Protein AF-A0A349JB18-F1 (afdb_monomer_lite)

Foldseek 3Di:
DDDDDDDDDDDDDDDDDDDDDDDDDDDDDDDDDDDDDDDDDDDDDDPPDDPPDFDADKAFDAWPDDDPFWTKTWIQGRRVRDIWIKTWGPDLDDDPLSVLLVVLQLVLLCVQDDLAAWHWDDWDQDPSRIIITITHDAAFDQQVVLLVFDARDPPGGRDDLLLVLVLLLSVLVSLLSCVVQQKHQQADDSRQWGQHPVGRIHGHTSSLIARHDDPDDDDPDPDPNDSHVSNLPPPPPDDDDHDLLLFALCVLVVVVVQDGSLRVLQSSLQNLLCSQLVDGQADPDDPVRSSVCRNVLNGDQSCPRPSCVVPPVLSSLLSCQSSPNDSVSHPVGSVLSSVSSVCVVVLHHRPSDDDDPVNVVVSCCVVPVPVVVVVVVVVVVVVVVVVVVVVVVLVVLVVVLVVLVVVLVVCVVVVNLVSSLVSLVVSCVSPVPPPVSVVSNVVSVVVVVVVVCVVVVVPPVPPPVVVLLVVLVVLLVVLVVQLPPLDLVSLVVSLVSLVVSCVSPVVPPVSVVVNVVSVVSNVVVVVPPDPPVVPVVVVVVLVVQLVVLQVQLVVCVVVVNLVSNLVSLVSSCVSPNDPVSVVVSVVSVVVVVVVVVVVVPVPPPPPPPPQQVCLQVQLVVLQVVLVVCVVVLNLVSSLVSLVSSCVSPVPDPCSVVSNVSSVVSLLVVLLVLLVVLLVVLVVLVVVLVVLVVVLLVLLLVLQVLVVVCVQPVDPVSVVVSVVSVVVSVVSVVSSVVSLVSSVVSLVSSCVSPVPDLSSLVVQLVSLLVQLLVCVVVVNPPSNVVSLVRNVVSDPCPCVQLSVQKFKEFEQEPFKKWKFAWDQDPVRFTDGDDDIDIAGHRGMDIGHFHKIWIAGPQGFIFIAGGGGPYYHYDYFDHDDPPDDPQKFKQRWAWADFPSSDDIDGGHIWIWRLWFDFQLLVQVQCLPPVNVVVVVVCVVVVHPDDDQDDDPVGRDHQKDFDADDPRPRTGIDGADPVRDDADRLFADFQAALVSLQSSQVVVCVVVVHNKDFDAQSRLCCQQCRHHNARGQRGVDDDLCLAQAPVVVVVDPDPDTDHWCPRVSRAHRSNRTRSCRQPNLFDDPDDPDDSVDDAQEGQRSPDQDQVPHHPRGDDHDDRPGGHRYGGHMIMGHD

Sequence (1131 aa):
MNSLVWVEPSILPASLAAVTASSTHGTQPGGSDVERTIGGVDSAAAVSIPLAPPERGYRVERLLGKGGEGEVHQALQLAFGRAVAVKSLRNPTPDPRQIRRFRAEAAVTALLEHPNIIPVHDLRVAEDDRLQLVMKRVSGQTWRGLLDGAPPGPGRRPLNGEEHIEVLLKVCDAVSFAHSRGILHRDLKPENVMVGEHGEVLVMDWGLAKVMGAAEPRLDSGSDLKLSEAADHETLAGTAVGTPAYMSPEQARGELLRVDHRSDVYGLGVILYEMIADASPYVRGDLRRTVAQVSAGQWAPISKQPKCRDLPRRLAAVVHKAMAFSPDDRYQHVSEMAADLRAFLAGGAVTAYRESLFDTIARLHARHRRLLAVAGMALLVVLTAVGGFLWWQQARAGEAVESLRVLAARKVAEGDWAAARQASERILAYRPGDREAQIAAALYDDRLRSEAERQAKDAERVSMVREAHARAAQLRARAAELATTAAIPALAEATQLAKQAQALHPEDATLGRDYERWVAELTRLQAAEEARTRREAEERQRREDAARFVERADEAERAGDLDAAISHLRGSLELLPDPIRLERLVVLNAQRRERLLEAERVLREEEKRNALGRRRAEAEVQLDAAQASLSGGHPDEALTQVERAAVLMPDHPRLVEVRRNAESARQLARIQSAEQLLTLASTAGRTADERRERLSARQAEVLRLRDELRDNGDQLKRSTLASAEEDSRVAARDRAASLAEAVGLLNRALALTPDHPPVRAALAAFWIDRLAEAESIGDLAAAAAAEAQAKAYDDGRQAQLLAGTARIVNRCPTPIRLQAISRTANRTDAPSGPVIEVAVGAEAVIGRGRYLVTALDGVRFAILLERGRSHEVILPALPQGLPGMAVFIPGGILREADGRPDVQVKPFVMAARETTCGEWLAFLNDPAVVARYEAAIAQGQLILAPRTSPFDKDSLWRRRAGFLGRGGSFVLEAVDGSQIDPACPVSGISHDDAVAYAAWRARQDGRPWRLPEVAEWQFAVQGGDGRSYPWGSAEDLLFCGSAAALARSEDLIVSAGGRFPTDCSVQGVFDLAGSRSEFCAGASNVSADLRPLLGGSYHELQPERFTSWSRRDVDRRLVHYSWGVRLVYSP

Structure (mmCIF, N/CA/C/O backbone):
data_AF-A0A349JB18-F1
#
_entry.id   AF-A0A349JB18-F1
#
loop_
_atom_site.group_PDB
_atom_site.id
_atom_site.type_symbol
_atom_site.label_atom_id
_atom_site.label_alt_id
_atom_site.label_comp_id
_atom_site.label_asym_id
_atom_site.label_entity_id
_atom_site.label_seq_id
_atom_site.pdbx_PDB_ins_code
_atom_site.Cartn_x
_atom_site.Cartn_y
_atom_site.Cartn_z
_atom_site.occupancy
_atom_site.B_iso_or_equiv
_atom_site.auth_seq_id
_atom_site.auth_comp_id
_atom_site.auth_asym_id
_atom_site.auth_atom_id
_atom_site.pdbx_PDB_model_num
ATOM 1 N N . MET A 1 1 ? -29.996 -25.162 -16.131 1.00 33.78 1 MET A N 1
ATOM 2 C CA . MET A 1 1 ? -29.789 -24.820 -14.709 1.00 33.78 1 MET A CA 1
ATOM 3 C C . MET A 1 1 ? -30.045 -23.335 -14.560 1.00 33.78 1 MET A C 1
ATOM 5 O O . MET A 1 1 ? -29.306 -22.545 -15.128 1.00 33.78 1 MET A O 1
ATOM 9 N N . ASN A 1 2 ? -31.154 -22.997 -13.904 1.00 23.94 2 ASN A N 1
ATOM 10 C CA . ASN A 1 2 ? -31.588 -21.627 -13.652 1.00 23.94 2 ASN A CA 1
ATOM 11 C C . ASN A 1 2 ? -30.602 -20.925 -12.716 1.00 23.94 2 ASN A C 1
ATOM 13 O O . ASN A 1 2 ? -30.457 -21.320 -11.561 1.00 23.94 2 ASN A O 1
ATOM 17 N N . SER A 1 3 ? -29.962 -19.872 -13.205 1.00 24.41 3 SER A N 1
ATOM 18 C CA . SER A 1 3 ? -29.265 -18.879 -12.397 1.00 24.41 3 SER A CA 1
ATOM 19 C C . SER A 1 3 ? -30.293 -17.879 -11.863 1.00 24.41 3 SER A C 1
ATOM 21 O O . SER A 1 3 ? -30.731 -16.970 -12.564 1.00 24.41 3 SER A O 1
ATOM 23 N N . LEU A 1 4 ? -30.705 -18.075 -10.611 1.00 23.48 4 LEU A N 1
ATOM 24 C CA . LEU A 1 4 ? -31.410 -17.068 -9.820 1.00 23.48 4 LEU A CA 1
ATOM 25 C C . LEU A 1 4 ? -30.402 -15.983 -9.420 1.00 23.48 4 LEU A C 1
ATOM 27 O O . LEU A 1 4 ? -29.559 -16.195 -8.551 1.00 23.48 4 LEU A O 1
ATOM 31 N N . VAL A 1 5 ? -30.484 -14.836 -10.091 1.00 25.12 5 VAL A N 1
ATOM 32 C CA . VAL A 1 5 ? -29.816 -13.594 -9.694 1.00 25.12 5 VAL A CA 1
ATOM 33 C C . VAL A 1 5 ? -30.712 -12.901 -8.670 1.00 25.12 5 VAL A C 1
ATOM 35 O O . VAL A 1 5 ? -31.868 -12.599 -8.963 1.00 25.12 5 VAL A O 1
ATOM 38 N N . TRP A 1 6 ? -30.193 -12.674 -7.465 1.00 22.55 6 TRP A N 1
ATOM 39 C CA . TRP A 1 6 ? -30.850 -11.853 -6.450 1.00 22.55 6 TRP A CA 1
ATOM 40 C C . TRP A 1 6 ? -30.697 -10.374 -6.821 1.00 22.55 6 TRP A C 1
ATOM 42 O O . TRP A 1 6 ? -29.581 -9.873 -6.939 1.00 22.55 6 TRP A O 1
ATOM 52 N N . VAL A 1 7 ? -31.826 -9.696 -7.029 1.00 26.39 7 VAL A N 1
ATOM 53 C CA . VAL A 1 7 ? -31.924 -8.243 -7.216 1.00 26.39 7 VAL A CA 1
ATOM 54 C C . VAL A 1 7 ? -32.295 -7.635 -5.863 1.00 26.39 7 VAL A C 1
ATOM 56 O O . VAL A 1 7 ? -33.288 -8.044 -5.263 1.00 26.39 7 VAL A O 1
ATOM 59 N N . GLU A 1 8 ? -31.500 -6.687 -5.366 1.00 24.58 8 GLU A N 1
ATOM 60 C CA . GLU A 1 8 ? -31.827 -5.917 -4.158 1.00 24.58 8 GLU A CA 1
ATOM 61 C C . GLU A 1 8 ? -33.053 -5.008 -4.391 1.00 24.58 8 GLU A C 1
ATOM 63 O O . GLU A 1 8 ? -33.194 -4.428 -5.474 1.00 24.58 8 GLU A O 1
ATOM 68 N N . PRO A 1 9 ? -33.949 -4.843 -3.398 1.00 27.20 9 PRO A N 1
ATOM 69 C CA . PRO A 1 9 ? -35.159 -4.052 -3.558 1.00 27.20 9 PRO A CA 1
ATOM 70 C C . PRO A 1 9 ? -34.832 -2.560 -3.451 1.00 27.20 9 PRO A C 1
ATOM 72 O O . PRO A 1 9 ? -34.596 -2.022 -2.370 1.00 27.20 9 PRO A O 1
ATOM 75 N N . SER A 1 10 ? -34.853 -1.878 -4.594 1.00 30.89 10 SER A N 1
ATOM 76 C CA . SER A 1 10 ? -34.885 -0.421 -4.653 1.00 30.89 10 SER A CA 1
ATOM 77 C C . SER A 1 10 ? -36.279 0.075 -4.267 1.00 30.89 10 SER A C 1
ATOM 79 O O . SER A 1 10 ? -37.303 -0.356 -4.795 1.00 30.89 10 SER A O 1
ATOM 81 N N . ILE A 1 11 ? -36.287 0.987 -3.302 1.00 33.50 11 ILE A N 1
ATOM 82 C CA . ILE A 1 11 ? -37.438 1.750 -2.829 1.00 33.50 11 ILE A CA 1
ATOM 83 C C . ILE A 1 11 ? -38.054 2.497 -4.022 1.00 33.50 11 ILE A C 1
ATOM 85 O O . ILE A 1 11 ? -37.398 3.349 -4.620 1.00 33.50 11 ILE A O 1
ATOM 89 N N . LEU A 1 12 ? -39.318 2.213 -4.341 1.00 25.83 12 LEU A N 1
ATOM 90 C CA . LEU A 1 12 ? -40.153 3.063 -5.192 1.00 25.83 12 LEU A CA 1
ATOM 91 C C . LEU A 1 12 ? -41.374 3.552 -4.398 1.00 25.83 12 LEU A C 1
ATOM 93 O O . LEU A 1 12 ? -41.916 2.801 -3.583 1.00 25.83 12 LEU A O 1
ATOM 97 N N . PRO A 1 13 ? -41.796 4.813 -4.598 1.00 29.88 13 PRO A N 1
ATOM 98 C CA . PRO A 1 13 ? -42.859 5.434 -3.826 1.00 29.88 13 PRO A CA 1
ATOM 99 C C . PRO A 1 13 ? -44.241 4.955 -4.282 1.00 29.88 13 PRO A C 1
ATOM 101 O O . PRO A 1 13 ? -44.467 4.611 -5.441 1.00 29.88 13 PRO A O 1
ATOM 104 N N . ALA A 1 14 ? -45.184 4.980 -3.346 1.00 30.86 14 ALA A N 1
ATOM 105 C CA . ALA A 1 14 ? -46.589 4.692 -3.579 1.00 30.86 14 ALA A CA 1
ATOM 106 C C . ALA A 1 14 ? -47.214 5.661 -4.598 1.00 30.86 14 ALA A C 1
ATOM 108 O O . ALA A 1 14 ? -47.176 6.870 -4.387 1.00 30.86 14 ALA A O 1
ATOM 109 N N . SER A 1 15 ? -47.854 5.140 -5.652 1.00 30.38 15 SER A N 1
ATOM 110 C CA . SER A 1 15 ? -49.158 5.622 -6.147 1.00 30.38 15 SER A CA 1
ATOM 111 C C . SER A 1 15 ? -49.681 4.817 -7.354 1.00 30.38 15 SER A C 1
ATOM 113 O O . SER A 1 15 ? -48.921 4.379 -8.207 1.00 30.38 15 SER A O 1
ATOM 115 N N . LEU A 1 16 ? -51.015 4.696 -7.392 1.00 26.23 16 LEU A N 1
ATOM 116 C CA . LEU A 1 16 ? -51.917 4.293 -8.487 1.00 26.23 16 LEU A CA 1
ATOM 117 C C . LEU A 1 16 ? -52.060 2.806 -8.895 1.00 26.23 16 LEU A C 1
ATOM 119 O O . LEU A 1 16 ? -51.384 2.277 -9.764 1.00 26.23 16 LEU A O 1
ATOM 123 N N . ALA A 1 17 ? -53.076 2.188 -8.280 1.00 26.67 17 ALA A N 1
ATOM 124 C CA . ALA A 1 17 ? -54.325 1.716 -8.899 1.00 26.67 17 ALA A CA 1
ATOM 125 C C . ALA A 1 17 ? -54.309 0.984 -10.263 1.00 26.67 17 ALA A C 1
ATOM 127 O O . ALA A 1 17 ? -54.058 1.577 -11.302 1.00 26.67 17 ALA A O 1
ATOM 128 N N . ALA A 1 18 ? -54.798 -0.263 -10.190 1.00 27.92 18 ALA A N 1
ATOM 129 C CA . ALA A 1 18 ? -55.751 -0.944 -11.077 1.00 27.92 18 ALA A CA 1
ATOM 130 C C . ALA A 1 18 ? -55.532 -0.900 -12.603 1.00 27.92 18 ALA A C 1
ATOM 132 O O . ALA A 1 18 ? -55.645 0.144 -13.226 1.00 27.92 18 ALA A O 1
ATOM 133 N N . VAL A 1 19 ? -55.442 -2.086 -13.215 1.00 25.84 19 VAL A N 1
ATOM 134 C CA . VAL A 1 19 ? -56.417 -2.589 -14.204 1.00 25.84 19 VAL A CA 1
ATOM 135 C C . VAL A 1 19 ? -56.124 -4.069 -14.485 1.00 25.84 19 VAL A C 1
ATOM 137 O O . VAL A 1 19 ? -54.987 -4.531 -14.502 1.00 25.84 19 VAL A O 1
ATOM 140 N N . THR A 1 20 ? -57.216 -4.808 -14.600 1.00 26.92 20 THR A N 1
ATOM 141 C CA . THR A 1 20 ? -57.386 -6.240 -14.828 1.00 26.92 20 THR A CA 1
ATOM 142 C C . THR A 1 20 ? -57.212 -6.651 -16.297 1.00 26.92 20 THR A C 1
ATOM 144 O O . THR A 1 20 ? -57.240 -5.816 -17.194 1.00 26.92 20 THR A O 1
ATOM 147 N N . ALA A 1 21 ? -57.206 -7.979 -16.490 1.00 25.61 21 ALA A N 1
ATOM 148 C CA . ALA A 1 21 ? -57.419 -8.766 -17.717 1.00 25.61 21 ALA A CA 1
ATOM 149 C C . ALA A 1 21 ? -56.131 -9.173 -18.459 1.00 25.61 21 ALA A C 1
ATOM 151 O O . ALA A 1 21 ? -55.296 -8.331 -18.743 1.00 25.61 21 ALA A O 1
ATOM 152 N N . SER A 1 22 ? -55.817 -10.447 -18.726 1.00 25.19 22 SER A N 1
ATOM 153 C CA . SER A 1 22 ? -56.543 -11.673 -19.142 1.00 25.19 22 SER A CA 1
ATOM 154 C C . SER A 1 22 ? -56.062 -12.068 -20.549 1.00 25.19 22 SER A C 1
ATOM 156 O O . SER A 1 22 ? -55.725 -11.206 -21.354 1.00 25.19 22 SER A O 1
ATOM 158 N N . SER A 1 23 ? -56.115 -13.375 -20.825 1.00 25.42 23 SER A N 1
ATOM 159 C CA . SER A 1 23 ? -55.815 -14.125 -22.062 1.00 25.42 23 SER A CA 1
ATOM 160 C C . SER A 1 23 ? -54.328 -14.410 -22.335 1.00 25.42 23 SER A C 1
ATOM 162 O O . SER A 1 23 ? -53.522 -13.494 -22.397 1.00 25.42 23 SER A O 1
ATOM 164 N N . THR A 1 24 ? -53.810 -15.647 -22.283 1.00 28.06 24 THR A N 1
ATOM 165 C CA . THR A 1 24 ? -54.109 -16.959 -22.920 1.00 28.06 24 THR A CA 1
ATOM 166 C C . THR A 1 24 ? -53.722 -17.090 -24.393 1.00 28.06 24 THR A C 1
ATOM 168 O O . THR A 1 24 ? -54.253 -16.372 -25.230 1.00 28.06 24 THR A O 1
ATOM 171 N N . HIS A 1 25 ? -52.950 -18.163 -24.650 1.00 28.56 25 HIS A N 1
ATOM 172 C CA . HIS A 1 25 ? -52.592 -18.804 -25.934 1.00 28.56 25 HIS A CA 1
ATOM 173 C C . HIS A 1 25 ? -51.493 -18.088 -26.719 1.00 28.56 25 HIS A C 1
ATOM 175 O O . HIS A 1 25 ? -51.476 -16.874 -26.797 1.00 28.56 25 HIS A O 1
ATOM 181 N N . GLY A 1 26 ? -50.520 -18.741 -27.341 1.00 24.92 26 GLY A N 1
ATOM 182 C CA . GLY A 1 26 ? -50.144 -20.131 -27.631 1.00 24.92 26 GLY A CA 1
ATOM 183 C C . GLY A 1 26 ? -48.799 -19.993 -28.387 1.00 24.92 26 GLY A C 1
ATOM 184 O O . GLY A 1 26 ? -48.444 -18.894 -28.800 1.00 24.92 26 GLY A O 1
ATOM 185 N N . THR A 1 27 ? -47.903 -20.959 -28.536 1.00 27.45 27 THR A N 1
ATOM 186 C CA . THR A 1 27 ? -47.996 -22.174 -29.354 1.00 27.45 27 THR A CA 1
ATOM 187 C C . THR A 1 27 ? -46.519 -22.477 -29.681 1.00 27.45 27 THR A C 1
ATOM 189 O O . THR A 1 27 ? -45.816 -21.580 -30.143 1.00 27.45 27 THR A O 1
ATOM 192 N N . GLN A 1 28 ? -46.012 -23.685 -29.410 1.00 33.31 28 GLN A N 1
ATOM 193 C CA . GLN A 1 28 ? -44.759 -24.172 -30.024 1.00 33.31 28 GLN A CA 1
ATOM 194 C C . GLN A 1 28 ? -45.037 -24.655 -31.463 1.00 33.31 28 GLN A C 1
ATOM 196 O O . GLN A 1 28 ? -46.200 -24.927 -31.768 1.00 33.31 28 GLN A O 1
ATOM 201 N N . PRO A 1 29 ? -44.033 -24.793 -32.354 1.00 41.91 29 PRO A N 1
ATOM 202 C CA . PRO A 1 29 ? -43.282 -26.068 -32.466 1.00 41.91 29 PRO A CA 1
ATOM 203 C C . PRO A 1 29 ? -41.785 -25.871 -32.828 1.00 41.91 29 PRO A C 1
ATOM 205 O O . PRO A 1 29 ? -41.417 -24.881 -33.444 1.00 41.91 29 PRO A O 1
ATOM 208 N N . GLY A 1 30 ? -40.856 -26.713 -32.360 1.00 26.23 30 GLY A N 1
ATOM 209 C CA . GLY A 1 30 ? -40.356 -27.918 -33.059 1.00 26.23 30 GLY A CA 1
ATOM 210 C C . GLY A 1 30 ? -38.824 -27.792 -33.217 1.00 26.23 30 GLY A C 1
ATOM 211 O O . GLY A 1 30 ? -38.374 -26.765 -33.704 1.00 26.23 30 GLY A O 1
ATOM 212 N N . GLY A 1 31 ? -38.001 -28.641 -32.582 1.00 24.98 31 GLY A N 1
ATOM 213 C CA . GLY A 1 31 ? -37.354 -29.838 -33.172 1.00 24.98 31 GLY A CA 1
ATOM 214 C C . GLY A 1 31 ? -35.991 -29.463 -33.803 1.00 24.98 31 GLY A C 1
ATOM 215 O O . GLY A 1 31 ? -35.944 -28.479 -34.522 1.00 24.98 31 GLY A O 1
ATOM 216 N N . SER A 1 32 ? -34.843 -30.118 -33.608 1.00 28.22 32 SER A N 1
ATOM 217 C CA . SER A 1 32 ? -34.496 -31.435 -33.064 1.00 28.22 32 SER A CA 1
ATOM 218 C C . SER A 1 32 ? -32.965 -31.542 -32.804 1.00 28.22 32 SER A C 1
ATOM 220 O O . SER A 1 32 ? -32.208 -30.688 -33.261 1.00 28.22 32 SER A O 1
ATOM 222 N N . ASP A 1 33 ? -32.559 -32.630 -32.119 1.00 28.25 33 ASP A N 1
ATOM 223 C CA . ASP A 1 33 ? -31.267 -33.363 -32.223 1.00 28.25 33 ASP A CA 1
ATOM 224 C C . ASP A 1 33 ? -29.991 -32.757 -31.568 1.00 28.25 33 ASP A C 1
ATOM 226 O O . ASP A 1 33 ? -29.693 -31.585 -31.732 1.00 28.25 33 ASP A O 1
ATOM 230 N N . VAL A 1 34 ? -29.119 -33.445 -30.802 1.00 29.33 34 VAL A N 1
ATOM 231 C CA . VAL A 1 34 ? -28.839 -34.874 -30.530 1.00 29.33 34 VAL A CA 1
ATOM 232 C C . VAL A 1 34 ? -28.255 -35.038 -29.108 1.00 29.33 34 VAL A C 1
ATOM 234 O O . VAL A 1 34 ? -27.436 -34.236 -28.659 1.00 29.33 34 VAL A O 1
ATOM 237 N N . GLU A 1 35 ? -28.630 -36.132 -28.440 1.00 29.02 35 GLU A N 1
ATOM 238 C CA . GLU A 1 35 ? -28.104 -36.645 -27.168 1.00 29.02 35 GLU A CA 1
ATOM 239 C C . GLU A 1 35 ? -26.614 -37.048 -27.195 1.00 29.02 35 GLU A C 1
ATOM 241 O O . GLU A 1 35 ? -26.136 -37.699 -28.124 1.00 29.02 35 GLU A O 1
ATOM 246 N N . ARG A 1 36 ? -25.912 -36.825 -26.074 1.00 28.81 36 ARG A N 1
ATOM 247 C CA . ARG A 1 36 ? -24.828 -37.710 -25.609 1.00 28.81 36 ARG A CA 1
ATOM 248 C C . ARG A 1 36 ? -24.827 -37.836 -24.081 1.00 28.81 36 ARG A C 1
ATOM 250 O O . ARG A 1 36 ? -24.324 -36.978 -23.367 1.00 28.81 36 ARG A O 1
ATOM 257 N N . THR A 1 37 ? -25.423 -38.938 -23.637 1.00 29.33 37 THR A N 1
ATOM 258 C CA . THR A 1 37 ? -24.909 -39.924 -22.670 1.00 29.33 37 THR A CA 1
ATOM 259 C C . THR A 1 37 ? -24.134 -39.427 -21.444 1.00 29.33 37 THR A C 1
ATOM 261 O O . THR A 1 37 ? -22.926 -39.231 -21.534 1.00 29.33 37 THR A O 1
ATOM 264 N N . ILE A 1 38 ? -24.774 -39.446 -20.265 1.00 30.53 38 ILE A N 1
ATOM 265 C CA . ILE A 1 38 ? -24.161 -39.933 -19.012 1.00 30.53 38 ILE A CA 1
ATOM 266 C C . ILE A 1 38 ? -25.203 -40.770 -18.253 1.00 30.53 38 ILE A C 1
ATOM 268 O O . ILE A 1 38 ? -26.382 -40.430 -18.218 1.00 30.53 38 ILE A O 1
ATOM 272 N N . GLY A 1 39 ? -24.727 -41.903 -17.733 1.00 27.14 39 GLY A N 1
ATOM 273 C CA . GLY A 1 39 ? -25.457 -43.043 -17.187 1.00 27.14 39 GLY A CA 1
ATOM 274 C C . GLY A 1 39 ? -26.446 -42.764 -16.058 1.00 27.14 39 GLY A C 1
ATOM 275 O O . GLY A 1 39 ? -26.335 -41.795 -15.310 1.00 27.14 39 GLY A O 1
ATOM 276 N N . GLY A 1 40 ? -27.404 -43.685 -15.964 1.00 29.28 40 GLY A N 1
ATOM 277 C CA . GLY A 1 40 ? -28.483 -43.686 -14.994 1.00 29.28 40 GLY A CA 1
ATOM 278 C C . GLY A 1 40 ? -28.020 -43.755 -13.543 1.00 29.28 40 GLY A C 1
ATOM 279 O O . GLY A 1 40 ? -27.029 -44.398 -13.197 1.00 29.28 40 GLY A O 1
ATOM 280 N N . VAL A 1 41 ? -28.817 -43.106 -12.704 1.00 30.33 41 VAL A N 1
ATOM 281 C CA . VAL A 1 41 ? -28.898 -43.360 -11.273 1.00 30.33 41 VAL A CA 1
ATOM 282 C C . VAL A 1 41 ? -30.358 -43.667 -10.984 1.00 30.33 41 VAL A C 1
ATOM 284 O O . VAL A 1 41 ? -31.254 -42.959 -11.448 1.00 30.33 41 VAL A O 1
ATOM 287 N N . ASP A 1 42 ? -30.561 -44.766 -10.271 1.00 32.44 42 ASP A N 1
ATOM 288 C CA . ASP A 1 42 ? -31.847 -45.301 -9.862 1.00 32.44 42 ASP A CA 1
ATOM 289 C C . ASP A 1 42 ? -32.774 -44.244 -9.253 1.00 32.44 42 ASP A C 1
ATOM 291 O O . ASP A 1 42 ? -32.360 -43.350 -8.515 1.00 32.44 42 ASP A O 1
ATOM 295 N N . SER A 1 43 ? -34.060 -44.414 -9.563 1.00 36.16 43 SER A N 1
ATOM 296 C CA . SER A 1 43 ? -35.221 -43.776 -8.946 1.00 36.16 43 SER A CA 1
ATOM 297 C C . SER A 1 43 ? -35.054 -43.634 -7.425 1.00 36.16 43 SER A C 1
ATOM 299 O O . SER A 1 43 ? -35.378 -44.546 -6.660 1.00 36.16 43 SER A O 1
ATOM 301 N N . ALA A 1 44 ? -34.595 -42.464 -6.975 1.00 35.62 44 ALA A N 1
ATOM 302 C CA . ALA A 1 44 ? -34.638 -42.085 -5.574 1.00 35.62 44 ALA A CA 1
ATOM 303 C C . ALA A 1 44 ? -36.106 -41.943 -5.154 1.00 35.62 44 ALA A C 1
ATOM 305 O O . ALA A 1 44 ? -36.861 -41.155 -5.725 1.00 35.62 44 ALA A O 1
ATOM 306 N N . ALA A 1 45 ? -36.493 -42.748 -4.166 1.00 35.84 45 ALA A N 1
ATOM 307 C CA . ALA A 1 45 ? -37.791 -42.722 -3.517 1.00 35.84 45 ALA A CA 1
ATOM 308 C C . ALA A 1 45 ? -38.246 -41.280 -3.245 1.00 35.84 45 ALA A C 1
ATOM 310 O O . ALA A 1 45 ? -37.525 -40.494 -2.627 1.00 35.84 45 ALA A O 1
ATOM 311 N N . ALA A 1 46 ? -39.455 -40.946 -3.694 1.00 37.09 46 ALA A N 1
ATOM 312 C CA . ALA A 1 46 ? -40.126 -39.719 -3.307 1.00 37.09 46 ALA A CA 1
ATOM 313 C C . ALA A 1 46 ? -40.291 -39.722 -1.780 1.00 37.09 46 ALA A C 1
ATOM 315 O O . ALA A 1 46 ? -41.155 -40.407 -1.234 1.00 37.09 46 ALA A O 1
ATOM 316 N N . VAL A 1 47 ? -39.426 -38.983 -1.084 1.00 36.94 47 VAL A N 1
ATOM 317 C CA . VAL A 1 47 ? -39.568 -38.713 0.346 1.00 36.94 47 VAL A CA 1
ATOM 318 C C . VAL A 1 47 ? -40.807 -37.838 0.503 1.00 36.94 47 VAL A C 1
ATOM 320 O O . VAL A 1 47 ? -40.773 -36.633 0.263 1.00 36.94 47 VAL A O 1
ATOM 323 N N . SER A 1 48 ? -41.929 -38.453 0.867 1.00 39.34 48 SER A N 1
ATOM 324 C CA . SER A 1 48 ? -43.120 -37.741 1.311 1.00 39.34 48 SER A CA 1
ATOM 325 C C . SER A 1 48 ? -42.788 -37.023 2.620 1.00 39.34 48 SER A C 1
ATOM 327 O O . SER A 1 48 ? -42.663 -37.665 3.663 1.00 39.34 48 SER A O 1
ATOM 329 N N . ILE A 1 49 ? -42.608 -35.703 2.567 1.00 44.97 49 ILE A N 1
ATOM 330 C CA . ILE A 1 49 ? -42.442 -34.866 3.760 1.00 44.97 49 ILE A CA 1
ATOM 331 C C . ILE A 1 49 ? -43.807 -34.812 4.468 1.00 44.97 49 ILE A C 1
ATOM 333 O O . ILE A 1 49 ? -44.781 -34.375 3.850 1.00 44.97 49 ILE A O 1
ATOM 337 N N . PRO A 1 50 ? -43.929 -35.262 5.729 1.00 49.91 50 PRO A N 1
ATOM 338 C CA . PRO A 1 50 ? -45.176 -35.148 6.474 1.00 49.91 50 PRO A CA 1
ATOM 339 C C . PRO A 1 50 ? -45.592 -33.676 6.605 1.00 49.91 50 PRO A C 1
ATOM 341 O O . PRO A 1 50 ? -44.791 -32.840 7.006 1.00 49.91 50 PRO A O 1
ATOM 344 N N . LEU A 1 51 ? -46.863 -33.371 6.330 1.00 54.31 51 LEU A N 1
ATOM 345 C CA . LEU A 1 51 ? -47.495 -32.047 6.495 1.00 54.31 51 LEU A CA 1
ATOM 346 C C . LEU A 1 51 ? -47.688 -31.621 7.969 1.00 54.31 51 LEU A C 1
ATOM 348 O O . LEU A 1 51 ? -48.413 -30.665 8.248 1.00 54.31 51 LEU A O 1
ATOM 352 N N . ALA A 1 52 ? -47.069 -32.320 8.923 1.00 60.56 52 ALA A N 1
ATOM 353 C CA . ALA A 1 52 ? -47.063 -31.895 10.316 1.00 60.56 52 ALA A CA 1
ATOM 354 C C . ALA A 1 52 ? -46.185 -30.636 10.454 1.00 60.56 52 ALA A C 1
ATOM 356 O O . ALA A 1 52 ? -45.115 -30.579 9.842 1.00 60.56 52 ALA A O 1
ATOM 357 N N . PRO A 1 53 ? -46.598 -29.620 11.236 1.00 57.75 53 PRO A N 1
ATOM 358 C CA . PRO A 1 53 ? -45.728 -28.485 11.512 1.00 57.75 53 PRO A CA 1
ATOM 359 C C . PRO A 1 53 ? -44.410 -29.009 12.106 1.00 57.75 53 PRO A C 1
ATOM 361 O O . PRO A 1 53 ? -44.455 -29.821 13.032 1.00 57.75 53 PRO A O 1
ATOM 364 N N . PRO A 1 54 ? -43.244 -28.598 11.573 1.00 62.47 54 PRO A N 1
ATOM 365 C CA . PRO A 1 54 ? -41.964 -29.106 12.044 1.00 62.47 54 PRO A CA 1
ATOM 366 C C . PRO A 1 54 ? -41.814 -28.808 13.536 1.00 62.47 54 PRO A C 1
ATOM 368 O O . PRO A 1 54 ? -42.050 -27.673 13.964 1.00 62.47 54 PRO A O 1
ATOM 371 N N . GLU A 1 55 ? -41.422 -29.816 14.320 1.00 69.38 55 GLU A N 1
ATOM 372 C CA . GLU A 1 55 ? -41.105 -29.633 15.737 1.00 69.38 55 GLU A CA 1
ATOM 373 C C . GLU A 1 55 ? -40.049 -28.529 15.871 1.00 69.38 55 GLU A C 1
ATOM 375 O O . GLU A 1 55 ? -38.924 -28.632 15.370 1.00 69.38 55 GLU A O 1
ATOM 380 N N . ARG A 1 56 ? -40.432 -27.420 16.508 1.00 70.50 56 ARG A N 1
ATOM 381 C CA . ARG A 1 56 ? -39.542 -26.284 16.751 1.00 70.50 56 ARG A CA 1
ATOM 382 C C . ARG A 1 56 ? -38.725 -26.566 18.007 1.00 70.50 56 ARG A C 1
ATOM 384 O O . ARG A 1 56 ? -39.288 -26.934 19.029 1.00 70.50 56 ARG A O 1
ATOM 391 N N . GLY A 1 57 ? -37.413 -26.351 17.943 1.00 82.06 57 GLY A N 1
ATOM 392 C CA . GLY A 1 57 ? -36.535 -26.427 19.110 1.00 82.06 57 GLY A CA 1
ATOM 393 C C . GLY A 1 57 ? -35.257 -27.229 18.890 1.00 82.06 57 GLY A C 1
ATOM 394 O O . GLY A 1 57 ? -34.941 -27.680 17.784 1.00 82.06 57 GLY A O 1
ATOM 395 N N . TYR A 1 58 ? -34.513 -27.383 19.983 1.00 87.75 58 TYR A N 1
ATOM 396 C CA . TYR A 1 58 ? -33.230 -28.070 20.035 1.00 87.75 58 TYR A CA 1
ATOM 397 C C . TYR A 1 58 ? -33.262 -29.102 21.153 1.00 87.75 58 TYR A C 1
ATOM 399 O O . TYR A 1 58 ? -33.566 -28.765 22.296 1.00 87.75 58 TYR A O 1
ATOM 407 N N . ARG A 1 59 ? -32.900 -30.346 20.844 1.00 87.50 59 ARG A N 1
ATOM 408 C CA . ARG A 1 59 ? -32.723 -31.390 21.854 1.00 87.50 59 ARG A CA 1
ATOM 409 C C . ARG A 1 59 ? -31.245 -31.528 22.175 1.00 87.50 59 ARG A C 1
ATOM 411 O O . ARG A 1 59 ? -30.486 -32.000 21.335 1.00 87.50 59 ARG A O 1
ATOM 418 N N . VAL A 1 60 ? -30.837 -31.095 23.365 1.00 87.00 60 VAL A N 1
ATOM 419 C CA . VAL A 1 60 ? -29.458 -31.247 23.852 1.00 87.00 60 VAL A CA 1
ATOM 420 C C . VAL A 1 60 ? -29.170 -32.733 24.084 1.00 87.00 60 VAL A C 1
ATOM 422 O O . VAL A 1 60 ? -29.961 -33.421 24.719 1.00 87.00 60 VAL A O 1
ATOM 425 N N . GLU A 1 61 ? -28.061 -33.239 23.546 1.00 88.06 61 GLU A N 1
ATOM 426 C CA . GLU A 1 61 ? -27.727 -34.670 23.557 1.00 88.06 61 GLU A CA 1
ATOM 427 C C . GLU A 1 61 ? -26.548 -34.981 24.482 1.00 88.06 61 GLU A C 1
ATOM 429 O O . GLU A 1 61 ? -26.684 -35.739 25.438 1.00 88.06 61 GLU A O 1
ATOM 434 N N . ARG A 1 62 ? -25.369 -34.413 24.202 1.00 90.00 62 ARG A N 1
ATOM 435 C CA . ARG A 1 62 ? -24.136 -34.709 24.950 1.00 90.00 62 ARG A CA 1
ATOM 436 C C . ARG A 1 62 ? -23.252 -33.485 25.104 1.00 90.00 62 ARG A C 1
ATOM 438 O O . ARG A 1 62 ? -23.214 -32.627 24.228 1.00 90.00 62 ARG A O 1
ATOM 445 N N . LEU A 1 63 ? -22.478 -33.440 26.180 1.00 90.69 63 LEU A N 1
ATOM 446 C CA . LEU A 1 63 ? -21.444 -32.429 26.379 1.00 90.69 63 LEU A CA 1
ATOM 447 C C . LEU A 1 63 ? -20.275 -32.665 25.405 1.00 90.69 63 LEU A C 1
ATOM 449 O O . LEU A 1 63 ? -19.745 -33.772 25.332 1.00 90.69 63 LEU A O 1
ATOM 453 N N . LEU A 1 64 ? -19.878 -31.628 24.664 1.00 85.44 64 LEU A N 1
ATOM 454 C CA . LEU A 1 64 ? -18.716 -31.642 23.767 1.00 85.44 64 LEU A CA 1
ATOM 455 C C . LEU A 1 64 ? -17.469 -31.068 24.441 1.00 85.44 64 LEU A C 1
ATOM 457 O O . LEU A 1 64 ? -16.371 -31.568 24.222 1.00 85.44 64 LEU A O 1
ATOM 461 N N . GLY A 1 65 ? -17.632 -30.030 25.263 1.00 81.00 65 GLY A N 1
ATOM 462 C CA . GLY A 1 65 ? -16.506 -29.357 25.898 1.00 81.00 65 GLY A CA 1
ATOM 463 C C . GLY A 1 65 ? -16.922 -28.404 27.010 1.00 81.00 65 GLY A C 1
ATOM 464 O O . GLY A 1 65 ? -18.052 -27.919 27.065 1.00 81.00 65 GLY A O 1
ATOM 465 N N . LYS A 1 66 ? -15.980 -28.142 27.914 1.00 79.50 66 LYS A N 1
ATOM 466 C CA . LYS A 1 66 ? -16.141 -27.297 29.099 1.00 79.50 66 LYS A CA 1
ATOM 467 C C . LYS A 1 66 ? -15.035 -26.239 29.090 1.00 79.50 66 LYS A C 1
ATOM 469 O O . LYS A 1 66 ? -13.882 -26.579 29.323 1.00 79.50 66 LYS A O 1
ATOM 474 N N . GLY A 1 67 ? -15.388 -24.984 28.810 1.00 67.25 67 GLY A N 1
ATOM 475 C CA . GLY A 1 67 ? -14.472 -23.836 28.813 1.00 67.25 67 GLY A CA 1
ATOM 476 C C . GLY A 1 67 ? -14.515 -23.043 30.124 1.00 67.25 67 GLY A C 1
ATOM 477 O O . GLY A 1 67 ? -15.214 -23.434 31.066 1.00 67.25 67 GLY A O 1
ATOM 478 N N . GLY A 1 68 ? -13.773 -21.927 30.170 1.00 60.62 68 GLY A N 1
ATOM 479 C CA . GLY A 1 68 ? -13.672 -21.044 31.342 1.00 60.62 68 GLY A CA 1
ATOM 480 C C . GLY A 1 68 ? -14.976 -20.327 31.709 1.00 60.62 68 GLY A C 1
ATOM 481 O O . GLY A 1 68 ? -15.254 -20.144 32.887 1.00 60.62 68 GLY A O 1
ATOM 482 N N . GLU A 1 69 ? -15.812 -19.999 30.720 1.00 63.41 69 GLU A N 1
ATOM 483 C CA . GLU A 1 69 ? -17.056 -19.237 30.934 1.00 63.41 69 GLU A CA 1
ATOM 484 C C . GLU A 1 69 ? -18.339 -20.003 30.614 1.00 63.41 69 GLU A C 1
ATOM 486 O O . GLU A 1 69 ? -19.437 -19.600 31.000 1.00 63.41 69 GLU A O 1
ATOM 491 N N . GLY A 1 70 ? -18.222 -21.137 29.926 1.00 76.31 70 GLY A N 1
ATOM 492 C CA . GLY A 1 70 ? -19.379 -21.853 29.416 1.00 76.31 70 GLY A CA 1
ATOM 493 C C . GLY A 1 70 ? -19.128 -23.324 29.137 1.00 76.31 70 GLY A C 1
ATOM 494 O O . GLY A 1 70 ? -18.012 -23.843 29.225 1.00 76.31 70 GLY A O 1
ATOM 495 N N . GLU A 1 71 ? -20.210 -24.004 28.806 1.00 87.44 71 GLU A N 1
ATOM 496 C CA . GLU A 1 71 ? -20.247 -25.395 28.385 1.00 87.44 71 GLU A CA 1
ATOM 497 C C . GLU A 1 71 ? -20.871 -25.494 26.995 1.00 87.44 71 GLU A C 1
ATOM 499 O O . GLU A 1 71 ? -21.845 -24.809 26.682 1.00 87.44 71 GLU A O 1
ATOM 504 N N . VAL A 1 72 ? -20.274 -26.326 26.142 1.00 89.88 72 VAL A N 1
ATOM 505 C CA . VAL A 1 72 ? -20.728 -26.553 24.771 1.00 89.88 72 VAL A CA 1
ATOM 506 C C . VAL A 1 72 ? -21.287 -27.958 24.687 1.00 89.88 72 VAL A C 1
ATOM 508 O O . VAL A 1 72 ? -20.582 -28.932 24.956 1.00 89.88 72 VAL A O 1
ATOM 511 N N . HIS A 1 73 ? -22.544 -28.065 24.283 1.00 91.44 73 HIS A N 1
ATOM 512 C CA . HIS A 1 73 ? -23.221 -29.333 24.070 1.00 91.44 73 HIS A CA 1
ATOM 513 C C . HIS A 1 73 ? -23.506 -29.558 22.589 1.00 91.44 73 HIS A C 1
ATOM 515 O O . HIS A 1 73 ? -23.769 -28.624 21.840 1.00 91.44 73 HIS A O 1
ATOM 521 N N . GLN A 1 74 ? -23.498 -30.813 22.166 1.00 93.62 74 GLN A N 1
ATOM 522 C CA . GLN A 1 74 ? -24.136 -31.232 20.931 1.00 93.62 74 GLN A CA 1
ATOM 523 C C . GLN A 1 74 ? -25.647 -31.220 21.154 1.00 93.62 74 GLN A C 1
ATOM 525 O O . GLN A 1 74 ? -26.121 -31.737 22.166 1.00 93.62 74 GLN A O 1
ATOM 530 N N . ALA A 1 75 ? -26.392 -30.674 20.203 1.00 92.19 75 ALA A N 1
ATOM 531 C CA . ALA A 1 75 ? -27.844 -30.744 20.176 1.00 92.19 75 ALA A CA 1
ATOM 532 C C . ALA A 1 75 ? -28.343 -31.107 18.775 1.00 92.19 75 ALA A C 1
ATOM 534 O O . ALA A 1 75 ? -27.650 -30.887 17.781 1.00 92.19 75 ALA A O 1
ATOM 535 N N . LEU A 1 76 ? -29.557 -31.636 18.690 1.00 91.12 76 LEU A N 1
ATOM 536 C CA . LEU A 1 76 ? -30.265 -31.878 17.439 1.00 91.12 76 LEU A CA 1
ATOM 537 C C . LEU A 1 76 ? -31.291 -30.765 17.217 1.00 91.12 76 LEU A C 1
ATOM 539 O O . LEU A 1 76 ? -32.181 -30.573 18.045 1.00 91.12 76 LEU A O 1
ATOM 543 N N . GLN A 1 77 ? -31.184 -30.040 16.106 1.00 90.88 77 GLN A N 1
ATOM 544 C CA . GLN A 1 77 ? -32.214 -29.103 15.664 1.00 90.88 77 GLN A CA 1
ATOM 545 C C . GLN A 1 77 ? -33.387 -29.899 15.084 1.00 90.88 77 GLN A C 1
ATOM 547 O O . GLN A 1 77 ? -33.266 -30.463 13.995 1.00 90.88 77 GLN A O 1
ATOM 552 N N . LEU A 1 78 ? -34.507 -29.947 15.807 1.00 86.88 78 LEU A N 1
ATOM 553 C CA . LEU A 1 78 ? -35.615 -30.872 15.536 1.00 86.88 78 LEU A CA 1
ATOM 554 C C . LEU A 1 78 ? -36.252 -30.639 14.160 1.00 86.88 78 LEU A C 1
ATOM 556 O O . LEU A 1 78 ? -36.450 -31.590 13.411 1.00 86.88 78 LEU A O 1
ATOM 560 N N . ALA A 1 79 ? -36.437 -29.373 13.773 1.00 81.06 79 ALA A N 1
ATOM 561 C CA . ALA A 1 79 ? -37.064 -28.993 12.507 1.00 81.06 79 ALA A CA 1
ATOM 562 C C . ALA A 1 79 ? -36.355 -29.532 11.248 1.00 81.06 79 ALA A C 1
ATOM 564 O O . ALA A 1 79 ? -36.999 -29.710 10.219 1.00 81.06 79 ALA A O 1
ATOM 565 N N . PHE A 1 80 ? -35.041 -29.780 11.318 1.00 82.44 80 PHE A N 1
ATOM 566 C CA . PHE A 1 80 ? -34.230 -30.218 10.171 1.00 82.44 80 PHE A CA 1
ATOM 567 C C . PHE A 1 80 ? -33.462 -31.521 10.424 1.00 82.44 80 PHE A C 1
ATOM 569 O O . PHE A 1 80 ? -32.728 -31.973 9.549 1.00 82.44 80 PHE A O 1
ATOM 576 N N . GLY A 1 81 ? -33.548 -32.093 11.630 1.00 83.00 81 GLY A N 1
ATOM 577 C CA . GLY A 1 81 ? -32.724 -33.236 12.034 1.00 83.00 81 GLY A CA 1
ATOM 578 C C . GLY A 1 81 ? -31.212 -32.964 11.985 1.00 83.00 81 GLY A C 1
ATOM 579 O O . GLY A 1 81 ? -30.421 -33.890 11.827 1.00 83.00 81 GLY A O 1
ATOM 580 N N . ARG A 1 82 ? -30.783 -31.698 12.090 1.00 90.69 82 ARG A N 1
ATOM 581 C CA . ARG A 1 82 ? -29.373 -31.298 11.947 1.00 90.69 82 ARG A CA 1
ATOM 582 C C . ARG A 1 82 ? -28.669 -31.251 13.300 1.00 90.69 82 ARG A C 1
ATOM 584 O O . ARG A 1 82 ? -29.148 -30.589 14.218 1.00 90.69 82 ARG A O 1
ATOM 591 N N . ALA A 1 83 ? -27.496 -31.875 13.409 1.00 91.31 83 ALA A N 1
ATOM 592 C CA . ALA A 1 83 ? -26.647 -31.738 14.591 1.00 91.31 83 ALA A CA 1
ATOM 593 C C . ALA A 1 83 ? -25.995 -30.342 14.648 1.00 91.31 83 ALA A C 1
ATOM 595 O O . ALA A 1 83 ? -25.357 -29.902 13.692 1.00 91.31 83 ALA A O 1
ATOM 596 N N . VAL A 1 84 ? -26.124 -29.669 15.787 1.00 94.44 84 VAL A N 1
ATOM 597 C CA . VAL A 1 84 ? -25.596 -28.328 16.071 1.00 94.44 84 VAL A CA 1
ATOM 598 C C . VAL A 1 84 ? -24.810 -28.330 17.384 1.00 94.44 84 VAL A C 1
ATOM 600 O O . VAL A 1 84 ? -24.904 -29.273 18.174 1.00 94.44 84 VAL A O 1
ATOM 603 N N . ALA A 1 85 ? -24.007 -27.293 17.609 1.00 93.88 85 ALA A N 1
ATOM 604 C CA . ALA A 1 85 ? -23.351 -27.046 18.887 1.00 93.88 85 ALA A CA 1
ATOM 605 C C . ALA A 1 85 ? -24.070 -25.904 19.617 1.00 93.88 85 ALA A C 1
ATOM 607 O O . ALA A 1 85 ? -24.407 -24.894 19.007 1.00 93.88 85 ALA A O 1
ATOM 608 N N . VAL A 1 86 ? -24.314 -26.070 20.914 1.00 91.81 86 VAL A N 1
ATOM 609 C CA . VAL A 1 86 ? -25.008 -25.104 21.771 1.00 91.81 86 VAL A CA 1
ATOM 610 C C . VAL A 1 86 ? -24.078 -24.720 22.913 1.00 91.81 86 VAL A C 1
ATOM 612 O O . VAL A 1 86 ? -23.812 -25.535 23.799 1.00 91.81 86 VAL A O 1
ATOM 615 N N . LYS A 1 87 ? -23.564 -23.488 22.883 1.00 90.81 87 LYS A N 1
ATOM 616 C CA . LYS A 1 87 ? -22.768 -22.899 23.969 1.00 90.81 87 LYS A CA 1
ATOM 617 C C . LYS A 1 87 ? -23.724 -22.250 24.969 1.00 90.81 87 LYS A C 1
ATOM 619 O O . LYS A 1 87 ? -24.638 -21.539 24.566 1.00 90.81 87 LYS A O 1
ATOM 624 N N . SER A 1 88 ? -23.523 -22.516 26.254 1.00 88.56 88 SER A N 1
ATOM 625 C CA . SER A 1 88 ? -24.320 -21.973 27.365 1.00 88.56 88 SER A CA 1
ATOM 626 C C . SER A 1 88 ? -23.384 -21.490 28.472 1.00 88.56 88 SER A C 1
ATOM 628 O O . SER A 1 88 ? -22.313 -22.074 28.659 1.00 88.56 88 SER A O 1
ATOM 630 N N . LEU A 1 89 ? -23.767 -20.460 29.230 1.00 83.50 89 LEU A N 1
ATOM 631 C CA . LEU A 1 89 ? -23.025 -20.067 30.435 1.00 83.50 89 LEU A CA 1
ATOM 632 C C . LEU A 1 89 ? -23.151 -21.157 31.508 1.00 83.50 89 LEU A C 1
ATOM 634 O O . LEU A 1 89 ? -24.227 -21.718 31.717 1.00 83.50 89 LEU A O 1
ATOM 638 N N . ARG A 1 90 ? -22.040 -21.469 32.189 1.00 74.25 90 ARG A N 1
ATOM 639 C CA . ARG A 1 90 ? -22.024 -22.540 33.202 1.0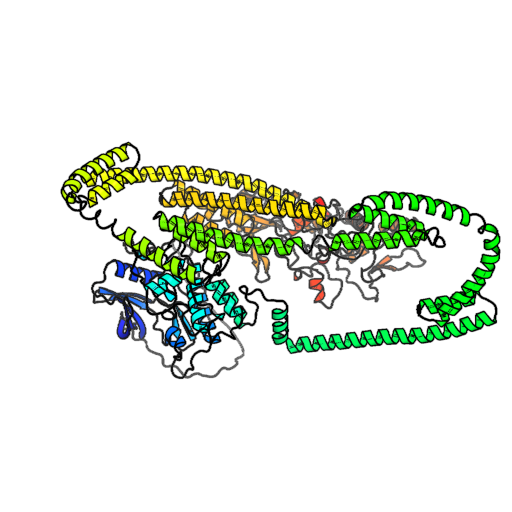0 74.25 90 ARG A CA 1
ATOM 640 C C . ARG A 1 90 ? -22.700 -22.112 34.508 1.00 74.25 90 ARG A C 1
ATOM 642 O O . ARG A 1 90 ? -23.256 -22.947 35.213 1.00 74.25 90 ARG A O 1
ATOM 649 N N . ASN A 1 91 ? -22.624 -20.824 34.841 1.00 72.38 91 ASN A N 1
ATOM 650 C CA . ASN A 1 91 ? -23.281 -20.269 36.016 1.00 72.38 91 ASN A CA 1
ATOM 651 C C . ASN A 1 91 ? -24.792 -20.137 35.732 1.00 72.38 91 ASN A C 1
ATOM 653 O O . ASN A 1 91 ? -25.140 -19.396 34.813 1.00 72.38 91 ASN A O 1
ATOM 657 N N . PRO A 1 92 ? -25.680 -20.829 36.475 1.00 66.12 92 PRO A N 1
ATOM 658 C CA . PRO A 1 92 ? -27.129 -20.707 36.304 1.00 66.12 92 PRO A CA 1
ATOM 659 C C . PRO A 1 92 ? -27.669 -19.333 36.732 1.00 66.12 92 PRO A C 1
ATOM 661 O O . PRO A 1 92 ? -28.748 -18.947 36.301 1.00 66.12 92 PRO A O 1
ATOM 664 N N . THR A 1 93 ? -26.905 -18.567 37.519 1.00 70.12 93 THR A N 1
ATOM 665 C CA . THR A 1 93 ? -27.190 -17.166 37.871 1.00 70.12 93 THR A CA 1
ATOM 666 C C . THR A 1 93 ? -26.011 -16.280 37.454 1.00 70.12 93 THR A C 1
ATOM 668 O O . THR A 1 93 ? -25.250 -15.822 38.316 1.00 70.12 93 THR A O 1
ATOM 671 N N . PRO A 1 94 ? -25.772 -16.106 36.141 1.00 72.25 94 PRO A N 1
ATOM 672 C CA . PRO A 1 94 ? -24.640 -15.335 35.650 1.00 72.25 94 PRO A CA 1
ATOM 673 C C . PRO A 1 94 ? -24.815 -13.860 36.005 1.00 72.25 94 PRO A C 1
ATOM 675 O O . PRO A 1 94 ? -25.926 -13.326 35.973 1.00 72.25 94 PRO A O 1
ATOM 678 N N . ASP A 1 95 ? -23.717 -13.194 36.353 1.00 75.50 95 ASP A N 1
ATOM 679 C CA . ASP A 1 95 ? -23.783 -11.765 36.629 1.00 75.50 95 ASP A CA 1
ATOM 680 C C . ASP A 1 95 ? -24.113 -10.976 35.337 1.00 75.50 95 ASP A C 1
ATOM 682 O O . ASP A 1 95 ? -23.910 -11.469 34.216 1.00 75.50 95 ASP A O 1
ATOM 686 N N . PRO A 1 96 ? -24.607 -9.730 35.443 1.00 74.06 96 PRO A N 1
ATOM 687 C CA . PRO A 1 96 ? -24.924 -8.932 34.264 1.00 74.06 96 PRO A CA 1
ATOM 688 C C . PRO A 1 96 ? -23.737 -8.720 33.311 1.00 74.06 96 PRO A C 1
ATOM 690 O O . PRO A 1 96 ? -23.949 -8.565 32.112 1.00 74.06 96 PRO A O 1
ATOM 693 N N . ARG A 1 97 ? -22.485 -8.721 33.792 1.00 71.06 97 ARG A N 1
ATOM 694 C CA . ARG A 1 97 ? -21.290 -8.574 32.942 1.00 71.06 97 ARG A CA 1
ATOM 695 C C . ARG A 1 97 ? -21.079 -9.823 32.085 1.00 71.06 97 ARG A C 1
ATOM 697 O O . ARG A 1 97 ? -20.869 -9.680 30.884 1.00 71.06 97 ARG A O 1
ATOM 704 N N . GLN A 1 98 ? -21.217 -11.014 32.666 1.00 73.38 98 GLN A N 1
ATOM 705 C CA . GLN A 1 98 ? -21.124 -12.301 31.969 1.00 73.38 98 GLN A CA 1
ATOM 706 C C . GLN A 1 98 ? -22.194 -12.427 30.879 1.00 73.38 98 GLN A C 1
ATOM 708 O O . GLN A 1 98 ? -21.888 -12.821 29.755 1.00 73.38 98 GLN A O 1
ATOM 713 N N . ILE A 1 99 ? -23.435 -12.018 31.170 1.00 78.56 99 ILE A N 1
ATOM 714 C CA . ILE A 1 99 ? -24.522 -12.008 30.176 1.00 78.56 99 ILE A CA 1
ATOM 715 C C . ILE A 1 99 ? -24.213 -11.029 29.035 1.00 78.56 99 ILE A C 1
ATOM 717 O O . ILE A 1 99 ? -24.377 -11.378 27.864 1.00 78.56 99 ILE A O 1
ATOM 721 N N . ARG A 1 100 ? -23.752 -9.808 29.351 1.00 76.31 100 ARG A N 1
ATOM 722 C CA . ARG A 1 100 ? -23.389 -8.810 28.331 1.00 76.31 100 ARG A CA 1
ATOM 723 C C . ARG A 1 100 ? -22.253 -9.299 27.436 1.00 76.31 100 ARG A C 1
ATOM 725 O O . ARG A 1 100 ? -22.358 -9.157 26.222 1.00 76.31 100 ARG A O 1
ATOM 732 N N . ARG A 1 101 ? -21.218 -9.919 28.009 1.00 74.12 101 ARG A N 1
ATOM 733 C CA . ARG A 1 101 ? -20.086 -10.481 27.259 1.00 74.12 101 ARG A CA 1
ATOM 734 C C . ARG A 1 101 ? -20.515 -11.622 26.344 1.00 74.12 101 ARG A C 1
ATOM 736 O O . ARG A 1 101 ? -20.156 -11.625 25.174 1.00 74.12 101 ARG A O 1
ATOM 743 N N . PHE A 1 102 ? -21.367 -12.520 26.834 1.00 81.56 102 PHE A N 1
ATOM 744 C CA . PHE A 1 102 ? -21.915 -13.610 26.027 1.00 81.56 102 PHE A CA 1
ATOM 745 C C . PHE A 1 102 ? -22.768 -13.102 24.851 1.00 81.56 102 PHE A C 1
ATOM 747 O O . PHE A 1 102 ? -22.670 -13.617 23.738 1.00 81.56 102 PHE A O 1
ATOM 754 N N . ARG A 1 103 ? -23.582 -12.058 25.068 1.00 82.56 103 ARG A N 1
ATOM 755 C CA . ARG A 1 103 ? -24.340 -11.394 23.990 1.00 82.56 103 ARG A CA 1
ATOM 756 C C . ARG A 1 103 ? -23.424 -10.692 22.989 1.00 82.56 103 ARG A C 1
ATOM 758 O O . ARG A 1 103 ? -23.667 -10.797 21.792 1.00 82.56 103 ARG A O 1
ATOM 765 N N . ALA A 1 104 ? -22.388 -10.004 23.467 1.00 77.25 104 ALA A N 1
ATOM 766 C CA . ALA A 1 104 ? -21.412 -9.335 22.612 1.00 77.25 104 ALA A CA 1
ATOM 767 C C . ALA A 1 104 ? -20.635 -10.342 21.749 1.00 77.25 104 ALA A C 1
ATOM 769 O O . ALA A 1 104 ? -20.528 -10.138 20.545 1.00 77.25 104 ALA A O 1
ATOM 770 N N . GLU A 1 105 ? -20.182 -11.462 22.324 1.00 83.44 105 GLU A N 1
ATOM 771 C CA . GLU A 1 105 ? -19.532 -12.555 21.587 1.00 83.44 105 GLU A CA 1
ATOM 772 C C . GLU A 1 105 ? -20.449 -13.102 20.483 1.00 83.44 105 GLU A C 1
ATOM 774 O O . GLU A 1 105 ? -20.035 -13.234 19.328 1.00 83.44 105 GLU A O 1
ATOM 779 N N . ALA A 1 106 ? -21.709 -13.391 20.825 1.00 84.81 106 ALA A N 1
ATOM 780 C CA . ALA A 1 106 ? -22.702 -13.879 19.875 1.00 84.81 106 ALA A CA 1
ATOM 781 C C . ALA A 1 106 ? -22.937 -12.886 18.727 1.00 84.81 106 ALA A C 1
ATOM 783 O O . ALA A 1 106 ? -22.949 -13.287 17.564 1.00 84.81 106 ALA A O 1
ATOM 784 N N . ALA A 1 107 ? -23.080 -11.597 19.048 1.00 83.62 107 ALA A N 1
ATOM 785 C CA . ALA A 1 107 ? -23.297 -10.534 18.074 1.00 83.62 107 ALA A CA 1
ATOM 786 C C . ALA A 1 107 ? -22.089 -10.350 17.146 1.00 83.62 107 ALA A C 1
ATOM 788 O O . ALA A 1 107 ? -22.250 -10.342 15.929 1.00 83.62 107 ALA A O 1
ATOM 789 N N . VAL A 1 108 ? -20.875 -10.264 17.702 1.00 85.00 108 VAL A N 1
ATOM 790 C CA . VAL A 1 108 ? -19.635 -10.136 16.922 1.00 85.00 108 VAL A CA 1
ATOM 791 C C . VAL A 1 108 ? -19.456 -11.327 15.986 1.00 85.00 108 VAL A C 1
ATOM 793 O O . VAL A 1 108 ? -19.207 -11.139 14.798 1.00 85.00 108 VAL A O 1
ATOM 796 N N . THR A 1 109 ? -19.637 -12.549 16.489 1.00 87.81 109 THR A N 1
ATOM 797 C CA . THR A 1 109 ? -19.481 -13.760 15.671 1.00 87.81 109 THR A CA 1
ATOM 798 C C . THR A 1 109 ? -20.534 -13.821 14.559 1.00 87.81 109 THR A C 1
ATOM 800 O O . THR A 1 109 ? -20.212 -14.182 13.430 1.00 87.81 109 THR A O 1
ATOM 803 N N . ALA A 1 110 ? -21.780 -13.417 14.835 1.00 85.88 110 ALA A N 1
ATOM 804 C CA . ALA A 1 110 ? -22.849 -13.380 13.834 1.00 85.88 110 ALA A CA 1
ATOM 805 C C . ALA A 1 110 ? -22.585 -12.376 12.694 1.00 85.88 110 ALA A C 1
ATOM 807 O O . ALA A 1 110 ? -23.039 -12.593 11.576 1.00 85.88 110 ALA A O 1
ATOM 808 N N . LEU A 1 111 ? -21.816 -11.310 12.942 1.00 85.06 111 LEU A N 1
ATOM 809 C CA . LEU A 1 111 ? -21.428 -10.324 11.922 1.00 85.06 111 LEU A CA 1
ATOM 810 C C . LEU A 1 111 ? -20.284 -10.801 11.017 1.00 85.06 111 LEU A C 1
ATOM 812 O O . LEU A 1 111 ? -19.922 -10.114 10.058 1.00 85.06 111 LEU A O 1
ATOM 816 N N . LEU A 1 112 ? -19.679 -11.950 11.313 1.00 89.50 112 LEU A N 1
ATOM 817 C CA . LEU A 1 112 ? -18.480 -12.454 10.655 1.00 89.50 112 LEU A CA 1
ATOM 818 C C . LEU A 1 112 ? -18.773 -13.698 9.806 1.00 89.50 112 LEU A C 1
ATOM 820 O O . LEU A 1 112 ? -18.325 -14.805 10.092 1.00 89.50 112 LEU A O 1
ATOM 824 N N . GLU A 1 113 ? -19.490 -13.504 8.700 1.00 89.69 113 GLU A N 1
ATOM 825 C CA . GLU A 1 113 ? -19.713 -14.558 7.702 1.00 89.69 113 GLU A CA 1
ATOM 826 C C . GLU A 1 113 ? -18.483 -14.783 6.805 1.00 89.69 113 GLU A C 1
ATOM 828 O O . GLU A 1 113 ? -18.261 -14.057 5.837 1.00 89.69 113 GLU A O 1
ATOM 833 N N . HIS A 1 114 ? -17.679 -15.803 7.115 1.00 94.19 114 HIS A N 1
ATOM 834 C CA . HIS A 1 114 ? -16.492 -16.187 6.342 1.00 94.19 114 HIS A CA 1
ATOM 835 C C . HIS A 1 114 ? -16.290 -17.713 6.381 1.00 94.19 114 HIS A C 1
ATOM 837 O O . HIS A 1 114 ? -16.533 -18.316 7.427 1.00 94.19 114 HIS A O 1
ATOM 843 N N . PRO A 1 115 ? -15.794 -18.371 5.310 1.00 93.88 115 PRO A N 1
ATOM 844 C CA . PRO A 1 115 ? -15.570 -19.825 5.292 1.00 93.88 115 PRO A CA 1
ATOM 845 C C . PRO A 1 115 ? -14.636 -20.340 6.398 1.00 93.88 115 PRO A C 1
ATOM 847 O O . PRO A 1 115 ? -14.698 -21.518 6.744 1.00 93.88 115 PRO A O 1
ATOM 850 N N . ASN A 1 116 ? -13.779 -19.470 6.945 1.00 96.19 116 ASN A N 1
ATOM 851 C CA . ASN A 1 116 ? -12.842 -19.789 8.024 1.00 96.19 116 ASN A CA 1
ATOM 852 C C . ASN A 1 116 ? -13.222 -19.216 9.401 1.00 96.19 116 ASN A C 1
ATOM 854 O O . ASN A 1 116 ? -12.390 -19.200 10.304 1.00 96.19 116 ASN A O 1
ATOM 858 N N . ILE A 1 117 ? -14.464 -18.762 9.580 1.00 95.00 117 ILE A N 1
ATOM 859 C CA . ILE A 1 117 ? -15.012 -18.313 10.868 1.00 95.00 117 ILE A CA 1
ATOM 860 C C . ILE A 1 117 ? -16.223 -19.183 11.204 1.00 95.00 117 ILE A C 1
ATOM 862 O O . ILE A 1 117 ? -16.977 -19.572 10.312 1.00 95.00 117 ILE A O 1
ATOM 866 N N . ILE A 1 118 ? -16.392 -19.544 12.477 1.00 93.81 118 ILE A N 1
ATOM 867 C CA . ILE A 1 118 ? -17.499 -20.403 12.902 1.00 93.81 118 ILE A CA 1
ATOM 868 C C . ILE A 1 118 ? -18.872 -19.758 12.619 1.00 93.81 118 ILE A C 1
ATOM 870 O O . ILE A 1 118 ? -19.168 -18.690 13.152 1.00 93.81 118 ILE A O 1
ATOM 874 N N . PRO A 1 119 ? -19.760 -20.406 11.838 1.00 91.31 119 PRO A N 1
ATOM 875 C CA . PRO A 1 119 ? -21.100 -19.877 11.612 1.00 91.31 119 PRO A CA 1
ATOM 876 C C . PRO A 1 119 ? -21.977 -19.991 12.862 1.00 91.31 119 PRO A C 1
ATOM 878 O O . PRO A 1 119 ? -22.128 -21.080 13.432 1.00 91.31 119 PRO A O 1
ATOM 881 N N . VAL A 1 120 ? -22.614 -18.881 13.230 1.00 91.25 120 VAL A N 1
ATOM 882 C CA . VAL A 1 120 ? -23.697 -18.827 14.221 1.00 91.25 120 VAL A CA 1
ATOM 883 C C . VAL A 1 120 ? -25.031 -19.091 13.520 1.00 91.25 120 VAL A C 1
ATOM 885 O O . VAL A 1 120 ? -25.234 -18.711 12.370 1.00 91.25 120 VAL A O 1
ATOM 888 N N . HIS A 1 121 ? -25.933 -19.805 14.186 1.00 89.88 121 HIS A N 1
ATOM 889 C CA . HIS A 1 121 ? -27.249 -20.165 13.657 1.00 89.88 121 HIS A CA 1
ATOM 890 C C . HIS A 1 121 ? -28.399 -19.504 14.411 1.00 89.88 121 HIS A C 1
ATOM 892 O O . HIS A 1 121 ? -29.410 -19.206 13.786 1.00 89.88 121 HIS A O 1
ATOM 898 N N . ASP A 1 122 ? -28.276 -19.330 15.729 1.00 88.56 122 ASP A N 1
ATOM 899 C CA . ASP A 1 122 ? -29.335 -18.765 16.570 1.00 88.56 122 ASP A CA 1
ATOM 900 C C . ASP A 1 122 ? -28.766 -18.271 17.915 1.00 88.56 122 ASP A C 1
ATOM 902 O O . ASP A 1 122 ? -27.761 -18.801 18.398 1.00 88.56 122 ASP A O 1
ATOM 906 N N . LEU A 1 123 ? -29.424 -17.295 18.540 1.00 88.12 123 LEU A N 1
ATOM 907 C CA . LEU A 1 123 ? -29.186 -16.863 19.920 1.00 88.12 123 LEU A CA 1
ATOM 908 C C . LEU A 1 123 ? -30.529 -16.872 20.650 1.00 88.12 123 LEU A C 1
ATOM 910 O O . LEU A 1 123 ? -31.406 -16.061 20.363 1.00 88.12 123 LEU A O 1
ATOM 914 N N . ARG A 1 124 ? -30.682 -17.773 21.620 1.00 85.50 124 ARG A N 1
ATOM 915 C CA . ARG A 1 124 ? -31.976 -18.043 22.255 1.00 85.50 124 ARG A CA 1
ATOM 916 C C . ARG A 1 124 ? -31.890 -18.130 23.768 1.00 85.50 124 ARG A C 1
ATOM 918 O O . ARG A 1 124 ? -30.826 -18.368 24.325 1.00 85.50 124 ARG A O 1
ATOM 925 N N . VAL A 1 125 ? -33.039 -18.014 24.421 1.00 83.81 125 VAL A N 1
ATOM 926 C CA . VAL A 1 125 ? -33.211 -18.363 25.835 1.00 83.81 125 VAL A CA 1
ATOM 927 C C . VAL A 1 125 ? -33.823 -19.765 25.903 1.00 83.81 125 VAL A C 1
ATOM 929 O O . VAL A 1 125 ? -34.763 -20.076 25.166 1.00 83.81 125 VAL A O 1
ATOM 932 N N . ALA A 1 126 ? -33.229 -20.651 26.699 1.00 77.44 126 ALA A N 1
ATOM 933 C CA . ALA A 1 126 ? -33.750 -21.991 26.950 1.00 77.44 126 ALA A CA 1
ATOM 934 C C . ALA A 1 126 ? -34.935 -21.975 27.928 1.00 77.44 126 ALA A C 1
ATOM 936 O O . ALA A 1 126 ? -35.243 -20.948 28.518 1.00 77.44 126 ALA A O 1
ATOM 937 N N . GLU A 1 127 ? -35.606 -23.118 28.100 1.00 73.62 127 GLU A N 1
ATOM 938 C CA . GLU A 1 127 ? -36.734 -23.249 29.043 1.00 73.62 127 GLU A CA 1
ATOM 939 C C . GLU A 1 127 ? -36.329 -23.001 30.505 1.00 73.62 127 GLU A C 1
ATOM 941 O O . GLU A 1 127 ? -37.172 -22.691 31.337 1.00 73.62 127 GLU A O 1
ATOM 946 N N . ASP A 1 128 ? -35.037 -23.117 30.814 1.00 74.62 128 ASP A N 1
ATOM 947 C CA . ASP A 1 128 ? -34.445 -22.864 32.127 1.00 74.62 128 ASP A CA 1
ATOM 948 C C . ASP A 1 128 ? -33.847 -21.448 32.260 1.00 74.62 128 ASP A C 1
ATOM 950 O O . ASP A 1 128 ? -32.958 -21.230 33.083 1.00 74.62 128 ASP A O 1
ATOM 954 N N . ASP A 1 129 ? -34.295 -20.503 31.426 1.00 76.25 129 ASP A N 1
ATOM 955 C CA . ASP A 1 129 ? -33.845 -19.102 31.356 1.00 76.25 129 ASP A CA 1
ATOM 956 C C . ASP A 1 129 ? -32.352 -18.892 31.034 1.00 76.25 129 ASP A C 1
ATOM 958 O O . ASP A 1 129 ? -31.842 -17.766 31.053 1.00 76.25 129 ASP A O 1
ATOM 962 N N . ARG A 1 130 ? -31.621 -19.946 30.648 1.00 80.69 130 ARG A N 1
ATOM 963 C CA . ARG A 1 130 ? -30.218 -19.806 30.237 1.00 80.69 130 ARG A CA 1
ATOM 964 C C . ARG A 1 130 ? -30.107 -19.331 28.793 1.00 80.69 130 ARG A C 1
ATOM 966 O O . ARG A 1 130 ? -30.714 -19.888 27.878 1.00 80.69 130 ARG A O 1
ATOM 973 N N . LEU A 1 131 ? -29.264 -18.323 28.573 1.00 84.81 131 LEU A N 1
ATOM 974 C CA . LEU A 1 131 ? -28.912 -17.850 27.236 1.00 84.81 131 LEU A CA 1
ATOM 975 C C . LEU A 1 131 ? -28.028 -18.893 26.529 1.00 84.81 131 LEU A C 1
ATOM 977 O O . LEU A 1 131 ? -27.029 -19.362 27.080 1.00 84.81 131 LEU A O 1
ATOM 981 N N . GLN A 1 132 ? -28.409 -19.249 25.307 1.00 89.25 132 GLN A N 1
ATOM 982 C CA . GLN A 1 132 ? -27.800 -20.288 24.489 1.00 89.25 132 GLN A CA 1
ATOM 983 C C . GLN A 1 132 ? -27.436 -19.740 23.111 1.00 89.25 132 GLN A C 1
ATOM 985 O O . GLN A 1 132 ? -28.293 -19.240 22.383 1.00 89.25 132 GLN A O 1
ATOM 990 N N . LEU A 1 133 ? -26.167 -19.888 22.737 1.00 90.88 133 LEU A N 1
ATOM 991 C CA . LEU A 1 133 ? -25.663 -19.589 21.400 1.00 90.88 133 LEU A CA 1
ATOM 992 C C . LEU A 1 133 ? -25.589 -20.886 20.594 1.00 90.88 133 LEU A C 1
ATOM 994 O O . LEU A 1 133 ? -24.823 -21.792 20.933 1.00 90.88 133 LEU A O 1
ATOM 998 N N . VAL A 1 134 ? -26.380 -20.974 19.529 1.00 92.19 134 VAL A N 1
ATOM 999 C CA . VAL A 1 134 ? -26.410 -22.119 18.618 1.00 92.19 134 VAL A CA 1
ATOM 1000 C C . VAL A 1 134 ? -25.489 -21.840 17.439 1.00 92.19 134 VAL A C 1
ATOM 1002 O O . VAL A 1 134 ? -25.624 -20.828 16.757 1.00 92.19 134 VAL A O 1
ATOM 1005 N N . MET A 1 135 ? -24.572 -22.758 17.160 1.00 93.62 135 MET A N 1
ATOM 1006 C CA . MET A 1 135 ? -23.563 -22.633 16.109 1.00 93.62 135 MET A CA 1
ATOM 1007 C C . MET A 1 135 ? -23.361 -23.960 15.369 1.00 93.62 135 MET A C 1
ATOM 1009 O O . MET A 1 135 ? -23.875 -25.014 15.771 1.00 93.62 135 MET A O 1
ATOM 1013 N N . LYS A 1 136 ? -22.595 -23.925 14.276 1.00 93.00 136 LYS A N 1
ATOM 1014 C CA . LYS A 1 136 ? -22.220 -25.135 13.534 1.00 93.00 136 LYS A CA 1
ATOM 1015 C C . LYS A 1 136 ? -21.510 -26.135 14.459 1.00 93.00 136 LYS A C 1
ATOM 1017 O O . LYS A 1 136 ? -20.552 -25.794 15.148 1.00 93.00 136 LYS A O 1
ATOM 1022 N N . ARG A 1 137 ? -21.927 -27.406 14.432 1.00 92.00 137 ARG A N 1
ATOM 1023 C CA . ARG A 1 137 ? -21.144 -28.494 15.032 1.00 92.00 137 ARG A CA 1
ATOM 1024 C C . ARG A 1 137 ? -19.969 -28.823 14.113 1.00 92.00 137 ARG A C 1
ATOM 1026 O O . ARG A 1 137 ? -20.178 -29.277 12.990 1.00 92.00 137 ARG A O 1
ATOM 1033 N N . VAL A 1 138 ? -18.748 -28.634 14.602 1.00 90.56 138 VAL A N 1
ATOM 1034 C CA . VAL A 1 138 ? -17.525 -29.020 13.887 1.00 90.56 138 VAL A CA 1
ATOM 1035 C C . VAL A 1 138 ? -17.137 -30.442 14.290 1.00 90.56 138 VAL A C 1
ATOM 1037 O O . VAL A 1 138 ? -17.068 -30.753 15.479 1.00 90.56 138 VAL A O 1
ATOM 1040 N N . SER A 1 139 ? -16.905 -31.309 13.305 1.00 86.50 139 SER A N 1
ATOM 1041 C CA . SER A 1 139 ? -16.355 -32.653 13.523 1.00 86.50 139 SER A CA 1
ATOM 1042 C C . SER A 1 139 ? -14.872 -32.611 13.165 1.00 86.50 139 SER A C 1
ATOM 1044 O O . SER A 1 139 ? -14.529 -32.482 11.992 1.00 86.50 139 SER A O 1
ATOM 1046 N N . GLY A 1 140 ? -14.006 -32.615 14.178 1.00 88.06 140 GLY A N 1
ATOM 1047 C CA . GLY A 1 140 ? -12.566 -32.418 14.019 1.00 88.06 140 GLY A CA 1
ATOM 1048 C C . GLY A 1 140 ? -11.841 -32.244 15.352 1.00 88.06 140 GLY A C 1
ATOM 1049 O O . GLY A 1 140 ? -12.413 -32.496 16.415 1.00 88.06 140 GLY A O 1
ATOM 1050 N N . GLN A 1 141 ? -10.590 -31.793 15.287 1.00 90.25 141 GLN A N 1
ATOM 1051 C CA . GLN A 1 141 ? -9.726 -31.533 16.445 1.00 90.25 141 GLN A CA 1
ATOM 1052 C C . GLN A 1 141 ? -9.422 -30.037 16.577 1.00 90.25 141 GLN A C 1
ATOM 1054 O O . GLN A 1 141 ? -9.471 -29.290 15.597 1.00 90.25 141 GLN A O 1
ATOM 1059 N N . THR A 1 142 ? -9.080 -29.590 17.787 1.00 92.81 142 THR A N 1
ATOM 1060 C CA . THR A 1 142 ? -8.481 -28.258 17.959 1.00 92.81 142 THR A CA 1
ATOM 1061 C C . THR A 1 142 ? -7.086 -28.247 17.344 1.00 92.81 142 THR A C 1
ATOM 1063 O O . THR A 1 142 ? -6.389 -29.266 17.338 1.00 92.81 142 THR A O 1
ATOM 1066 N N . TRP A 1 143 ? -6.640 -27.098 16.844 1.00 94.06 143 TRP A N 1
ATOM 1067 C CA . TRP A 1 143 ? -5.312 -26.990 16.253 1.00 94.06 143 TRP A CA 1
ATOM 1068 C C . TRP A 1 143 ? -4.215 -27.248 17.294 1.00 94.06 143 TRP A C 1
ATOM 1070 O O . TRP A 1 143 ? -3.216 -27.880 16.963 1.00 94.06 143 TRP A O 1
ATOM 1080 N N . ARG A 1 144 ? -4.446 -26.900 18.571 1.00 92.12 144 ARG A N 1
ATOM 1081 C CA . ARG A 1 144 ? -3.597 -27.329 19.700 1.00 92.12 144 ARG A CA 1
ATOM 1082 C C . ARG A 1 144 ? -3.395 -28.846 19.726 1.00 92.12 144 ARG A C 1
ATOM 1084 O O . ARG A 1 144 ? -2.256 -29.294 19.735 1.00 92.12 144 ARG A O 1
ATOM 1091 N N . GLY A 1 145 ? -4.479 -29.624 19.663 1.00 90.62 145 GLY A N 1
ATOM 1092 C CA . GLY A 1 145 ? -4.394 -31.086 19.638 1.00 90.62 145 GLY A CA 1
ATOM 1093 C C . GLY A 1 145 ? -3.605 -31.612 18.437 1.00 90.62 145 GLY A C 1
ATOM 1094 O O . GLY A 1 145 ? -2.854 -32.575 18.571 1.00 90.62 145 GLY A O 1
ATOM 1095 N N . LEU A 1 146 ? -3.715 -30.955 17.277 1.00 91.31 146 LEU A N 1
ATOM 1096 C CA . LEU A 1 146 ? -2.934 -31.318 16.090 1.00 91.31 146 LEU A CA 1
ATOM 1097 C C . LEU A 1 146 ? -1.446 -30.998 16.230 1.00 91.31 146 LEU A C 1
ATOM 1099 O O . LEU A 1 146 ? -0.621 -31.799 15.802 1.00 91.31 146 LEU A O 1
ATOM 1103 N N . LEU A 1 147 ? -1.103 -29.855 16.831 1.00 89.62 147 LEU A N 1
ATOM 1104 C CA . LEU A 1 147 ? 0.285 -29.512 17.155 1.00 89.62 147 LEU A CA 1
ATOM 1105 C C . LEU A 1 147 ? 0.883 -30.505 18.164 1.00 89.62 147 LEU A C 1
ATOM 1107 O O . LEU A 1 147 ? 2.060 -30.826 18.072 1.00 89.62 147 LEU A O 1
ATOM 1111 N N . ASP A 1 148 ? 0.061 -31.060 19.061 1.00 88.06 148 ASP A N 1
ATOM 1112 C CA . ASP A 1 148 ? 0.450 -32.125 19.999 1.00 88.06 148 ASP A CA 1
ATOM 1113 C C . ASP A 1 148 ? 0.532 -33.524 19.346 1.00 88.06 148 ASP A C 1
ATOM 1115 O O . ASP A 1 148 ? 0.762 -34.527 20.025 1.00 88.06 148 ASP A O 1
ATOM 1119 N N . GLY A 1 149 ? 0.354 -33.614 18.022 1.00 84.38 149 GLY A N 1
ATOM 1120 C CA . GLY A 1 149 ? 0.508 -34.842 17.242 1.00 84.38 149 GLY A CA 1
ATOM 1121 C C . GLY A 1 149 ? -0.772 -35.659 17.048 1.00 84.38 149 GLY A C 1
ATOM 1122 O O . GLY A 1 149 ? -0.704 -36.762 16.499 1.00 84.38 149 GLY A O 1
ATOM 1123 N N . ALA A 1 150 ? -1.944 -35.155 17.452 1.00 85.25 150 ALA A N 1
ATOM 1124 C CA . ALA A 1 150 ? -3.207 -35.810 17.122 1.00 85.25 150 ALA A CA 1
ATOM 1125 C C . ALA A 1 150 ? -3.481 -35.729 15.605 1.00 85.25 150 ALA A C 1
ATOM 1127 O O . ALA A 1 150 ? -3.202 -34.709 14.972 1.00 85.25 150 ALA A O 1
ATOM 1128 N N . PRO A 1 151 ? -4.052 -36.774 14.985 1.00 83.44 151 PRO A N 1
ATOM 1129 C CA . PRO A 1 151 ? -4.501 -36.684 13.604 1.00 83.44 151 PRO A CA 1
ATOM 1130 C C . PRO A 1 151 ? -5.806 -35.870 13.493 1.00 83.44 151 PRO A C 1
ATOM 1132 O O . PRO A 1 151 ? -6.627 -35.891 14.412 1.00 83.44 151 PRO A O 1
ATOM 1135 N N . PRO A 1 152 ? -6.063 -35.204 12.349 1.00 79.25 152 PRO A N 1
ATOM 1136 C CA . PRO A 1 152 ? -7.269 -34.391 12.131 1.00 79.25 152 PRO A CA 1
ATOM 1137 C C . PRO A 1 152 ? -8.570 -35.197 12.077 1.00 79.25 152 PRO A C 1
ATOM 1139 O O . PRO A 1 152 ? -9.653 -34.629 12.180 1.00 79.25 152 PRO A O 1
ATOM 1142 N N . GLY A 1 153 ? -8.478 -36.518 11.937 1.00 82.31 153 GLY A N 1
ATOM 1143 C CA . GLY A 1 153 ? -9.623 -37.411 11.964 1.00 82.31 153 GLY A CA 1
ATOM 1144 C C . GLY A 1 153 ? -9.206 -38.880 12.034 1.00 82.31 153 GLY A C 1
ATOM 1145 O O . GLY A 1 153 ? -8.019 -39.197 11.878 1.00 82.31 153 GLY A O 1
ATOM 1146 N N . PRO A 1 154 ? -10.170 -39.789 12.252 1.00 75.94 154 PRO A N 1
ATOM 1147 C CA . PRO A 1 154 ? -9.914 -41.224 12.291 1.00 75.94 154 PRO A CA 1
ATOM 1148 C C . PRO A 1 154 ? -9.230 -41.701 11.002 1.00 75.94 154 PRO A C 1
ATOM 1150 O O . PRO A 1 154 ? -9.667 -41.377 9.900 1.00 75.94 154 PRO A O 1
ATOM 1153 N N . GLY A 1 155 ? -8.139 -42.460 11.134 1.00 78.19 155 GLY A N 1
ATOM 1154 C CA . GLY A 1 155 ? -7.399 -43.012 9.993 1.00 78.19 155 GLY A CA 1
ATOM 1155 C C . GLY A 1 155 ? -6.519 -42.019 9.220 1.00 78.19 155 GLY A C 1
ATOM 1156 O O . GLY A 1 155 ? -5.896 -42.417 8.239 1.00 78.19 155 GLY A O 1
ATOM 1157 N N . ARG A 1 156 ? -6.426 -40.747 9.638 1.00 81.00 156 ARG A N 1
ATOM 1158 C CA . ARG A 1 156 ? -5.492 -39.772 9.048 1.00 81.00 156 ARG A CA 1
ATOM 1159 C C . ARG A 1 156 ? -4.155 -39.751 9.787 1.00 81.00 156 ARG A C 1
ATOM 1161 O O . ARG A 1 156 ? -4.076 -40.123 10.953 1.00 81.00 156 ARG A O 1
ATOM 1168 N N . ARG A 1 157 ? -3.099 -39.301 9.102 1.00 88.69 157 ARG A N 1
ATOM 1169 C CA . ARG A 1 157 ? -1.794 -39.031 9.726 1.00 88.69 157 ARG A CA 1
ATOM 1170 C C . ARG A 1 157 ? -1.775 -37.645 10.391 1.00 88.69 157 ARG A C 1
ATOM 1172 O O . ARG A 1 157 ? -2.548 -36.782 9.966 1.00 88.69 157 ARG A O 1
ATOM 1179 N N . PRO A 1 158 ? -0.886 -37.411 11.373 1.00 87.94 158 PRO A N 1
ATOM 1180 C CA . PRO A 1 158 ? -0.576 -36.064 11.845 1.00 87.94 158 PRO A CA 1
ATOM 1181 C C . PRO A 1 158 ? -0.157 -35.148 10.687 1.00 87.94 158 PRO A C 1
ATOM 1183 O O . PRO A 1 158 ? 0.421 -35.610 9.690 1.00 87.94 158 PRO A O 1
ATOM 1186 N N . LEU A 1 159 ? -0.480 -33.862 10.817 1.00 88.62 159 LEU A N 1
ATOM 1187 C CA . LEU A 1 159 ? -0.123 -32.857 9.821 1.00 88.62 159 LEU A CA 1
ATOM 1188 C C . LEU A 1 159 ? 1.396 -32.640 9.801 1.00 88.62 159 LEU A C 1
ATOM 1190 O O . LEU A 1 159 ? 2.076 -32.762 10.818 1.00 88.62 159 LEU A O 1
ATOM 1194 N N . ASN A 1 160 ? 1.935 -32.346 8.624 1.00 89.38 160 ASN A N 1
ATOM 1195 C CA . ASN A 1 160 ? 3.319 -31.925 8.460 1.00 89.38 160 ASN A CA 1
ATOM 1196 C C . ASN A 1 160 ? 3.440 -30.392 8.602 1.00 89.38 160 ASN A C 1
ATOM 1198 O O . ASN A 1 160 ? 2.445 -29.677 8.730 1.00 89.38 160 ASN A O 1
ATOM 1202 N N . GLY A 1 161 ? 4.672 -29.873 8.580 1.00 85.94 161 GLY A N 1
ATOM 1203 C CA . GLY A 1 161 ? 4.919 -28.439 8.759 1.00 85.94 161 GLY A CA 1
ATOM 1204 C C . GLY A 1 161 ? 4.264 -27.548 7.695 1.00 85.94 161 GLY A C 1
ATOM 1205 O O . GLY A 1 161 ? 3.742 -26.491 8.034 1.00 85.94 161 GLY A O 1
ATOM 1206 N N . GLU A 1 162 ? 4.244 -27.971 6.428 1.00 88.75 162 GLU A N 1
ATOM 1207 C CA . GLU A 1 162 ? 3.608 -27.211 5.339 1.00 88.75 162 GLU A CA 1
ATOM 1208 C C . GLU A 1 162 ? 2.083 -27.178 5.503 1.00 88.75 162 GLU A C 1
ATOM 1210 O O . GLU A 1 162 ? 1.480 -26.111 5.415 1.00 88.75 162 GLU A O 1
ATOM 1215 N N . GLU A 1 163 ? 1.469 -28.311 5.854 1.00 90.88 163 GLU A N 1
ATOM 1216 C CA . GLU A 1 163 ? 0.031 -28.420 6.129 1.00 90.88 163 GLU A CA 1
ATOM 1217 C C . GLU A 1 163 ? -0.387 -27.537 7.315 1.00 90.88 163 GLU A C 1
ATOM 1219 O O . GLU A 1 163 ? -1.456 -26.926 7.294 1.00 90.88 163 GLU A O 1
ATOM 1224 N N . HIS A 1 164 ? 0.455 -27.399 8.344 1.00 93.31 164 HIS A N 1
ATOM 1225 C CA . HIS A 1 164 ? 0.175 -26.456 9.425 1.00 93.31 164 HIS A CA 1
ATOM 1226 C C . HIS A 1 164 ? 0.332 -24.983 9.001 1.00 93.31 164 HIS A C 1
ATOM 1228 O O . HIS A 1 164 ? -0.436 -24.140 9.470 1.00 93.31 164 HIS A O 1
ATOM 1234 N N . ILE A 1 165 ? 1.255 -24.655 8.087 1.00 94.12 165 ILE A N 1
ATOM 1235 C CA . ILE A 1 165 ? 1.327 -23.308 7.490 1.00 94.12 165 ILE A CA 1
ATOM 1236 C C . ILE A 1 165 ? 0.061 -23.028 6.665 1.00 94.12 165 ILE A C 1
ATOM 1238 O O . ILE A 1 165 ? -0.459 -21.915 6.715 1.00 94.12 165 ILE A O 1
ATOM 1242 N N . GLU A 1 166 ? -0.493 -24.015 5.958 1.00 94.19 166 GLU A N 1
ATOM 1243 C CA . GLU A 1 166 ? -1.778 -23.864 5.258 1.00 94.19 166 GLU A CA 1
ATOM 1244 C C . GLU A 1 166 ? -2.949 -23.609 6.219 1.00 94.19 166 GLU A C 1
ATOM 1246 O O . GLU A 1 166 ? -3.824 -22.789 5.924 1.00 94.19 166 GLU A O 1
ATOM 1251 N N . VAL A 1 167 ? -2.960 -24.260 7.390 1.00 95.50 167 VAL A N 1
ATOM 1252 C CA . VAL A 1 167 ? -3.924 -23.955 8.463 1.00 95.50 167 VAL A CA 1
ATOM 1253 C C . VAL A 1 167 ? -3.750 -22.511 8.936 1.00 95.50 167 VAL A C 1
ATOM 1255 O O . VAL A 1 167 ? -4.735 -21.774 8.986 1.00 95.50 167 VAL A O 1
ATOM 1258 N N . LEU A 1 168 ? -2.514 -22.075 9.203 1.00 96.75 168 LEU A N 1
ATOM 1259 C CA . LEU A 1 168 ? -2.215 -20.694 9.592 1.00 96.75 168 LEU A CA 1
ATOM 1260 C C . LEU A 1 168 ? -2.680 -19.687 8.532 1.00 96.75 168 LEU A C 1
ATOM 1262 O O . LEU A 1 168 ? -3.258 -18.667 8.886 1.00 96.75 168 LEU A O 1
ATOM 1266 N N . LEU A 1 169 ? -2.487 -19.972 7.242 1.00 97.38 169 LEU A N 1
ATOM 1267 C CA . LEU A 1 169 ? -2.938 -19.105 6.150 1.00 97.38 169 LEU A CA 1
ATOM 1268 C C . LEU A 1 169 ? -4.462 -18.922 6.149 1.00 97.38 169 LEU A C 1
ATOM 1270 O O . LEU A 1 169 ? -4.930 -17.796 6.003 1.00 97.38 169 LEU A O 1
ATOM 1274 N N . LYS A 1 170 ? -5.232 -19.991 6.386 1.00 96.56 170 LYS A N 1
ATOM 1275 C CA . LYS A 1 170 ? -6.699 -19.911 6.521 1.00 96.56 170 LYS A CA 1
ATOM 1276 C C . LYS A 1 170 ? -7.129 -19.097 7.747 1.00 96.56 170 LYS A C 1
ATOM 1278 O O . LYS A 1 170 ? -8.127 -18.380 7.689 1.00 96.56 170 LYS A O 1
ATOM 1283 N N . VAL A 1 171 ? -6.374 -19.181 8.846 1.00 97.56 171 VAL A N 1
ATOM 1284 C CA . VAL A 1 171 ? -6.579 -18.326 10.027 1.00 97.56 171 VAL A CA 1
ATOM 1285 C C . VAL A 1 171 ? -6.253 -16.867 9.692 1.00 97.56 171 VAL A C 1
ATOM 1287 O O . VAL A 1 171 ? -7.035 -15.983 10.028 1.00 97.56 171 VAL A O 1
ATOM 1290 N N . CYS A 1 172 ? -5.159 -16.599 8.974 1.00 97.56 172 CYS A N 1
ATOM 1291 C CA . CYS A 1 172 ? -4.825 -15.256 8.504 1.00 97.56 172 CYS A CA 1
ATOM 1292 C C . CYS A 1 172 ? -5.929 -14.669 7.613 1.00 97.56 172 CYS A C 1
ATOM 1294 O O . CYS A 1 172 ? -6.252 -13.494 7.762 1.00 97.56 172 CYS A O 1
ATOM 1296 N N . ASP A 1 173 ? -6.537 -15.470 6.735 1.00 96.25 173 ASP A N 1
ATOM 1297 C CA . ASP A 1 173 ? -7.649 -15.028 5.885 1.00 96.25 173 ASP A CA 1
ATOM 1298 C C . ASP A 1 173 ? -8.890 -14.661 6.723 1.00 96.25 173 ASP A C 1
ATOM 1300 O O . ASP A 1 173 ? -9.469 -13.591 6.530 1.00 96.25 173 ASP A O 1
ATOM 1304 N N . ALA A 1 174 ? -9.240 -15.475 7.730 1.00 95.81 174 ALA A N 1
ATOM 1305 C CA . ALA A 1 174 ? -10.313 -15.166 8.683 1.00 95.81 174 ALA A CA 1
ATOM 1306 C C . ALA A 1 174 ? -10.060 -13.869 9.472 1.00 95.81 174 ALA A C 1
ATOM 1308 O O . ALA A 1 174 ? -10.945 -13.022 9.593 1.00 95.81 174 ALA A O 1
ATOM 1309 N N . VAL A 1 175 ? -8.850 -13.702 10.008 1.00 96.44 175 VAL A N 1
ATOM 1310 C CA . VAL A 1 175 ? -8.489 -12.531 10.819 1.00 96.44 175 VAL A CA 1
ATOM 1311 C C . VAL A 1 175 ? -8.405 -11.276 9.950 1.00 96.44 175 VAL A C 1
ATOM 1313 O O . VAL A 1 175 ? -8.939 -10.238 10.329 1.00 96.44 175 VAL A O 1
ATOM 1316 N N . SER A 1 176 ? -7.821 -11.369 8.752 1.00 96.06 176 SER A N 1
ATOM 1317 C CA . SER A 1 176 ? -7.778 -10.256 7.797 1.00 96.06 176 SER A CA 1
ATOM 1318 C C . SER A 1 176 ? -9.185 -9.800 7.402 1.00 96.06 176 SER A C 1
ATOM 1320 O O . SER A 1 176 ? -9.426 -8.602 7.251 1.00 96.06 176 SER A O 1
ATOM 1322 N N . PHE A 1 177 ? -10.125 -10.736 7.255 1.00 94.81 177 PHE A N 1
ATOM 1323 C CA . PHE A 1 177 ? -11.527 -10.418 7.013 1.00 94.81 177 PHE A CA 1
ATOM 1324 C C . PHE A 1 177 ? -12.171 -9.693 8.202 1.00 94.81 177 PHE A C 1
ATOM 1326 O O . PHE A 1 177 ? -12.806 -8.656 8.008 1.00 94.81 177 PHE A O 1
ATOM 1333 N N . ALA A 1 178 ? -11.962 -10.168 9.432 1.00 92.38 178 ALA A N 1
ATOM 1334 C CA . ALA A 1 178 ? -12.461 -9.487 10.627 1.00 92.38 178 ALA A CA 1
ATOM 1335 C C . ALA A 1 178 ? -11.877 -8.069 10.775 1.00 92.38 178 ALA A C 1
ATOM 1337 O O . ALA A 1 178 ? -12.624 -7.116 11.010 1.00 92.38 178 ALA A O 1
ATOM 1338 N N . HIS A 1 179 ? -10.575 -7.897 10.518 1.00 93.38 179 HIS A N 1
ATOM 1339 C CA . HIS A 1 179 ? -9.909 -6.589 10.515 1.00 93.38 179 HIS A CA 1
ATOM 1340 C C . HIS A 1 179 ? -10.515 -5.630 9.489 1.00 93.38 179 HIS A C 1
ATOM 1342 O O . HIS A 1 179 ? -10.695 -4.454 9.796 1.00 93.38 179 HIS A O 1
ATOM 1348 N N . SER A 1 180 ? -10.908 -6.122 8.307 1.00 90.75 180 SER A N 1
ATOM 1349 C CA . SER A 1 180 ? -11.593 -5.305 7.290 1.00 90.75 180 SER A CA 1
ATOM 1350 C C . SER A 1 180 ? -12.967 -4.787 7.738 1.00 90.75 180 SER A C 1
ATOM 1352 O O . SER A 1 180 ? -13.448 -3.784 7.218 1.00 90.75 180 SER A O 1
ATOM 1354 N N . ARG A 1 181 ? -13.579 -5.436 8.740 1.00 85.00 181 ARG A N 1
ATOM 1355 C CA . ARG A 1 181 ? -14.826 -5.014 9.399 1.00 85.00 181 ARG A CA 1
ATOM 1356 C C . ARG A 1 181 ? -14.587 -4.243 10.698 1.00 85.00 181 ARG A C 1
ATOM 1358 O O . ARG A 1 181 ? -15.530 -3.996 11.443 1.00 85.00 181 ARG A O 1
ATOM 1365 N N . GLY A 1 182 ? -13.338 -3.875 10.985 1.00 86.50 182 GLY A N 1
ATOM 1366 C CA . GLY A 1 182 ? -12.965 -3.177 12.211 1.00 86.50 182 GLY A CA 1
ATOM 1367 C C . GLY A 1 182 ? -13.034 -4.052 13.462 1.00 86.50 182 GLY A C 1
ATOM 1368 O O . GLY A 1 182 ? -13.128 -3.512 14.554 1.00 86.50 182 GLY A O 1
ATOM 1369 N N . ILE A 1 183 ? -13.002 -5.382 13.349 1.00 88.62 183 ILE A N 1
ATOM 1370 C CA . ILE A 1 183 ? -13.102 -6.296 14.496 1.00 88.62 183 ILE A CA 1
ATOM 1371 C C . ILE A 1 183 ? -11.741 -6.941 14.762 1.00 88.62 183 ILE A C 1
ATOM 1373 O O . ILE A 1 183 ? -11.204 -7.638 13.906 1.00 88.62 183 ILE A O 1
ATOM 1377 N N . LEU A 1 184 ? -11.191 -6.722 15.957 1.00 90.12 184 LEU A N 1
ATOM 1378 C CA . LEU A 1 184 ? -9.967 -7.358 16.458 1.00 90.12 184 LEU A CA 1
ATOM 1379 C C . LEU A 1 184 ? -10.313 -8.624 17.236 1.00 90.12 184 LEU A C 1
ATOM 1381 O O . LEU A 1 184 ? -11.283 -8.602 17.987 1.00 90.12 184 LEU A O 1
ATOM 1385 N N . HIS A 1 185 ? -9.508 -9.681 17.140 1.00 91.25 185 HIS A N 1
ATOM 1386 C CA . HIS A 1 185 ? -9.763 -10.932 17.862 1.00 91.25 185 HIS A CA 1
ATOM 1387 C C . HIS A 1 185 ? -9.224 -10.911 19.304 1.00 91.25 185 HIS A C 1
ATOM 1389 O O . HIS A 1 185 ? -9.906 -11.370 20.219 1.00 91.25 185 HIS A O 1
ATOM 1395 N N . ARG A 1 186 ? -8.003 -10.400 19.529 1.00 87.12 186 ARG A N 1
ATOM 1396 C CA . ARG A 1 186 ? -7.315 -10.221 20.834 1.00 87.12 186 ARG A CA 1
ATOM 1397 C C . ARG A 1 186 ? -6.980 -11.478 21.658 1.00 87.12 186 ARG A C 1
ATOM 1399 O O . ARG A 1 186 ? -6.157 -11.367 22.564 1.00 87.12 186 ARG A O 1
ATOM 1406 N N . ASP A 1 187 ? -7.560 -12.637 21.352 1.00 87.06 187 ASP A N 1
ATOM 1407 C CA . ASP A 1 187 ? -7.275 -13.949 21.980 1.00 87.06 187 ASP A CA 1
ATOM 1408 C C . ASP A 1 187 ? -6.951 -15.049 20.948 1.00 87.06 187 ASP A C 1
ATOM 1410 O O . ASP A 1 187 ? -7.509 -16.146 20.979 1.00 87.06 187 ASP A O 1
ATOM 1414 N N . LEU A 1 188 ? -6.087 -14.756 19.971 1.00 92.31 188 LEU A N 1
ATOM 1415 C CA . LEU A 1 188 ? -5.670 -15.758 18.985 1.00 92.31 188 LEU A CA 1
ATOM 1416 C C . LEU A 1 188 ? -4.723 -16.784 19.613 1.00 92.31 188 LEU A C 1
ATOM 1418 O O . LEU A 1 188 ? -3.639 -16.441 20.080 1.00 92.31 188 LEU A O 1
ATOM 1422 N N . LYS A 1 189 ? -5.126 -18.057 19.575 1.00 91.25 189 LYS A N 1
ATOM 1423 C CA . LYS A 1 189 ? -4.343 -19.205 20.052 1.00 91.25 189 LYS A CA 1
ATOM 1424 C C . LYS A 1 189 ? -4.789 -20.508 19.372 1.00 91.25 189 LYS A C 1
ATOM 1426 O O . LYS A 1 189 ? -5.921 -20.567 18.884 1.00 91.25 189 LYS A O 1
ATOM 1431 N N . PRO A 1 190 ? -3.958 -21.568 19.348 1.00 92.31 190 PRO A N 1
ATOM 1432 C CA . PRO A 1 190 ? -4.301 -22.822 18.671 1.00 92.31 190 PRO A CA 1
ATOM 1433 C C . PRO A 1 190 ? -5.540 -23.533 19.243 1.00 92.31 190 PRO A C 1
ATOM 1435 O O . PRO A 1 190 ? -6.184 -24.314 18.545 1.00 92.31 190 PRO A O 1
ATOM 1438 N N . GLU A 1 191 ? -5.901 -23.284 20.502 1.00 90.31 191 GLU A N 1
ATOM 1439 C CA . GLU A 1 191 ? -7.117 -23.813 21.131 1.00 90.31 191 GLU A CA 1
ATOM 1440 C C . GLU A 1 191 ? -8.399 -23.196 20.551 1.00 90.31 191 GLU A C 1
ATOM 1442 O O . GLU A 1 191 ? -9.437 -23.855 20.530 1.00 90.31 191 GLU A O 1
ATOM 1447 N N . ASN A 1 192 ? -8.308 -21.967 20.032 1.00 92.44 192 ASN A N 1
ATOM 1448 C CA . ASN A 1 192 ? -9.415 -21.221 19.430 1.00 92.44 192 ASN A CA 1
ATOM 1449 C C . ASN A 1 192 ? -9.533 -21.478 17.917 1.00 92.44 192 ASN A C 1
ATOM 1451 O O . ASN A 1 192 ? -10.229 -20.758 17.211 1.00 92.44 192 ASN A O 1
ATOM 1455 N N . VAL A 1 193 ? -8.869 -22.507 17.386 1.00 94.94 193 VAL A N 1
ATOM 1456 C CA . VAL A 1 193 ? -8.978 -22.905 15.977 1.00 94.94 193 VAL A CA 1
ATOM 1457 C C . VAL A 1 193 ? -9.343 -24.378 15.912 1.00 94.94 193 VAL A C 1
ATOM 1459 O O . VAL A 1 193 ? -8.672 -25.215 16.512 1.00 94.94 193 VAL A O 1
ATOM 1462 N N . MET A 1 194 ? -10.395 -24.715 15.169 1.00 93.69 194 MET A N 1
ATOM 1463 C CA . MET A 1 194 ? -10.753 -26.101 14.874 1.00 93.69 194 MET A CA 1
ATOM 1464 C C . MET A 1 194 ? -10.410 -26.453 13.435 1.00 93.69 194 MET A C 1
ATOM 1466 O O . MET A 1 194 ? -10.701 -25.693 12.511 1.00 93.69 194 MET A O 1
ATOM 1470 N N . VAL A 1 195 ? -9.837 -27.638 13.251 1.00 93.88 195 VAL A N 1
ATOM 1471 C CA . VAL A 1 195 ? -9.585 -28.226 11.938 1.00 93.88 195 VAL A CA 1
ATOM 1472 C C . VAL A 1 195 ? -10.486 -29.442 11.792 1.00 93.88 195 VAL A C 1
ATOM 1474 O O . VAL A 1 195 ? -10.392 -30.399 12.564 1.00 93.88 195 VAL A O 1
ATOM 1477 N N . GLY A 1 196 ? -11.403 -29.368 10.834 1.00 88.31 196 GLY A N 1
ATOM 1478 C CA . GLY A 1 196 ? -12.355 -30.431 10.557 1.00 88.31 196 GLY A CA 1
ATOM 1479 C C . GLY A 1 196 ? -11.745 -31.589 9.777 1.00 88.31 196 GLY A C 1
ATOM 1480 O O . GLY A 1 196 ? -10.696 -31.468 9.139 1.00 88.31 196 GLY A O 1
ATOM 1481 N N . GLU A 1 197 ? -12.441 -32.722 9.793 1.00 82.19 197 GLU A N 1
ATOM 1482 C CA . GLU A 1 197 ? -12.001 -33.967 9.147 1.00 82.19 197 GLU A CA 1
ATOM 1483 C C . GLU A 1 197 ? -11.761 -33.824 7.630 1.00 82.19 197 GLU A C 1
ATOM 1485 O O . GLU A 1 197 ? -10.958 -34.565 7.056 1.00 82.19 197 GLU A O 1
ATOM 1490 N N . HIS A 1 198 ? -12.410 -32.852 6.978 1.00 80.69 198 HIS A N 1
ATOM 1491 C CA . HIS A 1 198 ? -12.300 -32.591 5.539 1.00 80.69 198 HIS A CA 1
ATOM 1492 C C . HIS A 1 198 ? -11.386 -31.399 5.211 1.00 80.69 198 HIS A C 1
ATOM 1494 O O . HIS A 1 198 ? -11.336 -30.954 4.066 1.00 80.69 198 HIS A O 1
ATOM 1500 N N . GLY A 1 199 ? -10.614 -30.911 6.188 1.00 80.88 199 GLY A N 1
ATOM 1501 C CA . GLY A 1 199 ? -9.660 -29.818 5.999 1.00 80.88 199 GLY A CA 1
ATOM 1502 C C . GLY A 1 199 ? -10.275 -28.419 6.081 1.00 80.88 199 GLY A C 1
ATOM 1503 O O . GLY A 1 199 ? -9.599 -27.441 5.733 1.00 80.88 199 GLY A O 1
ATOM 1504 N N . GLU A 1 200 ? -11.527 -28.287 6.539 1.00 90.88 200 GLU A N 1
ATOM 1505 C CA . GLU A 1 200 ? -12.039 -26.987 6.964 1.00 90.88 200 GLU A CA 1
ATOM 1506 C C . GLU A 1 200 ? -11.249 -26.471 8.172 1.00 90.88 200 GLU A C 1
ATOM 1508 O O . GLU A 1 200 ? -10.864 -27.239 9.049 1.00 90.88 200 GLU A O 1
ATOM 1513 N N . VAL A 1 201 ? -11.000 -25.165 8.217 1.00 96.06 201 VAL A N 1
ATOM 1514 C CA . VAL A 1 201 ? -10.317 -24.502 9.335 1.00 96.06 201 VAL A CA 1
ATOM 1515 C C . VAL A 1 201 ? -11.223 -23.384 9.795 1.00 96.06 201 VAL A C 1
ATOM 1517 O O . VAL A 1 201 ? -11.572 -22.537 8.978 1.00 96.06 201 VAL A O 1
ATOM 1520 N N . LEU A 1 202 ? -11.629 -23.407 11.058 1.00 95.56 202 LEU A N 1
ATOM 1521 C CA . LEU A 1 202 ? -12.595 -22.476 11.625 1.00 95.56 202 LEU A CA 1
ATOM 1522 C C . LEU A 1 202 ? -11.991 -21.814 12.859 1.00 95.56 202 LEU A C 1
ATOM 1524 O O . LEU A 1 202 ? -11.641 -22.497 13.822 1.00 95.56 202 LEU A O 1
ATOM 1528 N N . VAL A 1 203 ? -11.878 -20.489 12.817 1.00 95.19 203 VAL A N 1
ATOM 1529 C CA . VAL A 1 203 ? -11.561 -19.667 13.986 1.00 95.19 203 VAL A CA 1
ATOM 1530 C C . VAL A 1 203 ? -12.808 -19.574 14.863 1.00 95.19 203 VAL A C 1
ATOM 1532 O O . VAL A 1 203 ? -13.909 -19.279 14.385 1.00 95.19 203 VAL A O 1
ATOM 1535 N N . MET A 1 204 ? -12.614 -19.875 16.140 1.00 88.31 204 MET A N 1
ATOM 1536 C CA . MET A 1 204 ? -13.615 -19.978 17.193 1.00 88.31 204 MET A CA 1
ATOM 1537 C C . MET A 1 204 ? -13.377 -18.879 18.240 1.00 88.31 204 MET A C 1
ATOM 1539 O O . MET A 1 204 ? -12.272 -18.369 18.352 1.00 88.31 204 MET A O 1
ATOM 1543 N N . ASP A 1 205 ? -14.388 -18.615 19.071 1.00 80.62 205 ASP A N 1
ATOM 1544 C CA . ASP A 1 205 ? -14.282 -17.827 20.312 1.00 80.62 205 ASP A CA 1
ATOM 1545 C C . ASP A 1 205 ? -13.831 -16.361 20.136 1.00 80.62 205 ASP A C 1
ATOM 1547 O O . ASP A 1 205 ? -12.685 -15.980 20.374 1.00 80.62 205 ASP A O 1
ATOM 1551 N N . TRP A 1 206 ? -14.793 -15.507 19.777 1.00 82.62 206 TRP A N 1
ATOM 1552 C CA . TRP A 1 206 ? -14.620 -14.054 19.648 1.00 82.62 206 TRP A CA 1
ATOM 1553 C C . TRP A 1 206 ? -14.902 -13.310 20.967 1.00 82.62 206 TRP A C 1
ATOM 1555 O O . TRP A 1 206 ? -15.228 -12.124 20.958 1.00 82.62 206 TRP A O 1
ATOM 1565 N N . GLY A 1 207 ? -14.810 -13.989 22.118 1.00 67.19 207 GLY A N 1
ATOM 1566 C CA . GLY A 1 207 ? -15.256 -13.466 23.417 1.00 67.19 207 GLY A CA 1
ATOM 1567 C C . GLY A 1 207 ? -14.475 -12.261 23.955 1.00 67.19 207 GLY A C 1
ATOM 1568 O O . GLY A 1 207 ? -14.992 -11.534 24.801 1.00 67.19 207 GLY A O 1
ATOM 1569 N N . LEU A 1 208 ? -13.256 -12.020 23.456 1.00 64.88 208 LEU A N 1
ATOM 1570 C CA . LEU A 1 208 ? -12.432 -10.840 23.776 1.00 64.88 208 LEU A CA 1
ATOM 1571 C C . LEU A 1 208 ? -12.323 -9.851 22.605 1.00 64.88 208 LEU A C 1
ATOM 1573 O O . LEU A 1 208 ? -11.485 -8.942 22.638 1.00 64.88 208 LEU A O 1
ATOM 1577 N N . ALA A 1 209 ? -13.143 -10.027 21.567 1.00 70.88 209 ALA A N 1
ATOM 1578 C CA . ALA A 1 209 ? -13.057 -9.217 20.369 1.00 70.88 209 ALA A CA 1
ATOM 1579 C C . ALA A 1 209 ? -13.362 -7.738 20.649 1.00 70.88 209 ALA A C 1
ATOM 1581 O O . ALA A 1 209 ? -14.207 -7.399 21.477 1.00 70.88 209 ALA A O 1
ATOM 1582 N N . LYS A 1 210 ? -12.666 -6.840 19.944 1.00 71.69 210 LYS A N 1
ATOM 1583 C CA . LYS A 1 210 ? -12.849 -5.384 20.059 1.00 71.69 210 LYS A CA 1
ATOM 1584 C C . LYS A 1 210 ? -13.287 -4.810 18.719 1.00 71.69 210 LYS A C 1
ATOM 1586 O O . LYS A 1 210 ? -12.599 -5.012 17.723 1.00 71.69 210 LYS A O 1
ATOM 1591 N N . VAL A 1 211 ? -14.396 -4.072 18.706 1.00 71.75 211 VAL A N 1
ATOM 1592 C CA . VAL A 1 211 ? -14.854 -3.312 17.535 1.00 71.75 211 VAL A CA 1
ATOM 1593 C C . VAL A 1 211 ? -14.168 -1.943 17.537 1.00 71.75 211 VAL A C 1
ATOM 1595 O O . VAL A 1 211 ? -14.166 -1.237 18.543 1.00 71.75 211 VAL A O 1
ATOM 1598 N N . MET A 1 212 ? -13.544 -1.585 16.423 1.00 59.94 212 MET A N 1
ATOM 1599 C CA . MET A 1 212 ? -12.784 -0.357 16.216 1.00 59.94 212 MET A CA 1
ATOM 1600 C C . MET A 1 212 ? -13.631 0.626 15.397 1.00 59.94 212 MET A C 1
ATOM 1602 O O . MET A 1 212 ? -13.920 0.369 14.231 1.00 59.94 212 MET A O 1
ATOM 1606 N N . GLY A 1 213 ? -13.998 1.769 15.986 1.00 45.50 213 GLY A N 1
ATOM 1607 C CA . GLY A 1 213 ? -14.739 2.848 15.312 1.00 45.50 213 GLY A CA 1
ATOM 1608 C C . GLY A 1 213 ? -16.221 2.967 15.705 1.00 45.50 213 GLY A C 1
ATOM 1609 O O . GLY A 1 213 ? -16.755 2.140 16.432 1.00 45.50 213 GLY A O 1
ATOM 1610 N N . ALA A 1 214 ? -16.878 4.036 15.235 1.00 35.12 214 ALA A N 1
ATOM 1611 C CA . ALA A 1 214 ? -18.211 4.489 15.667 1.00 35.12 214 ALA A CA 1
ATOM 1612 C C . ALA A 1 214 ? -19.414 3.745 15.038 1.00 35.12 214 ALA A C 1
ATOM 1614 O O . ALA A 1 214 ? -20.561 4.122 15.274 1.00 35.12 214 ALA A O 1
ATOM 1615 N N . ALA A 1 215 ? -19.182 2.702 14.236 1.00 41.25 215 ALA A N 1
ATOM 1616 C CA . ALA A 1 215 ? -20.244 1.871 13.670 1.00 41.25 215 ALA A CA 1
ATOM 1617 C C . ALA A 1 215 ? -20.540 0.694 14.612 1.00 41.25 215 ALA A C 1
ATOM 1619 O O . ALA A 1 215 ? -20.201 -0.452 14.325 1.00 41.25 215 ALA A O 1
ATOM 1620 N N . GLU A 1 216 ? -21.138 0.986 15.769 1.00 46.66 216 GLU A N 1
ATOM 1621 C CA . GLU A 1 216 ? -21.654 -0.065 16.645 1.00 46.66 216 GLU A CA 1
ATOM 1622 C C . GLU A 1 216 ? -22.950 -0.647 16.040 1.00 46.66 216 GLU A C 1
ATOM 1624 O O . GLU A 1 216 ? -23.890 0.100 15.749 1.00 46.66 216 GLU A O 1
ATOM 1629 N N . PRO A 1 217 ? -23.041 -1.970 15.835 1.00 40.97 217 PRO A N 1
ATOM 1630 C CA . PRO A 1 217 ? -24.282 -2.611 15.424 1.00 40.97 217 PRO A CA 1
ATOM 1631 C C . PRO A 1 217 ? -25.301 -2.529 16.569 1.00 40.97 217 PRO A C 1
ATOM 1633 O O . PRO A 1 217 ? -25.112 -3.112 17.636 1.00 40.97 217 PRO A O 1
ATOM 1636 N N . ARG A 1 218 ? -26.397 -1.794 16.346 1.00 40.12 218 ARG A N 1
ATOM 1637 C CA . ARG A 1 218 ? -27.550 -1.753 17.255 1.00 40.12 218 ARG A CA 1
ATOM 1638 C C . ARG A 1 218 ? -28.321 -3.068 17.140 1.00 40.12 218 ARG A C 1
ATOM 1640 O O . ARG A 1 218 ? -28.860 -3.377 16.083 1.00 40.12 218 ARG A O 1
ATOM 1647 N N . LEU A 1 219 ? -28.391 -3.834 18.226 1.00 42.00 219 LEU A N 1
ATOM 1648 C CA . LEU A 1 219 ? -29.402 -4.881 18.380 1.00 42.00 219 LEU A CA 1
ATOM 1649 C C . LEU A 1 219 ? -30.713 -4.199 18.799 1.00 42.00 219 LEU A C 1
ATOM 1651 O O . LEU A 1 219 ? -30.772 -3.598 19.871 1.00 42.00 219 LEU A O 1
ATOM 1655 N N . ASP A 1 220 ? -31.748 -4.282 17.957 1.00 37.31 220 ASP A N 1
ATOM 1656 C CA . ASP A 1 220 ? -33.086 -3.683 18.139 1.00 37.31 220 ASP A CA 1
ATOM 1657 C C . ASP A 1 220 ? -33.894 -4.347 19.276 1.00 37.31 220 ASP A C 1
ATOM 1659 O O . ASP A 1 220 ? -34.968 -4.919 19.100 1.00 37.31 220 ASP A O 1
ATOM 1663 N N . SER A 1 221 ? -33.374 -4.323 20.500 1.00 36.50 221 SER A N 1
ATOM 1664 C CA . SER A 1 221 ? -34.067 -4.855 21.676 1.00 36.50 221 SER A CA 1
ATOM 1665 C C . SER A 1 221 ? -33.719 -4.062 22.928 1.00 36.50 221 SER A C 1
ATOM 1667 O O . SER A 1 221 ? -33.105 -4.599 23.839 1.00 36.50 221 SER A O 1
ATOM 1669 N N . GLY A 1 222 ? -34.095 -2.779 22.969 1.00 36.69 222 GLY A N 1
ATOM 1670 C CA . GLY A 1 222 ? -34.348 -2.011 24.203 1.00 36.69 222 GLY A CA 1
ATOM 1671 C C . GLY A 1 222 ? -33.274 -1.991 25.304 1.00 36.69 222 GLY A C 1
ATOM 1672 O O . GLY A 1 222 ? -33.587 -1.604 26.425 1.00 36.69 222 GLY A O 1
ATOM 1673 N N . SER A 1 223 ? -32.038 -2.413 25.035 1.00 38.44 223 SER A N 1
ATOM 1674 C CA . SER A 1 223 ? -30.946 -2.455 26.006 1.00 38.44 223 SER A CA 1
ATOM 1675 C C . SER A 1 223 ? -29.774 -1.626 25.500 1.00 38.44 223 SER A C 1
ATOM 1677 O O . SER A 1 223 ? -29.261 -1.918 24.420 1.00 38.44 223 SER A O 1
ATOM 1679 N N . ASP A 1 224 ? -29.346 -0.647 26.301 1.00 37.53 224 ASP A N 1
ATOM 1680 C CA . ASP A 1 224 ? -28.162 0.212 26.130 1.00 37.53 224 ASP A CA 1
ATOM 1681 C C . ASP A 1 224 ? -26.846 -0.598 26.149 1.00 37.53 224 ASP A C 1
ATOM 1683 O O . ASP A 1 224 ? -26.005 -0.473 27.039 1.00 37.53 224 ASP A O 1
ATOM 1687 N N . LEU A 1 225 ? -26.673 -1.510 25.197 1.00 42.47 225 LEU A N 1
ATOM 1688 C CA . LEU A 1 225 ? -25.473 -2.320 25.031 1.00 42.47 225 LEU A CA 1
ATOM 1689 C C . LEU A 1 225 ? -24.509 -1.596 24.087 1.00 42.47 225 LEU A C 1
ATOM 1691 O O . LEU A 1 225 ? -24.545 -1.810 22.879 1.00 42.47 225 LEU A O 1
ATOM 1695 N N . LYS A 1 226 ? -23.623 -0.765 24.645 1.00 44.25 226 LYS A N 1
ATOM 1696 C CA . LYS A 1 226 ? -22.415 -0.322 23.937 1.00 44.25 226 LYS A CA 1
ATOM 1697 C C . LYS A 1 226 ? -21.446 -1.501 23.838 1.00 44.25 226 LYS A C 1
ATOM 1699 O O . LYS A 1 226 ? -20.982 -2.009 24.864 1.00 44.25 226 LYS A O 1
ATOM 1704 N N . LEU A 1 227 ? -21.158 -1.968 22.620 1.00 49.06 227 LEU A N 1
ATOM 1705 C CA . LEU A 1 227 ? -20.232 -3.092 22.399 1.00 49.06 227 LEU A CA 1
ATOM 1706 C C . LEU A 1 227 ? -18.791 -2.747 22.811 1.00 49.06 227 LEU A C 1
ATOM 1708 O O . LEU A 1 227 ? -18.047 -3.645 23.202 1.00 49.06 227 LEU A O 1
ATOM 1712 N N . SER A 1 228 ? -18.411 -1.466 22.772 1.00 44.78 228 SER A N 1
ATOM 1713 C CA . SER A 1 228 ? -17.103 -0.982 23.232 1.00 44.78 228 SER A CA 1
ATOM 1714 C C . SER A 1 228 ? -16.925 -1.059 24.760 1.00 44.78 228 SER A C 1
ATOM 1716 O O . SER A 1 228 ? -15.907 -1.556 25.238 1.00 44.78 228 SER A O 1
ATOM 1718 N N . GLU A 1 229 ? -17.937 -0.675 25.549 1.00 42.84 229 GLU A N 1
ATOM 1719 C CA . GLU A 1 229 ? -17.851 -0.641 27.022 1.00 42.84 229 GLU A CA 1
ATOM 1720 C C . GLU A 1 229 ? -17.806 -2.043 27.663 1.00 42.84 229 GLU A C 1
ATOM 1722 O O . GLU A 1 229 ? -17.226 -2.220 28.736 1.00 42.84 229 GLU A O 1
ATOM 1727 N N . ALA A 1 230 ? -18.360 -3.075 27.013 1.00 42.44 230 ALA A N 1
ATOM 1728 C CA . ALA A 1 230 ? -18.329 -4.446 27.535 1.00 42.44 230 ALA A CA 1
ATOM 1729 C C . ALA A 1 230 ? -16.913 -5.061 27.563 1.00 42.44 230 ALA A C 1
ATOM 1731 O O . ALA A 1 230 ? -16.656 -5.933 28.394 1.00 42.44 230 ALA A O 1
ATOM 1732 N N . ALA A 1 231 ? -16.003 -4.595 26.697 1.00 44.00 231 ALA A N 1
ATOM 1733 C CA . ALA A 1 231 ? -14.625 -5.083 26.588 1.00 44.00 231 ALA A CA 1
ATOM 1734 C C . ALA A 1 231 ? -13.592 -4.233 27.364 1.00 44.00 231 ALA A C 1
ATOM 1736 O O . ALA A 1 231 ? -12.470 -4.695 27.586 1.00 44.00 231 ALA A O 1
ATOM 1737 N N . ASP A 1 232 ? -13.953 -3.014 27.785 1.00 43.62 232 ASP A N 1
ATOM 1738 C CA . ASP A 1 232 ? -13.033 -2.036 28.394 1.00 43.62 232 ASP A CA 1
ATOM 1739 C C . ASP A 1 232 ? -12.988 -2.090 29.940 1.00 43.62 232 ASP A C 1
ATOM 1741 O O . ASP A 1 232 ? -12.116 -1.488 30.569 1.00 43.62 232 ASP A O 1
ATOM 1745 N N . HIS A 1 233 ? -13.872 -2.855 30.592 1.00 40.25 233 HIS A N 1
ATOM 1746 C CA . HIS A 1 233 ? -13.978 -2.905 32.060 1.00 40.25 233 HIS A CA 1
ATOM 1747 C C . HIS A 1 233 ? -13.042 -3.900 32.789 1.00 40.25 233 HIS A C 1
ATOM 1749 O O . HIS A 1 233 ? -13.222 -4.116 33.990 1.00 40.25 233 HIS A O 1
ATOM 1755 N N . GLU A 1 234 ? -12.031 -4.481 32.130 1.00 41.97 234 GLU A N 1
ATOM 1756 C CA . GLU A 1 234 ? -11.139 -5.494 32.742 1.00 41.97 234 GLU A CA 1
ATOM 1757 C C . GLU A 1 234 ? -9.695 -5.041 33.045 1.00 41.97 234 GLU A C 1
ATOM 1759 O O . GLU A 1 234 ? -8.925 -5.806 33.622 1.00 41.97 234 GLU A O 1
ATOM 1764 N N . THR A 1 235 ? -9.306 -3.786 32.800 1.00 38.53 235 THR A N 1
ATOM 1765 C CA . THR A 1 235 ? -8.020 -3.251 33.305 1.00 38.53 235 THR A CA 1
ATOM 1766 C C . THR A 1 235 ? -8.120 -2.766 34.756 1.00 38.53 235 THR A C 1
ATOM 1768 O O . THR A 1 235 ? -7.872 -1.604 35.067 1.00 38.53 235 THR A O 1
ATOM 1771 N N . LEU A 1 236 ? -8.451 -3.672 35.679 1.00 28.83 236 LEU A N 1
ATOM 1772 C CA . LEU A 1 236 ? -7.999 -3.564 37.069 1.00 28.83 236 LEU A CA 1
ATOM 1773 C C . LEU A 1 236 ? -6.743 -4.426 37.197 1.00 28.83 236 LEU A C 1
ATOM 1775 O O . LEU A 1 236 ? -6.770 -5.635 36.967 1.00 28.83 236 LEU A O 1
ATOM 1779 N N . ALA A 1 237 ? -5.624 -3.775 37.511 1.00 29.50 237 ALA A N 1
ATOM 1780 C CA . ALA A 1 237 ? -4.310 -4.388 37.642 1.00 29.50 237 ALA A CA 1
ATOM 1781 C C . ALA A 1 237 ? -4.363 -5.708 38.443 1.00 29.50 237 ALA A C 1
ATOM 1783 O O . ALA A 1 237 ? -4.612 -5.698 39.646 1.00 29.50 237 ALA A O 1
ATOM 1784 N N . GLY A 1 238 ? -4.088 -6.841 37.781 1.00 35.12 238 GLY A N 1
ATOM 1785 C CA . GLY A 1 238 ? -3.713 -8.086 38.465 1.00 35.12 238 GLY A CA 1
ATOM 1786 C C . GLY A 1 238 ? -4.559 -9.342 38.236 1.00 35.12 238 GLY A C 1
ATOM 1787 O O . GLY A 1 238 ? -4.204 -10.373 38.805 1.00 35.12 238 GLY A O 1
ATOM 1788 N N . THR A 1 239 ? -5.593 -9.332 37.391 1.00 36.59 239 THR A N 1
ATOM 1789 C CA . THR A 1 239 ? -6.294 -10.572 36.986 1.00 36.59 239 THR A CA 1
ATOM 1790 C C . THR A 1 239 ? -6.207 -10.749 35.475 1.00 36.59 239 THR A C 1
ATOM 1792 O O . THR A 1 239 ? -7.017 -10.219 34.730 1.00 36.59 239 THR A O 1
ATOM 1795 N N . ALA A 1 240 ? -5.168 -11.445 35.004 1.00 34.06 240 ALA A N 1
ATOM 1796 C CA . ALA A 1 240 ? -5.024 -11.745 33.583 1.00 34.06 240 ALA A CA 1
ATOM 1797 C C . ALA A 1 240 ? -6.074 -12.790 33.178 1.00 34.06 240 ALA A C 1
ATOM 1799 O O . ALA A 1 240 ? -5.947 -13.967 33.519 1.00 34.06 240 ALA A O 1
ATOM 1800 N N . VAL A 1 241 ? -7.113 -12.351 32.470 1.00 38.91 241 VAL A N 1
ATOM 1801 C CA . VAL A 1 241 ? -8.021 -13.231 31.731 1.00 38.91 241 VAL A CA 1
ATOM 1802 C C . VAL A 1 241 ? -7.468 -13.354 30.308 1.00 38.91 241 VAL 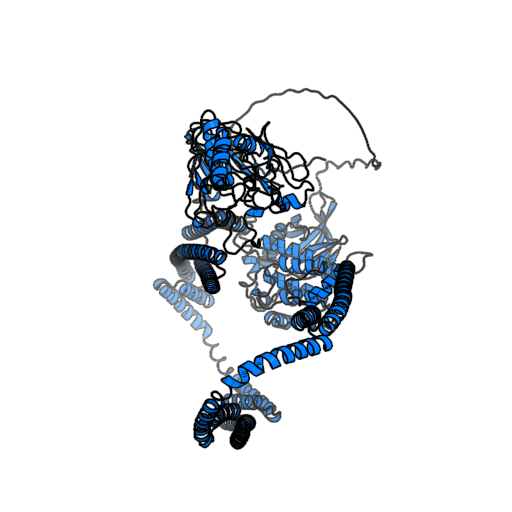A C 1
ATOM 1804 O O . VAL A 1 241 ? -7.270 -12.357 29.620 1.00 38.91 241 VAL A O 1
ATOM 1807 N N . GLY A 1 242 ? -7.134 -14.581 29.907 1.00 52.81 242 GLY A N 1
ATOM 1808 C CA . GLY A 1 242 ? -6.441 -14.913 28.655 1.00 52.81 242 GLY A CA 1
ATOM 1809 C C . GLY A 1 242 ? -5.221 -15.806 28.900 1.00 52.81 242 GLY A C 1
ATOM 1810 O O . GLY A 1 242 ? -4.824 -16.026 30.044 1.00 52.81 242 GLY A O 1
ATOM 1811 N N . THR A 1 243 ? -4.619 -16.341 27.836 1.00 68.38 243 THR A N 1
ATOM 1812 C CA . THR A 1 243 ? -3.367 -17.114 27.917 1.00 68.38 243 THR A CA 1
ATOM 1813 C C . THR A 1 243 ? -2.198 -16.166 27.623 1.00 68.38 243 THR A C 1
ATOM 1815 O O . THR A 1 243 ? -1.943 -15.897 26.450 1.00 68.38 243 THR A O 1
ATOM 1818 N N . PRO A 1 244 ? -1.461 -15.639 28.626 1.00 79.38 244 PRO A N 1
ATOM 1819 C CA . PRO A 1 244 ? -0.573 -14.490 28.408 1.00 79.38 244 PRO A CA 1
ATOM 1820 C C . PRO A 1 244 ? 0.538 -14.708 27.390 1.00 79.38 244 PRO A C 1
ATOM 1822 O O . PRO A 1 244 ? 1.047 -13.744 26.839 1.00 79.38 244 PRO A O 1
ATOM 1825 N N . ALA A 1 245 ? 0.897 -15.965 27.125 1.00 85.50 245 ALA A N 1
ATOM 1826 C CA . ALA A 1 245 ? 1.920 -16.326 26.153 1.00 85.50 245 ALA A CA 1
ATOM 1827 C C . ALA A 1 245 ? 1.606 -15.876 24.713 1.00 85.50 245 ALA A C 1
ATOM 1829 O O . ALA A 1 245 ? 2.543 -15.738 23.936 1.00 85.50 245 ALA A O 1
ATOM 1830 N N . TYR A 1 246 ? 0.333 -15.645 24.363 1.00 89.88 246 TYR A N 1
ATOM 1831 C CA . TYR A 1 246 ? -0.080 -15.195 23.023 1.00 89.88 246 TYR A CA 1
ATOM 1832 C C . TYR A 1 246 ? -0.427 -13.698 22.962 1.00 89.88 246 TYR A C 1
ATOM 1834 O O . TYR A 1 246 ? -0.720 -13.185 21.885 1.00 89.88 246 TYR A O 1
ATOM 1842 N N . MET A 1 247 ? -0.395 -12.989 24.096 1.00 90.38 247 MET A N 1
ATOM 1843 C CA . MET A 1 247 ? -0.657 -11.548 24.131 1.00 90.38 247 MET A CA 1
ATOM 1844 C C . MET A 1 247 ? 0.485 -10.780 23.470 1.00 90.38 247 MET A C 1
ATOM 1846 O O . MET A 1 247 ? 1.652 -11.149 23.602 1.00 90.38 247 MET A O 1
ATOM 1850 N N . SER A 1 248 ? 0.165 -9.664 22.822 1.00 92.31 248 SER A N 1
ATOM 1851 C CA . SER A 1 248 ? 1.190 -8.706 22.420 1.00 92.31 248 SER A CA 1
ATOM 1852 C C . SER A 1 248 ? 1.750 -7.922 23.623 1.00 92.31 248 SER A C 1
ATOM 1854 O O . SER A 1 248 ? 1.084 -7.815 24.660 1.00 92.31 248 SER A O 1
ATOM 1856 N N . PRO A 1 249 ? 2.961 -7.334 23.524 1.00 91.19 249 PRO A N 1
ATOM 1857 C CA . PRO A 1 249 ? 3.543 -6.517 24.589 1.00 91.19 249 PRO A CA 1
ATOM 1858 C C . PRO A 1 249 ? 2.631 -5.370 25.043 1.00 91.19 249 PRO A C 1
ATOM 1860 O O . PRO A 1 249 ? 2.508 -5.119 26.240 1.00 91.19 249 PRO A O 1
ATOM 1863 N N . GLU A 1 250 ? 1.956 -4.696 24.111 1.00 89.50 250 GLU A N 1
ATOM 1864 C CA . GLU A 1 250 ? 1.004 -3.625 24.414 1.00 89.50 250 GLU A CA 1
ATOM 1865 C C . GLU A 1 250 ? -0.267 -4.137 25.119 1.00 89.50 250 GLU A C 1
ATOM 1867 O O . GLU A 1 250 ? -0.761 -3.477 26.036 1.00 89.50 250 GLU A O 1
ATOM 1872 N N . GLN A 1 251 ? -0.753 -5.342 24.784 1.00 86.62 251 GLN A N 1
ATOM 1873 C CA . GLN A 1 251 ? -1.849 -5.989 25.518 1.00 86.62 251 GLN A CA 1
ATOM 1874 C C . GLN A 1 251 ? -1.421 -6.362 26.943 1.00 86.62 251 GLN A C 1
ATOM 1876 O O . GLN A 1 251 ? -2.142 -6.071 27.896 1.00 86.62 251 GLN A O 1
ATOM 1881 N N . ALA A 1 252 ? -0.235 -6.954 27.105 1.00 85.94 252 ALA A N 1
ATOM 1882 C CA . ALA A 1 252 ? 0.287 -7.391 28.401 1.00 85.94 252 ALA A CA 1
ATOM 1883 C C . ALA A 1 252 ? 0.575 -6.224 29.368 1.00 85.94 252 ALA A C 1
ATOM 1885 O O . ALA A 1 252 ? 0.538 -6.402 30.588 1.00 85.94 252 ALA A O 1
ATOM 1886 N N . ARG A 1 253 ? 0.817 -5.018 28.838 1.00 83.44 253 ARG A N 1
ATOM 1887 C CA . ARG A 1 253 ? 0.965 -3.776 29.618 1.00 83.44 253 ARG A CA 1
ATOM 1888 C C . ARG A 1 253 ? -0.340 -3.033 29.886 1.00 83.44 253 ARG A C 1
ATOM 1890 O O . ARG A 1 253 ? -0.327 -2.064 30.640 1.00 83.44 253 ARG A O 1
ATOM 1897 N N . GLY A 1 254 ? -1.447 -3.447 29.272 1.00 73.81 254 GLY A N 1
ATOM 1898 C CA . GLY A 1 254 ? -2.718 -2.729 29.362 1.00 73.81 254 GLY A CA 1
ATOM 1899 C C . GLY A 1 254 ? -2.729 -1.395 28.605 1.00 73.81 254 GLY A C 1
ATOM 1900 O O . GLY A 1 254 ? -3.512 -0.509 28.942 1.00 73.81 254 GLY A O 1
ATOM 1901 N N . GLU A 1 255 ? -1.888 -1.227 27.579 1.00 79.75 255 GLU A N 1
ATOM 1902 C CA . GLU A 1 255 ? -1.838 -0.025 26.734 1.00 79.75 255 GLU A CA 1
ATOM 1903 C C . GLU A 1 255 ? -3.011 -0.028 25.724 1.00 79.75 255 GLU A C 1
ATOM 1905 O O . GLU A 1 255 ? -2.809 -0.098 24.515 1.00 79.75 255 GLU A O 1
ATOM 1910 N N . LEU A 1 256 ? -4.261 0.033 26.208 1.00 67.69 256 LEU A N 1
ATOM 1911 C CA . LEU A 1 256 ? -5.492 -0.181 25.419 1.00 67.69 256 LEU A CA 1
ATOM 1912 C C . LEU A 1 256 ? -5.629 0.696 24.160 1.00 67.69 256 LEU A C 1
ATOM 1914 O O . LEU A 1 256 ? -6.269 0.276 23.194 1.00 67.69 256 LEU A O 1
ATOM 1918 N N . LEU A 1 257 ? -5.040 1.897 24.166 1.00 69.31 257 LEU A N 1
ATOM 1919 C CA . LEU A 1 257 ? -5.030 2.827 23.027 1.00 69.31 257 LEU A CA 1
ATOM 1920 C C . LEU A 1 257 ? -4.037 2.428 21.924 1.00 69.31 257 LEU A C 1
ATOM 1922 O O . LEU A 1 257 ? -4.154 2.907 20.802 1.00 69.31 257 LEU A O 1
ATOM 1926 N N . ARG A 1 258 ? -3.060 1.572 22.240 1.00 77.00 258 ARG A N 1
ATOM 1927 C CA . ARG A 1 258 ? -2.055 1.056 21.298 1.00 77.00 258 ARG A CA 1
ATOM 1928 C C . ARG A 1 258 ? -2.390 -0.341 20.778 1.00 77.00 258 ARG A C 1
ATOM 1930 O O . ARG A 1 258 ? -1.721 -0.810 19.864 1.00 77.00 258 ARG A O 1
ATOM 1937 N N . VAL A 1 259 ? -3.407 -0.994 21.347 1.00 84.50 259 VAL A N 1
ATOM 1938 C CA . VAL A 1 259 ? -3.921 -2.285 20.873 1.00 84.50 259 VAL A CA 1
ATOM 1939 C C . VAL A 1 259 ? -4.744 -2.057 19.606 1.00 84.50 259 VAL A C 1
ATOM 1941 O O . VAL A 1 259 ? -5.854 -1.522 19.661 1.00 84.50 259 VAL A O 1
ATOM 1944 N N . ASP A 1 260 ? -4.196 -2.489 18.477 1.00 89.25 260 ASP A N 1
ATOM 1945 C CA . ASP A 1 260 ? -4.829 -2.468 17.161 1.00 89.25 260 ASP A CA 1
ATOM 1946 C C . ASP A 1 260 ? -4.666 -3.833 16.455 1.00 89.25 260 ASP A C 1
ATOM 1948 O O . ASP A 1 260 ? -4.311 -4.839 17.072 1.00 89.25 260 ASP A O 1
ATOM 1952 N N . HIS A 1 261 ? -4.944 -3.899 15.153 1.00 93.38 261 HIS A N 1
ATOM 1953 C CA . HIS A 1 261 ? -4.837 -5.120 14.345 1.00 93.38 261 HIS A CA 1
ATOM 1954 C C . HIS A 1 261 ? -3.434 -5.753 14.345 1.00 93.38 261 HIS A C 1
ATOM 1956 O O . HIS A 1 261 ? -3.303 -6.961 14.135 1.00 93.38 261 HIS A O 1
ATOM 1962 N N . ARG A 1 262 ? -2.382 -4.986 14.653 1.00 95.19 262 ARG A N 1
ATOM 1963 C CA . ARG A 1 262 ? -0.997 -5.472 14.759 1.00 95.19 262 ARG A CA 1
ATOM 1964 C C . ARG A 1 262 ? -0.753 -6.259 16.049 1.00 95.19 262 ARG A C 1
ATOM 1966 O O . ARG A 1 262 ? 0.262 -6.952 16.158 1.00 95.19 262 ARG A O 1
ATOM 1973 N N . SER A 1 263 ? -1.669 -6.203 17.018 1.00 93.44 263 SER A N 1
ATOM 1974 C CA . SER A 1 263 ? -1.664 -7.100 18.180 1.00 93.44 263 SER A CA 1
ATOM 1975 C C . SER A 1 263 ? -2.047 -8.532 17.782 1.00 93.44 263 SER A C 1
ATOM 1977 O O . SER A 1 263 ? -1.391 -9.478 18.211 1.00 93.44 263 SER A O 1
ATOM 1979 N N . ASP A 1 264 ? -3.013 -8.709 16.873 1.00 94.94 264 ASP A N 1
ATOM 1980 C CA . ASP A 1 264 ? -3.371 -10.033 16.337 1.00 94.94 264 ASP A CA 1
ATOM 1981 C C . ASP A 1 264 ? -2.246 -10.618 15.456 1.00 94.94 264 ASP A C 1
ATOM 1983 O O . ASP A 1 264 ? -1.983 -11.821 15.505 1.00 94.94 264 ASP A O 1
ATOM 1987 N N . VAL A 1 265 ? -1.514 -9.771 14.711 1.00 97.25 265 VAL A N 1
ATOM 1988 C CA . VAL A 1 265 ? -0.292 -10.170 13.974 1.00 97.25 265 VAL A CA 1
ATOM 1989 C C . VAL A 1 265 ? 0.745 -10.785 14.919 1.00 97.25 265 VAL A C 1
ATOM 1991 O O . VAL A 1 265 ? 1.362 -11.797 14.584 1.00 97.25 265 VAL A O 1
ATOM 1994 N N . TYR A 1 266 ? 0.916 -10.210 16.112 1.00 95.88 266 TYR A N 1
ATOM 1995 C CA . TYR A 1 266 ? 1.827 -10.749 17.120 1.00 95.88 266 TYR A CA 1
ATOM 1996 C C . TYR A 1 266 ? 1.394 -12.138 17.590 1.00 95.88 266 TYR A C 1
ATOM 1998 O O . TYR A 1 266 ? 2.212 -13.057 17.605 1.00 95.88 266 TYR A O 1
ATOM 2006 N N . GLY A 1 267 ? 0.106 -12.310 17.913 1.00 94.38 267 GLY A N 1
ATOM 2007 C CA . GLY A 1 267 ? -0.458 -13.602 18.314 1.00 94.38 267 GLY A CA 1
ATOM 2008 C C . GLY A 1 267 ? -0.262 -14.683 17.244 1.00 94.38 267 GLY A C 1
ATOM 2009 O O . GLY A 1 267 ? 0.189 -15.787 17.550 1.00 94.38 267 GLY A O 1
ATOM 2010 N N . LEU A 1 268 ? -0.483 -14.350 15.968 1.00 96.88 268 LEU A N 1
ATOM 2011 C CA . LEU A 1 268 ? -0.190 -15.245 14.838 1.00 96.88 268 LEU A CA 1
ATOM 2012 C C . LEU A 1 268 ? 1.308 -15.561 14.720 1.00 96.88 268 LEU A C 1
ATOM 2014 O O . LEU A 1 268 ? 1.678 -16.693 14.406 1.00 96.88 268 LEU A O 1
ATOM 2018 N N . GLY A 1 269 ? 2.176 -14.589 15.012 1.00 96.12 269 GLY A N 1
ATOM 2019 C CA . GLY A 1 269 ? 3.623 -14.780 15.105 1.00 96.12 269 GLY A CA 1
ATOM 2020 C C . GLY A 1 269 ? 4.027 -15.769 16.201 1.00 96.12 269 GLY A C 1
ATOM 2021 O O . GLY A 1 269 ? 4.852 -16.645 15.949 1.00 96.12 269 GLY A O 1
ATOM 2022 N N . VAL A 1 270 ? 3.408 -15.687 17.384 1.00 94.88 270 VAL A N 1
ATOM 2023 C CA . VAL A 1 270 ? 3.616 -16.642 18.489 1.00 94.88 270 VAL A CA 1
ATOM 2024 C C . VAL A 1 270 ? 3.191 -18.052 18.072 1.00 94.88 270 VAL A C 1
ATOM 2026 O O . VAL A 1 270 ? 3.924 -19.010 18.319 1.00 94.88 270 VAL A O 1
ATOM 2029 N N . ILE A 1 271 ? 2.042 -18.189 17.402 1.00 94.88 271 ILE A N 1
ATOM 2030 C CA . ILE A 1 271 ? 1.564 -19.481 16.887 1.00 94.88 271 ILE A CA 1
ATOM 2031 C C . ILE A 1 271 ? 2.551 -20.056 15.862 1.00 94.88 271 ILE A C 1
ATOM 2033 O O . ILE A 1 271 ? 2.917 -21.228 15.947 1.00 94.88 271 ILE A O 1
ATOM 2037 N N . LEU A 1 272 ? 3.023 -19.231 14.921 1.00 95.12 272 LEU A N 1
ATOM 2038 C CA . LEU A 1 272 ? 4.021 -19.628 13.926 1.00 95.12 272 LEU A CA 1
ATOM 2039 C C . LEU A 1 272 ? 5.341 -20.053 14.584 1.00 95.12 272 LEU A C 1
ATOM 2041 O O . LEU A 1 272 ? 5.927 -21.059 14.186 1.00 95.12 272 LEU A O 1
ATOM 2045 N N . TYR A 1 273 ? 5.796 -19.320 15.604 1.00 93.56 273 TYR A N 1
ATOM 2046 C CA . TYR A 1 273 ? 6.976 -19.682 16.385 1.00 93.56 273 TYR A CA 1
ATOM 2047 C C . TYR A 1 273 ? 6.809 -21.063 17.014 1.00 93.56 273 TYR A C 1
ATOM 2049 O O . TYR A 1 273 ? 7.684 -21.914 16.866 1.00 93.56 273 TYR A O 1
ATOM 2057 N N . GLU A 1 274 ? 5.694 -21.289 17.709 1.00 91.38 274 GLU A N 1
ATOM 2058 C CA . GLU A 1 274 ? 5.455 -22.530 18.440 1.00 91.38 274 GLU A CA 1
ATOM 2059 C C . GLU A 1 274 ? 5.335 -23.730 17.503 1.00 91.38 274 GLU A C 1
ATOM 2061 O O . GLU A 1 274 ? 5.917 -24.775 17.776 1.00 91.38 274 GLU A O 1
ATOM 2066 N N . MET A 1 275 ? 4.664 -23.552 16.366 1.00 90.88 275 MET A N 1
ATOM 2067 C CA . MET A 1 275 ? 4.552 -24.562 15.316 1.00 90.88 275 MET A CA 1
ATOM 2068 C C . MET A 1 275 ? 5.917 -25.013 14.785 1.00 90.88 275 MET A C 1
ATOM 2070 O O . MET A 1 275 ? 6.116 -26.191 14.505 1.00 90.88 275 MET A O 1
ATOM 2074 N N . ILE A 1 276 ? 6.856 -24.080 14.623 1.00 90.31 276 ILE A N 1
ATOM 2075 C CA . ILE A 1 276 ? 8.179 -24.373 14.063 1.00 90.31 276 ILE A CA 1
ATOM 2076 C C . ILE A 1 276 ? 9.130 -24.915 15.137 1.00 90.31 276 ILE A C 1
ATOM 2078 O O . ILE A 1 276 ? 9.885 -25.854 14.887 1.00 90.31 276 ILE A O 1
ATOM 2082 N N . ALA A 1 277 ? 9.135 -24.294 16.316 1.00 88.50 277 ALA A N 1
ATOM 2083 C CA . ALA A 1 277 ? 10.055 -24.630 17.397 1.00 88.50 277 ALA A CA 1
ATOM 2084 C C . ALA A 1 277 ? 9.604 -25.839 18.222 1.00 88.50 277 ALA A C 1
ATOM 2086 O O . ALA A 1 277 ? 10.419 -26.383 18.970 1.00 88.50 277 ALA A O 1
ATOM 2087 N N . ASP A 1 278 ? 8.332 -26.236 18.105 1.00 86.19 278 ASP A N 1
ATOM 2088 C CA . ASP A 1 278 ? 7.678 -27.225 18.967 1.00 86.19 278 ASP A CA 1
ATOM 2089 C C . ASP A 1 278 ? 7.847 -26.874 20.462 1.00 86.19 278 ASP A C 1
ATOM 2091 O O . ASP A 1 278 ? 8.060 -27.716 21.334 1.00 86.19 278 ASP A O 1
ATOM 2095 N N . ALA A 1 279 ? 7.866 -25.568 20.743 1.00 85.12 279 ALA A N 1
ATOM 2096 C CA . ALA A 1 279 ? 8.105 -24.989 22.056 1.00 85.12 279 ALA A CA 1
ATOM 2097 C C . ALA A 1 279 ? 7.556 -23.560 22.117 1.00 85.12 279 ALA A C 1
ATOM 2099 O O . ALA A 1 279 ? 7.610 -22.809 21.144 1.00 85.12 279 ALA A O 1
ATOM 2100 N N . SER A 1 280 ? 7.080 -23.153 23.294 1.00 86.69 280 SER A N 1
ATOM 2101 C CA . SER A 1 280 ? 6.643 -21.774 23.530 1.00 86.69 280 SER A CA 1
ATOM 2102 C C . SER A 1 280 ? 7.832 -20.799 23.534 1.00 86.69 280 SER A C 1
ATOM 2104 O O . SER A 1 280 ? 8.883 -21.128 24.092 1.00 86.69 280 SER A O 1
ATOM 2106 N N . PRO A 1 281 ? 7.672 -19.577 22.989 1.00 88.38 281 PRO A N 1
ATOM 2107 C CA . PRO A 1 281 ? 8.702 -18.537 23.055 1.00 88.38 281 PRO A CA 1
ATOM 2108 C C . PRO A 1 281 ? 8.947 -18.006 24.479 1.00 88.38 281 PRO A C 1
ATOM 2110 O O . PRO A 1 281 ? 10.009 -17.436 24.747 1.00 88.38 281 PRO A O 1
ATOM 2113 N N . TYR A 1 282 ? 7.988 -18.221 25.387 1.00 88.44 282 TYR A N 1
ATOM 2114 C CA . TYR A 1 282 ? 8.026 -17.803 26.791 1.00 88.44 282 TYR A CA 1
ATOM 2115 C C . TYR A 1 282 ? 8.001 -18.990 27.751 1.00 88.44 282 TYR A C 1
ATOM 2117 O O . TYR A 1 282 ? 7.516 -20.077 27.420 1.00 88.44 282 TYR A O 1
ATOM 2125 N N . VAL A 1 283 ? 8.458 -18.753 28.983 1.00 76.88 283 VAL A N 1
ATOM 2126 C CA . VAL A 1 283 ? 8.404 -19.742 30.065 1.00 76.88 283 VAL A CA 1
ATOM 2127 C C . VAL A 1 283 ? 6.945 -19.948 30.485 1.00 76.88 283 VAL A C 1
ATOM 2129 O O . VAL A 1 283 ? 6.270 -18.995 30.876 1.00 76.88 283 VAL A O 1
ATOM 2132 N N . ARG A 1 284 ? 6.457 -21.194 30.408 1.00 67.44 284 ARG A N 1
ATOM 2133 C CA . ARG A 1 284 ? 5.113 -21.593 30.864 1.00 67.44 284 ARG A CA 1
ATOM 2134 C C . ARG A 1 284 ? 5.125 -21.895 32.375 1.00 67.44 284 ARG A C 1
ATOM 2136 O O . ARG A 1 284 ? 6.124 -22.387 32.892 1.00 67.44 284 ARG A O 1
ATOM 2143 N N . GLY A 1 285 ? 4.016 -21.629 33.073 1.00 62.03 285 GLY A N 1
ATOM 2144 C CA . GLY A 1 285 ? 3.768 -22.096 34.452 1.00 62.03 285 GLY A CA 1
ATOM 2145 C C . GLY A 1 285 ? 3.600 -21.012 35.526 1.00 62.03 285 GLY A C 1
ATOM 2146 O O . GLY A 1 285 ? 2.896 -21.254 36.500 1.00 62.03 285 GLY A O 1
ATOM 2147 N N . ASP A 1 286 ? 4.156 -19.810 35.339 1.00 76.81 286 ASP A N 1
ATOM 2148 C CA . ASP A 1 286 ? 3.920 -18.654 36.221 1.00 76.81 286 ASP A CA 1
ATOM 2149 C C . ASP A 1 286 ? 3.365 -17.484 35.405 1.00 76.81 286 ASP A C 1
ATOM 2151 O O . ASP A 1 286 ? 4.087 -16.830 34.651 1.00 76.81 286 ASP A O 1
ATOM 2155 N N . LEU A 1 287 ? 2.069 -17.221 35.586 1.00 75.44 287 LEU A N 1
ATOM 2156 C CA . LEU A 1 287 ? 1.310 -16.184 34.890 1.00 75.44 287 LEU A CA 1
ATOM 2157 C C . LEU A 1 287 ? 1.983 -14.808 34.976 1.00 75.44 287 LEU A C 1
ATOM 2159 O O . LEU A 1 287 ? 2.091 -14.111 33.969 1.00 75.44 287 LEU A O 1
ATOM 2163 N N . ARG A 1 288 ? 2.471 -14.420 36.163 1.00 78.12 288 ARG A N 1
ATOM 2164 C CA . ARG A 1 288 ? 3.099 -13.106 36.371 1.00 78.12 288 ARG A CA 1
ATOM 2165 C C . ARG A 1 288 ? 4.431 -13.025 35.645 1.00 78.12 288 ARG A C 1
ATOM 2167 O O . ARG A 1 288 ? 4.740 -11.998 35.043 1.00 78.12 288 ARG A O 1
ATOM 2174 N N . ARG A 1 289 ? 5.201 -14.114 35.667 1.00 83.19 289 ARG A N 1
ATOM 2175 C CA . ARG A 1 289 ? 6.482 -14.201 34.964 1.00 83.19 289 ARG A CA 1
ATOM 2176 C C . ARG A 1 289 ? 6.300 -14.163 33.449 1.00 83.19 289 ARG A C 1
ATOM 2178 O O . ARG A 1 289 ? 7.039 -13.441 32.786 1.00 83.19 289 ARG A O 1
ATOM 2185 N N . THR A 1 290 ? 5.321 -14.887 32.905 1.00 84.50 290 THR A N 1
ATOM 2186 C CA . THR A 1 290 ? 5.017 -14.862 31.466 1.00 84.50 290 THR A CA 1
ATOM 2187 C C . THR A 1 290 ? 4.569 -13.467 31.030 1.00 84.50 290 THR A C 1
ATOM 2189 O O . THR A 1 290 ? 5.120 -12.938 30.070 1.00 84.50 290 THR A O 1
ATOM 2192 N N . VAL A 1 291 ? 3.655 -12.823 31.770 1.00 84.06 291 VAL A N 1
ATOM 2193 C CA . VAL A 1 291 ? 3.234 -11.436 31.492 1.00 84.06 291 VAL A CA 1
ATOM 2194 C C . VAL A 1 291 ? 4.431 -10.483 31.529 1.00 84.06 291 VAL A C 1
ATOM 2196 O O . VAL A 1 291 ? 4.585 -9.673 30.623 1.00 84.06 291 VAL A O 1
ATOM 2199 N N . ALA A 1 292 ? 5.321 -10.599 32.519 1.00 84.31 292 ALA A N 1
ATOM 2200 C CA . ALA A 1 292 ? 6.521 -9.765 32.593 1.00 84.31 292 ALA A CA 1
ATOM 2201 C C . ALA A 1 292 ? 7.457 -9.966 31.386 1.00 84.31 292 ALA A C 1
ATOM 2203 O O . ALA A 1 292 ? 7.964 -8.985 30.843 1.00 84.31 292 ALA A O 1
ATOM 2204 N N . GLN A 1 293 ? 7.655 -11.211 30.934 1.00 87.88 293 GLN A N 1
ATOM 2205 C CA . GLN A 1 293 ? 8.458 -11.514 29.743 1.00 87.88 293 GLN A CA 1
ATOM 2206 C C . GLN A 1 293 ? 7.849 -10.915 28.472 1.00 87.88 293 GLN A C 1
ATOM 2208 O O . GLN A 1 293 ? 8.557 -10.260 27.706 1.00 87.88 293 GLN A O 1
ATOM 2213 N N . VAL A 1 294 ? 6.541 -11.091 28.273 1.00 89.06 294 VAL A N 1
ATOM 2214 C CA . VAL A 1 294 ? 5.806 -10.559 27.117 1.00 89.06 294 VAL A CA 1
ATOM 2215 C C . VAL A 1 294 ? 5.830 -9.029 27.121 1.00 89.06 294 VAL A C 1
ATOM 2217 O O . VAL A 1 294 ? 6.244 -8.419 26.137 1.00 89.06 294 VAL A O 1
ATOM 2220 N N . SER A 1 295 ? 5.511 -8.398 28.256 1.00 87.00 295 SER A N 1
ATOM 2221 C CA . SER A 1 295 ? 5.561 -6.940 28.433 1.00 87.00 295 SER A CA 1
ATOM 2222 C C . SER A 1 295 ? 6.952 -6.356 28.185 1.00 87.00 295 SER A C 1
ATOM 2224 O O . SER A 1 295 ? 7.065 -5.232 27.692 1.00 87.00 295 SER A O 1
ATOM 2226 N N . ALA A 1 296 ? 8.016 -7.100 28.497 1.00 86.50 296 ALA A N 1
ATOM 2227 C CA . ALA A 1 296 ? 9.400 -6.702 28.246 1.00 86.50 296 ALA A CA 1
ATOM 2228 C C . ALA A 1 296 ? 9.911 -7.078 26.841 1.00 86.50 296 ALA A C 1
ATOM 2230 O O . ALA A 1 296 ? 11.041 -6.732 26.504 1.00 86.50 296 ALA A O 1
ATOM 2231 N N . GLY A 1 297 ? 9.119 -7.785 26.023 1.00 85.50 297 GLY A N 1
ATOM 2232 C CA . GLY A 1 297 ? 9.545 -8.252 24.699 1.00 85.50 297 GLY A CA 1
ATOM 2233 C C . GLY A 1 297 ? 10.623 -9.332 24.749 1.00 85.50 297 GLY A C 1
ATOM 2234 O O . GLY A 1 297 ? 11.352 -9.526 23.779 1.00 85.50 297 GLY A O 1
ATOM 2235 N N . GLN A 1 298 ? 10.757 -10.018 25.883 1.00 87.94 298 GLN A N 1
ATOM 2236 C CA . GLN A 1 298 ? 11.804 -10.998 26.139 1.00 87.94 298 GLN A CA 1
ATOM 2237 C C . GLN A 1 298 ? 11.323 -12.396 25.751 1.00 87.94 298 GLN A C 1
ATOM 2239 O O . GLN A 1 298 ? 10.778 -13.131 26.574 1.00 87.94 298 GLN A O 1
ATOM 2244 N N . TRP A 1 299 ? 11.550 -12.769 24.493 1.00 89.94 299 TRP A N 1
ATOM 2245 C CA . TRP A 1 299 ? 11.299 -14.114 23.976 1.00 89.94 299 TRP A CA 1
ATOM 2246 C C . TRP A 1 299 ? 12.583 -14.762 23.454 1.00 89.94 299 TRP A C 1
ATOM 2248 O O . TRP A 1 299 ? 13.531 -14.078 23.060 1.00 89.94 299 TRP A O 1
ATOM 2258 N N . ALA A 1 300 ? 12.639 -16.095 23.469 1.00 86.25 300 ALA A N 1
ATOM 2259 C CA . ALA A 1 300 ? 13.796 -16.833 22.970 1.00 86.25 300 ALA A CA 1
ATOM 2260 C C . ALA A 1 300 ? 13.857 -16.769 21.429 1.00 86.25 300 ALA A C 1
ATOM 2262 O O . ALA A 1 300 ? 12.927 -17.242 20.790 1.00 86.25 300 ALA A O 1
ATOM 2263 N N . PRO A 1 301 ? 14.925 -16.244 20.795 1.00 84.94 301 PRO A N 1
ATOM 2264 C CA . PRO A 1 301 ? 15.012 -16.182 19.335 1.00 84.94 301 PRO A CA 1
ATOM 2265 C C . PRO A 1 301 ? 14.881 -17.562 18.684 1.00 84.94 301 PRO A C 1
ATOM 2267 O O . PRO A 1 301 ? 15.557 -18.504 19.102 1.00 84.94 301 PRO A O 1
ATOM 2270 N N . ILE A 1 302 ? 14.081 -17.671 17.618 1.00 86.94 302 ILE A N 1
ATOM 2271 C CA . ILE A 1 302 ? 13.787 -18.969 16.987 1.00 86.94 302 ILE A CA 1
ATOM 2272 C C . ILE A 1 302 ? 15.046 -19.646 16.433 1.00 86.94 302 ILE A C 1
ATOM 2274 O O . ILE A 1 302 ? 15.194 -20.858 16.524 1.00 86.94 302 ILE A O 1
ATOM 2278 N N . SER A 1 303 ? 16.012 -18.857 15.957 1.00 80.44 303 SER A N 1
ATOM 2279 C CA . SER A 1 303 ? 17.313 -19.328 15.466 1.00 80.44 303 SER A CA 1
ATOM 2280 C C . SER A 1 303 ? 18.195 -19.980 16.536 1.00 80.44 303 SER A C 1
ATOM 2282 O O . SER A 1 303 ? 19.152 -20.673 16.199 1.00 80.44 303 SER A O 1
ATOM 2284 N N . LYS A 1 304 ? 17.896 -19.763 17.824 1.00 80.75 304 LYS A N 1
ATOM 2285 C CA . LYS A 1 304 ? 18.611 -20.376 18.951 1.00 80.75 304 LYS A CA 1
ATOM 2286 C C . LYS A 1 304 ? 17.950 -21.664 19.446 1.00 80.75 304 LYS A C 1
ATOM 2288 O O . LYS A 1 304 ? 18.500 -22.306 20.338 1.00 80.75 304 LYS A O 1
ATOM 2293 N N . GLN A 1 305 ? 16.798 -22.046 18.895 1.00 84.56 305 GLN A N 1
ATOM 2294 C CA . GLN A 1 305 ? 16.119 -23.275 19.293 1.00 84.56 305 GLN A CA 1
ATOM 2295 C C . GLN A 1 305 ? 16.806 -24.503 18.679 1.00 84.56 305 GLN A C 1
ATOM 2297 O O . GLN A 1 305 ? 17.086 -24.495 17.478 1.00 84.56 305 GLN A O 1
ATOM 2302 N N . PRO A 1 306 ? 17.048 -25.581 19.453 1.00 78.50 306 PRO A N 1
ATOM 2303 C CA . PRO A 1 306 ? 17.758 -26.765 18.966 1.00 78.50 306 PRO A CA 1
ATOM 2304 C C . PRO A 1 306 ? 17.154 -27.381 17.696 1.00 78.50 306 PRO A C 1
ATOM 2306 O O . PRO A 1 306 ? 17.897 -27.767 16.797 1.00 78.50 306 PRO A O 1
ATOM 2309 N N . LYS A 1 307 ? 15.816 -27.423 17.596 1.00 77.69 307 LYS A N 1
ATOM 2310 C CA . LYS A 1 307 ? 15.081 -27.969 16.438 1.00 77.69 307 LYS A CA 1
ATOM 2311 C C . LYS A 1 307 ? 15.081 -27.050 15.209 1.00 77.69 307 LYS A C 1
ATOM 2313 O O . LYS A 1 307 ? 14.779 -27.502 14.113 1.00 77.69 307 LYS A O 1
ATOM 2318 N N . CYS A 1 308 ? 15.457 -25.782 15.368 1.00 83.06 308 CYS A N 1
ATOM 2319 C CA . CYS A 1 308 ? 15.372 -24.761 14.323 1.00 83.06 308 CYS A CA 1
ATOM 2320 C C . CYS A 1 308 ? 16.733 -24.411 13.709 1.00 83.06 308 CYS A C 1
ATOM 2322 O O . CYS A 1 308 ? 16.852 -23.398 13.020 1.00 83.06 308 CYS A O 1
ATOM 2324 N N . ARG A 1 309 ? 17.775 -25.213 13.959 1.00 74.25 309 ARG A N 1
ATOM 2325 C CA . ARG A 1 309 ? 19.138 -24.920 13.489 1.00 74.25 309 ARG A CA 1
ATOM 2326 C C . ARG A 1 309 ? 19.238 -24.865 11.959 1.00 74.25 309 ARG A C 1
ATOM 2328 O O . ARG A 1 309 ? 19.961 -24.023 11.435 1.00 74.25 309 ARG A O 1
ATOM 2335 N N . ASP A 1 310 ? 18.451 -25.699 11.282 1.00 77.38 310 ASP A N 1
ATOM 2336 C CA . ASP A 1 310 ? 18.361 -25.779 9.818 1.00 77.38 310 ASP A CA 1
ATOM 2337 C C . ASP A 1 310 ? 17.136 -25.034 9.254 1.00 77.38 310 ASP A C 1
ATOM 2339 O O . ASP A 1 310 ? 16.788 -25.179 8.081 1.00 77.38 310 ASP A O 1
ATOM 2343 N N . LEU A 1 311 ? 16.459 -24.224 10.079 1.00 83.94 311 LEU A N 1
ATOM 2344 C CA . LEU A 1 311 ? 15.285 -23.469 9.657 1.00 83.94 311 LEU A CA 1
ATOM 2345 C C . LEU A 1 311 ? 15.661 -22.478 8.540 1.00 83.94 311 LEU A C 1
ATOM 2347 O O . LEU A 1 311 ? 16.600 -21.689 8.710 1.00 83.94 311 LEU A O 1
ATOM 2351 N N . PRO A 1 312 ? 14.915 -22.430 7.420 1.00 86.12 312 PRO A N 1
ATOM 2352 C CA . PRO A 1 312 ? 15.159 -21.441 6.383 1.00 86.12 312 PRO A CA 1
ATOM 2353 C C . PRO A 1 312 ? 15.119 -20.020 6.954 1.00 86.12 312 PRO A C 1
ATOM 2355 O O . PRO A 1 312 ? 14.128 -19.602 7.555 1.00 86.12 312 PRO A O 1
ATOM 2358 N N . ARG A 1 313 ? 16.180 -19.238 6.707 1.00 85.62 313 ARG A N 1
ATOM 2359 C CA . ARG A 1 313 ? 16.330 -17.856 7.214 1.00 85.62 313 ARG A CA 1
ATOM 2360 C C . ARG A 1 313 ? 15.127 -16.963 6.910 1.00 85.62 313 ARG A C 1
ATOM 2362 O O . ARG A 1 313 ? 14.791 -16.090 7.698 1.00 85.62 313 ARG A O 1
ATOM 2369 N N . ARG A 1 314 ? 14.469 -17.218 5.780 1.00 88.31 314 ARG A N 1
ATOM 2370 C CA . ARG A 1 314 ? 13.245 -16.540 5.336 1.00 88.31 314 ARG A CA 1
ATOM 2371 C C . ARG A 1 314 ? 12.101 -16.740 6.320 1.00 88.31 314 ARG A C 1
ATOM 2373 O O . ARG A 1 314 ? 11.495 -15.770 6.745 1.00 88.31 314 ARG A O 1
ATOM 2380 N N . LEU A 1 315 ? 11.848 -17.986 6.714 1.00 90.06 315 LEU A N 1
ATOM 2381 C CA . LEU A 1 315 ? 10.776 -18.325 7.642 1.00 90.06 315 LEU A CA 1
ATOM 2382 C C . LEU A 1 315 ? 11.089 -17.814 9.055 1.00 90.06 315 LEU A C 1
ATOM 2384 O O . LEU A 1 315 ? 10.213 -17.270 9.721 1.00 90.06 315 LEU A O 1
ATOM 2388 N N . ALA A 1 316 ? 12.360 -17.876 9.468 1.00 91.06 316 ALA A N 1
ATOM 2389 C CA . ALA A 1 316 ? 12.813 -17.233 10.701 1.00 91.06 316 ALA A CA 1
ATOM 2390 C C . ALA A 1 316 ? 12.557 -15.713 10.681 1.00 91.06 316 ALA A C 1
ATOM 2392 O O . ALA A 1 316 ? 12.096 -15.152 11.672 1.00 91.06 316 ALA A O 1
ATOM 2393 N N . ALA A 1 317 ? 12.818 -15.044 9.554 1.00 91.88 317 ALA A N 1
ATOM 2394 C CA . ALA A 1 317 ? 12.580 -13.611 9.406 1.00 91.88 317 ALA A CA 1
ATOM 2395 C C . ALA A 1 317 ? 11.090 -13.247 9.505 1.00 91.88 317 ALA A C 1
ATOM 2397 O O . ALA A 1 317 ? 10.765 -12.253 10.150 1.00 91.88 317 ALA A O 1
ATOM 2398 N N . VAL A 1 318 ? 10.191 -14.068 8.944 1.00 94.88 318 VAL A N 1
ATOM 2399 C CA . VAL A 1 318 ? 8.733 -13.888 9.093 1.00 94.88 318 VAL A CA 1
ATOM 2400 C C . VAL A 1 318 ? 8.331 -13.932 10.571 1.00 94.88 318 VAL A C 1
ATOM 2402 O O . VAL A 1 318 ? 7.622 -13.040 11.034 1.00 94.88 318 VAL A O 1
ATOM 2405 N N . VAL A 1 319 ? 8.841 -14.907 11.336 1.00 95.00 319 VAL A N 1
ATOM 2406 C CA . VAL A 1 319 ? 8.604 -15.006 12.791 1.00 95.00 319 VAL A CA 1
ATOM 2407 C C . VAL A 1 319 ? 9.116 -13.766 13.523 1.00 95.00 319 VAL A C 1
ATOM 2409 O O . VAL A 1 319 ? 8.382 -13.154 14.295 1.00 95.00 319 VAL A O 1
ATOM 2412 N N . HIS A 1 320 ? 10.362 -13.365 13.261 1.00 93.88 320 HIS A N 1
ATOM 2413 C CA . HIS A 1 320 ? 10.971 -12.202 13.907 1.00 93.88 320 HIS A CA 1
ATOM 2414 C C . HIS A 1 320 ? 10.225 -10.898 13.608 1.00 93.88 320 HIS A C 1
ATOM 2416 O O . HIS A 1 320 ? 10.061 -10.086 14.515 1.00 93.88 320 HIS A O 1
ATOM 2422 N N . LYS A 1 321 ? 9.757 -10.711 12.368 1.00 95.81 321 LYS A N 1
ATOM 2423 C CA . LYS A 1 321 ? 8.972 -9.538 11.977 1.00 95.81 321 LYS A CA 1
ATOM 2424 C C . LYS A 1 321 ? 7.590 -9.551 12.632 1.00 95.81 321 LYS A C 1
ATOM 2426 O O . LYS A 1 321 ? 7.192 -8.550 13.211 1.00 95.81 321 LYS A O 1
ATOM 2431 N N . ALA A 1 322 ? 6.874 -10.678 12.618 1.00 96.50 322 ALA A N 1
ATOM 2432 C CA . ALA A 1 322 ? 5.557 -10.781 13.255 1.00 96.50 322 ALA A CA 1
ATOM 2433 C C . ALA A 1 322 ? 5.612 -10.543 14.779 1.00 96.50 322 ALA A C 1
ATOM 2435 O O . ALA A 1 322 ? 4.747 -9.868 15.331 1.00 96.50 322 ALA A O 1
ATOM 2436 N N . MET A 1 323 ? 6.662 -11.039 15.445 1.00 95.94 323 MET A N 1
ATOM 2437 C CA . MET A 1 323 ? 6.877 -10.905 16.893 1.00 95.94 323 MET A CA 1
ATOM 2438 C C . MET A 1 323 ? 7.762 -9.706 17.287 1.00 95.94 323 MET A C 1
ATOM 2440 O O . MET A 1 323 ? 8.336 -9.687 18.385 1.00 95.94 323 MET A O 1
ATOM 2444 N N . ALA A 1 324 ? 7.913 -8.704 16.413 1.00 95.31 324 ALA A N 1
ATOM 2445 C CA . ALA A 1 324 ? 8.677 -7.504 16.739 1.00 95.31 324 ALA A CA 1
ATOM 2446 C C . ALA A 1 324 ? 8.061 -6.775 17.947 1.00 95.31 324 ALA A C 1
ATOM 2448 O O . ALA A 1 324 ? 6.842 -6.736 18.128 1.00 95.31 324 ALA A O 1
ATOM 2449 N N . PHE A 1 325 ? 8.908 -6.216 18.812 1.00 92.38 325 PHE A N 1
ATOM 2450 C CA . PHE A 1 325 ? 8.453 -5.602 20.060 1.00 92.38 325 PHE A CA 1
ATOM 2451 C C . PHE A 1 325 ? 7.574 -4.374 19.812 1.00 92.38 325 PHE A C 1
ATOM 2453 O O . PHE A 1 325 ? 6.480 -4.288 20.370 1.00 92.38 325 PHE A O 1
ATOM 2460 N N . SER A 1 326 ? 8.024 -3.465 18.943 1.00 91.75 326 SER A N 1
ATOM 2461 C CA . SER A 1 326 ? 7.224 -2.325 18.502 1.00 91.75 326 SER A CA 1
ATOM 2462 C C . SER A 1 326 ? 6.175 -2.772 17.477 1.00 91.75 326 SER A C 1
ATOM 2464 O O . SER A 1 326 ? 6.537 -3.490 16.544 1.00 91.75 326 SER A O 1
ATOM 2466 N N . PRO A 1 327 ? 4.905 -2.336 17.587 1.00 91.44 327 PRO A N 1
ATOM 2467 C CA . PRO A 1 327 ? 3.895 -2.571 16.553 1.00 91.44 327 PRO A CA 1
ATOM 2468 C C . PRO A 1 327 ? 4.298 -2.044 15.165 1.00 91.44 327 PRO A C 1
ATOM 2470 O O . PRO A 1 327 ? 3.967 -2.664 14.157 1.00 91.44 327 PRO A O 1
ATOM 2473 N N . ASP A 1 328 ? 5.055 -0.945 15.098 1.00 90.88 328 ASP A N 1
ATOM 2474 C CA . ASP A 1 328 ? 5.479 -0.325 13.831 1.00 90.88 328 ASP A CA 1
ATOM 2475 C C . ASP A 1 328 ? 6.501 -1.176 13.057 1.00 90.88 328 ASP A C 1
ATOM 2477 O O . ASP A 1 328 ? 6.585 -1.087 11.835 1.00 90.88 328 ASP A O 1
ATOM 2481 N N . ASP A 1 329 ? 7.233 -2.054 13.749 1.00 92.38 329 ASP A N 1
ATOM 2482 C CA . ASP A 1 329 ? 8.220 -2.956 13.142 1.00 92.38 329 ASP A CA 1
ATOM 2483 C C . ASP A 1 329 ? 7.598 -4.284 12.663 1.00 92.38 329 ASP A C 1
ATOM 2485 O O . ASP A 1 329 ? 8.276 -5.112 12.045 1.00 92.38 329 ASP A O 1
ATOM 2489 N N . ARG A 1 330 ? 6.308 -4.512 12.955 1.00 96.00 330 ARG A N 1
ATOM 2490 C CA . ARG A 1 330 ? 5.569 -5.713 12.542 1.00 96.00 330 ARG A CA 1
ATOM 2491 C C . ARG A 1 330 ? 5.064 -5.586 11.106 1.00 96.00 330 ARG A C 1
ATOM 2493 O O . ARG A 1 330 ? 5.196 -4.552 10.449 1.00 96.00 330 ARG A O 1
ATOM 2500 N N . TYR A 1 331 ? 4.459 -6.657 10.599 1.00 96.69 331 TYR A N 1
ATOM 2501 C CA . TYR A 1 331 ? 3.576 -6.520 9.441 1.00 96.69 331 TYR A CA 1
ATOM 2502 C C . TYR A 1 331 ? 2.445 -5.560 9.793 1.00 96.69 331 TYR A C 1
ATOM 2504 O O . TYR A 1 331 ? 1.830 -5.702 10.853 1.00 96.69 331 TYR A O 1
ATOM 2512 N N . GLN A 1 332 ? 2.186 -4.592 8.916 1.00 95.44 332 GLN A N 1
ATOM 2513 C CA . GLN A 1 332 ? 1.134 -3.617 9.173 1.00 95.44 332 GLN A CA 1
ATOM 2514 C C . GLN A 1 332 ? -0.235 -4.254 8.958 1.00 95.44 332 GLN A C 1
ATOM 2516 O O . GLN A 1 332 ? -1.182 -3.870 9.619 1.00 95.44 332 GLN A O 1
ATOM 2521 N N . HIS A 1 333 ? -0.341 -5.304 8.140 1.00 95.62 333 HIS A N 1
ATOM 2522 C CA . HIS A 1 333 ? -1.579 -6.066 7.984 1.00 95.62 333 HIS A CA 1
ATOM 2523 C C . HIS A 1 333 ? -1.331 -7.578 8.018 1.00 95.62 333 HIS A C 1
ATOM 2525 O O . HIS A 1 333 ? -0.301 -8.069 7.555 1.00 95.62 333 HIS A O 1
ATOM 2531 N N . VAL A 1 334 ? -2.312 -8.346 8.505 1.00 96.12 334 VAL A N 1
ATOM 2532 C CA . VAL A 1 334 ? -2.260 -9.824 8.510 1.00 96.12 334 VAL A CA 1
ATOM 2533 C C . VAL A 1 334 ? -2.112 -10.387 7.090 1.00 96.12 334 VAL A C 1
ATOM 2535 O O . VAL A 1 334 ? -1.421 -11.385 6.880 1.00 96.12 334 VAL A O 1
ATOM 2538 N N . SER A 1 335 ? -2.691 -9.710 6.095 1.00 95.38 335 SER A N 1
ATOM 2539 C CA . SER A 1 335 ? -2.557 -10.052 4.677 1.00 95.38 335 SER A CA 1
ATOM 2540 C C . SER A 1 335 ? -1.108 -9.994 4.172 1.00 95.38 335 SER A C 1
ATOM 2542 O O . SER A 1 335 ? -0.738 -10.808 3.326 1.00 95.38 335 SER A O 1
ATOM 2544 N N . GLU A 1 336 ? -0.262 -9.112 4.716 1.00 96.44 336 GLU A N 1
ATOM 2545 C CA . GLU A 1 336 ? 1.166 -9.036 4.372 1.00 96.44 336 GLU A CA 1
ATOM 2546 C C . GLU A 1 336 ? 1.940 -10.244 4.915 1.00 96.44 336 GLU A C 1
ATOM 2548 O O . GLU A 1 336 ? 2.733 -10.851 4.195 1.00 96.44 336 GLU A O 1
ATOM 2553 N N . MET A 1 337 ? 1.670 -10.640 6.165 1.00 96.69 337 MET A N 1
ATOM 2554 C CA . MET A 1 337 ? 2.241 -11.857 6.753 1.00 96.69 337 MET A CA 1
ATOM 2555 C C . MET A 1 337 ? 1.810 -13.096 5.956 1.00 96.69 337 MET A C 1
ATOM 2557 O O . MET A 1 337 ? 2.630 -13.963 5.651 1.00 96.69 337 MET A O 1
ATOM 2561 N N . ALA A 1 338 ? 0.534 -13.164 5.565 1.00 96.06 338 ALA A N 1
ATOM 2562 C CA . ALA A 1 338 ? 0.017 -14.239 4.725 1.00 96.06 338 ALA A CA 1
ATOM 2563 C C . ALA A 1 338 ? 0.675 -14.258 3.334 1.00 96.06 338 ALA A C 1
ATOM 2565 O O . ALA A 1 338 ? 0.974 -15.332 2.813 1.00 96.06 338 ALA A O 1
ATOM 2566 N N . ALA A 1 339 ? 0.936 -13.094 2.730 1.00 94.81 339 ALA A N 1
ATOM 2567 C CA . ALA A 1 339 ? 1.642 -12.994 1.454 1.00 94.81 339 ALA A CA 1
ATOM 2568 C C . ALA A 1 339 ? 3.080 -13.530 1.550 1.00 94.81 339 ALA A C 1
ATOM 2570 O O . ALA A 1 339 ? 3.486 -14.313 0.691 1.00 94.81 339 ALA A O 1
ATOM 2571 N N . ASP A 1 340 ? 3.815 -13.194 2.614 1.00 95.19 340 ASP A N 1
ATOM 2572 C CA . ASP A 1 340 ? 5.161 -13.726 2.859 1.00 95.19 340 ASP A CA 1
ATOM 2573 C C . ASP A 1 340 ? 5.153 -15.249 3.078 1.00 95.19 340 ASP A C 1
ATOM 2575 O O . ASP A 1 340 ? 6.002 -15.954 2.533 1.00 95.19 340 ASP A O 1
ATOM 2579 N N . LEU A 1 341 ? 4.175 -15.787 3.814 1.00 94.62 341 LEU A N 1
ATOM 2580 C CA . LEU A 1 341 ? 4.029 -17.234 4.016 1.00 94.62 341 LEU A CA 1
ATOM 2581 C C . LEU A 1 341 ? 3.659 -17.973 2.717 1.00 94.62 341 LEU A C 1
ATOM 2583 O O . LEU A 1 341 ? 4.241 -19.017 2.421 1.00 94.62 341 LEU A O 1
ATOM 2587 N N . ARG A 1 342 ? 2.758 -17.419 1.893 1.00 95.31 342 ARG A N 1
ATOM 2588 C CA . ARG A 1 342 ? 2.442 -17.965 0.557 1.00 95.31 342 ARG A CA 1
ATOM 2589 C C . ARG A 1 342 ? 3.655 -17.915 -0.367 1.00 95.31 342 ARG A C 1
ATOM 2591 O O . ARG A 1 342 ? 3.933 -18.885 -1.070 1.00 95.31 342 ARG A O 1
ATOM 2598 N N . ALA A 1 343 ? 4.398 -16.808 -0.352 1.00 89.75 343 ALA A N 1
ATOM 2599 C CA . ALA A 1 343 ? 5.628 -16.676 -1.119 1.00 89.75 343 ALA A CA 1
ATOM 2600 C C . ALA A 1 343 ? 6.671 -17.702 -0.663 1.00 89.75 343 ALA A C 1
ATOM 2602 O O . ALA A 1 343 ? 7.312 -18.318 -1.511 1.00 89.75 343 ALA A O 1
ATOM 2603 N N . PHE A 1 344 ? 6.797 -17.945 0.644 1.00 90.06 344 PHE A N 1
ATOM 2604 C CA . PHE A 1 344 ? 7.668 -18.981 1.191 1.00 90.06 344 PHE A CA 1
ATOM 2605 C C . PHE A 1 344 ? 7.285 -20.385 0.696 1.00 90.06 344 PHE A C 1
ATOM 2607 O O . PHE A 1 344 ? 8.149 -21.070 0.148 1.00 90.06 344 PHE A O 1
ATOM 2614 N N . LEU A 1 345 ? 6.007 -20.777 0.793 1.00 89.94 345 LEU A N 1
ATOM 2615 C CA . LEU A 1 345 ? 5.519 -22.069 0.280 1.00 89.94 345 LEU A CA 1
ATOM 2616 C C . LEU A 1 345 ? 5.741 -22.218 -1.237 1.00 89.94 345 LEU A C 1
ATOM 2618 O O . LEU A 1 345 ? 6.073 -23.295 -1.721 1.00 89.94 345 LEU A O 1
ATOM 2622 N N . ALA A 1 346 ? 5.641 -21.125 -2.000 1.00 86.19 346 ALA A N 1
ATOM 2623 C CA . ALA A 1 346 ? 5.909 -21.108 -3.441 1.00 86.19 346 ALA A CA 1
ATOM 2624 C C . ALA A 1 346 ? 7.413 -21.050 -3.814 1.00 86.19 346 ALA A C 1
ATOM 2626 O O . ALA A 1 346 ? 7.757 -20.891 -4.994 1.00 86.19 346 ALA A O 1
ATOM 2627 N N . GLY A 1 347 ? 8.331 -21.107 -2.837 1.00 80.81 347 GLY A N 1
ATOM 2628 C CA . GLY A 1 347 ? 9.783 -20.960 -3.043 1.00 80.81 347 GLY A CA 1
ATOM 2629 C C . GLY A 1 347 ? 10.225 -19.550 -3.482 1.00 80.81 347 GLY A C 1
ATOM 2630 O O . GLY A 1 347 ? 11.324 -19.350 -4.018 1.00 80.81 347 GLY A O 1
ATOM 2631 N N . GLY A 1 348 ? 9.346 -18.565 -3.312 1.00 77.88 348 GLY A N 1
ATOM 2632 C CA . GLY A 1 348 ? 9.524 -17.151 -3.623 1.00 77.88 348 GLY A CA 1
ATOM 2633 C C . GLY A 1 348 ? 10.368 -16.387 -2.598 1.00 77.88 348 GLY A C 1
ATOM 2634 O O . GLY A 1 348 ? 10.871 -16.937 -1.614 1.00 77.88 348 GLY A O 1
ATOM 2635 N N . ALA A 1 349 ? 10.581 -15.101 -2.881 1.00 82.19 349 ALA A N 1
ATOM 2636 C CA . ALA A 1 349 ? 11.203 -14.179 -1.935 1.00 82.19 349 ALA A CA 1
ATOM 2637 C C . ALA A 1 349 ? 10.172 -13.717 -0.903 1.00 82.19 349 ALA A C 1
ATOM 2639 O O . ALA A 1 349 ? 9.014 -13.515 -1.261 1.00 82.19 349 ALA A O 1
ATOM 2640 N N . VAL A 1 350 ? 10.596 -13.543 0.349 1.00 86.31 350 VAL A N 1
ATOM 2641 C CA . VAL A 1 350 ? 9.749 -12.992 1.420 1.00 86.31 350 VAL A CA 1
ATOM 2642 C C . VAL A 1 350 ? 10.209 -11.578 1.744 1.00 86.31 350 VAL A C 1
ATOM 2644 O O . VAL A 1 350 ? 11.411 -11.323 1.817 1.00 86.31 350 VAL A O 1
ATOM 2647 N N . THR A 1 351 ? 9.275 -10.655 1.948 1.00 86.06 351 THR A N 1
ATOM 2648 C CA . THR A 1 351 ? 9.585 -9.244 2.219 1.00 86.06 351 THR A CA 1
ATOM 2649 C C . THR A 1 351 ? 10.298 -9.048 3.556 1.00 86.06 351 THR A C 1
ATOM 2651 O O . THR A 1 351 ? 11.096 -8.122 3.694 1.00 86.06 351 THR A O 1
ATOM 2654 N N . ALA A 1 352 ? 10.074 -9.936 4.531 1.00 81.81 352 ALA A N 1
ATOM 2655 C CA . ALA A 1 352 ? 10.773 -9.912 5.815 1.00 81.81 352 ALA A CA 1
ATOM 2656 C C . ALA A 1 352 ? 12.283 -10.188 5.733 1.00 81.81 352 ALA A C 1
ATOM 2658 O O . ALA A 1 352 ? 13.000 -9.898 6.690 1.00 81.81 352 ALA A O 1
ATOM 2659 N N . TYR A 1 353 ? 12.791 -10.738 4.624 1.00 82.50 353 TYR A N 1
ATOM 2660 C CA . TYR A 1 353 ? 14.199 -11.105 4.486 1.00 82.50 353 TYR A CA 1
ATOM 2661 C C . TYR A 1 353 ? 14.846 -10.405 3.290 1.00 82.50 353 TYR A C 1
ATOM 2663 O O . TYR A 1 353 ? 14.509 -10.666 2.137 1.00 82.50 353 TYR A O 1
ATOM 2671 N N . ARG A 1 354 ? 15.842 -9.552 3.557 1.00 71.44 354 ARG A N 1
ATOM 2672 C CA . ARG A 1 354 ? 16.713 -9.014 2.506 1.00 71.44 354 ARG A CA 1
ATOM 2673 C C . ARG A 1 354 ? 17.649 -10.116 2.015 1.00 71.44 354 ARG A C 1
ATOM 2675 O O . ARG A 1 354 ? 18.627 -10.447 2.680 1.00 71.44 354 ARG A O 1
ATOM 2682 N N . GLU A 1 355 ? 17.328 -10.689 0.860 1.00 66.62 355 GLU A N 1
ATOM 2683 C CA . GLU A 1 355 ? 18.159 -11.705 0.214 1.00 66.62 355 GLU A CA 1
ATOM 2684 C C . GLU A 1 355 ? 19.491 -11.118 -0.262 1.00 66.62 355 GLU A C 1
ATOM 2686 O O . GLU A 1 355 ? 19.537 -10.025 -0.830 1.00 66.62 355 GLU A O 1
ATOM 2691 N N . SER A 1 356 ? 20.580 -11.865 -0.071 1.00 67.62 356 SER A N 1
ATOM 2692 C CA . SER A 1 356 ? 21.845 -11.558 -0.735 1.00 67.62 356 SER A CA 1
ATOM 2693 C C . SER A 1 356 ? 21.815 -12.008 -2.205 1.00 67.62 356 SER A C 1
ATOM 2695 O O . SER A 1 356 ? 21.014 -12.862 -2.607 1.00 67.62 356 SER A O 1
ATOM 2697 N N . LEU A 1 357 ? 22.726 -11.471 -3.025 1.00 60.72 357 LEU A N 1
ATOM 2698 C CA . LEU A 1 357 ? 22.892 -11.896 -4.423 1.00 60.72 357 LEU A CA 1
ATOM 2699 C C . LEU A 1 357 ? 23.160 -13.408 -4.531 1.00 60.72 357 LEU A C 1
ATOM 2701 O O . LEU A 1 357 ? 22.632 -14.068 -5.425 1.00 60.72 357 LEU A O 1
ATOM 2705 N N . PHE A 1 358 ? 23.903 -13.977 -3.577 1.00 66.25 358 PHE A N 1
ATOM 2706 C CA . PHE A 1 358 ? 24.179 -15.413 -3.519 1.00 66.25 358 PHE A CA 1
ATOM 2707 C C . PHE A 1 358 ? 22.921 -16.245 -3.229 1.00 66.25 358 PHE A C 1
ATOM 2709 O O . PHE A 1 358 ? 22.698 -17.254 -3.899 1.00 66.25 358 PHE A O 1
ATOM 2716 N N . ASP A 1 359 ? 22.056 -15.803 -2.308 1.00 64.56 359 ASP A N 1
ATOM 2717 C CA . ASP A 1 359 ? 20.793 -16.494 -1.992 1.00 64.56 359 ASP A CA 1
ATOM 2718 C C . ASP A 1 359 ? 19.832 -16.504 -3.192 1.00 64.56 359 ASP A C 1
ATOM 2720 O O . ASP A 1 359 ? 19.114 -17.479 -3.430 1.00 64.56 359 ASP A O 1
ATOM 2724 N N . THR A 1 360 ? 19.847 -15.427 -3.980 1.00 67.75 360 THR A N 1
ATOM 2725 C CA . THR A 1 360 ? 19.036 -15.298 -5.198 1.00 67.75 360 THR A CA 1
ATOM 2726 C C . THR A 1 360 ? 19.521 -16.262 -6.286 1.00 67.75 360 THR A C 1
ATOM 2728 O O . THR A 1 360 ? 18.717 -16.978 -6.889 1.00 67.75 360 THR A O 1
ATOM 2731 N N . ILE A 1 361 ? 20.840 -16.338 -6.497 1.00 66.44 361 ILE A N 1
ATOM 2732 C CA . ILE A 1 361 ? 21.464 -17.232 -7.483 1.00 66.44 361 ILE A CA 1
ATOM 2733 C C . ILE A 1 361 ? 21.248 -18.705 -7.108 1.00 66.44 361 ILE A C 1
ATOM 2735 O O . ILE A 1 361 ? 20.866 -19.497 -7.969 1.00 66.44 361 ILE A O 1
ATOM 2739 N N . ALA A 1 362 ? 21.413 -19.076 -5.833 1.00 69.06 362 ALA A N 1
ATOM 2740 C CA . ALA A 1 362 ? 21.193 -20.446 -5.363 1.00 69.06 362 ALA A CA 1
ATOM 2741 C C . ALA A 1 362 ? 19.748 -20.925 -5.607 1.00 69.06 362 ALA A C 1
ATOM 2743 O O . ALA A 1 362 ? 19.524 -22.059 -6.039 1.00 69.06 362 ALA A O 1
ATOM 2744 N N . ARG A 1 363 ? 18.757 -20.045 -5.416 1.00 71.31 363 ARG A N 1
ATOM 2745 C CA . ARG A 1 363 ? 17.353 -20.348 -5.727 1.00 71.31 363 ARG A CA 1
ATOM 2746 C C . ARG A 1 363 ? 17.065 -20.471 -7.212 1.00 71.31 363 ARG A C 1
ATOM 2748 O O . ARG A 1 363 ? 16.366 -21.398 -7.614 1.00 71.31 363 ARG A O 1
ATOM 2755 N N . LEU A 1 364 ? 17.570 -19.541 -8.023 1.00 65.06 364 LEU A N 1
ATOM 2756 C CA . LEU A 1 364 ? 17.406 -19.604 -9.476 1.00 65.06 364 LEU A CA 1
ATOM 2757 C C . LEU A 1 364 ? 18.054 -20.877 -10.031 1.00 65.06 364 LEU A C 1
ATOM 2759 O O . LEU A 1 364 ? 17.469 -21.532 -10.892 1.00 65.06 364 LEU A O 1
ATOM 2763 N N . HIS A 1 365 ? 19.195 -21.284 -9.470 1.00 67.12 365 HIS A N 1
ATOM 2764 C CA . HIS A 1 365 ? 19.839 -22.554 -9.780 1.00 67.12 365 HIS A CA 1
ATOM 2765 C C . HIS A 1 365 ? 18.956 -23.758 -9.419 1.00 67.12 365 HIS A C 1
ATOM 2767 O O . HIS A 1 365 ? 18.717 -24.615 -10.270 1.00 67.12 365 HIS A O 1
ATOM 2773 N N . ALA A 1 366 ? 18.395 -23.796 -8.206 1.00 66.50 366 ALA A N 1
ATOM 2774 C CA . ALA A 1 366 ? 17.502 -24.874 -7.779 1.00 66.50 366 ALA A CA 1
ATOM 2775 C C . ALA A 1 366 ? 16.210 -24.953 -8.620 1.00 66.50 366 ALA A C 1
ATOM 2777 O O . ALA A 1 366 ? 15.780 -26.045 -8.995 1.00 66.50 366 ALA A O 1
ATOM 2778 N N . ARG A 1 367 ? 15.617 -23.803 -8.971 1.00 64.62 367 ARG A N 1
ATOM 2779 C CA . ARG A 1 367 ? 14.344 -23.703 -9.709 1.00 64.62 367 ARG A CA 1
ATOM 2780 C C . ARG A 1 367 ? 14.497 -23.924 -11.218 1.00 64.62 367 ARG A C 1
ATOM 2782 O O . ARG A 1 367 ? 13.598 -24.474 -11.848 1.00 64.62 367 ARG A O 1
ATOM 2789 N N . HIS A 1 368 ? 15.634 -23.536 -11.803 1.00 71.56 368 HIS A N 1
ATOM 2790 C CA . HIS A 1 368 ? 15.850 -23.517 -13.256 1.00 71.56 368 HIS A CA 1
ATOM 2791 C C . HIS A 1 368 ? 17.106 -24.275 -13.714 1.00 71.56 368 HIS A C 1
ATOM 2793 O O . HIS A 1 368 ? 17.645 -23.974 -14.781 1.00 71.56 368 HIS A O 1
ATOM 2799 N N . ARG A 1 369 ? 17.547 -25.307 -12.973 1.00 72.00 369 ARG A N 1
ATOM 2800 C CA . ARG A 1 369 ? 18.766 -26.093 -13.279 1.00 72.00 369 ARG A CA 1
ATOM 2801 C C . ARG A 1 369 ? 18.900 -26.524 -14.747 1.00 72.00 369 ARG A C 1
ATOM 2803 O O . ARG A 1 369 ? 19.999 -26.549 -15.285 1.00 72.00 369 ARG A O 1
ATOM 2810 N N . ARG A 1 370 ? 17.779 -26.837 -15.411 1.00 71.38 370 ARG A N 1
ATOM 2811 C CA . ARG A 1 370 ? 17.740 -27.270 -16.820 1.00 71.38 370 ARG A CA 1
ATOM 2812 C C . ARG A 1 370 ? 17.948 -26.111 -17.801 1.00 71.38 370 ARG A C 1
ATOM 2814 O O . ARG A 1 370 ? 18.715 -26.254 -18.742 1.00 71.38 370 ARG A O 1
ATOM 2821 N N . LEU A 1 371 ? 17.311 -24.964 -17.565 1.00 72.75 371 LEU A N 1
ATOM 2822 C CA . LEU A 1 371 ? 17.445 -23.777 -18.421 1.00 72.75 371 LEU A CA 1
ATOM 2823 C C . LEU A 1 371 ? 18.840 -23.157 -18.302 1.00 72.75 371 LEU A C 1
ATOM 2825 O O . LEU A 1 371 ? 19.427 -22.776 -19.308 1.00 72.75 371 LEU A O 1
ATOM 2829 N N . LEU A 1 372 ? 19.402 -23.125 -17.090 1.00 74.75 372 LEU A N 1
ATOM 2830 C CA . LEU A 1 372 ? 20.766 -22.643 -16.859 1.00 74.75 372 LEU A CA 1
ATOM 2831 C C . LEU A 1 372 ? 21.821 -23.559 -17.493 1.00 74.75 372 LEU A C 1
ATOM 2833 O O . LEU A 1 372 ? 22.815 -23.058 -18.009 1.00 74.75 372 LEU A O 1
ATOM 2837 N N . ALA A 1 373 ? 21.592 -24.877 -17.526 1.00 74.19 373 ALA A N 1
ATOM 2838 C CA . ALA A 1 373 ? 22.460 -25.804 -18.251 1.00 74.19 373 ALA A CA 1
ATOM 2839 C C . ALA A 1 373 ? 22.431 -25.554 -19.771 1.00 74.19 373 ALA A C 1
ATOM 2841 O O . ALA A 1 373 ? 23.483 -25.544 -20.407 1.00 74.19 373 ALA A O 1
ATOM 2842 N N . VAL A 1 374 ? 21.253 -25.285 -20.350 1.00 80.75 374 VAL A N 1
ATOM 2843 C CA . VAL A 1 374 ? 21.123 -24.936 -21.779 1.00 80.75 374 VAL A CA 1
ATOM 2844 C C . VAL A 1 374 ? 21.775 -23.586 -22.083 1.00 80.75 374 VAL A C 1
ATOM 2846 O O . VAL A 1 374 ? 22.529 -23.486 -23.045 1.00 80.75 374 VAL A O 1
ATOM 2849 N N . ALA A 1 375 ? 21.555 -22.567 -21.249 1.00 79.50 375 ALA A N 1
ATOM 2850 C CA . ALA A 1 375 ? 22.185 -21.256 -21.409 1.00 79.50 375 ALA A CA 1
ATOM 2851 C C . ALA A 1 375 ? 23.715 -21.329 -21.270 1.00 79.50 375 ALA A C 1
ATOM 2853 O O . ALA A 1 375 ? 24.435 -20.720 -22.057 1.00 79.50 375 ALA A O 1
ATOM 2854 N N . GLY A 1 376 ? 24.220 -22.122 -20.319 1.00 81.44 376 GLY A N 1
ATOM 2855 C CA . GLY A 1 376 ? 25.651 -22.376 -20.162 1.00 81.44 376 GLY A CA 1
ATOM 2856 C C . GLY A 1 376 ? 26.255 -23.098 -21.368 1.00 81.44 376 GLY A C 1
ATOM 2857 O O . GLY A 1 376 ? 27.344 -22.746 -21.813 1.00 81.44 376 GLY A O 1
ATOM 2858 N N . MET A 1 377 ? 25.530 -24.053 -21.954 1.00 83.81 377 MET A N 1
ATOM 2859 C CA . MET A 1 377 ? 25.967 -24.757 -23.160 1.00 83.81 377 MET A CA 1
ATOM 2860 C C . MET A 1 377 ? 25.932 -23.854 -24.399 1.00 83.81 377 MET A C 1
ATOM 2862 O O . MET A 1 377 ? 26.870 -23.872 -25.189 1.00 83.81 377 MET A O 1
ATOM 2866 N N . ALA A 1 378 ? 24.916 -22.998 -24.532 1.00 83.00 378 ALA A N 1
ATOM 2867 C CA . ALA A 1 378 ? 24.864 -21.977 -25.576 1.00 83.00 378 ALA A CA 1
ATOM 2868 C C . ALA A 1 378 ? 26.025 -20.978 -25.444 1.00 83.00 378 ALA A C 1
ATOM 2870 O O . ALA A 1 378 ? 26.675 -20.658 -26.436 1.00 83.00 378 ALA A O 1
ATOM 2871 N N . LEU A 1 379 ? 26.351 -20.548 -24.220 1.00 85.94 379 LEU A N 1
ATOM 2872 C CA . LEU A 1 379 ? 27.504 -19.688 -23.961 1.00 85.94 379 LEU A CA 1
ATOM 2873 C C . LEU A 1 379 ? 28.823 -20.389 -24.313 1.00 85.94 379 LEU A C 1
ATOM 2875 O O . LEU A 1 379 ? 29.688 -19.767 -24.917 1.00 85.94 379 LEU A O 1
ATOM 2879 N N . LEU A 1 380 ? 28.971 -21.681 -24.003 1.00 88.12 380 LEU A N 1
ATOM 2880 C CA . LEU A 1 380 ? 30.147 -22.465 -24.391 1.00 88.12 380 LEU A CA 1
ATOM 2881 C C . LEU A 1 380 ? 30.287 -22.563 -25.919 1.00 88.12 380 LEU A C 1
ATOM 2883 O O . LEU A 1 380 ? 31.391 -22.417 -26.441 1.00 88.12 380 LEU A O 1
ATOM 2887 N N . VAL A 1 381 ? 29.180 -22.758 -26.643 1.00 90.00 381 VAL A N 1
ATOM 2888 C CA . VAL A 1 381 ? 29.154 -22.761 -28.117 1.00 90.00 381 VAL A CA 1
ATOM 2889 C C . VAL A 1 381 ? 29.545 -21.392 -28.675 1.00 90.00 381 VAL A C 1
ATOM 2891 O O . VAL A 1 381 ? 30.357 -21.312 -29.590 1.00 90.00 381 VAL A O 1
ATOM 2894 N N . VAL A 1 382 ? 29.041 -20.301 -28.094 1.00 88.88 382 VAL A N 1
ATOM 2895 C CA . VAL A 1 382 ? 29.428 -18.942 -28.501 1.00 88.88 382 VAL A CA 1
ATOM 2896 C C . VAL A 1 382 ? 30.905 -18.681 -28.203 1.00 88.88 382 VAL A C 1
ATOM 2898 O O . VAL A 1 382 ? 31.617 -18.196 -29.073 1.00 88.88 382 VAL A O 1
ATOM 2901 N N . LEU A 1 383 ? 31.407 -19.045 -27.021 1.00 88.00 383 LEU A N 1
ATOM 2902 C CA . LEU A 1 383 ? 32.814 -18.852 -26.650 1.00 88.00 383 LEU A CA 1
ATOM 2903 C C . LEU A 1 383 ? 33.764 -19.681 -27.521 1.00 88.00 383 LEU A C 1
ATOM 2905 O O . LEU A 1 383 ? 34.824 -19.189 -27.902 1.00 88.00 383 LEU A O 1
ATOM 2909 N N . THR A 1 384 ? 33.386 -20.909 -27.877 1.00 88.25 384 THR A N 1
ATOM 2910 C CA . THR A 1 384 ? 34.163 -21.743 -28.809 1.00 88.25 384 THR A CA 1
ATOM 2911 C C . THR A 1 384 ? 34.102 -21.210 -30.238 1.00 88.25 384 THR A C 1
ATOM 2913 O O . THR A 1 384 ? 35.135 -21.181 -30.901 1.00 88.25 384 THR A O 1
ATOM 2916 N N . ALA A 1 385 ? 32.953 -20.706 -30.698 1.00 84.81 385 ALA A N 1
ATOM 2917 C CA . ALA A 1 385 ? 32.830 -20.051 -32.000 1.00 84.81 385 ALA A CA 1
ATOM 2918 C C . ALA A 1 385 ? 33.655 -18.753 -32.076 1.00 84.81 385 ALA A C 1
ATOM 2920 O O . ALA A 1 385 ? 34.375 -18.541 -33.049 1.00 84.81 385 ALA A O 1
ATOM 2921 N N . VAL A 1 386 ? 33.615 -17.918 -31.032 1.00 90.12 386 VAL A N 1
ATOM 2922 C CA . VAL A 1 386 ? 34.425 -16.693 -30.920 1.00 90.12 386 VAL A CA 1
ATOM 2923 C C . VAL A 1 386 ? 35.911 -17.041 -30.847 1.00 90.12 386 VAL A C 1
ATOM 2925 O O . VAL A 1 386 ? 36.705 -16.468 -31.586 1.00 90.12 386 VAL A O 1
ATOM 2928 N N . GLY A 1 387 ? 36.301 -18.016 -30.021 1.00 85.62 387 GLY A N 1
ATOM 2929 C CA . GLY A 1 387 ? 37.684 -18.489 -29.935 1.00 85.62 387 GLY A CA 1
ATOM 2930 C C . GLY A 1 387 ? 38.199 -19.053 -31.263 1.00 85.62 387 GLY A C 1
ATOM 2931 O O . GLY A 1 387 ? 39.307 -18.723 -31.682 1.00 85.62 387 GLY A O 1
ATOM 2932 N N . GLY A 1 388 ? 37.377 -19.835 -31.968 1.00 85.50 388 GLY A N 1
ATOM 2933 C CA . GLY A 1 388 ? 37.681 -20.353 -33.302 1.00 85.50 388 GLY A CA 1
ATOM 2934 C C . GLY A 1 388 ? 37.793 -19.253 -34.359 1.00 85.50 388 GLY A C 1
ATOM 2935 O O . GLY A 1 388 ? 38.701 -19.294 -35.186 1.00 85.50 388 GLY A O 1
ATOM 2936 N N . PHE A 1 389 ? 36.931 -18.234 -34.303 1.00 80.88 389 PHE A N 1
ATOM 2937 C CA . PHE A 1 389 ? 36.991 -17.069 -35.188 1.00 80.88 389 PHE A CA 1
ATOM 2938 C C . PHE A 1 389 ? 38.258 -16.235 -34.958 1.00 80.88 389 PHE A C 1
ATOM 2940 O O . PHE A 1 389 ? 38.934 -15.871 -35.919 1.00 80.88 389 PHE A O 1
ATOM 2947 N N . LEU A 1 390 ? 38.624 -15.986 -33.696 1.00 81.44 390 LEU A N 1
ATOM 2948 C CA . LEU A 1 390 ? 39.859 -15.280 -33.342 1.00 81.44 390 LEU A CA 1
ATOM 2949 C C . LEU A 1 390 ? 41.101 -16.070 -33.779 1.00 81.44 390 LEU A C 1
ATOM 2951 O O . LEU A 1 390 ? 42.024 -15.493 -34.351 1.00 81.44 390 LEU A O 1
ATOM 2955 N N . TRP A 1 391 ? 41.105 -17.393 -33.589 1.00 78.50 391 TRP A N 1
ATOM 2956 C CA . TRP A 1 391 ? 42.176 -18.267 -34.075 1.00 78.50 391 TRP A CA 1
ATOM 2957 C C . TRP A 1 391 ? 42.282 -18.256 -35.608 1.00 78.50 391 TRP A C 1
ATOM 2959 O O . TRP A 1 391 ? 43.376 -18.113 -36.151 1.00 78.50 391 TRP A O 1
ATOM 2969 N N . TRP A 1 392 ? 41.150 -18.324 -36.317 1.00 77.44 392 TRP A N 1
ATOM 2970 C CA . TRP A 1 392 ? 41.097 -18.230 -37.778 1.00 77.44 392 TRP A CA 1
ATOM 2971 C C . TRP A 1 392 ? 41.614 -16.878 -38.291 1.00 77.44 392 TRP A C 1
ATOM 2973 O O . TRP A 1 392 ? 42.408 -16.835 -39.233 1.00 77.44 392 TRP A O 1
ATOM 2983 N N . GLN A 1 393 ? 41.240 -15.775 -37.637 1.00 74.25 393 GLN A N 1
ATOM 2984 C CA . GLN A 1 393 ? 41.754 -14.440 -37.947 1.00 74.25 393 GLN A CA 1
ATOM 2985 C C . GLN A 1 393 ? 43.278 -14.367 -37.745 1.00 74.25 393 GLN A C 1
ATOM 2987 O O . GLN A 1 393 ? 43.990 -13.782 -38.565 1.00 74.25 393 GLN A O 1
ATOM 2992 N N . GLN A 1 394 ? 43.791 -15.009 -36.693 1.00 70.06 394 GLN A N 1
ATOM 2993 C CA . GLN A 1 394 ? 45.217 -15.040 -36.373 1.00 70.06 394 GLN A CA 1
ATOM 2994 C C . GLN A 1 394 ? 46.030 -15.917 -37.343 1.00 70.06 394 GLN A C 1
ATOM 2996 O O . GLN A 1 394 ? 47.149 -15.546 -37.703 1.00 70.06 394 GLN A O 1
ATOM 3001 N N . ALA A 1 395 ? 45.465 -17.032 -37.818 1.00 74.69 395 ALA A N 1
ATOM 3002 C CA . ALA A 1 395 ? 46.073 -17.884 -38.841 1.00 74.69 395 ALA A CA 1
ATOM 3003 C C . ALA A 1 395 ? 46.197 -17.149 -40.187 1.00 74.69 395 ALA A C 1
ATOM 3005 O O . ALA A 1 395 ? 47.266 -17.132 -40.796 1.00 74.69 395 ALA A O 1
ATOM 3006 N N . ARG A 1 396 ? 45.136 -16.442 -40.599 1.00 74.00 396 ARG A N 1
ATOM 3007 C CA . ARG A 1 396 ? 45.102 -15.669 -41.851 1.00 74.00 396 ARG A CA 1
ATOM 3008 C C . ARG A 1 396 ? 46.076 -14.484 -41.849 1.00 74.00 396 ARG A C 1
ATOM 3010 O O . ARG A 1 396 ? 46.673 -14.165 -42.873 1.00 74.00 396 ARG A O 1
ATOM 3017 N N . ALA A 1 397 ? 46.274 -13.852 -40.690 1.00 69.69 397 ALA A N 1
ATOM 3018 C CA . ALA A 1 397 ? 47.281 -12.804 -40.517 1.00 69.69 397 ALA A CA 1
ATOM 3019 C C . ALA A 1 397 ? 48.722 -13.342 -40.647 1.00 69.69 397 ALA A C 1
ATOM 3021 O O . ALA A 1 397 ? 49.603 -12.620 -41.110 1.00 69.69 397 ALA A O 1
ATOM 3022 N N . GLY A 1 398 ? 48.964 -14.606 -40.279 1.00 73.88 398 GLY A N 1
ATOM 3023 C CA . GLY A 1 398 ? 50.272 -15.255 -40.415 1.00 73.88 398 GLY A CA 1
ATOM 3024 C C . GLY A 1 398 ? 50.726 -15.409 -41.870 1.00 73.88 398 GLY A C 1
ATOM 3025 O O . GLY A 1 398 ? 51.862 -15.068 -42.190 1.00 73.88 398 GLY A O 1
ATOM 3026 N N . GLU A 1 399 ? 49.831 -15.845 -42.761 1.00 77.81 399 GLU A N 1
ATOM 3027 C CA . GLU A 1 399 ? 50.124 -15.994 -44.198 1.00 77.81 399 GLU A CA 1
ATOM 3028 C C . GLU A 1 399 ? 50.433 -14.647 -44.874 1.00 77.81 399 GLU A C 1
ATOM 3030 O O . GLU A 1 399 ? 51.355 -14.539 -45.687 1.00 77.81 399 GLU A O 1
ATOM 3035 N N . ALA A 1 400 ? 49.707 -13.590 -44.497 1.00 75.75 400 ALA A N 1
ATOM 3036 C CA . ALA A 1 400 ? 49.934 -12.244 -45.017 1.00 75.75 400 ALA A CA 1
ATOM 3037 C C . ALA A 1 400 ? 51.311 -11.689 -44.612 1.00 75.75 400 ALA A C 1
ATOM 3039 O O . ALA A 1 400 ? 52.007 -11.110 -45.448 1.00 75.75 400 ALA A O 1
ATOM 3040 N N . VAL A 1 401 ? 51.734 -11.907 -43.360 1.00 79.06 401 VAL A N 1
ATOM 3041 C CA . VAL A 1 401 ? 53.056 -11.486 -42.866 1.00 79.06 401 VAL A CA 1
ATOM 3042 C C . VAL A 1 401 ? 54.181 -12.159 -43.652 1.00 79.06 401 VAL A C 1
ATOM 3044 O O . VAL A 1 401 ? 55.127 -11.482 -44.051 1.00 79.06 401 VAL A O 1
ATOM 3047 N N . GLU A 1 402 ? 54.061 -13.451 -43.950 1.00 80.25 402 GLU A N 1
ATOM 3048 C CA . GLU A 1 402 ? 55.100 -14.178 -44.684 1.00 80.25 402 GLU A CA 1
ATOM 3049 C C . GLU A 1 402 ? 55.233 -13.693 -46.137 1.00 80.25 402 GLU A C 1
ATOM 3051 O O . GLU A 1 402 ? 56.337 -13.446 -46.623 1.00 80.25 402 GLU A O 1
ATOM 3056 N N . SER A 1 403 ? 54.110 -13.426 -46.812 1.00 79.69 403 SER A N 1
ATOM 3057 C CA . SER A 1 403 ? 54.132 -12.849 -48.165 1.00 79.69 403 SER A CA 1
ATOM 3058 C C . SER A 1 403 ? 54.785 -11.457 -48.215 1.00 79.69 403 SER A C 1
ATOM 3060 O O . SER A 1 403 ? 55.519 -11.135 -49.153 1.00 79.69 403 SER A O 1
ATOM 3062 N N . LEU A 1 404 ? 54.574 -10.642 -47.175 1.00 82.94 404 LEU A N 1
ATOM 3063 C CA . LEU A 1 404 ? 55.189 -9.323 -47.047 1.00 82.94 404 LEU A CA 1
ATOM 3064 C C . LEU A 1 404 ? 56.685 -9.415 -46.722 1.00 82.94 404 LEU A C 1
ATOM 3066 O O . LEU A 1 404 ? 57.447 -8.569 -47.189 1.00 82.94 404 LEU A O 1
ATOM 3070 N N . ARG A 1 405 ? 57.127 -10.439 -45.980 1.00 81.25 405 ARG A N 1
ATOM 3071 C CA . ARG A 1 405 ? 58.553 -10.681 -45.691 1.00 81.25 405 ARG A CA 1
ATOM 3072 C C . ARG A 1 405 ? 59.330 -10.996 -46.964 1.00 81.25 405 ARG A C 1
ATOM 3074 O O . ARG A 1 405 ? 60.391 -10.417 -47.196 1.00 81.25 405 ARG A O 1
ATOM 3081 N N . VAL A 1 406 ? 58.760 -11.831 -47.832 1.00 83.88 406 VAL A N 1
ATOM 3082 C CA . VAL A 1 406 ? 59.333 -12.131 -49.154 1.00 83.88 406 VAL A CA 1
ATOM 3083 C C . VAL A 1 406 ? 59.421 -10.865 -50.017 1.00 83.88 406 VAL A C 1
ATOM 3085 O O . VAL A 1 406 ? 60.439 -10.626 -50.670 1.00 83.88 406 VAL A O 1
ATOM 3088 N N . LEU A 1 407 ? 58.390 -10.013 -49.990 1.00 83.25 407 LEU A N 1
ATOM 3089 C CA . LEU A 1 407 ? 58.389 -8.735 -50.708 1.00 83.25 407 LEU A CA 1
ATOM 3090 C C . LEU A 1 407 ? 59.450 -7.760 -50.170 1.00 83.25 407 LEU A C 1
ATOM 3092 O O . LEU A 1 407 ? 60.166 -7.149 -50.963 1.00 83.25 407 LEU A O 1
ATOM 3096 N N . ALA A 1 408 ? 59.575 -7.634 -48.845 1.00 80.81 408 ALA A N 1
ATOM 3097 C CA . ALA A 1 408 ? 60.562 -6.770 -48.201 1.00 80.81 408 ALA A CA 1
ATOM 3098 C C . ALA A 1 408 ? 61.994 -7.200 -48.556 1.00 80.81 408 ALA A C 1
ATOM 3100 O O . ALA A 1 408 ? 62.788 -6.375 -49.010 1.00 80.81 408 ALA A O 1
ATOM 3101 N N . ALA A 1 409 ? 62.303 -8.498 -48.459 1.00 80.81 409 ALA A N 1
ATOM 3102 C CA . ALA A 1 409 ? 63.611 -9.043 -48.827 1.00 80.81 409 ALA A CA 1
ATOM 3103 C C . ALA A 1 409 ? 63.955 -8.793 -50.306 1.00 80.81 409 ALA A C 1
ATOM 3105 O O . ALA A 1 409 ? 65.084 -8.426 -50.637 1.00 80.81 409 ALA A O 1
ATOM 3106 N N . ARG A 1 410 ? 62.968 -8.920 -51.203 1.00 83.62 410 ARG A N 1
ATOM 3107 C CA . ARG A 1 410 ? 63.145 -8.610 -52.626 1.00 83.62 410 ARG A CA 1
ATOM 3108 C C . ARG A 1 410 ? 63.448 -7.128 -52.864 1.00 83.62 410 ARG A C 1
ATOM 3110 O O . ARG A 1 410 ? 64.339 -6.817 -53.646 1.00 83.62 410 ARG A O 1
ATOM 3117 N N . LYS A 1 411 ? 62.749 -6.214 -52.185 1.00 82.94 411 LYS A N 1
ATOM 3118 C CA . LYS A 1 411 ? 62.964 -4.765 -52.343 1.00 82.94 411 LYS A CA 1
ATOM 3119 C C . LYS A 1 411 ? 64.315 -4.294 -51.818 1.00 82.94 411 LYS A C 1
ATOM 3121 O O . LYS A 1 411 ? 64.926 -3.419 -52.425 1.00 82.94 411 LYS A O 1
ATOM 3126 N N . VAL A 1 412 ? 64.828 -4.942 -50.773 1.00 80.75 412 VAL A N 1
ATOM 3127 C CA . VAL A 1 412 ? 66.216 -4.755 -50.326 1.00 80.75 412 VAL A CA 1
ATOM 3128 C C . VAL A 1 412 ? 67.210 -5.155 -51.407 1.00 80.75 412 VAL A C 1
ATOM 3130 O O . VAL A 1 412 ? 68.141 -4.403 -51.677 1.00 80.75 412 VAL A O 1
ATOM 3133 N N . ALA A 1 413 ? 67.014 -6.314 -52.045 1.00 79.50 413 ALA A N 1
ATOM 3134 C CA . ALA A 1 413 ? 67.894 -6.767 -53.122 1.00 79.50 413 ALA A CA 1
ATOM 3135 C C . ALA A 1 413 ? 67.867 -5.822 -54.342 1.00 79.50 413 ALA A C 1
ATOM 3137 O O . ALA A 1 413 ? 68.865 -5.701 -55.046 1.00 79.50 413 ALA A O 1
ATOM 3138 N N . GLU A 1 414 ? 66.746 -5.129 -54.562 1.00 80.00 414 GLU A N 1
ATOM 3139 C CA . GLU A 1 414 ? 66.567 -4.112 -55.608 1.00 80.00 414 GLU A CA 1
ATOM 3140 C C . GLU A 1 414 ? 67.120 -2.719 -55.213 1.00 80.00 414 GLU A C 1
ATOM 3142 O O . GLU A 1 414 ? 67.202 -1.839 -56.066 1.00 80.00 414 GLU A O 1
ATOM 3147 N N . GLY A 1 415 ? 67.530 -2.503 -53.954 1.00 72.38 415 GLY A N 1
ATOM 3148 C CA . GLY A 1 415 ? 68.090 -1.232 -53.464 1.00 72.38 415 GLY A CA 1
ATOM 3149 C C . GLY A 1 415 ? 67.062 -0.127 -53.174 1.00 72.38 415 GLY A C 1
ATOM 3150 O O . GLY A 1 415 ? 67.447 1.009 -52.900 1.00 72.38 415 GLY A O 1
ATOM 3151 N N . ASP A 1 416 ? 65.766 -0.443 -53.208 1.00 80.31 416 ASP A N 1
ATOM 3152 C CA . ASP A 1 416 ? 64.665 0.492 -52.945 1.00 80.31 416 ASP A CA 1
ATOM 3153 C C . ASP A 1 416 ? 64.281 0.470 -51.454 1.00 80.31 416 ASP A C 1
ATOM 3155 O O . ASP A 1 416 ? 63.365 -0.235 -51.012 1.00 80.31 416 ASP A O 1
ATOM 3159 N N . TRP A 1 417 ? 65.033 1.232 -50.655 1.00 80.12 417 TRP A N 1
ATOM 3160 C CA . TRP A 1 417 ? 64.912 1.254 -49.192 1.00 80.12 417 TRP A CA 1
ATOM 3161 C C . TRP A 1 417 ? 63.583 1.831 -48.694 1.00 80.12 417 TRP A C 1
ATOM 3163 O O . TRP A 1 417 ? 63.107 1.435 -47.631 1.00 80.12 417 TRP A O 1
ATOM 3173 N N . ALA A 1 418 ? 62.952 2.719 -49.467 1.00 76.44 418 ALA A N 1
ATOM 3174 C CA . ALA A 1 418 ? 61.651 3.286 -49.125 1.00 76.44 418 ALA A CA 1
ATOM 3175 C C . ALA A 1 418 ? 60.533 2.243 -49.284 1.00 76.44 418 ALA A C 1
ATOM 3177 O O . ALA A 1 418 ? 59.711 2.073 -48.380 1.00 76.44 418 ALA A O 1
ATOM 3178 N N . ALA A 1 419 ? 60.538 1.482 -50.384 1.00 77.56 419 ALA A N 1
ATOM 3179 C CA . ALA A 1 419 ? 59.582 0.393 -50.584 1.00 77.56 419 ALA A CA 1
ATOM 3180 C C . ALA A 1 419 ? 59.825 -0.783 -49.619 1.00 77.56 419 ALA A C 1
ATOM 3182 O O . ALA A 1 419 ? 58.867 -1.386 -49.127 1.00 77.56 419 ALA A O 1
ATOM 3183 N N . ALA A 1 420 ? 61.089 -1.089 -49.299 1.00 80.31 420 ALA A N 1
ATOM 3184 C CA . ALA A 1 420 ? 61.440 -2.090 -48.289 1.00 80.31 420 ALA A CA 1
ATOM 3185 C C . ALA A 1 420 ? 60.957 -1.683 -46.882 1.00 80.31 420 ALA A C 1
ATOM 3187 O O . ALA A 1 420 ? 60.373 -2.502 -46.170 1.00 80.31 420 ALA A O 1
ATOM 3188 N N . ARG A 1 421 ? 61.103 -0.400 -46.514 1.00 83.12 421 ARG A N 1
ATOM 3189 C CA . ARG A 1 421 ? 60.542 0.169 -45.278 1.00 83.12 421 ARG A CA 1
ATOM 3190 C C . ARG A 1 421 ? 59.025 0.046 -45.234 1.00 83.12 421 ARG A C 1
ATOM 3192 O O . ARG A 1 421 ? 58.492 -0.443 -44.243 1.00 83.12 421 ARG A O 1
ATOM 3199 N N . GLN A 1 422 ? 58.335 0.407 -46.313 1.00 83.19 422 GLN A N 1
ATOM 3200 C CA . GLN A 1 422 ? 56.876 0.329 -46.372 1.00 83.19 422 GLN A CA 1
ATOM 3201 C C . GLN A 1 422 ? 56.365 -1.117 -46.226 1.00 83.19 422 GLN A C 1
ATOM 3203 O O . GLN A 1 422 ? 55.343 -1.356 -45.580 1.00 83.19 422 GLN A O 1
ATOM 3208 N N . ALA A 1 423 ? 57.072 -2.100 -46.791 1.00 82.06 423 ALA A N 1
ATOM 3209 C CA . ALA A 1 423 ? 56.742 -3.513 -46.615 1.00 82.06 423 ALA A CA 1
ATOM 3210 C C . ALA A 1 423 ? 56.930 -3.973 -45.154 1.00 82.06 423 ALA A C 1
ATOM 3212 O O . ALA A 1 423 ? 56.039 -4.629 -44.609 1.00 82.06 423 ALA A O 1
ATOM 3213 N N . SER A 1 424 ? 58.021 -3.566 -44.492 1.00 82.56 424 SER A N 1
ATOM 3214 C CA . SER A 1 424 ? 58.264 -3.851 -43.068 1.00 82.56 424 SER A CA 1
ATOM 3215 C C . SER A 1 424 ? 57.273 -3.152 -42.131 1.00 82.56 424 SER A C 1
ATOM 3217 O O . SER A 1 424 ? 56.804 -3.764 -41.175 1.00 82.56 424 SER A O 1
ATOM 3219 N N . GLU A 1 425 ? 56.863 -1.917 -42.422 1.00 81.06 425 GLU A N 1
ATOM 3220 C CA . GLU A 1 425 ? 55.826 -1.209 -41.657 1.00 81.06 425 GLU A CA 1
ATOM 3221 C C . GLU A 1 425 ? 54.458 -1.887 -41.781 1.00 81.06 425 GLU A C 1
ATOM 3223 O O . GLU A 1 425 ? 53.726 -2.001 -40.797 1.00 81.06 425 GLU A O 1
ATOM 3228 N N . ARG A 1 426 ? 54.121 -2.419 -42.963 1.00 82.31 426 ARG A N 1
ATOM 3229 C CA . ARG A 1 426 ? 52.895 -3.211 -43.138 1.00 82.31 426 ARG A CA 1
ATOM 3230 C C . ARG A 1 426 ? 52.949 -4.517 -42.349 1.00 82.31 426 ARG A C 1
ATOM 3232 O O . ARG A 1 426 ? 51.928 -4.899 -41.788 1.00 82.31 426 ARG A O 1
ATOM 3239 N N . ILE A 1 427 ? 54.111 -5.168 -42.237 1.00 81.56 427 ILE A N 1
ATOM 3240 C CA . ILE A 1 427 ? 54.284 -6.329 -41.345 1.00 81.56 427 ILE A CA 1
ATOM 3241 C C . ILE A 1 427 ? 54.047 -5.928 -39.886 1.00 81.56 427 ILE A C 1
ATOM 3243 O O . ILE A 1 427 ? 53.309 -6.617 -39.187 1.00 81.56 427 ILE A O 1
ATOM 3247 N N . LEU A 1 428 ? 54.597 -4.795 -39.441 1.00 78.56 428 LEU A N 1
ATOM 3248 C CA . LEU A 1 428 ? 54.413 -4.290 -38.075 1.00 78.56 428 LEU A CA 1
ATOM 3249 C C . LEU A 1 428 ? 52.976 -3.838 -37.786 1.00 78.56 428 LEU A C 1
ATOM 3251 O O . LEU A 1 428 ? 52.515 -3.979 -36.657 1.00 78.56 428 LEU A O 1
ATOM 3255 N N . ALA A 1 429 ? 52.233 -3.376 -38.794 1.00 79.12 429 ALA A N 1
ATOM 3256 C CA . ALA A 1 429 ? 50.806 -3.089 -38.663 1.00 79.12 429 ALA A CA 1
ATOM 3257 C C . ALA A 1 429 ? 49.974 -4.361 -38.404 1.00 79.12 429 ALA A C 1
ATOM 3259 O O . ALA A 1 429 ? 48.986 -4.307 -37.674 1.00 79.12 429 ALA A O 1
ATOM 3260 N N . TYR A 1 430 ? 50.381 -5.511 -38.959 1.00 73.94 430 TYR A N 1
ATOM 3261 C CA . TYR A 1 430 ? 49.742 -6.809 -38.699 1.00 73.94 430 TYR A CA 1
ATOM 3262 C C . TYR A 1 430 ? 50.282 -7.514 -37.439 1.00 73.94 430 TYR A C 1
ATOM 3264 O O . TYR A 1 430 ? 49.517 -8.157 -36.721 1.00 73.94 430 TYR A O 1
ATOM 3272 N N . ARG A 1 431 ? 51.586 -7.406 -37.147 1.00 75.88 431 ARG A N 1
ATOM 3273 C CA . ARG A 1 431 ? 52.251 -7.941 -35.946 1.00 75.88 431 ARG A CA 1
ATOM 3274 C C . ARG A 1 431 ? 53.236 -6.918 -35.368 1.00 75.88 431 ARG A C 1
ATOM 3276 O O . ARG A 1 431 ? 54.429 -6.974 -35.670 1.00 75.88 431 ARG A O 1
ATOM 3283 N N . PRO A 1 432 ? 52.782 -6.054 -34.446 1.00 76.88 432 PRO A N 1
ATOM 3284 C CA . PRO A 1 432 ? 53.621 -5.008 -33.862 1.00 76.88 432 PRO A CA 1
ATOM 3285 C C . PRO A 1 432 ? 54.859 -5.527 -33.126 1.00 76.88 432 PRO A C 1
ATOM 3287 O O . PRO A 1 432 ? 55.822 -4.785 -32.988 1.00 76.88 432 PRO A O 1
ATOM 3290 N N . GLY A 1 433 ? 54.844 -6.782 -32.655 1.00 75.19 433 GLY A N 1
ATOM 3291 C CA . GLY A 1 433 ? 55.942 -7.432 -31.928 1.00 75.19 433 GLY A CA 1
ATOM 3292 C C . GLY A 1 433 ? 56.888 -8.292 -32.778 1.00 75.19 433 GLY A C 1
ATOM 3293 O O . GLY A 1 433 ? 57.685 -9.035 -32.207 1.00 75.19 433 GLY A O 1
ATOM 3294 N N . ASP A 1 434 ? 56.788 -8.263 -34.112 1.00 79.81 434 ASP A N 1
ATOM 3295 C CA . ASP A 1 434 ? 57.679 -9.033 -34.989 1.00 79.81 434 ASP A CA 1
ATOM 3296 C C . ASP A 1 434 ? 59.103 -8.457 -34.952 1.00 79.81 434 ASP A C 1
ATOM 3298 O O . ASP A 1 434 ? 59.397 -7.413 -35.535 1.00 79.81 434 ASP A O 1
ATOM 3302 N N . ARG A 1 435 ? 59.989 -9.147 -34.229 1.00 76.12 435 ARG A N 1
ATOM 3303 C CA . ARG A 1 435 ? 61.344 -8.675 -33.929 1.00 76.12 435 ARG A CA 1
ATOM 3304 C C . ARG A 1 435 ? 62.193 -8.494 -35.189 1.00 76.12 435 ARG A C 1
ATOM 3306 O O . ARG A 1 435 ? 63.007 -7.580 -35.232 1.00 76.12 435 ARG A O 1
ATOM 3313 N N . GLU A 1 436 ? 61.994 -9.319 -36.213 1.00 76.19 436 GLU A N 1
ATOM 3314 C CA . GLU A 1 436 ? 62.745 -9.227 -37.470 1.00 76.19 436 GLU A CA 1
ATOM 3315 C C . GLU A 1 436 ? 62.294 -8.024 -38.294 1.00 76.19 436 GLU A C 1
ATOM 3317 O O . GLU A 1 436 ? 63.134 -7.275 -38.786 1.00 76.19 436 GLU A O 1
ATOM 3322 N N . ALA A 1 437 ? 60.982 -7.784 -38.387 1.00 77.50 437 ALA A N 1
ATOM 3323 C CA . ALA A 1 437 ? 60.447 -6.613 -39.079 1.00 77.50 437 ALA A CA 1
ATOM 3324 C C . ALA A 1 437 ? 60.780 -5.303 -38.345 1.00 77.50 437 ALA A C 1
ATOM 3326 O O . ALA A 1 437 ? 61.080 -4.304 -38.997 1.00 77.50 437 ALA A O 1
ATOM 3327 N N . GLN A 1 438 ? 60.793 -5.313 -37.004 1.00 79.56 438 GLN A N 1
ATOM 3328 C CA . GLN A 1 438 ? 61.242 -4.180 -36.185 1.00 79.56 438 GLN A CA 1
ATOM 3329 C C . GLN A 1 438 ? 62.715 -3.864 -36.441 1.00 79.56 438 GLN A C 1
ATOM 3331 O O . GLN A 1 438 ? 63.063 -2.706 -36.659 1.00 79.56 438 GLN A O 1
ATOM 3336 N N . ILE A 1 439 ? 63.574 -4.889 -36.448 1.00 80.75 439 ILE A N 1
ATOM 3337 C CA . ILE A 1 439 ? 65.002 -4.730 -36.736 1.00 80.75 439 ILE A CA 1
ATOM 3338 C C . ILE A 1 439 ? 65.199 -4.247 -38.178 1.00 80.75 439 ILE A C 1
ATOM 3340 O O . ILE A 1 439 ? 65.948 -3.304 -38.395 1.00 80.75 439 ILE A O 1
ATOM 3344 N N . ALA A 1 440 ? 64.504 -4.825 -39.161 1.00 75.69 440 ALA A N 1
ATOM 3345 C CA . ALA A 1 440 ? 64.614 -4.426 -40.563 1.00 75.69 440 ALA A CA 1
ATOM 3346 C C . ALA A 1 440 ? 64.160 -2.975 -40.794 1.00 75.69 440 ALA A C 1
ATOM 3348 O O . ALA A 1 440 ? 64.890 -2.203 -41.408 1.00 75.69 440 ALA A O 1
ATOM 3349 N N . ALA A 1 441 ? 63.002 -2.578 -40.252 1.00 76.31 441 ALA A N 1
ATOM 3350 C CA . ALA A 1 441 ? 62.523 -1.197 -40.314 1.00 76.31 441 ALA A CA 1
ATOM 3351 C C . ALA A 1 441 ? 63.494 -0.231 -39.621 1.00 76.31 441 ALA A C 1
ATOM 3353 O O . ALA A 1 441 ? 63.804 0.814 -40.180 1.00 76.31 441 ALA A O 1
ATOM 3354 N N . ALA A 1 442 ? 64.036 -0.606 -38.456 1.00 76.75 442 ALA A N 1
ATOM 3355 C CA . ALA A 1 442 ? 65.040 0.185 -37.751 1.00 76.75 442 ALA A CA 1
ATOM 3356 C C . ALA A 1 442 ? 66.351 0.317 -38.543 1.00 76.75 442 ALA A C 1
ATOM 3358 O O . ALA A 1 442 ? 66.944 1.388 -38.539 1.00 76.75 442 ALA A O 1
ATOM 3359 N N . LEU A 1 443 ? 66.788 -0.727 -39.253 1.00 80.50 443 LEU A N 1
ATOM 3360 C CA . LEU A 1 443 ? 67.973 -0.684 -40.117 1.00 80.50 443 LEU A CA 1
ATOM 3361 C C . LEU A 1 443 ? 67.751 0.195 -41.356 1.00 80.50 443 LEU A C 1
ATOM 3363 O O . LEU A 1 443 ? 68.662 0.916 -41.759 1.00 80.50 443 LEU A O 1
ATOM 3367 N N . TYR A 1 444 ? 66.557 0.170 -41.959 1.00 79.56 444 TYR A N 1
ATOM 3368 C CA . TYR A 1 444 ? 66.218 1.078 -43.061 1.00 79.56 444 TYR A CA 1
ATOM 3369 C C . TYR A 1 444 ? 66.104 2.523 -42.580 1.00 79.56 444 TYR A C 1
ATOM 3371 O O . TYR A 1 444 ? 66.601 3.427 -43.248 1.00 79.56 444 TYR A O 1
ATOM 3379 N N . ASP A 1 445 ? 65.505 2.735 -41.407 1.00 73.62 445 ASP A N 1
ATOM 3380 C CA . ASP A 1 445 ? 65.456 4.026 -40.727 1.00 73.62 445 ASP A CA 1
ATOM 3381 C C . ASP A 1 445 ? 66.849 4.541 -40.407 1.00 73.62 445 ASP A C 1
ATOM 3383 O O . ASP A 1 445 ? 67.107 5.708 -40.646 1.00 73.62 445 ASP A O 1
ATOM 3387 N N . ASP A 1 446 ? 67.746 3.697 -39.904 1.00 73.94 446 ASP A N 1
ATOM 3388 C CA . ASP A 1 446 ? 69.139 4.049 -39.631 1.00 73.94 446 ASP A CA 1
ATOM 3389 C C . ASP A 1 446 ? 69.891 4.385 -40.925 1.00 73.94 446 ASP A C 1
ATOM 3391 O O . ASP A 1 446 ? 70.700 5.307 -40.949 1.00 73.94 446 ASP A O 1
ATOM 3395 N N . ARG A 1 447 ? 69.575 3.727 -42.049 1.00 71.62 447 ARG A N 1
ATOM 3396 C CA . ARG A 1 447 ? 70.149 4.054 -43.366 1.00 71.62 447 ARG A CA 1
ATOM 3397 C C . ARG A 1 447 ? 69.641 5.394 -43.917 1.00 71.62 447 ARG A C 1
ATOM 3399 O O . ARG A 1 447 ? 70.447 6.226 -44.319 1.00 71.62 447 ARG A O 1
ATOM 3406 N N . LEU A 1 448 ? 68.330 5.633 -43.861 1.00 67.25 448 LEU A N 1
ATOM 3407 C CA . LEU A 1 448 ? 67.693 6.905 -44.236 1.00 67.25 448 LEU A CA 1
ATOM 3408 C C . LEU A 1 448 ? 68.121 8.052 -43.303 1.00 67.25 448 LEU A C 1
ATOM 3410 O O . LEU A 1 448 ? 68.385 9.166 -43.754 1.00 67.25 448 LEU A O 1
ATOM 3414 N N . ARG A 1 449 ? 68.241 7.779 -41.998 1.00 66.00 449 ARG A N 1
ATOM 3415 C CA . ARG A 1 449 ? 68.750 8.722 -40.996 1.00 66.00 449 ARG A CA 1
ATOM 3416 C C . ARG A 1 449 ? 70.235 8.959 -41.157 1.00 66.00 449 ARG A C 1
ATOM 3418 O O . ARG A 1 449 ? 70.630 10.092 -41.009 1.00 66.00 449 ARG A O 1
ATOM 3425 N N . SER A 1 450 ? 71.069 7.983 -41.498 1.00 65.06 450 SER A N 1
ATOM 3426 C CA . SER A 1 450 ? 72.502 8.238 -41.718 1.00 65.06 450 SER A CA 1
ATOM 3427 C C . SER A 1 450 ? 72.772 9.070 -42.979 1.00 65.06 450 SER A C 1
ATOM 3429 O O . SER A 1 450 ? 73.788 9.766 -43.031 1.00 65.06 450 SER A O 1
ATOM 3431 N N . GLU A 1 451 ? 71.858 9.084 -43.954 1.00 57.25 451 GLU A N 1
ATOM 3432 C CA . GLU A 1 451 ? 71.857 10.049 -45.063 1.00 57.25 451 GLU A CA 1
ATOM 3433 C C . GLU A 1 451 ? 71.360 11.441 -44.635 1.00 57.25 451 GLU A C 1
ATOM 3435 O O . GLU A 1 451 ? 72.020 12.437 -44.934 1.00 57.25 451 GLU A O 1
ATOM 3440 N N . ALA A 1 452 ? 70.269 11.526 -43.865 1.00 55.12 452 ALA A N 1
ATOM 3441 C CA . ALA A 1 452 ? 69.728 12.796 -43.361 1.00 55.12 452 ALA A CA 1
ATOM 3442 C C . ALA A 1 452 ? 70.596 13.448 -42.257 1.00 55.12 452 ALA A C 1
ATOM 3444 O O . ALA A 1 452 ? 70.765 14.663 -42.207 1.00 55.12 452 ALA A O 1
ATOM 3445 N N . GLU A 1 453 ? 71.218 12.652 -41.389 1.00 55.06 453 GLU A N 1
ATOM 3446 C CA . GLU A 1 453 ? 72.121 13.077 -40.318 1.00 55.06 453 GLU A CA 1
ATOM 3447 C C . GLU A 1 453 ? 73.461 13.559 -40.864 1.00 55.06 453 GLU A C 1
ATOM 3449 O O . GLU A 1 453 ? 74.064 14.420 -40.235 1.00 55.06 453 GLU A O 1
ATOM 3454 N N . ARG A 1 454 ? 73.933 13.086 -42.029 1.00 54.72 454 ARG A N 1
ATOM 3455 C CA . ARG A 1 454 ? 75.072 13.737 -42.705 1.00 54.72 454 ARG A CA 1
ATOM 3456 C C . ARG A 1 454 ? 74.750 15.180 -43.085 1.00 54.72 454 ARG A C 1
ATOM 3458 O O . ARG A 1 454 ? 75.654 16.000 -43.098 1.00 54.72 454 ARG A O 1
ATOM 3465 N N . GLN A 1 455 ? 73.485 15.486 -43.367 1.00 47.34 455 GLN A N 1
ATOM 3466 C CA . GLN A 1 455 ? 73.040 16.827 -43.751 1.00 47.34 455 GLN A CA 1
ATOM 3467 C C . GLN A 1 455 ? 72.678 17.706 -42.539 1.00 47.34 455 GLN A C 1
ATOM 3469 O O . GLN A 1 455 ? 72.843 18.919 -42.601 1.00 47.34 455 GLN A O 1
ATOM 3474 N N . ALA A 1 456 ? 72.238 17.113 -41.422 1.00 50.12 456 ALA A N 1
ATOM 3475 C CA . ALA A 1 456 ? 71.872 17.836 -40.198 1.00 50.12 456 ALA A CA 1
ATOM 3476 C C . ALA A 1 456 ? 73.026 18.000 -39.177 1.00 50.12 456 ALA A C 1
ATOM 3478 O O . ALA A 1 456 ? 73.076 19.004 -38.460 1.00 50.12 456 ALA A O 1
ATOM 3479 N N . LYS A 1 457 ? 73.999 17.068 -39.120 1.00 48.59 457 LYS A N 1
ATOM 3480 C CA . LYS A 1 457 ? 75.135 17.105 -38.163 1.00 48.59 457 LYS A CA 1
ATOM 3481 C C . LYS A 1 457 ? 76.120 18.257 -38.383 1.00 48.59 457 LYS A C 1
ATOM 3483 O O . LYS A 1 457 ? 76.878 18.550 -37.458 1.00 48.59 457 LYS A O 1
ATOM 3488 N N . ASP A 1 458 ? 76.072 18.934 -39.526 1.00 46.28 458 ASP A N 1
ATOM 3489 C CA . ASP A 1 458 ? 76.888 20.125 -39.788 1.00 46.28 458 ASP A CA 1
ATOM 3490 C C . ASP A 1 458 ? 76.263 21.423 -39.237 1.00 46.28 458 ASP A C 1
ATOM 3492 O O . ASP A 1 458 ? 76.986 22.386 -38.987 1.00 46.28 458 ASP A O 1
ATOM 3496 N N . ALA A 1 459 ? 74.949 21.464 -38.980 1.00 46.31 459 ALA A N 1
ATOM 3497 C CA . ALA A 1 459 ? 74.241 22.705 -38.634 1.00 46.31 459 ALA A CA 1
ATOM 3498 C C . ALA A 1 459 ? 73.839 22.829 -37.148 1.00 46.31 459 ALA A C 1
ATOM 3500 O O . ALA A 1 459 ? 73.782 23.936 -36.619 1.00 46.31 459 ALA A O 1
ATOM 3501 N N . GLU A 1 460 ? 73.594 21.724 -36.440 1.00 46.88 460 GLU A N 1
ATOM 3502 C CA . GLU A 1 460 ? 72.975 21.761 -35.099 1.00 46.88 460 GLU A CA 1
ATOM 3503 C C . GLU A 1 460 ? 73.961 21.503 -33.938 1.00 46.88 460 GLU A C 1
ATOM 3505 O O . GLU A 1 460 ? 73.677 21.776 -32.770 1.00 46.88 460 GLU A O 1
ATOM 3510 N N . ARG A 1 461 ? 75.179 21.034 -34.236 1.00 48.03 461 ARG A N 1
ATOM 3511 C CA . ARG A 1 461 ? 76.161 20.598 -33.223 1.00 48.03 461 ARG A CA 1
ATOM 3512 C C . ARG A 1 461 ? 76.797 21.731 -32.399 1.00 48.03 461 ARG A C 1
ATOM 3514 O O . ARG A 1 461 ? 77.486 21.447 -31.423 1.00 48.03 461 ARG A O 1
ATOM 3521 N N . VAL A 1 462 ? 76.582 22.998 -32.764 1.00 50.34 462 VAL A N 1
ATOM 3522 C CA . VAL A 1 462 ? 77.281 24.161 -32.176 1.00 50.34 462 VAL A CA 1
ATOM 3523 C C . VAL A 1 462 ? 76.424 24.972 -31.185 1.00 50.34 462 VAL A C 1
ATOM 3525 O O . VAL A 1 462 ? 76.999 25.629 -30.319 1.00 50.34 462 VAL A O 1
ATOM 3528 N N . SER A 1 463 ? 75.082 24.921 -31.223 1.00 50.94 463 SER A N 1
ATOM 3529 C CA . SER A 1 463 ? 74.251 25.815 -30.385 1.00 50.94 463 SER A CA 1
ATOM 3530 C C . SER A 1 463 ? 73.653 25.174 -29.122 1.00 50.94 463 SER A C 1
ATOM 3532 O O . SER A 1 463 ? 73.607 25.834 -28.086 1.00 50.94 463 SER A O 1
ATOM 3534 N N . MET A 1 464 ? 73.265 23.894 -29.135 1.00 49.94 464 MET A N 1
ATOM 3535 C CA . MET A 1 464 ? 72.526 23.303 -28.002 1.00 49.94 464 MET A CA 1
ATOM 3536 C C . MET A 1 464 ? 73.372 22.973 -26.761 1.00 49.94 464 MET A C 1
ATOM 3538 O O . MET A 1 464 ? 72.853 22.961 -25.646 1.00 49.94 464 MET A O 1
ATOM 3542 N N . VAL A 1 465 ? 74.682 22.750 -26.902 1.00 54.16 465 VAL A N 1
ATOM 3543 C CA . VAL A 1 465 ? 75.538 22.349 -25.762 1.00 54.16 465 VAL A CA 1
ATOM 3544 C C . VAL A 1 465 ? 75.778 23.508 -24.776 1.00 54.16 465 VAL A C 1
ATOM 3546 O O . VAL A 1 465 ? 76.026 23.288 -23.594 1.00 54.16 465 VAL A O 1
ATOM 3549 N N . ARG A 1 466 ? 75.658 24.766 -25.220 1.00 53.78 466 ARG A N 1
ATOM 3550 C CA . ARG A 1 466 ? 75.982 25.952 -24.405 1.00 53.78 466 ARG A CA 1
ATOM 3551 C C . ARG A 1 466 ? 74.866 26.371 -23.439 1.00 53.78 466 ARG A C 1
ATOM 3553 O O . ARG A 1 466 ? 75.165 26.867 -22.356 1.00 53.78 466 ARG A O 1
ATOM 3560 N N . GLU A 1 467 ? 73.601 26.170 -23.804 1.00 53.75 467 GLU A N 1
ATOM 3561 C CA . GLU A 1 467 ? 72.446 26.598 -22.994 1.00 53.75 467 GLU A CA 1
ATOM 3562 C C . GLU A 1 467 ? 72.088 25.615 -21.870 1.00 53.75 467 GLU A C 1
ATOM 3564 O O . GLU A 1 467 ? 71.639 26.036 -20.801 1.00 53.75 467 GLU A O 1
ATOM 3569 N N . ALA A 1 468 ? 72.337 24.316 -22.060 1.00 54.38 468 ALA A N 1
ATOM 3570 C CA . ALA A 1 468 ? 72.040 23.297 -21.053 1.00 54.38 468 ALA A CA 1
ATOM 3571 C C . ALA A 1 468 ? 72.917 23.437 -19.791 1.00 54.38 468 ALA A C 1
ATOM 3573 O O . ALA A 1 468 ? 72.429 23.289 -18.668 1.00 54.38 468 ALA A O 1
ATOM 3574 N N . HIS A 1 469 ? 74.192 23.811 -19.950 1.00 58.84 469 HIS A N 1
ATOM 3575 C CA . HIS A 1 469 ? 75.138 23.891 -18.831 1.00 58.84 469 HIS A CA 1
ATOM 3576 C C . HIS A 1 469 ? 74.861 25.067 -17.874 1.00 58.84 469 HIS A C 1
ATOM 3578 O O . HIS A 1 469 ? 75.046 24.936 -16.665 1.00 58.84 469 HIS A O 1
ATOM 3584 N N . ALA A 1 470 ? 74.355 26.201 -18.371 1.00 58.28 470 ALA A N 1
ATOM 3585 C CA . ALA A 1 470 ? 74.067 27.376 -17.540 1.00 58.28 470 ALA A CA 1
ATOM 3586 C C . ALA A 1 470 ? 72.853 27.173 -16.610 1.00 58.28 470 ALA A C 1
ATOM 3588 O O . ALA A 1 470 ? 72.815 27.689 -15.491 1.00 58.28 470 ALA A O 1
ATOM 3589 N N . ARG A 1 471 ? 71.863 26.391 -17.055 1.00 61.19 471 ARG A N 1
ATOM 3590 C CA . ARG A 1 471 ? 70.601 26.169 -16.332 1.00 61.19 471 ARG A CA 1
ATOM 3591 C C . ARG A 1 471 ? 70.752 25.179 -15.172 1.00 61.19 471 ARG A C 1
ATOM 3593 O O . ARG A 1 471 ? 70.094 25.334 -14.145 1.00 61.19 471 ARG A O 1
ATOM 3600 N N . ALA A 1 472 ? 71.672 24.220 -15.295 1.00 59.84 472 ALA A N 1
ATOM 3601 C CA . ALA A 1 472 ? 72.000 23.264 -14.236 1.00 59.84 472 ALA A CA 1
ATOM 3602 C C . ALA A 1 472 ? 72.655 23.930 -13.004 1.00 59.84 472 ALA A C 1
ATOM 3604 O O . ALA A 1 472 ? 72.365 23.554 -11.868 1.00 59.84 472 ALA A O 1
ATOM 3605 N N . ALA A 1 473 ? 73.477 24.969 -13.202 1.00 61.47 473 ALA A N 1
ATOM 3606 C CA . ALA A 1 473 ? 74.187 25.654 -12.117 1.00 61.47 473 ALA A CA 1
ATOM 3607 C C . ALA A 1 473 ? 73.264 26.481 -11.193 1.00 61.47 473 ALA A C 1
ATOM 3609 O O . ALA A 1 473 ? 73.465 26.502 -9.979 1.00 61.47 473 ALA A O 1
ATOM 3610 N N . GLN A 1 474 ? 72.222 27.126 -11.737 1.00 67.44 474 GLN A N 1
ATOM 3611 C CA . GLN A 1 474 ? 71.270 27.928 -10.948 1.00 67.44 474 GLN A CA 1
ATOM 3612 C C . GLN A 1 474 ? 70.391 27.081 -10.018 1.00 67.44 474 GLN A C 1
ATOM 3614 O O . GLN A 1 474 ? 70.134 27.472 -8.879 1.00 67.44 474 GLN A O 1
ATOM 3619 N N . LEU A 1 475 ? 69.937 25.916 -10.486 1.00 68.94 475 LEU A N 1
ATOM 3620 C CA . LEU A 1 475 ? 69.053 25.034 -9.718 1.00 68.94 475 LEU A CA 1
ATOM 3621 C C . LEU A 1 475 ? 69.759 24.420 -8.500 1.00 68.94 475 LEU A C 1
ATOM 3623 O O . LEU A 1 475 ? 69.146 24.249 -7.447 1.00 68.94 475 LEU A O 1
ATOM 3627 N N . ARG A 1 476 ? 71.068 24.164 -8.609 1.00 69.56 476 ARG A N 1
ATOM 3628 C CA . ARG A 1 476 ? 71.884 23.632 -7.513 1.00 69.56 476 ARG A CA 1
ATOM 3629 C C . ARG A 1 476 ? 71.991 24.579 -6.318 1.00 69.56 476 ARG A C 1
ATOM 3631 O O . ARG A 1 476 ? 71.865 24.141 -5.178 1.00 69.56 476 ARG A O 1
ATOM 3638 N N . ALA A 1 477 ? 72.239 25.862 -6.574 1.00 66.50 477 ALA A N 1
ATOM 3639 C CA . ALA A 1 477 ? 72.470 26.849 -5.519 1.00 66.50 477 ALA A CA 1
ATOM 3640 C C . ALA A 1 477 ? 71.252 26.988 -4.589 1.00 66.50 477 ALA A C 1
ATOM 3642 O O . ALA A 1 477 ? 71.398 27.044 -3.372 1.00 66.50 477 ALA A O 1
ATOM 3643 N N . ARG A 1 478 ? 70.045 26.946 -5.164 1.00 71.75 478 ARG A N 1
ATOM 3644 C CA . ARG A 1 478 ? 68.781 27.053 -4.425 1.00 71.75 478 ARG A CA 1
ATOM 3645 C C . ARG A 1 478 ? 68.453 25.803 -3.602 1.00 71.75 478 ARG A C 1
ATOM 3647 O O . ARG A 1 478 ? 67.876 25.909 -2.526 1.00 71.75 478 ARG A O 1
ATOM 3654 N N . ALA A 1 479 ? 68.852 24.625 -4.082 1.00 65.38 479 ALA A N 1
ATOM 3655 C CA . ALA A 1 479 ? 68.686 23.369 -3.353 1.00 65.38 479 ALA A CA 1
ATOM 3656 C C . ALA A 1 479 ? 69.555 23.314 -2.078 1.00 65.38 479 ALA A C 1
ATOM 3658 O O . ALA A 1 479 ? 69.100 22.846 -1.038 1.00 65.38 479 ALA A O 1
ATOM 3659 N N . ALA A 1 480 ? 70.782 23.844 -2.136 1.00 64.88 480 ALA A N 1
ATOM 3660 C CA . ALA A 1 480 ? 71.705 23.875 -0.998 1.00 64.88 480 ALA A CA 1
ATOM 3661 C C . ALA A 1 480 ? 71.270 24.821 0.132 1.00 64.88 480 ALA A C 1
ATOM 3663 O O . ALA A 1 480 ? 71.519 24.532 1.301 1.00 64.88 480 ALA A O 1
ATOM 3664 N N . GLU A 1 481 ? 70.593 25.918 -0.201 1.00 68.69 481 GLU A N 1
ATOM 3665 C CA . GLU A 1 481 ? 70.082 26.888 0.772 1.00 68.69 481 GLU A CA 1
ATOM 3666 C C . GLU A 1 481 ? 68.956 26.286 1.632 1.00 68.69 481 GLU A C 1
ATOM 3668 O O . GLU A 1 481 ? 69.000 26.350 2.861 1.00 68.69 481 GLU A O 1
ATOM 3673 N N . LEU A 1 482 ? 68.002 25.595 0.998 1.00 63.53 482 LEU A N 1
ATOM 3674 C CA . LEU A 1 482 ? 66.855 24.960 1.661 1.00 63.53 482 LEU A CA 1
ATOM 3675 C C . LEU A 1 482 ? 67.254 23.808 2.603 1.00 63.53 482 LEU A C 1
ATOM 3677 O O . LEU A 1 482 ? 66.633 23.618 3.649 1.00 63.53 482 LEU A O 1
ATOM 3681 N N . ALA A 1 483 ? 68.318 23.068 2.277 1.00 59.81 483 ALA A N 1
ATOM 3682 C CA . ALA A 1 483 ? 68.742 21.880 3.021 1.00 59.81 483 ALA A CA 1
ATOM 3683 C C . ALA A 1 483 ? 69.347 22.153 4.417 1.00 59.81 483 ALA A C 1
ATOM 3685 O O . ALA A 1 483 ? 69.539 21.220 5.197 1.00 59.81 483 ALA A O 1
ATOM 3686 N N . THR A 1 484 ? 69.654 23.407 4.760 1.00 59.53 484 THR A N 1
ATOM 3687 C CA . THR A 1 484 ? 70.325 23.777 6.025 1.00 59.53 484 THR A CA 1
ATOM 3688 C C . THR A 1 484 ? 69.407 23.828 7.252 1.00 59.53 484 THR A C 1
ATOM 3690 O O . THR A 1 484 ? 69.893 23.857 8.380 1.00 59.53 484 THR A O 1
ATOM 3693 N N . THR A 1 485 ? 68.087 23.808 7.066 1.00 58.38 485 THR A N 1
ATOM 3694 C CA . THR A 1 485 ? 67.100 24.041 8.138 1.00 58.38 485 THR A CA 1
ATOM 3695 C C . THR A 1 485 ? 66.688 22.787 8.923 1.00 58.38 485 THR A C 1
ATOM 3697 O O . THR A 1 485 ? 66.002 22.917 9.932 1.00 58.38 485 THR A O 1
ATOM 3700 N N . ALA A 1 486 ? 67.113 21.587 8.501 1.00 57.66 486 ALA A N 1
ATOM 3701 C CA . ALA A 1 486 ? 66.958 20.307 9.219 1.00 57.66 486 ALA A CA 1
ATOM 3702 C C . ALA A 1 486 ? 65.534 19.962 9.730 1.00 57.66 486 ALA A C 1
ATOM 3704 O O . ALA A 1 486 ? 65.377 19.130 10.621 1.00 57.66 486 ALA A O 1
ATOM 3705 N N . ALA A 1 487 ? 64.491 20.554 9.137 1.00 58.19 487 ALA A N 1
ATOM 3706 C CA . ALA A 1 487 ? 63.087 20.233 9.380 1.00 58.19 487 ALA A CA 1
ATOM 3707 C C . ALA A 1 487 ? 62.499 19.448 8.195 1.00 58.19 487 ALA A C 1
ATOM 3709 O O . ALA A 1 487 ? 62.822 19.718 7.035 1.00 58.19 487 ALA A O 1
ATOM 3710 N N . ILE A 1 488 ? 61.600 18.502 8.487 1.00 58.03 488 ILE A N 1
ATOM 3711 C CA . ILE A 1 488 ? 61.033 17.550 7.515 1.00 58.03 488 ILE A CA 1
ATOM 3712 C C . ILE A 1 488 ? 60.506 18.221 6.212 1.00 58.03 488 ILE A C 1
ATOM 3714 O O . ILE A 1 488 ? 60.846 17.749 5.133 1.00 58.03 488 ILE A O 1
ATOM 3718 N N . PRO A 1 489 ? 59.759 19.343 6.213 1.00 55.91 489 PRO A N 1
ATOM 3719 C CA . PRO A 1 489 ? 59.247 19.935 4.966 1.00 55.91 489 PRO A CA 1
ATOM 3720 C C . PRO A 1 489 ? 60.324 20.589 4.081 1.00 55.91 489 PRO A C 1
ATOM 3722 O O . PRO A 1 489 ? 60.248 20.519 2.857 1.00 55.91 489 PRO A O 1
ATOM 3725 N N . ALA A 1 490 ? 61.348 21.195 4.684 1.00 61.41 490 ALA A N 1
ATOM 3726 C CA . ALA A 1 490 ? 62.382 21.933 3.956 1.00 61.41 490 ALA A CA 1
ATOM 3727 C C . ALA A 1 490 ? 63.410 21.005 3.280 1.00 61.41 490 ALA A C 1
ATOM 3729 O O . ALA A 1 490 ? 63.878 21.284 2.174 1.00 61.41 490 ALA A O 1
ATOM 3730 N N . LEU A 1 491 ? 63.702 19.846 3.887 1.00 63.78 491 LEU A N 1
ATOM 3731 C CA . LEU A 1 491 ? 64.528 18.806 3.261 1.00 63.78 491 LEU A CA 1
ATOM 3732 C C . LEU A 1 491 ? 63.840 18.123 2.060 1.00 63.78 491 LEU A C 1
ATOM 3734 O O . LEU A 1 491 ? 64.524 17.644 1.150 1.00 63.78 491 LEU A O 1
ATOM 3738 N N . ALA A 1 492 ? 62.504 18.090 2.023 1.00 61.31 492 ALA A N 1
ATOM 3739 C CA . ALA A 1 492 ? 61.735 17.525 0.910 1.00 61.31 492 ALA A CA 1
ATOM 3740 C C . ALA A 1 492 ? 61.785 18.402 -0.357 1.00 61.31 492 ALA A C 1
ATOM 3742 O O . ALA A 1 492 ? 61.852 17.893 -1.474 1.00 61.31 492 ALA A O 1
ATOM 3743 N N . GLU A 1 493 ? 61.812 19.725 -0.200 1.00 66.44 493 GLU A N 1
ATOM 3744 C CA . GLU A 1 493 ? 61.898 20.662 -1.327 1.00 66.44 493 GLU A CA 1
ATOM 3745 C C . GLU A 1 493 ? 63.330 20.761 -1.888 1.00 66.44 493 GLU A C 1
ATOM 3747 O O . GLU A 1 493 ? 63.540 20.749 -3.105 1.00 66.44 493 GLU A O 1
ATOM 3752 N N . ALA A 1 494 ? 64.337 20.747 -1.007 1.00 66.75 494 ALA A N 1
ATOM 3753 C CA . ALA A 1 494 ? 65.753 20.731 -1.382 1.00 66.75 494 ALA A CA 1
ATOM 3754 C C . ALA A 1 494 ? 66.138 19.505 -2.237 1.00 66.75 494 ALA A C 1
ATOM 3756 O O . ALA A 1 494 ? 66.886 19.615 -3.212 1.00 66.75 494 ALA A O 1
ATOM 3757 N N . THR A 1 495 ? 65.587 18.330 -1.918 1.00 65.31 495 THR A N 1
ATOM 3758 C CA . THR A 1 495 ? 65.830 17.083 -2.665 1.00 65.31 495 THR A CA 1
ATOM 3759 C C . THR A 1 495 ? 65.204 17.093 -4.063 1.00 65.31 495 THR A C 1
ATOM 3761 O O . THR A 1 495 ? 65.753 16.497 -4.990 1.00 65.31 495 THR A O 1
ATOM 3764 N N . GLN A 1 496 ? 64.109 17.822 -4.281 1.00 64.38 496 GLN A N 1
ATOM 37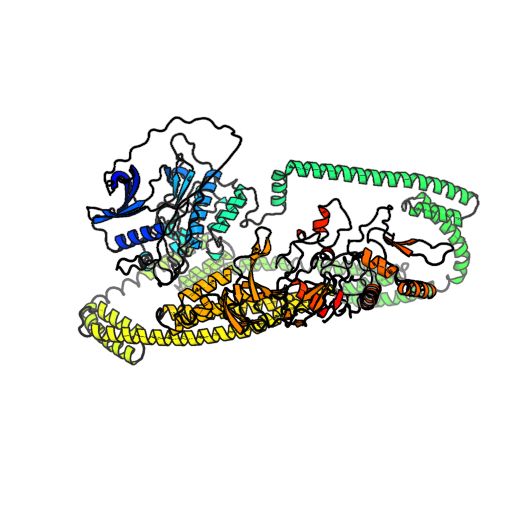65 C CA . GLN A 1 496 ? 63.438 17.887 -5.582 1.00 64.38 496 GLN A CA 1
ATOM 3766 C C . GLN A 1 496 ? 64.171 18.785 -6.595 1.00 64.38 496 GLN A C 1
ATOM 3768 O O . GLN A 1 496 ? 64.281 18.429 -7.771 1.00 64.38 496 GLN A O 1
ATOM 3773 N N . LEU A 1 497 ? 64.738 19.906 -6.139 1.00 70.44 497 LEU A N 1
ATOM 3774 C CA . LEU A 1 497 ? 65.525 20.826 -6.974 1.00 70.44 497 LEU A CA 1
ATOM 3775 C C . LEU A 1 497 ? 66.898 20.246 -7.363 1.00 70.44 497 LEU A C 1
ATOM 3777 O O . LEU A 1 497 ? 67.335 20.406 -8.505 1.00 70.44 497 LEU A O 1
ATOM 3781 N N . ALA A 1 498 ? 67.550 19.500 -6.463 1.00 64.44 498 ALA A N 1
ATOM 3782 C CA . ALA A 1 498 ? 68.821 18.823 -6.745 1.00 64.44 498 ALA A CA 1
ATOM 3783 C C . ALA A 1 498 ? 68.701 17.772 -7.872 1.00 64.44 498 ALA A C 1
ATOM 3785 O O . ALA A 1 498 ? 69.582 17.661 -8.727 1.00 64.44 498 ALA A O 1
ATOM 3786 N N . LYS A 1 499 ? 67.565 17.063 -7.944 1.00 64.50 499 LYS A N 1
ATOM 3787 C CA . LYS A 1 499 ? 67.269 16.068 -8.991 1.00 64.50 499 LYS A CA 1
ATOM 3788 C C . LYS A 1 499 ? 67.092 16.690 -10.382 1.00 64.50 499 LYS A C 1
ATOM 3790 O O . LYS A 1 499 ? 67.483 16.097 -11.385 1.00 64.50 499 LYS A O 1
ATOM 3795 N N . GLN A 1 500 ? 66.519 17.891 -10.451 1.00 65.44 500 GLN A N 1
ATOM 3796 C CA . GLN A 1 500 ? 66.314 18.618 -11.710 1.00 65.44 500 GLN A CA 1
ATOM 3797 C C . GLN A 1 500 ? 67.628 19.177 -12.278 1.00 65.44 500 GLN A C 1
ATOM 3799 O O . GLN A 1 500 ? 67.831 19.152 -13.489 1.00 65.44 500 GLN A O 1
ATOM 3804 N N . ALA A 1 501 ? 68.548 19.620 -11.416 1.00 63.25 501 ALA A N 1
ATOM 3805 C CA . ALA A 1 501 ? 69.879 20.074 -11.821 1.00 63.25 501 ALA A CA 1
ATOM 3806 C C . ALA A 1 501 ? 70.747 18.931 -12.392 1.00 63.25 501 ALA A C 1
ATOM 3808 O O . ALA A 1 501 ? 71.404 19.111 -13.416 1.00 63.25 501 ALA A O 1
ATOM 3809 N N . GLN A 1 502 ? 70.708 17.740 -11.777 1.00 63.56 502 GLN A N 1
ATOM 3810 C CA . GLN A 1 502 ? 71.460 16.557 -12.226 1.00 63.56 502 GLN A CA 1
ATOM 3811 C C . GLN A 1 502 ? 71.011 16.049 -13.607 1.00 63.56 502 GLN A C 1
ATOM 3813 O O . GLN A 1 502 ? 71.827 15.561 -14.383 1.00 63.56 502 GLN A O 1
ATOM 3818 N N . ALA A 1 503 ? 69.728 16.198 -13.947 1.00 58.16 503 ALA A N 1
ATOM 3819 C CA . ALA A 1 503 ? 69.189 15.780 -15.242 1.00 58.16 503 ALA A CA 1
ATOM 3820 C C . ALA A 1 503 ? 69.657 16.659 -16.421 1.00 58.16 503 ALA A C 1
ATOM 3822 O O . ALA A 1 503 ? 69.668 16.197 -17.559 1.00 58.16 503 ALA A O 1
ATOM 3823 N N . LEU A 1 504 ? 70.046 17.913 -16.160 1.00 63.41 504 LEU A N 1
ATOM 3824 C CA . LEU A 1 504 ? 70.493 18.873 -17.179 1.00 63.41 504 LEU A CA 1
ATOM 3825 C C . LEU A 1 504 ? 72.013 18.844 -17.421 1.00 63.41 504 LEU A C 1
ATOM 3827 O O . LEU A 1 504 ? 72.461 19.265 -18.485 1.00 63.41 504 LEU A O 1
ATOM 3831 N N . HIS A 1 505 ? 72.801 18.356 -16.456 1.00 62.56 505 HIS A N 1
ATOM 3832 C CA . HIS A 1 505 ? 74.260 18.216 -16.562 1.00 62.56 505 HIS A CA 1
ATOM 3833 C C . HIS A 1 505 ? 74.745 16.906 -15.896 1.00 62.56 505 HIS A C 1
ATOM 3835 O O . HIS A 1 505 ? 75.431 16.935 -14.870 1.00 62.56 505 HIS A O 1
ATOM 3841 N N . PRO A 1 506 ? 74.380 15.739 -16.458 1.00 58.25 506 PRO A N 1
ATOM 3842 C CA . PRO A 1 506 ? 74.542 14.429 -15.814 1.00 58.25 506 PRO A CA 1
ATOM 3843 C C . PRO A 1 506 ? 76.000 13.995 -15.588 1.00 58.25 506 PRO A C 1
ATOM 3845 O O . PRO A 1 506 ? 76.256 13.150 -14.736 1.00 58.25 506 PRO A O 1
ATOM 3848 N N . GLU A 1 507 ? 76.953 14.601 -16.302 1.00 55.94 507 GLU A N 1
ATOM 3849 C CA . GLU A 1 507 ? 78.400 14.371 -16.161 1.00 55.94 507 GLU A CA 1
ATOM 3850 C C . GLU A 1 507 ? 78.981 15.000 -14.866 1.00 55.94 507 GLU A C 1
ATOM 3852 O O . GLU A 1 507 ? 80.084 14.652 -14.446 1.00 55.94 507 GLU A O 1
ATOM 3857 N N . ASP A 1 508 ? 78.261 15.925 -14.200 1.00 60.22 508 ASP A N 1
ATOM 3858 C CA . ASP A 1 508 ? 78.719 16.550 -12.946 1.00 60.22 508 ASP A CA 1
ATOM 3859 C C . ASP A 1 508 ? 78.369 15.675 -11.730 1.00 60.22 508 ASP A C 1
ATOM 3861 O O . ASP A 1 508 ? 77.324 15.798 -11.081 1.00 60.22 508 ASP A O 1
ATOM 3865 N N . ALA A 1 509 ? 79.313 14.799 -11.389 1.00 57.38 509 ALA A N 1
ATOM 3866 C CA . ALA A 1 509 ? 79.237 13.848 -10.282 1.00 57.38 509 ALA A CA 1
ATOM 3867 C C . ALA A 1 509 ? 79.067 14.486 -8.886 1.00 57.38 509 ALA A C 1
ATOM 3869 O O . ALA A 1 509 ? 78.895 13.780 -7.886 1.00 57.38 509 ALA A O 1
ATOM 3870 N N . THR A 1 510 ? 79.152 15.813 -8.761 1.00 59.62 510 THR A N 1
ATOM 3871 C CA . THR A 1 510 ? 78.929 16.495 -7.483 1.00 59.62 510 THR A CA 1
ATOM 3872 C C . THR A 1 510 ? 77.442 16.756 -7.202 1.00 59.62 510 THR A C 1
ATOM 3874 O O . THR A 1 510 ? 77.092 16.857 -6.032 1.00 59.62 510 THR A O 1
ATOM 3877 N N . LEU A 1 511 ? 76.560 16.795 -8.213 1.00 60.44 511 LEU A N 1
ATOM 3878 C CA . LEU A 1 511 ? 75.106 16.996 -8.049 1.00 60.44 511 LEU A CA 1
ATOM 3879 C C . LEU A 1 511 ? 74.375 15.761 -7.499 1.00 60.44 511 LEU A C 1
ATOM 3881 O O . LEU A 1 511 ? 73.485 15.883 -6.660 1.00 60.44 511 LEU A O 1
ATOM 3885 N N . GLY A 1 512 ? 74.779 14.565 -7.937 1.00 58.91 512 GLY A N 1
ATOM 3886 C CA . GLY A 1 512 ? 74.171 13.305 -7.489 1.00 58.91 512 GLY A CA 1
ATOM 3887 C C . GLY A 1 512 ? 74.437 12.983 -6.019 1.00 58.91 512 GLY A C 1
ATOM 3888 O O . GLY A 1 512 ? 73.568 12.458 -5.329 1.00 58.91 512 GLY A O 1
ATOM 3889 N N . ARG A 1 513 ? 75.611 13.376 -5.512 1.00 63.38 513 ARG A N 1
ATOM 3890 C CA . ARG A 1 513 ? 75.993 13.143 -4.111 1.00 63.38 513 ARG A CA 1
ATOM 3891 C C . ARG A 1 513 ? 75.184 13.983 -3.119 1.00 63.38 513 ARG A C 1
ATOM 3893 O O . ARG A 1 513 ? 74.887 13.502 -2.029 1.00 63.38 513 ARG A O 1
ATOM 3900 N N . ASP A 1 514 ? 74.796 15.203 -3.493 1.00 63.06 514 ASP A N 1
ATOM 3901 C CA . ASP A 1 514 ? 73.982 16.080 -2.638 1.00 63.06 514 ASP A CA 1
ATOM 3902 C C . ASP A 1 514 ? 72.516 15.599 -2.563 1.00 63.06 514 ASP A C 1
ATOM 3904 O O . ASP A 1 514 ? 71.915 15.607 -1.487 1.00 63.06 514 ASP A O 1
ATOM 3908 N N . TYR A 1 515 ? 71.964 15.083 -3.672 1.00 64.44 515 TYR A N 1
ATOM 3909 C CA . TYR A 1 515 ? 70.611 14.506 -3.729 1.00 64.44 515 TYR A CA 1
ATOM 3910 C C . TYR A 1 515 ? 70.455 13.274 -2.822 1.00 64.44 515 TYR A C 1
ATOM 39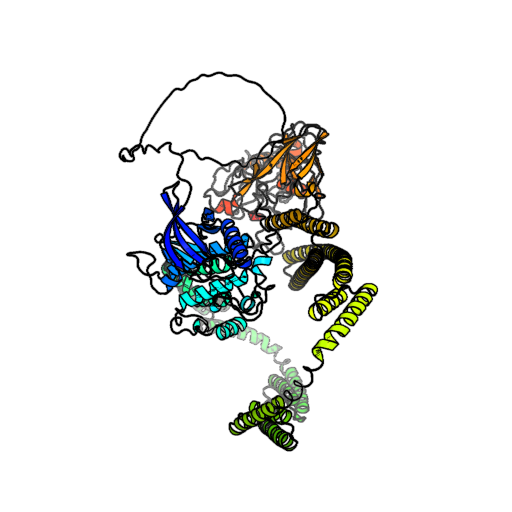12 O O . TYR A 1 515 ? 69.528 13.207 -2.013 1.00 64.44 515 TYR A O 1
ATOM 3920 N N . GLU A 1 516 ? 71.382 12.318 -2.915 1.00 62.09 516 GLU A N 1
ATOM 3921 C CA . GLU A 1 516 ? 71.338 11.082 -2.120 1.00 62.09 516 GLU A CA 1
ATOM 3922 C C . GLU A 1 516 ? 71.465 11.352 -0.615 1.00 62.09 516 GLU A C 1
ATOM 3924 O O . GLU A 1 516 ? 70.785 10.722 0.199 1.00 62.09 516 GLU A O 1
ATOM 3929 N N . ARG A 1 517 ? 72.289 12.337 -0.237 1.00 66.31 517 ARG A N 1
ATOM 3930 C CA . ARG A 1 517 ? 72.517 12.708 1.162 1.00 66.31 517 ARG A CA 1
ATOM 3931 C C . ARG A 1 517 ? 71.264 13.274 1.835 1.00 66.31 517 ARG A C 1
ATOM 3933 O O . ARG A 1 517 ? 70.990 12.927 2.981 1.00 66.31 517 ARG A O 1
ATOM 3940 N N . TRP A 1 518 ? 70.502 14.131 1.155 1.00 66.75 518 TRP A N 1
ATOM 3941 C CA . TRP A 1 518 ? 69.325 14.778 1.752 1.00 66.75 518 TRP A CA 1
ATOM 3942 C C . TRP A 1 518 ? 68.070 13.888 1.755 1.00 66.75 518 TRP A C 1
ATOM 3944 O O . TRP A 1 518 ? 67.260 13.991 2.675 1.00 66.75 518 TRP A O 1
ATOM 3954 N N . VAL A 1 519 ? 67.930 12.948 0.809 1.00 61.75 519 VAL A N 1
ATOM 3955 C CA . VAL A 1 519 ? 66.833 11.952 0.816 1.00 61.75 519 VAL A CA 1
ATOM 3956 C C . VAL A 1 519 ? 66.955 10.987 2.005 1.00 61.75 519 VAL A C 1
ATOM 3958 O O . VAL A 1 519 ? 65.951 10.617 2.623 1.00 61.75 519 VAL A O 1
ATOM 3961 N N . ALA A 1 520 ? 68.183 10.607 2.365 1.00 58.56 520 ALA A N 1
ATOM 3962 C CA . ALA A 1 520 ? 68.443 9.717 3.493 1.00 58.56 520 ALA A CA 1
ATOM 3963 C C . ALA A 1 520 ? 68.071 10.344 4.854 1.00 58.56 520 ALA A C 1
ATOM 3965 O O . ALA A 1 520 ? 67.552 9.650 5.729 1.00 58.56 520 ALA A O 1
ATOM 3966 N N . GLU A 1 521 ? 68.279 11.653 5.022 1.00 60.47 521 GLU A N 1
ATOM 3967 C CA . GLU A 1 521 ? 68.027 12.362 6.285 1.00 60.47 521 GLU A CA 1
ATOM 3968 C C . GLU A 1 521 ? 66.532 12.664 6.508 1.00 60.47 521 GLU A C 1
ATOM 3970 O O . GLU A 1 521 ? 66.012 12.485 7.611 1.00 60.47 521 GLU A O 1
ATOM 3975 N N . LEU A 1 522 ? 65.799 13.004 5.441 1.00 59.50 522 LEU A N 1
ATOM 3976 C CA . LEU A 1 522 ? 64.344 13.207 5.465 1.00 59.50 522 LEU A CA 1
ATOM 3977 C C . LEU A 1 522 ? 63.583 11.943 5.906 1.00 59.50 522 LEU A C 1
ATOM 3979 O O . LEU A 1 522 ? 62.679 11.991 6.742 1.00 59.50 522 LEU A O 1
ATOM 3983 N N . THR A 1 523 ? 64.004 10.796 5.372 1.00 58.31 523 THR A N 1
ATOM 3984 C CA . THR A 1 523 ? 63.388 9.487 5.633 1.00 58.31 523 THR A CA 1
ATOM 3985 C C . THR A 1 523 ? 63.625 9.022 7.077 1.00 58.31 523 THR A C 1
ATOM 3987 O O . THR A 1 523 ? 62.790 8.337 7.668 1.00 58.31 523 THR A O 1
ATOM 3990 N N . ARG A 1 524 ? 64.751 9.421 7.682 1.00 59.88 524 ARG A N 1
ATOM 3991 C CA . ARG A 1 524 ? 65.125 9.058 9.054 1.00 59.88 524 ARG A CA 1
ATOM 3992 C C . ARG A 1 524 ? 64.310 9.815 10.112 1.00 59.88 524 ARG A C 1
ATOM 3994 O O . ARG A 1 524 ? 63.983 9.230 11.143 1.00 59.88 524 ARG A O 1
ATOM 4001 N N . LEU A 1 525 ? 63.966 11.079 9.857 1.00 55.31 525 LEU A N 1
ATOM 4002 C CA . LEU A 1 525 ? 63.234 11.939 10.797 1.00 55.31 525 LEU A CA 1
ATOM 4003 C C . LEU A 1 525 ? 61.714 11.686 10.776 1.00 55.31 525 LEU A C 1
ATOM 4005 O O . LEU A 1 525 ? 61.092 11.658 11.832 1.00 55.31 525 LEU A O 1
ATOM 4009 N N . GLN A 1 526 ? 61.125 11.378 9.615 1.00 53.69 526 GLN A N 1
ATOM 4010 C CA . GLN A 1 526 ? 59.690 11.055 9.502 1.00 53.69 526 GLN A CA 1
ATOM 4011 C C . GLN A 1 526 ? 59.299 9.719 10.163 1.00 53.69 526 GLN A C 1
ATOM 4013 O O . GLN A 1 526 ? 58.205 9.588 10.704 1.00 53.69 526 GLN A O 1
ATOM 4018 N N . ALA A 1 527 ? 60.192 8.726 10.179 1.00 52.53 527 ALA A N 1
ATOM 4019 C CA . ALA A 1 527 ? 59.914 7.414 10.773 1.00 52.53 527 ALA A CA 1
ATOM 4020 C C . ALA A 1 527 ? 60.115 7.359 12.306 1.00 52.53 527 ALA A C 1
ATOM 4022 O O . ALA A 1 527 ? 59.609 6.445 12.960 1.00 52.53 527 ALA A O 1
ATOM 4023 N N . ALA A 1 528 ? 60.844 8.317 12.892 1.00 53.78 528 ALA A N 1
ATOM 4024 C CA . ALA A 1 528 ? 61.157 8.359 14.323 1.00 53.78 528 ALA A CA 1
ATOM 4025 C C . ALA A 1 528 ? 60.076 9.050 15.181 1.00 53.78 528 ALA A C 1
ATOM 4027 O O . ALA A 1 528 ? 60.023 8.819 16.390 1.00 53.78 528 ALA A O 1
ATOM 4028 N N . GLU A 1 529 ? 59.201 9.859 14.579 1.00 52.84 529 GLU A N 1
ATOM 4029 C CA . GLU A 1 529 ? 58.308 10.767 15.310 1.00 52.84 529 GLU A CA 1
ATOM 4030 C C . GLU A 1 529 ? 56.870 10.247 15.481 1.00 52.84 529 GLU A C 1
ATOM 4032 O O . GLU A 1 529 ? 56.237 10.501 16.503 1.00 52.84 529 GLU A O 1
ATOM 4037 N N . GLU A 1 530 ? 56.340 9.448 14.554 1.00 50.84 530 GLU A N 1
ATOM 4038 C CA . GLU A 1 530 ? 54.899 9.143 14.570 1.00 50.84 530 GLU A CA 1
ATOM 4039 C C . GLU A 1 530 ? 54.511 7.826 15.257 1.00 50.84 530 GLU A C 1
ATOM 4041 O O . GLU A 1 530 ? 53.377 7.677 15.717 1.00 50.84 530 GLU A O 1
ATOM 4046 N N . ALA A 1 531 ? 55.423 6.859 15.374 1.00 51.28 531 ALA A N 1
ATOM 4047 C CA . ALA A 1 531 ? 55.046 5.504 15.791 1.00 51.28 531 ALA A CA 1
ATOM 4048 C C . ALA A 1 531 ? 55.271 5.199 17.283 1.00 51.28 531 ALA A C 1
ATOM 4050 O O . ALA A 1 531 ? 54.630 4.296 17.827 1.00 51.28 531 ALA A O 1
ATOM 4051 N N . ARG A 1 532 ? 56.172 5.923 17.958 1.00 51.91 532 ARG A N 1
ATOM 4052 C CA . ARG A 1 532 ? 56.656 5.547 19.299 1.00 51.91 532 ARG A CA 1
ATOM 4053 C C . ARG A 1 532 ? 55.963 6.301 20.436 1.00 51.91 532 ARG A C 1
ATOM 4055 O O . ARG A 1 532 ? 55.594 5.699 21.438 1.00 51.91 532 ARG A O 1
ATOM 4062 N N . THR A 1 533 ? 55.684 7.585 20.248 1.00 51.62 533 THR A N 1
ATOM 4063 C CA . THR A 1 533 ? 55.047 8.458 21.250 1.00 51.62 533 THR A CA 1
ATOM 4064 C C . THR A 1 533 ? 53.552 8.196 21.442 1.00 51.62 533 THR A C 1
ATOM 4066 O O . THR A 1 533 ? 53.057 8.353 22.554 1.00 51.62 533 THR A O 1
ATOM 4069 N N . ARG A 1 534 ? 52.816 7.725 20.422 1.00 50.94 534 ARG A N 1
ATOM 4070 C CA . ARG A 1 534 ? 51.377 7.411 20.584 1.00 50.94 534 ARG A CA 1
ATOM 4071 C C . ARG A 1 534 ? 51.109 6.144 21.394 1.00 50.94 534 ARG A C 1
ATOM 4073 O O . ARG A 1 534 ? 50.115 6.079 22.104 1.00 50.94 534 ARG A O 1
ATOM 4080 N N . ARG A 1 535 ? 51.982 5.137 21.318 1.00 51.75 535 ARG A N 1
ATOM 4081 C CA . ARG A 1 535 ? 51.728 3.835 21.961 1.00 51.75 535 ARG A CA 1
ATOM 4082 C C . ARG A 1 535 ? 52.112 3.800 23.440 1.00 51.75 535 ARG A C 1
ATOM 4084 O O . ARG A 1 535 ? 51.449 3.123 24.213 1.00 51.75 535 ARG A O 1
ATOM 4091 N N . GLU A 1 536 ? 53.125 4.559 23.852 1.00 51.66 536 GLU A N 1
ATOM 4092 C CA . GLU A 1 536 ? 53.588 4.579 25.250 1.00 51.66 536 GLU A CA 1
ATOM 4093 C C . GLU A 1 536 ? 52.762 5.521 26.155 1.00 51.66 536 GLU A C 1
ATOM 4095 O O . GLU A 1 536 ? 52.696 5.304 27.366 1.00 51.66 536 GLU A O 1
ATOM 4100 N N . ALA A 1 537 ? 52.087 6.531 25.589 1.00 50.78 537 ALA A N 1
ATOM 4101 C CA . ALA A 1 537 ? 51.259 7.477 26.346 1.00 50.78 537 ALA A CA 1
ATOM 4102 C C . ALA A 1 537 ? 49.870 6.913 26.716 1.00 50.78 537 ALA A C 1
ATOM 4104 O O . ALA A 1 537 ? 49.402 7.100 27.839 1.00 50.78 537 ALA A O 1
ATOM 4105 N N . GLU A 1 538 ? 49.220 6.171 25.815 1.00 53.59 538 GLU A N 1
ATOM 4106 C CA . GLU A 1 538 ? 47.847 5.683 26.029 1.00 53.59 538 GLU A CA 1
ATOM 4107 C C . GLU A 1 538 ? 47.745 4.543 27.057 1.00 53.59 538 GLU A C 1
ATOM 4109 O O . GLU A 1 538 ? 46.722 4.393 27.727 1.00 53.59 538 GLU A O 1
ATOM 4114 N N . GLU A 1 539 ? 48.798 3.740 27.218 1.00 50.88 539 GLU A N 1
ATOM 4115 C CA . GLU A 1 539 ? 48.791 2.581 28.120 1.00 50.88 539 GLU A CA 1
ATOM 4116 C C . GLU A 1 539 ? 49.144 2.955 29.573 1.00 50.88 539 GLU A C 1
ATOM 4118 O O . GLU A 1 539 ? 48.691 2.306 30.521 1.00 50.88 539 GLU A O 1
ATOM 4123 N N . ARG A 1 540 ? 49.907 4.041 29.763 1.00 53.19 540 ARG A N 1
ATOM 4124 C CA . ARG A 1 540 ? 50.255 4.590 31.083 1.00 53.19 540 ARG A CA 1
ATOM 4125 C C . ARG A 1 540 ? 49.068 5.343 31.705 1.00 53.19 540 ARG A C 1
ATOM 4127 O O . ARG A 1 540 ? 48.763 5.130 32.875 1.00 53.19 540 ARG A O 1
ATOM 4134 N N . GLN A 1 541 ? 48.323 6.094 30.888 1.00 56.28 541 GLN A N 1
ATOM 4135 C CA . GLN A 1 541 ? 47.114 6.827 31.287 1.00 56.28 541 GLN A CA 1
ATOM 4136 C C . GLN A 1 541 ? 46.019 5.902 31.866 1.00 56.28 541 GLN A C 1
ATOM 4138 O O . GLN A 1 541 ? 45.470 6.164 32.934 1.00 56.28 541 GLN A O 1
ATOM 4143 N N . ARG A 1 542 ? 45.747 4.756 31.219 1.00 54.62 542 ARG A N 1
ATOM 4144 C CA . ARG A 1 542 ? 44.673 3.830 31.642 1.00 54.62 542 ARG A CA 1
ATOM 4145 C C . ARG A 1 542 ? 44.926 3.160 32.997 1.00 54.62 542 ARG A C 1
ATOM 4147 O O . ARG A 1 542 ? 43.973 2.822 33.695 1.00 54.62 542 ARG A O 1
ATOM 4154 N N . ARG A 1 543 ? 46.191 2.966 33.386 1.00 54.94 543 ARG A N 1
ATOM 4155 C CA . ARG A 1 543 ? 46.560 2.372 34.685 1.00 54.94 543 ARG A CA 1
ATOM 4156 C C . ARG A 1 543 ? 46.477 3.379 35.836 1.00 54.94 543 ARG A C 1
ATOM 4158 O O . ARG A 1 543 ? 46.098 2.989 36.937 1.00 54.94 543 ARG A O 1
ATOM 4165 N N . GLU A 1 544 ? 46.782 4.652 35.586 1.00 58.69 544 GLU A N 1
ATOM 4166 C CA . GLU A 1 544 ? 46.687 5.727 36.588 1.00 58.69 544 GLU A CA 1
ATOM 4167 C C . GLU A 1 544 ? 45.231 6.130 36.880 1.00 58.69 544 GLU A C 1
ATOM 4169 O O . GLU A 1 544 ? 44.870 6.384 38.032 1.00 58.69 544 GLU A O 1
ATOM 4174 N N . ASP A 1 545 ? 44.364 6.120 35.866 1.00 57.16 545 ASP A N 1
ATOM 4175 C CA . ASP A 1 545 ? 42.948 6.469 36.025 1.00 57.16 545 ASP A CA 1
ATOM 4176 C C . ASP A 1 545 ? 42.164 5.419 36.828 1.00 57.16 545 ASP A C 1
ATOM 4178 O O . ASP A 1 545 ? 41.344 5.775 37.674 1.00 57.16 545 ASP A O 1
ATOM 4182 N N . ALA A 1 546 ? 42.479 4.130 36.671 1.00 57.09 546 ALA A N 1
ATOM 4183 C CA . ALA A 1 546 ? 41.833 3.056 37.428 1.00 57.09 546 ALA A CA 1
ATOM 4184 C C . ALA A 1 546 ? 42.182 3.056 38.934 1.00 57.09 546 ALA A C 1
ATOM 4186 O O . ALA A 1 546 ? 41.373 2.590 39.742 1.00 57.09 546 ALA A O 1
ATOM 4187 N N . ALA A 1 547 ? 43.355 3.579 39.323 1.00 60.31 547 ALA A N 1
ATOM 4188 C CA . ALA A 1 547 ? 43.818 3.647 40.714 1.00 60.31 547 ALA A CA 1
ATOM 4189 C C . ALA A 1 547 ? 43.148 4.785 41.514 1.00 60.31 547 ALA A C 1
ATOM 4191 O O . ALA A 1 547 ? 42.760 4.583 42.664 1.00 60.31 547 ALA A O 1
ATOM 4192 N N . ARG A 1 548 ? 42.909 5.945 40.883 1.00 65.69 548 ARG A N 1
ATOM 4193 C CA . ARG A 1 548 ? 42.249 7.114 41.506 1.00 65.69 548 ARG A CA 1
ATOM 4194 C C . ARG A 1 548 ? 40.788 6.872 41.898 1.00 65.69 548 ARG A C 1
ATOM 4196 O O . ARG A 1 548 ? 40.295 7.466 42.854 1.00 65.69 548 ARG A O 1
ATOM 4203 N N . PHE A 1 549 ? 40.081 6.006 41.172 1.00 66.00 549 PHE A N 1
ATOM 4204 C CA . PHE A 1 549 ? 38.699 5.640 41.504 1.00 66.00 549 PHE A CA 1
ATOM 4205 C C . PHE A 1 549 ? 38.586 4.766 42.765 1.00 66.00 549 PHE A C 1
ATOM 4207 O O . PHE A 1 549 ? 37.564 4.824 43.442 1.00 66.00 549 PHE A O 1
ATOM 4214 N N . VAL A 1 550 ? 39.624 3.998 43.115 1.00 64.75 550 VAL A N 1
ATOM 4215 C CA . VAL A 1 550 ? 39.629 3.154 44.326 1.00 64.75 550 VAL A CA 1
ATOM 4216 C C . VAL A 1 550 ? 39.861 3.993 45.582 1.00 64.75 550 VAL A C 1
ATOM 4218 O O . VAL A 1 550 ? 39.150 3.831 46.567 1.00 64.75 550 VAL A O 1
ATOM 4221 N N . GLU A 1 551 ? 40.789 4.947 45.522 1.00 66.12 551 GLU A N 1
ATOM 4222 C CA . GLU A 1 551 ? 41.130 5.827 46.648 1.00 66.12 551 GLU A CA 1
ATOM 4223 C C . GLU A 1 551 ? 39.941 6.710 47.080 1.00 66.12 551 GLU A C 1
ATOM 4225 O O . GLU A 1 551 ? 39.633 6.815 48.265 1.00 66.12 551 GLU A O 1
ATOM 4230 N N . ARG A 1 552 ? 39.181 7.247 46.113 1.00 66.19 552 ARG A N 1
ATOM 4231 C CA . ARG A 1 552 ? 37.945 8.013 46.374 1.00 66.19 552 ARG A CA 1
ATOM 4232 C C . ARG A 1 552 ? 36.803 7.163 46.928 1.00 66.19 552 ARG A C 1
ATOM 4234 O O . ARG A 1 552 ? 35.964 7.673 47.668 1.00 66.19 552 ARG A O 1
ATOM 4241 N N . ALA A 1 553 ? 36.756 5.878 46.580 1.00 63.47 553 ALA A N 1
ATOM 4242 C CA . ALA A 1 553 ? 35.782 4.966 47.166 1.00 63.47 553 ALA A CA 1
ATOM 4243 C C . ALA A 1 553 ? 36.097 4.673 48.645 1.00 63.47 553 ALA A C 1
ATOM 4245 O O . ALA A 1 553 ? 35.178 4.629 49.460 1.00 63.47 553 ALA A O 1
ATOM 4246 N N . ASP A 1 554 ? 37.381 4.563 49.005 1.00 64.19 554 ASP A N 1
ATOM 4247 C CA . ASP A 1 554 ? 37.833 4.355 50.389 1.00 64.19 554 ASP A CA 1
ATOM 4248 C C . ASP A 1 554 ? 37.589 5.575 51.299 1.00 64.19 554 ASP A C 1
ATOM 4250 O O . ASP A 1 554 ? 37.365 5.417 52.502 1.00 64.19 554 ASP A O 1
ATOM 4254 N N . GLU A 1 555 ? 37.640 6.792 50.751 1.00 66.50 555 GLU A N 1
ATOM 4255 C CA . GLU A 1 555 ? 37.331 8.034 51.475 1.00 66.50 555 GLU A CA 1
ATOM 4256 C C . GLU A 1 555 ? 35.827 8.218 51.712 1.00 66.50 555 GLU A C 1
ATOM 4258 O O . GLU A 1 555 ? 35.418 8.544 52.828 1.00 66.50 555 GLU A O 1
ATOM 4263 N N . ALA A 1 556 ? 34.997 7.955 50.698 1.00 62.03 556 ALA A N 1
ATOM 4264 C CA . ALA A 1 556 ? 33.539 8.030 50.810 1.00 62.03 556 ALA A CA 1
ATOM 4265 C C . ALA A 1 556 ? 32.975 7.001 51.810 1.00 62.03 556 ALA A C 1
ATOM 4267 O O . ALA A 1 556 ? 32.073 7.314 52.590 1.00 62.03 556 ALA A O 1
ATOM 4268 N N . GLU A 1 557 ? 33.563 5.799 51.859 1.00 62.91 557 GLU A N 1
ATOM 4269 C CA . GLU A 1 557 ? 33.198 4.762 52.830 1.00 62.91 557 GLU A CA 1
ATOM 4270 C C . GLU A 1 557 ? 33.571 5.168 54.272 1.00 62.91 557 GLU A C 1
ATOM 4272 O O . GLU A 1 557 ? 32.768 4.990 55.189 1.00 62.91 557 GLU A O 1
ATOM 4277 N N . ARG A 1 558 ? 34.735 5.812 54.482 1.00 65.69 558 ARG A N 1
ATOM 4278 C CA . ARG A 1 558 ? 35.156 6.367 55.789 1.00 65.69 558 ARG A CA 1
ATOM 4279 C C . ARG A 1 558 ? 34.315 7.565 56.248 1.00 65.69 558 ARG A C 1
ATOM 4281 O O . ARG A 1 558 ? 34.150 7.756 57.450 1.00 65.69 558 ARG A O 1
ATOM 4288 N N . ALA A 1 559 ? 33.777 8.349 55.314 1.00 62.47 559 ALA A N 1
ATOM 4289 C CA . ALA A 1 559 ? 32.881 9.475 55.589 1.00 62.47 559 ALA A CA 1
ATOM 4290 C C . ALA A 1 559 ? 31.421 9.052 55.864 1.00 62.47 559 ALA A C 1
ATOM 4292 O O . ALA A 1 559 ? 30.594 9.890 56.222 1.00 62.47 559 ALA A O 1
ATOM 4293 N N . GLY A 1 560 ? 31.094 7.763 55.720 1.00 57.69 560 GLY A N 1
ATOM 4294 C CA . GLY A 1 560 ? 29.751 7.230 55.957 1.00 57.69 560 GLY A CA 1
ATOM 4295 C C . GLY A 1 560 ? 28.752 7.448 54.811 1.00 57.69 560 GLY A C 1
ATOM 4296 O O . GLY A 1 560 ? 27.563 7.175 55.006 1.00 57.69 560 GLY A O 1
ATOM 4297 N N . ASP A 1 561 ? 29.215 7.890 53.633 1.00 64.44 561 ASP A N 1
ATOM 4298 C CA . ASP A 1 561 ? 28.416 8.094 52.415 1.00 64.44 561 ASP A CA 1
ATOM 4299 C C . ASP A 1 561 ? 28.450 6.841 51.523 1.00 64.44 561 ASP A C 1
ATOM 4301 O O . ASP A 1 561 ? 29.292 6.658 50.637 1.00 64.44 561 ASP A O 1
ATOM 4305 N N . LEU A 1 562 ? 27.500 5.947 51.798 1.00 60.34 562 LEU A N 1
ATOM 4306 C CA . LEU A 1 562 ? 27.364 4.648 51.139 1.00 60.34 562 LEU A CA 1
ATOM 4307 C C . LEU A 1 562 ? 27.086 4.751 49.628 1.00 60.34 562 LEU A C 1
ATOM 4309 O O . LEU A 1 562 ? 27.465 3.841 48.896 1.00 60.34 562 LEU A O 1
ATOM 4313 N N . ASP A 1 563 ? 26.464 5.828 49.138 1.00 57.34 563 ASP A N 1
ATOM 4314 C CA . ASP A 1 563 ? 26.105 5.965 47.718 1.00 57.34 563 ASP A CA 1
ATOM 4315 C C . ASP A 1 563 ? 27.278 6.451 46.860 1.00 57.34 563 ASP A C 1
ATOM 4317 O O . ASP A 1 563 ? 27.515 5.930 45.760 1.00 57.34 563 ASP A O 1
ATOM 4321 N N . ALA A 1 564 ? 28.074 7.380 47.389 1.00 56.84 564 ALA A N 1
ATOM 4322 C CA . ALA A 1 564 ? 29.302 7.825 46.743 1.00 56.84 564 ALA A CA 1
ATOM 4323 C C . ALA A 1 564 ? 30.352 6.697 46.663 1.00 56.84 564 ALA A C 1
ATOM 4325 O O . ALA A 1 564 ? 30.971 6.495 45.613 1.00 56.84 564 ALA A O 1
ATOM 4326 N N . ALA A 1 565 ? 30.493 5.891 47.723 1.00 60.75 565 ALA A N 1
ATOM 4327 C CA . ALA A 1 565 ? 31.435 4.768 47.767 1.00 60.75 565 ALA A CA 1
ATOM 4328 C C . ALA A 1 565 ? 31.126 3.678 46.715 1.00 60.75 565 ALA A C 1
ATOM 4330 O O . ALA A 1 565 ? 32.028 3.185 46.032 1.00 60.75 565 ALA A O 1
ATOM 4331 N N . ILE A 1 566 ? 29.845 3.343 46.515 1.00 65.94 566 ILE A N 1
ATOM 4332 C CA . ILE A 1 566 ? 29.386 2.348 45.525 1.00 65.94 566 ILE A CA 1
ATOM 4333 C C . ILE A 1 566 ? 29.611 2.837 44.081 1.00 65.94 566 ILE A C 1
ATOM 4335 O O . ILE A 1 566 ? 29.958 2.049 43.198 1.00 65.94 566 ILE A O 1
ATOM 4339 N N . SER A 1 567 ? 29.437 4.136 43.827 1.00 63.34 567 SER A N 1
ATOM 4340 C CA . SER A 1 567 ? 29.637 4.745 42.505 1.00 63.34 567 SER A CA 1
ATOM 4341 C C . SER A 1 567 ? 31.110 4.734 42.074 1.00 63.34 567 SER A C 1
ATOM 4343 O O . SER A 1 567 ? 31.444 4.305 40.966 1.00 63.34 567 SER A O 1
ATOM 4345 N N . HIS A 1 568 ? 32.017 5.126 42.972 1.00 66.81 568 HIS A N 1
ATOM 4346 C CA . HIS A 1 568 ? 33.450 5.184 42.679 1.00 66.81 568 HIS A CA 1
ATOM 4347 C C . HIS A 1 568 ? 34.080 3.794 42.472 1.00 66.81 568 HIS A C 1
ATOM 4349 O O . HIS A 1 568 ? 34.898 3.623 41.564 1.00 66.81 568 HIS A O 1
ATOM 4355 N N . LEU A 1 569 ? 33.627 2.772 43.209 1.00 65.06 569 LEU A N 1
ATOM 4356 C CA . LEU A 1 569 ? 34.055 1.380 43.008 1.00 65.06 569 LEU A CA 1
ATOM 4357 C C . LEU A 1 569 ? 33.622 0.800 41.646 1.00 65.06 569 LEU A C 1
ATOM 4359 O O . LEU A 1 569 ? 34.387 0.041 41.051 1.00 65.06 569 LEU A O 1
ATOM 4363 N N . ARG A 1 570 ? 32.453 1.182 41.103 1.00 63.44 570 ARG A N 1
ATOM 4364 C CA . ARG A 1 570 ? 32.028 0.786 39.740 1.00 63.44 570 ARG A CA 1
ATOM 4365 C C . ARG A 1 570 ? 32.892 1.405 38.645 1.00 63.44 570 ARG A C 1
ATOM 4367 O O . ARG A 1 570 ? 33.294 0.691 37.733 1.00 63.44 570 ARG A O 1
ATOM 4374 N N . GLY A 1 571 ? 33.216 2.694 38.760 1.00 60.59 571 GLY A N 1
ATOM 4375 C CA . GLY A 1 571 ? 34.049 3.392 37.771 1.00 60.59 571 GLY A CA 1
ATOM 4376 C C . GLY A 1 571 ? 35.470 2.824 37.656 1.00 60.59 571 GLY A C 1
ATOM 4377 O O . GLY A 1 571 ? 36.036 2.782 36.569 1.00 60.59 571 GLY A O 1
ATOM 4378 N N . SER A 1 572 ? 36.035 2.307 38.755 1.00 70.75 572 SER A N 1
ATOM 4379 C CA . SER A 1 572 ? 37.332 1.609 38.722 1.00 70.75 572 SER A CA 1
ATOM 4380 C C . SER A 1 572 ? 37.272 0.283 37.944 1.00 70.75 572 SER A C 1
ATOM 4382 O O . SER A 1 572 ? 38.183 -0.031 37.178 1.00 70.75 572 SER A O 1
ATOM 4384 N N . LEU A 1 573 ? 36.186 -0.477 38.114 1.00 61.62 573 LEU A N 1
ATOM 4385 C CA . LEU A 1 573 ? 35.987 -1.809 37.529 1.00 61.62 573 LEU A CA 1
ATOM 4386 C C . LEU A 1 573 ? 35.751 -1.796 36.006 1.00 61.62 573 LEU A C 1
ATOM 4388 O O . LEU A 1 573 ? 36.027 -2.799 35.349 1.00 61.62 573 LEU A O 1
ATOM 4392 N N . GLU A 1 574 ? 35.275 -0.684 35.437 1.00 61.66 574 GLU A N 1
ATOM 4393 C CA . GLU A 1 574 ? 35.106 -0.505 33.982 1.00 61.66 574 GLU A CA 1
ATOM 4394 C C . GLU A 1 574 ? 36.431 -0.246 33.251 1.00 61.66 574 GLU A C 1
ATOM 4396 O O . GLU A 1 574 ? 36.580 -0.605 32.082 1.00 61.66 574 GLU A O 1
ATOM 4401 N N . LEU A 1 575 ? 37.404 0.354 33.940 1.00 59.94 575 LEU A N 1
ATOM 4402 C CA . LEU A 1 575 ? 38.714 0.682 33.377 1.00 59.94 575 LEU A CA 1
ATOM 4403 C C . LEU A 1 575 ? 39.687 -0.504 33.436 1.00 59.94 575 LEU A C 1
ATOM 4405 O O . LEU A 1 575 ? 40.469 -0.694 32.505 1.00 59.94 575 LEU A O 1
ATOM 4409 N N . LEU A 1 576 ? 39.636 -1.303 34.508 1.00 61.12 576 LEU A N 1
ATOM 4410 C CA . LEU A 1 576 ? 40.420 -2.530 34.691 1.00 61.12 576 LEU A CA 1
ATOM 4411 C C . LEU A 1 576 ? 39.644 -3.517 35.593 1.00 61.12 576 LEU A C 1
ATOM 4413 O O . LEU A 1 576 ? 39.457 -3.234 36.778 1.00 61.12 576 LEU A O 1
ATOM 4417 N N . PRO A 1 577 ? 39.205 -4.680 35.077 1.00 59.53 577 PRO A N 1
ATOM 4418 C CA . PRO A 1 577 ? 38.434 -5.650 35.858 1.00 59.53 577 PRO A CA 1
ATOM 4419 C C . PRO A 1 577 ? 39.267 -6.304 36.978 1.00 59.53 577 PRO A C 1
ATOM 4421 O O . PRO A 1 577 ? 40.301 -6.910 36.702 1.00 59.53 577 PRO A O 1
ATOM 4424 N N . ASP A 1 578 ? 38.798 -6.227 38.231 1.00 60.91 578 ASP A N 1
ATOM 4425 C CA . ASP A 1 578 ? 39.454 -6.792 39.426 1.00 60.91 578 ASP A CA 1
ATOM 4426 C C . ASP A 1 578 ? 38.417 -7.507 40.332 1.00 60.91 578 ASP A C 1
ATOM 4428 O O . ASP A 1 578 ? 37.513 -6.853 40.864 1.00 60.91 578 ASP A O 1
ATOM 4432 N N . PRO A 1 579 ? 38.515 -8.838 40.528 1.00 53.34 579 PRO A N 1
ATOM 4433 C CA . PRO A 1 579 ? 37.528 -9.632 41.267 1.00 53.34 579 PRO A CA 1
ATOM 4434 C C . PRO A 1 579 ? 37.308 -9.203 42.726 1.00 53.34 579 PRO A C 1
ATOM 4436 O O . PRO A 1 579 ? 36.189 -9.306 43.224 1.00 53.34 579 PRO A O 1
ATOM 4439 N N . ILE A 1 580 ? 38.337 -8.678 43.403 1.00 61.38 580 ILE A N 1
ATOM 4440 C CA . ILE A 1 580 ? 38.271 -8.312 44.831 1.00 61.38 580 ILE A CA 1
ATOM 4441 C C . ILE A 1 580 ? 37.403 -7.055 45.037 1.00 61.38 580 ILE A C 1
ATOM 4443 O O . ILE A 1 580 ? 36.665 -6.931 46.015 1.00 61.38 580 ILE A O 1
ATOM 4447 N N . ARG A 1 581 ? 37.426 -6.122 44.075 1.00 68.81 581 ARG A N 1
ATOM 4448 C CA . ARG A 1 581 ? 36.633 -4.874 44.112 1.00 68.81 581 ARG A CA 1
ATOM 4449 C C . ARG A 1 581 ? 35.151 -5.125 43.828 1.00 68.81 581 ARG A C 1
ATOM 4451 O O . ARG A 1 581 ? 34.292 -4.389 44.311 1.00 68.81 581 ARG A O 1
ATOM 4458 N N . LEU A 1 582 ? 34.855 -6.183 43.074 1.00 59.28 582 LEU A N 1
ATOM 4459 C CA . LEU A 1 582 ? 33.497 -6.604 42.737 1.00 59.28 582 LEU A CA 1
ATOM 4460 C C . LEU A 1 582 ? 32.758 -7.173 43.962 1.00 59.28 582 LEU A C 1
ATOM 4462 O O . LEU A 1 582 ? 31.576 -6.899 44.153 1.00 59.28 582 LEU A O 1
ATOM 4466 N N . GLU A 1 583 ? 33.468 -7.904 44.824 1.00 58.94 583 GLU A N 1
ATOM 4467 C CA . GLU A 1 583 ? 32.932 -8.480 46.066 1.00 58.94 583 GLU A CA 1
ATOM 4468 C C . GLU A 1 583 ? 32.604 -7.389 47.107 1.00 58.94 583 GLU A C 1
ATOM 4470 O O . GLU A 1 583 ? 31.559 -7.416 47.760 1.00 58.94 583 GLU A O 1
ATOM 4475 N N . ARG A 1 584 ? 33.432 -6.338 47.173 1.00 67.06 584 ARG A N 1
ATOM 4476 C CA . ARG A 1 584 ? 33.245 -5.172 48.055 1.00 67.06 584 ARG A CA 1
ATOM 4477 C C . ARG A 1 584 ? 32.024 -4.313 47.688 1.00 67.06 584 ARG A C 1
ATOM 4479 O O . ARG A 1 584 ? 31.298 -3.847 48.566 1.00 67.06 584 ARG A O 1
ATOM 4486 N N . LEU A 1 585 ? 31.737 -4.166 46.392 1.00 64.44 585 LEU A N 1
ATOM 4487 C CA . LEU A 1 585 ? 30.557 -3.459 45.869 1.00 64.44 585 LEU A CA 1
ATOM 4488 C C . LEU A 1 585 ? 29.226 -4.123 46.289 1.00 64.44 585 LEU A C 1
ATOM 4490 O O . LEU A 1 585 ? 28.204 -3.446 46.449 1.00 64.44 585 LEU A O 1
ATOM 4494 N N . VAL A 1 586 ? 29.226 -5.448 46.461 1.00 60.47 586 VAL A N 1
ATOM 4495 C CA . VAL A 1 586 ? 28.046 -6.234 46.863 1.00 60.47 586 VAL A CA 1
ATOM 4496 C C . VAL A 1 586 ? 27.710 -6.014 48.343 1.00 60.47 586 VAL A C 1
ATOM 4498 O O . VAL A 1 586 ? 26.535 -5.872 48.683 1.00 60.47 586 VAL A O 1
ATOM 4501 N N . VAL A 1 587 ? 28.720 -5.896 49.208 1.00 61.56 587 VAL A N 1
ATOM 4502 C CA . VAL A 1 587 ? 28.550 -5.667 50.655 1.00 61.56 587 VAL A CA 1
ATOM 4503 C C . VAL A 1 587 ? 27.984 -4.270 50.953 1.00 61.56 587 VAL A C 1
ATOM 4505 O O . VAL A 1 587 ? 27.032 -4.142 51.725 1.00 61.56 587 VAL A O 1
ATOM 4508 N N . LEU A 1 588 ? 28.483 -3.226 50.282 1.00 61.19 588 LEU A N 1
ATOM 4509 C CA . LEU A 1 588 ? 28.018 -1.842 50.479 1.00 61.19 588 LEU A CA 1
ATOM 4510 C C . LEU A 1 588 ? 26.565 -1.627 50.008 1.00 61.19 588 LEU A C 1
ATOM 4512 O O . LEU A 1 588 ? 25.787 -0.920 50.653 1.00 61.19 588 LEU A O 1
ATOM 4516 N N . ASN A 1 589 ? 26.146 -2.300 48.929 1.00 57.34 589 ASN A N 1
ATOM 4517 C CA . ASN A 1 589 ? 24.751 -2.263 48.467 1.00 57.34 589 ASN A CA 1
ATOM 4518 C C . ASN A 1 589 ? 23.770 -2.946 49.442 1.00 57.34 589 ASN A C 1
ATOM 4520 O O . ASN A 1 589 ? 22.596 -2.570 49.483 1.00 57.34 589 ASN A O 1
ATOM 4524 N N . ALA A 1 590 ? 24.222 -3.920 50.241 1.00 56.12 590 ALA A N 1
ATOM 4525 C CA . ALA A 1 590 ? 23.391 -4.568 51.257 1.00 56.12 590 ALA A CA 1
ATOM 4526 C C . ALA A 1 590 ? 23.128 -3.644 52.464 1.00 56.12 590 ALA A C 1
ATOM 4528 O O . ALA A 1 590 ? 21.986 -3.540 52.911 1.00 56.12 590 ALA A O 1
ATOM 4529 N N . GLN A 1 591 ? 24.135 -2.886 52.915 1.00 57.28 591 GLN A N 1
ATOM 4530 C CA . GLN A 1 591 ? 24.020 -1.928 54.030 1.00 57.28 591 GLN A CA 1
ATOM 4531 C C . GLN A 1 591 ? 23.120 -0.717 53.712 1.00 57.28 591 GLN A C 1
ATOM 4533 O O . GLN A 1 591 ? 22.394 -0.227 54.579 1.00 57.28 591 GLN A O 1
ATOM 4538 N N . ARG A 1 592 ? 23.095 -0.254 52.452 1.00 57.78 592 ARG A N 1
ATOM 4539 C CA . ARG A 1 592 ? 22.176 0.804 51.981 1.00 57.78 592 ARG A CA 1
ATOM 4540 C C . ARG A 1 592 ? 20.701 0.394 52.087 1.00 57.78 592 ARG A C 1
ATOM 4542 O O . ARG A 1 592 ? 19.838 1.218 52.384 1.00 57.78 592 ARG A O 1
ATOM 4549 N N . ARG A 1 593 ? 20.410 -0.886 51.842 1.00 51.16 593 ARG A N 1
ATOM 4550 C CA . ARG A 1 593 ? 19.048 -1.436 51.799 1.00 51.16 593 ARG A CA 1
ATOM 4551 C C . ARG A 1 593 ? 18.431 -1.610 53.191 1.00 51.16 593 ARG A C 1
ATOM 4553 O O . ARG A 1 593 ? 17.215 -1.530 53.316 1.00 51.16 593 ARG A O 1
ATOM 4560 N N . GLU A 1 594 ? 19.252 -1.791 54.222 1.00 50.88 594 GLU A N 1
ATOM 4561 C CA . GLU A 1 594 ? 18.812 -1.930 55.617 1.00 50.88 594 GLU A CA 1
ATOM 4562 C C . GLU A 1 594 ? 18.401 -0.574 56.228 1.00 50.88 594 GLU A C 1
ATOM 4564 O O . GLU A 1 594 ? 17.343 -0.471 56.845 1.00 50.88 594 GLU A O 1
ATOM 4569 N N . ARG A 1 595 ? 19.144 0.508 55.932 1.00 51.12 595 ARG A N 1
ATOM 4570 C CA . ARG A 1 595 ? 18.844 1.879 56.410 1.00 51.12 595 ARG A CA 1
ATOM 4571 C C . ARG A 1 595 ? 17.541 2.477 55.858 1.00 51.12 595 ARG A C 1
ATOM 4573 O O . ARG A 1 595 ? 16.936 3.329 56.500 1.00 51.12 595 ARG A O 1
ATOM 4580 N N . LEU A 1 596 ? 17.092 2.031 54.684 1.00 48.06 596 LEU A N 1
ATOM 4581 C CA . LEU A 1 596 ? 15.851 2.496 54.047 1.00 48.06 596 LEU A CA 1
ATOM 4582 C C . LEU A 1 596 ? 14.581 1.842 54.625 1.00 48.06 596 LEU A C 1
ATOM 4584 O O . LEU A 1 596 ? 13.499 2.405 54.497 1.00 48.06 596 LEU A O 1
ATOM 4588 N N . LEU A 1 597 ? 14.699 0.685 55.288 1.00 47.16 597 LEU A N 1
ATOM 4589 C CA . LEU A 1 597 ? 13.559 -0.080 55.818 1.00 47.16 597 LEU A CA 1
ATOM 4590 C C . LEU A 1 597 ? 13.157 0.316 57.253 1.00 47.16 597 LEU A C 1
ATOM 4592 O O . LEU A 1 597 ? 12.055 -0.011 57.695 1.00 47.16 597 LEU A O 1
ATOM 4596 N N . GLU A 1 598 ? 14.011 1.052 57.968 1.00 45.69 598 GLU A N 1
ATOM 4597 C CA . GLU A 1 598 ? 13.769 1.502 59.348 1.00 45.69 598 GLU A CA 1
ATOM 4598 C C . GLU A 1 598 ? 13.053 2.872 59.413 1.00 45.69 598 GLU A C 1
ATOM 4600 O O . GLU A 1 598 ? 12.276 3.126 60.332 1.00 45.69 598 GLU A O 1
ATOM 4605 N N . ALA A 1 599 ? 13.189 3.706 58.371 1.00 44.69 599 ALA A N 1
ATOM 4606 C CA . ALA A 1 599 ? 12.507 5.003 58.241 1.00 44.69 599 ALA A CA 1
ATOM 4607 C C . ALA A 1 599 ? 11.000 4.896 57.899 1.00 44.69 599 ALA A C 1
ATOM 4609 O O . ALA A 1 599 ? 10.222 5.797 58.204 1.00 44.69 599 ALA A O 1
ATOM 4610 N N . GLU A 1 600 ? 10.556 3.783 57.303 1.00 42.94 600 GLU A N 1
ATOM 4611 C CA . GLU A 1 600 ? 9.159 3.575 56.879 1.00 42.94 600 GLU A CA 1
ATOM 4612 C C . GLU A 1 600 ? 8.225 3.065 57.993 1.00 42.94 600 GLU A C 1
ATOM 4614 O O . GLU A 1 600 ? 7.000 3.124 57.852 1.00 42.94 600 GLU A O 1
ATOM 4619 N N . ARG A 1 601 ? 8.769 2.546 59.104 1.00 47.56 601 ARG A N 1
ATOM 4620 C CA . ARG A 1 601 ? 7.966 1.964 60.197 1.00 47.56 601 ARG A CA 1
ATOM 4621 C C . ARG A 1 601 ? 7.456 2.993 61.207 1.00 47.56 601 ARG A C 1
ATOM 4623 O O . ARG A 1 601 ? 6.420 2.750 61.815 1.00 47.56 601 ARG A O 1
ATOM 4630 N N . VAL A 1 602 ? 8.121 4.142 61.344 1.00 47.72 602 VAL A N 1
ATOM 4631 C CA . VAL A 1 602 ? 7.763 5.185 62.328 1.00 47.72 602 VAL A CA 1
ATOM 4632 C C . VAL A 1 602 ? 6.614 6.089 61.837 1.00 47.72 602 VAL A C 1
ATOM 4634 O O . VAL A 1 602 ? 5.831 6.575 62.642 1.00 47.72 602 VAL A O 1
ATOM 4637 N N . LEU A 1 603 ? 6.429 6.239 60.520 1.00 44.62 603 LEU A N 1
ATOM 4638 C CA . LEU A 1 603 ? 5.430 7.138 59.908 1.00 44.62 603 LEU A CA 1
ATOM 4639 C C . LEU A 1 603 ? 4.009 6.550 59.754 1.00 44.62 603 LEU A C 1
ATOM 4641 O O . LEU A 1 603 ? 3.069 7.293 59.498 1.00 44.62 603 LEU A O 1
ATOM 4645 N N . ARG A 1 604 ? 3.816 5.229 59.903 1.00 44.41 604 ARG A N 1
ATOM 4646 C CA . ARG A 1 604 ? 2.530 4.554 59.594 1.00 44.41 604 ARG A CA 1
ATOM 4647 C C . ARG A 1 604 ? 1.561 4.395 60.778 1.00 44.41 604 ARG A C 1
ATOM 4649 O O . ARG A 1 604 ? 0.419 3.983 60.564 1.00 44.41 604 ARG A O 1
ATOM 4656 N N . GLU A 1 605 ? 1.984 4.694 62.007 1.00 44.56 605 GLU A N 1
ATOM 4657 C CA . GLU A 1 605 ? 1.176 4.490 63.227 1.00 44.56 605 GLU A CA 1
ATOM 4658 C C . GLU A 1 605 ? 0.405 5.746 63.691 1.00 44.56 605 GLU A C 1
ATOM 4660 O O . GLU A 1 605 ? -0.666 5.608 64.286 1.00 44.56 605 GLU A O 1
ATOM 4665 N N . GLU A 1 606 ? 0.855 6.967 63.364 1.00 43.09 606 GLU A N 1
ATOM 4666 C CA . GLU A 1 606 ? 0.178 8.217 63.775 1.00 43.09 606 GLU A CA 1
ATOM 4667 C C . GLU A 1 606 ? -1.064 8.573 62.930 1.00 43.09 606 GLU A C 1
ATOM 4669 O O . GLU A 1 606 ? -2.018 9.171 63.433 1.00 43.09 606 GLU A O 1
ATOM 4674 N N . GLU A 1 607 ? -1.121 8.171 61.657 1.00 44.41 607 GLU A N 1
ATOM 4675 C CA . GLU A 1 607 ? -2.175 8.615 60.726 1.00 44.41 607 GLU A CA 1
ATOM 4676 C C . GLU A 1 607 ? -3.549 7.963 60.961 1.00 44.41 607 GLU A C 1
ATOM 4678 O O . GLU A 1 607 ? -4.589 8.534 60.614 1.00 44.41 607 GLU A O 1
ATOM 4683 N N . LYS A 1 608 ? -3.592 6.782 61.591 1.00 45.91 608 LYS A N 1
ATOM 4684 C CA . LYS A 1 608 ? -4.822 5.976 61.703 1.00 45.91 608 LYS A CA 1
ATOM 4685 C C . LYS A 1 608 ? -5.820 6.466 62.761 1.00 45.91 608 LYS A C 1
ATOM 4687 O O . LYS A 1 608 ? -6.990 6.094 62.678 1.00 45.91 608 LYS A O 1
ATOM 4692 N N . ARG A 1 609 ? -5.420 7.293 63.740 1.00 44.41 609 ARG A N 1
ATOM 4693 C CA . ARG A 1 609 ? -6.274 7.624 64.907 1.00 44.41 609 ARG A CA 1
ATOM 4694 C C . ARG A 1 609 ? -7.250 8.798 64.738 1.00 44.41 609 ARG A C 1
ATOM 4696 O O . ARG A 1 609 ? -8.317 8.725 65.337 1.00 44.41 609 ARG A O 1
ATOM 4703 N N . ASN A 1 610 ? -7.004 9.809 63.890 1.00 50.78 610 ASN A N 1
ATOM 4704 C CA . ASN A 1 610 ? -7.967 10.929 63.716 1.00 50.78 610 ASN A CA 1
ATOM 4705 C C . ASN A 1 610 ? -8.849 10.832 62.452 1.00 50.78 610 ASN A C 1
ATOM 4707 O O . ASN A 1 610 ? -9.346 11.843 61.967 1.00 50.78 610 ASN A O 1
ATOM 4711 N N . ALA A 1 611 ? -9.037 9.643 61.875 1.00 54.09 611 ALA A N 1
ATOM 4712 C CA . ALA A 1 611 ? -9.616 9.491 60.535 1.00 54.09 611 ALA A CA 1
ATOM 4713 C C . ALA A 1 611 ? -11.138 9.743 60.433 1.00 54.09 611 ALA A C 1
ATOM 4715 O O . ALA A 1 611 ? -11.587 10.260 59.420 1.00 54.09 611 ALA A O 1
ATOM 4716 N N . LEU A 1 612 ? -11.957 9.415 61.441 1.00 50.28 612 LEU A N 1
ATOM 4717 C CA . LEU A 1 612 ? -13.427 9.410 61.281 1.00 50.28 612 LEU A CA 1
ATOM 4718 C C . LEU A 1 612 ? -14.113 10.761 61.584 1.00 50.28 612 LEU A C 1
ATOM 4720 O O . LEU A 1 612 ? -15.059 11.133 60.899 1.00 50.28 612 LEU A O 1
ATOM 4724 N N . GLY A 1 613 ? -13.625 11.518 62.575 1.00 54.62 613 GLY A N 1
ATOM 4725 C CA . GLY A 1 613 ? -14.124 12.873 62.877 1.00 54.62 613 GLY A CA 1
ATOM 4726 C C . GLY A 1 613 ? -13.655 13.918 61.861 1.00 54.62 613 GLY A C 1
ATOM 4727 O O . GLY A 1 613 ? -14.415 14.806 61.485 1.00 54.62 613 GLY A O 1
ATOM 4728 N N . ARG A 1 614 ? -12.432 13.743 61.342 1.00 60.97 614 ARG A N 1
ATOM 4729 C CA . ARG A 1 614 ? -11.916 14.502 60.203 1.00 60.97 614 ARG A CA 1
ATOM 4730 C C . ARG A 1 614 ? -12.730 14.247 58.939 1.00 60.97 614 ARG A C 1
ATOM 4732 O O . ARG A 1 614 ? -13.185 15.215 58.362 1.00 60.97 614 ARG A O 1
ATOM 4739 N N . ARG A 1 615 ? -13.062 12.993 58.601 1.00 61.22 615 ARG A N 1
ATOM 4740 C CA . ARG A 1 615 ? -13.894 12.646 57.427 1.00 61.22 615 ARG A CA 1
ATOM 4741 C C . ARG A 1 615 ? -15.187 13.458 57.302 1.00 61.22 615 ARG A C 1
ATOM 4743 O O . ARG A 1 615 ? -15.553 13.837 56.197 1.00 61.22 615 ARG A O 1
ATOM 4750 N N . ARG A 1 616 ? -15.870 13.749 58.416 1.00 66.75 616 ARG A N 1
ATOM 4751 C CA . ARG A 1 616 ? -17.114 14.537 58.419 1.00 66.75 616 ARG A CA 1
ATOM 4752 C C . ARG A 1 616 ? -16.879 16.034 58.184 1.00 66.75 616 ARG A C 1
ATOM 4754 O O . ARG A 1 616 ? -17.527 16.593 57.308 1.00 66.75 616 ARG A O 1
ATOM 4761 N N . ALA A 1 617 ? -15.941 16.648 58.907 1.00 68.88 617 ALA A N 1
ATOM 4762 C CA . ALA A 1 617 ? -15.567 18.054 58.703 1.00 68.88 617 ALA A CA 1
ATOM 4763 C C . ALA A 1 617 ? -14.885 18.280 57.340 1.00 68.88 617 ALA A C 1
ATOM 4765 O O . ALA A 1 617 ? -15.098 19.287 56.676 1.00 68.88 617 ALA A O 1
ATOM 4766 N N . GLU A 1 618 ? -14.100 17.308 56.885 1.00 76.50 618 GLU A N 1
ATOM 4767 C CA . GLU A 1 618 ? -13.458 17.300 55.576 1.00 76.50 618 GLU A CA 1
ATOM 4768 C C . GLU A 1 618 ? -14.488 17.163 54.459 1.00 76.50 618 GLU A C 1
ATOM 4770 O O . GLU A 1 618 ? -14.340 17.851 53.460 1.00 76.50 618 GLU A O 1
ATOM 4775 N N . ALA A 1 619 ? -15.542 16.349 54.611 1.00 74.56 619 ALA A N 1
ATOM 4776 C CA . ALA A 1 619 ? -16.618 16.266 53.621 1.00 74.56 619 ALA A CA 1
ATOM 4777 C C . ALA A 1 619 ? -17.366 17.604 53.456 1.00 74.56 619 ALA A C 1
ATOM 4779 O O . ALA A 1 619 ? -17.658 17.990 52.327 1.00 74.56 619 ALA A O 1
ATOM 4780 N N . GLU A 1 620 ? -17.624 18.342 54.544 1.00 82.06 620 GLU A N 1
ATOM 4781 C CA . GLU A 1 620 ? -18.216 19.693 54.486 1.00 82.06 620 GLU A CA 1
ATOM 4782 C C . GLU A 1 620 ? -17.274 20.705 53.822 1.00 82.06 620 GLU A C 1
ATOM 4784 O O . GLU A 1 620 ? -17.682 21.403 52.894 1.00 82.06 620 GLU A O 1
ATOM 4789 N N . VAL A 1 621 ? -15.993 20.717 54.208 1.00 86.44 621 VAL A N 1
ATOM 4790 C CA . VAL A 1 621 ? -14.967 21.551 53.561 1.00 86.44 621 VAL A CA 1
ATOM 4791 C C . VAL A 1 621 ? -14.826 21.208 52.077 1.00 86.44 621 VAL A C 1
ATOM 4793 O O . VAL A 1 621 ? -14.689 22.114 51.261 1.00 86.44 621 VAL A O 1
ATOM 4796 N N . GLN A 1 622 ? -14.905 19.926 51.698 1.00 88.00 622 GLN A N 1
ATOM 4797 C CA . GLN A 1 622 ? -14.874 19.519 50.293 1.00 88.00 622 GLN A CA 1
ATOM 4798 C C . GLN A 1 622 ? -16.110 20.005 49.527 1.00 88.00 622 GLN A C 1
ATOM 4800 O O . GLN A 1 622 ? -15.978 20.408 48.376 1.00 88.00 622 GLN A O 1
ATOM 4805 N N . LEU A 1 623 ? -17.303 20.017 50.129 1.00 85.25 623 LEU A N 1
ATOM 4806 C CA . LEU A 1 623 ? -18.513 20.518 49.465 1.00 85.25 623 LEU A CA 1
ATOM 4807 C C . LEU A 1 623 ? -18.522 22.046 49.318 1.00 85.25 623 LEU A C 1
ATOM 4809 O O . LEU A 1 623 ? -18.952 22.549 48.280 1.00 85.25 623 LEU A O 1
ATOM 4813 N N . ASP A 1 624 ? -18.003 22.789 50.296 1.00 86.88 624 ASP A N 1
ATOM 4814 C CA . ASP A 1 624 ? -17.834 24.243 50.173 1.00 86.88 624 ASP A CA 1
ATOM 4815 C C . ASP A 1 624 ? -16.709 24.602 49.195 1.00 86.88 624 ASP A C 1
ATOM 4817 O O . ASP A 1 624 ? -16.865 25.511 48.376 1.00 86.88 624 ASP A O 1
ATOM 4821 N N . ALA A 1 625 ? -15.621 23.826 49.186 1.00 85.94 625 ALA A N 1
ATOM 4822 C CA . ALA A 1 625 ? -14.591 23.917 48.159 1.00 85.94 625 ALA A CA 1
ATOM 4823 C C . ALA A 1 625 ? -15.156 23.596 46.767 1.00 85.94 625 ALA A C 1
ATOM 4825 O O . ALA A 1 625 ? -14.840 24.304 45.818 1.00 85.94 625 ALA A O 1
ATOM 4826 N N . ALA A 1 626 ? -16.046 22.606 46.630 1.00 86.44 626 ALA A N 1
ATOM 4827 C CA . ALA A 1 626 ? -16.711 22.303 45.363 1.00 86.44 626 ALA A CA 1
ATOM 4828 C C . ALA A 1 626 ? -17.571 23.479 44.870 1.00 86.44 626 ALA A C 1
ATOM 4830 O O . ALA A 1 626 ? -17.531 23.824 43.690 1.00 86.44 626 ALA A O 1
ATOM 4831 N N . GLN A 1 627 ? -18.308 24.141 45.767 1.00 85.06 627 GLN A N 1
ATOM 4832 C CA . GLN A 1 627 ? -19.112 25.324 45.442 1.00 85.06 627 GLN A CA 1
ATOM 4833 C C . GLN A 1 627 ? -18.243 26.531 45.037 1.00 85.06 627 GLN A C 1
ATOM 4835 O O . GLN A 1 627 ? -18.586 27.269 44.105 1.00 85.06 627 GLN A O 1
ATOM 4840 N N . ALA A 1 628 ? -17.103 26.717 45.707 1.00 84.81 628 ALA A N 1
ATOM 4841 C CA . ALA A 1 628 ? -16.124 27.745 45.370 1.00 84.81 628 ALA A CA 1
ATOM 4842 C C . ALA A 1 628 ? -15.452 27.456 44.016 1.00 84.81 628 ALA A C 1
ATOM 4844 O O . ALA A 1 628 ? -15.396 28.346 43.168 1.00 84.81 628 ALA A O 1
ATOM 4845 N N . SER A 1 629 ? -15.038 26.209 43.765 1.00 87.19 629 SER A N 1
ATOM 4846 C CA . SER A 1 629 ? -14.495 25.761 42.475 1.00 87.19 629 SER A CA 1
ATOM 4847 C C . SER A 1 629 ? -15.504 25.950 41.341 1.00 87.19 629 SER A C 1
ATOM 4849 O O . SER A 1 629 ? -15.123 26.421 40.273 1.00 87.19 629 SER A O 1
ATOM 4851 N N . LEU A 1 630 ? -16.800 25.683 41.563 1.00 84.94 630 LEU A N 1
ATOM 4852 C CA . LEU A 1 630 ? -17.850 25.973 40.576 1.00 84.94 630 LEU A CA 1
ATOM 4853 C C . LEU A 1 630 ? -17.969 27.464 40.267 1.00 84.94 630 LEU A C 1
ATOM 4855 O O . LEU A 1 630 ? -18.013 27.844 39.100 1.00 84.94 630 LEU A O 1
ATOM 4859 N N . SER A 1 631 ? -17.974 28.305 41.302 1.00 83.44 631 SER A N 1
ATOM 4860 C CA . SER A 1 631 ? -18.037 29.765 41.144 1.00 83.44 631 SER A CA 1
ATOM 4861 C C . SER A 1 631 ? -16.787 30.326 40.456 1.00 83.44 631 SER A C 1
ATOM 4863 O O . SER A 1 631 ? -16.865 31.330 39.756 1.00 83.44 631 SER A O 1
ATOM 4865 N N . GLY A 1 632 ? -15.646 29.652 40.617 1.00 82.50 632 GLY A N 1
ATOM 4866 C CA . GLY A 1 632 ? -14.395 29.949 39.926 1.00 82.50 632 GLY A CA 1
ATOM 4867 C C . GLY A 1 632 ? -14.245 29.298 38.545 1.00 82.50 632 GLY A C 1
ATOM 4868 O O . GLY A 1 632 ? -13.193 29.467 37.940 1.00 82.50 632 GLY A O 1
ATOM 4869 N N . GLY A 1 633 ? -15.226 28.534 38.044 1.00 82.31 633 GLY A N 1
ATOM 4870 C CA . GLY A 1 633 ? -15.186 27.915 36.708 1.00 82.31 633 GLY A CA 1
ATOM 4871 C C . GLY A 1 633 ? -14.421 26.585 36.586 1.00 82.31 633 GLY A C 1
ATOM 4872 O O . GLY A 1 633 ? -14.007 26.232 35.487 1.00 82.31 633 GLY A O 1
ATOM 4873 N N . HIS A 1 634 ? -14.241 25.831 37.678 1.00 87.06 634 HIS A N 1
ATOM 4874 C CA . HIS A 1 634 ? -13.479 24.569 37.737 1.00 87.06 634 HIS A CA 1
ATOM 4875 C C . HIS A 1 634 ? -14.394 23.360 38.057 1.00 87.06 634 HIS A C 1
ATOM 4877 O O . HIS A 1 634 ? -14.402 22.850 39.182 1.00 87.06 634 HIS A O 1
ATOM 4883 N N . PRO A 1 635 ? -15.205 22.875 37.096 1.00 85.19 635 PRO A N 1
ATOM 4884 C CA . PRO A 1 635 ? -16.248 21.880 37.361 1.00 85.19 635 PRO A CA 1
ATOM 4885 C C . PRO A 1 635 ? -15.731 20.451 37.609 1.00 85.19 635 PRO A C 1
ATOM 4887 O O . PRO A 1 635 ? -16.370 19.704 38.346 1.00 85.19 635 PRO A O 1
ATOM 4890 N N . ASP A 1 636 ? -14.584 20.054 37.040 1.00 85.12 636 ASP A N 1
ATOM 4891 C CA . ASP A 1 636 ? -13.970 18.734 37.292 1.00 85.12 636 ASP A CA 1
ATOM 4892 C C . ASP A 1 636 ? -13.364 18.640 38.701 1.00 85.12 636 ASP A C 1
ATOM 4894 O O . ASP A 1 636 ? -13.491 17.612 39.372 1.00 85.12 636 ASP A O 1
ATOM 4898 N N . GLU A 1 637 ? -12.750 19.725 39.184 1.00 85.62 637 GLU A N 1
ATOM 4899 C CA . GLU A 1 637 ? -12.305 19.823 40.576 1.00 85.62 637 GLU A CA 1
ATOM 4900 C C . GLU A 1 637 ? -13.507 19.778 41.511 1.00 85.62 637 GLU A C 1
ATOM 4902 O O . GLU A 1 637 ? -13.505 18.994 42.455 1.00 85.62 637 GLU A O 1
ATOM 4907 N N . ALA A 1 638 ? -14.575 20.520 41.203 1.00 84.50 638 ALA A N 1
ATOM 4908 C CA . ALA A 1 638 ? -15.806 20.463 41.979 1.00 84.50 638 ALA A CA 1
ATOM 4909 C C . ALA A 1 638 ? -16.395 19.045 42.042 1.00 84.50 638 ALA A C 1
ATOM 4911 O O . ALA A 1 638 ? -16.760 18.594 43.122 1.00 84.50 638 ALA A O 1
ATOM 4912 N N . LEU A 1 639 ? -16.425 18.306 40.928 1.00 85.81 639 LEU A N 1
ATOM 4913 C CA . LEU A 1 639 ? -16.854 16.902 40.897 1.00 85.81 639 LEU A CA 1
ATOM 4914 C C . LEU A 1 639 ? -15.928 15.981 41.693 1.00 85.81 639 LEU A C 1
ATOM 4916 O O . LEU A 1 639 ? -16.416 15.123 42.416 1.00 85.81 639 LEU A O 1
ATOM 4920 N N . THR A 1 640 ? -14.613 16.192 41.630 1.00 89.06 640 THR A N 1
ATOM 4921 C CA . THR A 1 640 ? -13.638 15.434 42.429 1.00 89.06 640 THR A CA 1
ATOM 4922 C C . THR A 1 640 ? -13.832 15.694 43.921 1.00 89.06 640 THR A C 1
ATOM 4924 O O . THR A 1 640 ? -13.764 14.770 44.729 1.00 89.06 640 THR A O 1
ATOM 4927 N N . GLN A 1 641 ? -14.104 16.941 44.309 1.00 89.31 641 GLN A N 1
ATOM 4928 C CA . GLN A 1 641 ? -14.401 17.292 45.694 1.00 89.31 641 GLN A CA 1
ATOM 4929 C C . GLN A 1 641 ? -15.771 16.759 46.134 1.00 89.31 641 GLN A C 1
ATOM 4931 O O . GLN A 1 641 ? -15.898 16.292 47.261 1.00 89.31 641 GLN A O 1
ATOM 4936 N N . VAL A 1 642 ? -16.763 16.716 45.240 1.00 86.38 642 VAL A N 1
ATOM 4937 C CA . VAL A 1 642 ? -18.053 16.044 45.469 1.00 86.38 642 VAL A CA 1
ATOM 4938 C C . VAL A 1 642 ? -17.874 14.531 45.635 1.00 86.38 642 VAL A C 1
ATOM 4940 O O . VAL A 1 642 ? -18.460 13.954 46.544 1.00 86.38 642 VAL A O 1
ATOM 4943 N N . GLU A 1 643 ? -17.045 13.877 44.818 1.00 86.88 643 GLU A N 1
ATOM 4944 C CA . GLU A 1 643 ? -16.726 12.447 44.931 1.00 86.88 643 GLU A CA 1
ATOM 4945 C C . GLU A 1 643 ? -15.930 12.146 46.203 1.00 86.88 643 GLU A C 1
ATOM 4947 O O . GLU A 1 643 ? -16.223 11.177 46.898 1.00 86.88 643 GLU A O 1
ATOM 4952 N N . ARG A 1 644 ? -14.966 12.997 46.572 1.00 87.50 644 ARG A N 1
ATOM 4953 C CA . ARG A 1 644 ? -14.253 12.897 47.852 1.00 87.50 644 ARG A CA 1
ATOM 4954 C C . ARG A 1 644 ? -15.211 13.082 49.014 1.00 87.50 644 ARG A C 1
ATOM 4956 O O . ARG A 1 644 ? -15.202 12.253 49.914 1.00 87.50 644 ARG A O 1
ATOM 4963 N N . ALA A 1 645 ? -16.078 14.090 48.978 1.00 82.75 645 ALA A N 1
ATOM 4964 C CA . ALA A 1 645 ? -17.132 14.252 49.971 1.00 82.75 645 ALA A CA 1
ATOM 4965 C C . ALA A 1 645 ? -18.038 13.011 50.033 1.00 82.75 645 ALA A C 1
ATOM 4967 O O . ALA A 1 645 ? -18.380 12.584 51.129 1.00 82.75 645 ALA A O 1
ATOM 4968 N N . ALA A 1 646 ? -18.339 12.376 48.894 1.00 82.69 646 ALA A N 1
ATOM 4969 C CA . ALA A 1 646 ? -19.156 11.163 48.820 1.00 82.69 646 ALA A CA 1
ATOM 4970 C C . ALA A 1 646 ? -18.443 9.927 49.379 1.00 82.69 646 ALA A C 1
ATOM 4972 O O . ALA A 1 646 ? -19.075 9.080 49.993 1.00 82.69 646 ALA A O 1
ATOM 4973 N N . VAL A 1 647 ? -17.127 9.811 49.200 1.00 83.12 647 VAL A N 1
ATOM 4974 C CA . VAL A 1 647 ? -16.315 8.728 49.780 1.00 83.12 647 VAL A CA 1
ATOM 4975 C C . VAL A 1 647 ? -16.122 8.932 51.283 1.00 83.12 647 VAL A C 1
ATOM 4977 O O . VAL A 1 647 ? -16.138 7.971 52.054 1.00 83.12 647 VAL A O 1
ATOM 4980 N N . LEU A 1 648 ? -15.924 10.182 51.704 1.00 79.81 648 LEU A N 1
ATOM 4981 C CA . LEU A 1 648 ? -15.761 10.556 53.105 1.00 79.81 648 LEU A CA 1
ATOM 4982 C C . LEU A 1 648 ? -17.087 10.408 53.871 1.00 79.81 648 LEU A C 1
ATOM 4984 O O . LEU A 1 648 ? -17.074 9.945 55.014 1.00 79.81 648 LEU A O 1
ATOM 4988 N N . MET A 1 649 ? -18.214 10.771 53.248 1.00 76.81 649 MET A N 1
ATOM 4989 C CA . MET A 1 649 ? -19.563 10.667 53.803 1.00 76.81 649 MET A CA 1
ATOM 4990 C C . MET A 1 649 ? -20.639 10.538 52.692 1.00 76.81 649 MET A C 1
ATOM 4992 O O . MET A 1 649 ? -21.161 11.547 52.211 1.00 76.81 649 MET A O 1
ATOM 4996 N N . PRO A 1 650 ? -21.020 9.306 52.308 1.00 78.06 650 PRO A N 1
ATOM 4997 C CA . PRO A 1 650 ? -21.945 9.049 51.193 1.00 78.06 650 PRO A CA 1
ATOM 4998 C C . PRO A 1 650 ? -23.343 9.658 51.360 1.00 78.06 650 PRO A C 1
ATOM 5000 O O . PRO A 1 650 ? -23.969 10.041 50.374 1.00 78.06 650 PRO A O 1
ATOM 5003 N N . ASP A 1 651 ? -23.807 9.789 52.605 1.00 73.56 651 ASP A N 1
ATOM 5004 C CA . ASP A 1 651 ? -25.178 10.191 52.944 1.00 73.56 651 ASP A CA 1
ATOM 5005 C C . ASP A 1 651 ? -25.325 11.702 53.234 1.00 73.56 651 ASP A C 1
ATOM 5007 O O . ASP A 1 651 ? -26.280 12.135 53.881 1.00 73.56 651 ASP A O 1
ATOM 5011 N N . HIS A 1 652 ? -24.369 12.535 52.804 1.00 80.56 652 HIS A N 1
ATOM 5012 C CA . HIS A 1 652 ? -24.382 13.969 53.107 1.00 80.56 652 HIS A CA 1
ATOM 5013 C C . HIS A 1 652 ? -25.505 14.727 52.346 1.00 80.56 652 HIS A C 1
ATOM 5015 O O . HIS A 1 652 ? -25.581 14.648 51.118 1.00 80.56 652 HIS A O 1
ATOM 5021 N N . PRO A 1 653 ? -26.342 15.552 53.012 1.00 77.06 653 PRO A N 1
ATOM 5022 C CA . PRO A 1 653 ? -27.583 16.098 52.434 1.00 77.06 653 PRO A CA 1
ATOM 5023 C C . PRO A 1 653 ? -27.397 17.061 51.245 1.00 77.06 653 PRO A C 1
ATOM 5025 O O . PRO A 1 653 ? -28.245 17.110 50.360 1.00 77.06 653 PRO A O 1
ATOM 5028 N N . ARG A 1 654 ? -26.287 17.812 51.182 1.00 83.69 654 ARG A N 1
ATOM 5029 C CA . ARG A 1 654 ? -25.981 18.750 50.071 1.00 83.69 654 ARG A CA 1
ATOM 5030 C C . ARG A 1 654 ? -25.417 18.078 48.812 1.00 83.69 654 ARG A C 1
ATOM 5032 O O . ARG A 1 654 ? -25.264 18.729 47.781 1.00 83.69 654 ARG A O 1
ATOM 5039 N N . LEU A 1 655 ? -25.074 16.794 48.884 1.00 82.56 655 LEU A N 1
ATOM 5040 C CA . LEU A 1 655 ? -24.232 16.146 47.880 1.00 82.56 655 LEU A CA 1
ATOM 5041 C C . LEU A 1 655 ? -24.936 16.011 46.522 1.00 82.56 655 LEU A C 1
ATOM 5043 O O . LEU A 1 655 ? -24.314 16.210 45.485 1.00 82.56 655 LEU A O 1
ATOM 5047 N N . VAL A 1 656 ? -26.248 15.762 46.527 1.00 82.88 656 VAL A N 1
ATOM 5048 C CA . VAL A 1 656 ? -27.065 15.608 45.310 1.00 82.88 656 VAL A CA 1
ATOM 5049 C C . VAL A 1 656 ? -27.172 16.917 44.516 1.00 82.88 656 VAL A C 1
ATOM 5051 O O . VAL A 1 656 ? -27.029 16.914 43.294 1.00 82.88 656 VAL A O 1
ATOM 5054 N N . GLU A 1 657 ? -27.396 18.043 45.195 1.00 87.31 657 GLU A N 1
ATOM 5055 C CA . GLU A 1 657 ? -27.568 19.352 44.553 1.00 87.31 657 GLU A CA 1
ATOM 5056 C C . GLU A 1 657 ? -26.252 19.874 43.960 1.00 87.31 657 GLU A C 1
ATOM 5058 O O . GLU A 1 657 ? -26.197 20.235 42.782 1.00 87.31 657 GLU A O 1
ATOM 5063 N N . VAL A 1 658 ? -25.169 19.851 44.748 1.00 85.44 658 VAL A N 1
ATOM 5064 C CA . VAL A 1 658 ? -23.844 20.317 44.302 1.00 85.44 658 VAL A CA 1
ATOM 5065 C C . VAL A 1 658 ? -23.322 19.447 43.158 1.00 85.44 658 VAL A C 1
ATOM 5067 O O . VAL A 1 658 ? -22.771 19.974 42.191 1.00 85.44 658 VAL A O 1
ATOM 5070 N N . ARG A 1 659 ? -23.575 18.132 43.203 1.00 87.94 659 ARG A N 1
ATOM 5071 C CA . ARG A 1 659 ? -23.255 17.207 42.110 1.00 87.94 659 ARG A CA 1
ATOM 5072 C C . ARG A 1 659 ? -23.958 17.584 40.808 1.00 87.94 659 ARG A C 1
ATOM 5074 O O . ARG A 1 659 ? -23.295 17.699 39.784 1.00 87.94 659 ARG A O 1
ATOM 5081 N N . ARG A 1 660 ? -25.271 17.829 40.843 1.00 87.44 660 ARG A N 1
ATOM 5082 C CA . ARG A 1 660 ? -26.052 18.200 39.651 1.00 87.44 660 ARG A CA 1
ATOM 5083 C C . ARG A 1 660 ? -25.565 19.511 39.024 1.00 87.44 660 ARG A C 1
ATOM 5085 O O . ARG A 1 660 ? -25.456 19.613 37.799 1.00 87.44 660 ARG A O 1
ATOM 5092 N N . ASN A 1 661 ? -25.256 20.507 39.854 1.00 87.62 661 ASN A N 1
ATOM 5093 C CA . ASN A 1 661 ? -24.721 21.787 39.390 1.00 87.62 661 ASN A CA 1
ATOM 5094 C C . ASN A 1 661 ? -23.315 21.619 38.792 1.00 87.62 661 ASN A C 1
ATOM 5096 O O . ASN A 1 661 ? -23.029 22.192 37.739 1.00 87.62 661 ASN A O 1
ATOM 5100 N N . ALA A 1 662 ? -22.470 20.779 39.401 1.00 86.31 662 ALA A N 1
ATOM 5101 C CA . ALA A 1 662 ? -21.146 20.460 38.875 1.00 86.31 662 ALA A CA 1
ATOM 5102 C C . ALA A 1 662 ? -21.192 19.700 37.546 1.00 86.31 662 ALA A C 1
ATOM 5104 O O . ALA A 1 662 ? -20.454 20.038 36.622 1.00 86.31 662 ALA A O 1
ATOM 5105 N N . GLU A 1 663 ? -22.097 18.733 37.405 1.00 86.31 663 GLU A N 1
ATOM 5106 C CA . GLU A 1 663 ? -22.319 17.996 36.158 1.00 86.31 663 GLU A CA 1
ATOM 5107 C C . GLU A 1 663 ? -22.808 18.923 35.029 1.00 86.31 663 GLU A C 1
ATOM 5109 O O . GLU A 1 663 ? -22.294 18.854 33.911 1.00 86.31 663 GLU A O 1
ATOM 5114 N N . SER A 1 664 ? -23.715 19.859 35.332 1.00 85.88 664 SER A N 1
ATOM 5115 C CA . SER A 1 664 ? -24.217 20.846 34.360 1.00 85.88 664 SER A CA 1
ATOM 5116 C C . SER A 1 664 ? -23.125 21.834 33.920 1.00 85.88 664 SER A C 1
ATOM 5118 O O . SER A 1 664 ? -22.950 22.084 32.726 1.00 85.88 664 SER A O 1
ATOM 5120 N N . ALA A 1 665 ? -22.337 22.358 34.866 1.00 86.38 665 ALA A N 1
ATOM 5121 C CA . ALA A 1 665 ? -21.209 23.245 34.571 1.00 86.38 665 ALA A CA 1
ATOM 5122 C C . ALA A 1 665 ? -20.102 22.527 33.778 1.00 86.38 665 ALA A C 1
ATOM 5124 O O . ALA A 1 665 ? -19.525 23.103 32.855 1.00 86.38 665 ALA A O 1
ATOM 5125 N N . ARG A 1 666 ? -19.848 21.244 34.073 1.00 88.44 666 ARG A N 1
ATOM 5126 C CA . ARG A 1 666 ? -18.923 20.395 33.310 1.00 88.44 666 ARG A CA 1
ATOM 5127 C C . ARG A 1 666 ? -19.375 20.225 31.867 1.00 88.44 666 ARG A C 1
ATOM 5129 O O . ARG A 1 666 ? -18.550 20.302 30.960 1.00 88.44 666 ARG A O 1
ATOM 5136 N N . GLN A 1 667 ? -20.668 19.996 31.641 1.00 86.44 667 GLN A N 1
ATOM 5137 C CA . GLN A 1 667 ? -21.214 19.872 30.292 1.00 86.44 667 GLN A CA 1
ATOM 5138 C C . GLN A 1 667 ? -21.034 21.173 29.496 1.00 86.44 667 GLN A C 1
ATOM 5140 O O . GLN A 1 667 ? -20.582 21.122 28.353 1.00 86.44 667 GLN A O 1
ATOM 5145 N N . LEU A 1 668 ? -21.301 22.331 30.109 1.00 88.00 668 LEU A N 1
ATOM 5146 C CA . LEU A 1 668 ? -21.094 23.636 29.473 1.00 88.00 668 LEU A CA 1
ATOM 5147 C C . LEU A 1 668 ? -19.610 23.893 29.147 1.00 88.00 668 LEU A C 1
ATOM 5149 O O . LEU A 1 668 ? -19.284 24.306 28.036 1.00 88.00 668 LEU A O 1
ATOM 5153 N N . ALA A 1 669 ? -18.703 23.585 30.079 1.00 86.88 669 ALA A N 1
ATOM 5154 C CA . ALA A 1 669 ? -17.260 23.729 29.879 1.00 86.88 669 ALA A CA 1
ATOM 5155 C C . ALA A 1 669 ? -16.728 22.808 28.765 1.00 86.88 669 ALA A C 1
ATOM 5157 O O . ALA A 1 669 ? -15.859 23.209 27.987 1.00 86.88 669 ALA A O 1
ATOM 5158 N N . ARG A 1 670 ? -17.274 21.588 28.639 1.00 89.50 670 ARG A N 1
ATOM 5159 C CA . ARG A 1 670 ? -16.965 20.671 27.529 1.00 89.50 670 ARG A CA 1
ATOM 5160 C C . ARG A 1 670 ? -17.409 21.230 26.182 1.00 89.50 670 ARG A C 1
ATOM 5162 O O . ARG A 1 670 ? -16.633 21.144 25.237 1.00 89.50 670 ARG A O 1
ATOM 5169 N N . ILE A 1 671 ? -18.601 21.830 26.104 1.00 89.19 671 ILE A N 1
ATOM 5170 C CA . ILE A 1 671 ? -19.090 22.498 24.885 1.00 89.19 671 ILE A CA 1
ATOM 5171 C C . ILE A 1 671 ? -18.165 23.661 24.508 1.00 89.19 671 ILE A C 1
ATOM 5173 O O . ILE A 1 671 ? -17.671 23.697 23.387 1.00 89.19 671 ILE A O 1
ATOM 5177 N N . GLN A 1 672 ? -17.835 24.548 25.451 1.00 89.44 672 GLN A N 1
ATOM 5178 C CA . GLN A 1 672 ? -16.915 25.666 25.197 1.00 89.44 672 GLN A CA 1
ATOM 5179 C C . GLN A 1 672 ? -15.523 25.189 24.754 1.00 89.44 672 GLN A C 1
ATOM 5181 O O . GLN A 1 672 ? -14.939 25.734 23.818 1.00 89.44 672 GLN A O 1
ATOM 5186 N N . SER A 1 673 ? -15.001 24.131 25.380 1.00 90.50 673 SER A N 1
ATOM 5187 C CA . SER A 1 673 ? -13.727 23.516 24.986 1.00 90.50 673 SER A CA 1
ATOM 5188 C C . SER A 1 673 ? -13.799 22.910 23.580 1.00 90.50 673 SER A C 1
ATOM 5190 O O . SER A 1 673 ? -12.861 23.046 22.795 1.00 90.50 673 SER A O 1
ATOM 5192 N N . ALA A 1 674 ? -14.919 22.269 23.228 1.00 90.31 674 ALA A N 1
ATOM 5193 C CA . ALA A 1 674 ? -15.150 21.735 21.890 1.00 90.31 674 ALA A CA 1
ATOM 5194 C C . ALA A 1 674 ? -15.223 22.853 20.831 1.00 90.31 674 ALA A C 1
ATOM 5196 O O . ALA A 1 674 ? -14.653 22.702 19.753 1.00 90.31 674 ALA A O 1
ATOM 5197 N N . GLU A 1 675 ? -15.840 23.998 21.138 1.00 91.25 675 GLU A N 1
ATOM 5198 C CA . GLU A 1 675 ? -15.884 25.173 20.250 1.00 91.25 675 GLU A CA 1
ATOM 5199 C C . GLU A 1 675 ? -14.508 25.839 20.062 1.00 91.25 675 GLU A C 1
ATOM 5201 O O . GLU A 1 675 ? -14.152 26.261 18.956 1.00 91.25 675 GLU A O 1
ATOM 5206 N N . GLN A 1 676 ? -13.681 25.883 21.110 1.00 92.38 676 GLN A N 1
ATOM 5207 C CA . GLN A 1 676 ? -12.290 26.335 20.996 1.00 92.38 676 GLN A CA 1
ATOM 5208 C C . GLN A 1 676 ? -11.475 25.407 20.089 1.00 92.38 676 GLN A C 1
ATOM 5210 O O . GLN A 1 676 ? -10.771 25.873 19.190 1.00 92.38 676 GLN A O 1
ATOM 5215 N N . LEU A 1 677 ? -11.613 24.089 20.270 1.00 93.00 677 LEU A N 1
ATOM 5216 C CA . LEU A 1 677 ? -10.980 23.096 19.400 1.00 93.00 677 LEU A CA 1
ATOM 5217 C C . LEU A 1 677 ? -11.475 23.200 17.954 1.00 93.00 677 LEU A C 1
ATOM 5219 O O . LEU A 1 677 ? -10.674 23.047 17.037 1.00 93.00 677 LEU A O 1
ATOM 5223 N N . LEU A 1 678 ? -12.752 23.522 17.735 1.00 91.75 678 LEU A N 1
ATOM 5224 C CA . LEU A 1 678 ? -13.315 23.767 16.405 1.00 91.75 678 LEU A CA 1
ATOM 5225 C C . LEU A 1 678 ? -12.657 24.973 15.717 1.00 91.75 678 LEU A C 1
ATOM 5227 O O . LEU A 1 678 ? -12.336 24.927 14.527 1.00 91.75 678 LEU A O 1
ATOM 5231 N N . THR A 1 679 ? -12.406 26.041 16.474 1.00 92.69 679 THR A N 1
ATOM 5232 C CA . THR A 1 679 ? -11.717 27.247 15.985 1.00 92.69 679 THR A CA 1
ATOM 5233 C C . THR A 1 679 ? -10.259 26.950 15.621 1.00 92.69 679 THR A C 1
ATOM 5235 O O . THR A 1 679 ? -9.767 27.381 14.571 1.00 92.69 679 THR A O 1
ATOM 5238 N N . LEU A 1 680 ? -9.569 26.164 16.453 1.00 93.31 680 LEU A N 1
ATOM 5239 C CA . LEU A 1 680 ? -8.209 25.699 16.172 1.00 93.31 680 LEU A CA 1
ATOM 5240 C C . LEU A 1 680 ? -8.175 24.781 14.946 1.00 93.31 680 LEU A C 1
ATOM 5242 O O . LEU A 1 680 ? -7.353 24.992 14.058 1.00 93.31 680 LEU A O 1
ATOM 5246 N N . ALA A 1 681 ? -9.109 23.834 14.841 1.00 91.69 681 ALA A N 1
ATOM 5247 C CA . ALA A 1 681 ? -9.228 22.941 13.692 1.00 91.69 681 ALA A CA 1
ATOM 5248 C C . ALA A 1 681 ? -9.470 23.717 12.392 1.00 91.69 681 ALA A C 1
ATOM 5250 O O . ALA A 1 681 ? -8.844 23.434 11.376 1.00 91.69 681 ALA A O 1
ATOM 5251 N N . SER A 1 682 ? -10.318 24.748 12.438 1.00 90.25 682 SER A N 1
ATOM 5252 C CA . SER A 1 682 ? -10.570 25.637 11.297 1.00 90.25 682 SER A CA 1
ATOM 5253 C C . SER A 1 682 ? -9.315 26.414 10.883 1.00 90.25 682 SER A C 1
ATOM 5255 O O . SER A 1 682 ? -9.104 26.701 9.707 1.00 90.25 682 SER A O 1
ATOM 5257 N N . THR A 1 683 ? -8.452 26.758 11.840 1.00 92.75 683 THR A N 1
ATOM 5258 C CA . THR A 1 683 ? -7.173 27.425 11.565 1.00 92.75 683 THR A CA 1
ATOM 5259 C C . THR A 1 683 ? -6.159 26.455 10.960 1.00 92.75 683 THR A C 1
ATOM 5261 O O . THR A 1 683 ? -5.573 26.780 9.932 1.00 92.75 683 THR A O 1
ATOM 5264 N N . ALA A 1 684 ? -6.030 25.245 11.512 1.00 89.56 684 ALA A N 1
ATOM 5265 C CA . ALA A 1 684 ? -5.200 24.183 10.942 1.00 89.56 684 ALA A CA 1
ATOM 5266 C C . ALA A 1 684 ? -5.650 23.798 9.519 1.00 89.56 684 ALA A C 1
ATOM 5268 O O . ALA A 1 684 ? -4.810 23.594 8.642 1.00 89.56 684 ALA A O 1
ATOM 5269 N N . GLY A 1 685 ? -6.965 23.783 9.264 1.00 87.38 685 GLY A N 1
ATOM 5270 C CA . GLY A 1 685 ? -7.546 23.604 7.932 1.00 87.38 685 GLY A CA 1
ATOM 5271 C C . GLY A 1 685 ? -7.093 24.684 6.947 1.00 87.38 685 GLY A C 1
ATOM 5272 O O . GLY A 1 685 ? -6.523 24.357 5.911 1.00 87.38 685 GLY A O 1
ATOM 5273 N N . ARG A 1 686 ? -7.216 25.969 7.311 1.00 89.88 686 ARG A N 1
ATOM 5274 C CA . ARG A 1 686 ? -6.713 27.081 6.478 1.00 89.88 686 ARG A CA 1
ATOM 5275 C C . ARG A 1 686 ? -5.211 26.979 6.207 1.00 89.88 686 ARG A C 1
ATOM 5277 O O . ARG A 1 686 ? -4.773 27.197 5.084 1.00 89.88 686 ARG A O 1
ATOM 5284 N N . THR A 1 687 ? -4.414 26.595 7.205 1.00 90.75 687 THR A N 1
ATOM 5285 C CA . THR A 1 687 ? -2.976 26.358 7.010 1.00 90.75 687 THR A CA 1
ATOM 5286 C C . THR A 1 687 ? -2.711 25.199 6.046 1.00 90.75 687 THR A C 1
ATOM 5288 O O . THR A 1 687 ? -1.775 25.266 5.247 1.00 90.75 687 THR A O 1
ATOM 5291 N N . ALA A 1 688 ? -3.522 24.139 6.082 1.00 87.25 688 ALA A N 1
ATOM 5292 C CA . ALA A 1 688 ? -3.425 23.048 5.118 1.00 87.25 688 ALA A CA 1
ATOM 5293 C C . ALA A 1 688 ? -3.747 23.514 3.687 1.00 87.25 688 ALA A C 1
ATOM 5295 O O . ALA A 1 688 ? -3.069 23.083 2.752 1.00 87.25 688 ALA A O 1
ATOM 5296 N N . ASP A 1 689 ? -4.718 24.415 3.522 1.00 84.69 689 ASP A N 1
ATOM 5297 C CA . ASP A 1 689 ? -5.076 25.008 2.228 1.00 84.69 689 ASP A CA 1
ATOM 5298 C C . ASP A 1 689 ? -3.967 25.923 1.686 1.00 84.69 689 ASP A C 1
ATOM 5300 O O . ASP A 1 689 ? -3.551 25.785 0.537 1.00 84.69 689 ASP A O 1
ATOM 5304 N N . GLU A 1 690 ? -3.371 26.777 2.519 1.00 88.31 690 GLU A N 1
ATOM 5305 C CA . GLU A 1 690 ? -2.203 27.582 2.121 1.00 88.31 690 GLU A CA 1
ATOM 5306 C C . GLU A 1 690 ? -1.011 26.695 1.711 1.00 88.31 690 GLU A C 1
ATOM 5308 O O . GLU A 1 690 ? -0.288 26.968 0.746 1.00 88.31 690 GLU A O 1
ATOM 5313 N N . ARG A 1 691 ? -0.790 25.588 2.433 1.00 88.75 691 ARG A N 1
ATOM 5314 C CA . ARG A 1 691 ? 0.264 24.612 2.109 1.00 88.75 691 ARG A CA 1
ATOM 5315 C C . ARG A 1 691 ? -0.042 23.829 0.835 1.00 88.75 691 ARG A C 1
ATOM 5317 O O . ARG A 1 691 ? 0.896 23.443 0.139 1.00 88.75 691 ARG A O 1
ATOM 5324 N N . ARG A 1 692 ? -1.317 23.620 0.495 1.00 84.75 692 ARG A N 1
ATOM 5325 C CA . ARG A 1 692 ? -1.741 23.015 -0.776 1.00 84.75 692 ARG A CA 1
ATOM 5326 C C . ARG A 1 692 ? -1.297 23.856 -1.964 1.00 84.75 692 ARG A C 1
ATOM 5328 O O . ARG A 1 692 ? -0.747 23.296 -2.909 1.00 84.75 692 ARG A O 1
ATOM 5335 N N . GLU A 1 693 ? -1.471 25.172 -1.907 1.00 83.25 693 GLU A N 1
ATOM 5336 C CA . GLU A 1 693 ? -1.015 26.069 -2.975 1.00 83.25 693 GLU A CA 1
ATOM 5337 C C . GLU A 1 693 ? 0.507 26.003 -3.152 1.00 83.25 693 GLU A C 1
ATOM 5339 O O . GLU A 1 693 ? 1.005 25.862 -4.270 1.00 83.25 693 GLU A O 1
ATOM 5344 N N . ARG A 1 694 ? 1.262 25.998 -2.043 1.00 83.50 694 ARG A N 1
ATOM 5345 C CA . ARG A 1 694 ? 2.727 25.838 -2.081 1.00 83.50 694 ARG A CA 1
ATOM 5346 C C . ARG A 1 694 ? 3.151 24.492 -2.655 1.00 83.50 694 ARG A C 1
ATOM 5348 O O . ARG A 1 694 ? 4.073 24.449 -3.466 1.00 83.50 694 ARG A O 1
ATOM 5355 N N . LEU A 1 695 ? 2.495 23.404 -2.250 1.00 85.12 695 LEU A N 1
ATOM 5356 C CA . LEU A 1 695 ? 2.756 22.073 -2.792 1.00 85.12 695 LEU A CA 1
ATOM 5357 C C . LEU A 1 695 ? 2.515 22.049 -4.304 1.00 85.12 695 LEU A C 1
ATOM 5359 O O . LEU A 1 695 ? 3.378 21.574 -5.036 1.00 85.12 695 LEU A O 1
ATOM 5363 N N . SER A 1 696 ? 1.399 22.616 -4.767 1.00 77.06 696 SER A N 1
ATOM 5364 C CA . SER A 1 696 ? 1.083 22.719 -6.194 1.00 77.06 696 SER A CA 1
ATOM 5365 C C . SER A 1 696 ? 2.160 23.497 -6.956 1.00 77.06 696 SER A C 1
ATOM 5367 O O . SER A 1 696 ? 2.602 23.057 -8.015 1.00 77.06 696 SER A O 1
ATOM 5369 N N . ALA A 1 697 ? 2.638 24.618 -6.405 1.00 79.12 697 ALA A N 1
ATOM 5370 C CA . ALA A 1 697 ? 3.715 25.400 -7.008 1.00 79.12 697 ALA A CA 1
ATOM 5371 C C . ALA A 1 697 ? 5.040 24.615 -7.084 1.00 79.12 697 ALA A C 1
ATOM 5373 O O . ALA A 1 697 ? 5.714 24.645 -8.112 1.00 79.12 697 ALA A O 1
ATOM 5374 N N . ARG A 1 698 ? 5.400 23.863 -6.031 1.00 83.19 698 ARG A N 1
ATOM 5375 C CA . ARG A 1 698 ? 6.609 23.016 -6.021 1.00 83.19 698 ARG A CA 1
ATOM 5376 C C . ARG A 1 698 ? 6.502 21.828 -6.964 1.00 83.19 698 ARG A C 1
ATOM 5378 O O . ARG A 1 698 ? 7.476 21.496 -7.628 1.00 83.19 698 ARG A O 1
ATOM 5385 N N . GLN A 1 699 ? 5.330 21.210 -7.068 1.00 76.88 699 GLN A N 1
ATOM 5386 C CA . GLN A 1 699 ? 5.088 20.143 -8.037 1.00 76.88 699 GLN A CA 1
ATOM 5387 C C . GLN A 1 699 ? 5.210 20.663 -9.474 1.00 76.88 699 GLN A C 1
ATOM 5389 O O . GLN A 1 699 ? 5.866 20.017 -10.290 1.00 76.88 699 GLN A O 1
ATOM 5394 N N . ALA A 1 700 ? 4.680 21.854 -9.767 1.00 72.69 700 ALA A N 1
ATOM 5395 C CA . ALA A 1 700 ? 4.868 22.508 -11.062 1.00 72.69 700 ALA A CA 1
ATOM 5396 C C . ALA A 1 700 ? 6.353 22.813 -11.347 1.00 72.69 700 ALA A C 1
ATOM 5398 O O . ALA A 1 700 ? 6.833 22.599 -12.460 1.00 72.69 700 ALA A O 1
ATOM 5399 N N . GLU A 1 701 ? 7.114 23.249 -10.339 1.00 78.06 701 GLU A N 1
ATOM 5400 C CA . GLU A 1 701 ? 8.558 23.474 -10.458 1.00 78.06 701 GLU A CA 1
ATOM 5401 C C . GLU A 1 701 ? 9.345 22.178 -10.708 1.00 78.06 701 GLU A C 1
ATOM 5403 O O . GLU A 1 701 ? 10.222 22.157 -11.571 1.00 78.06 701 GLU A O 1
ATOM 5408 N N . VAL A 1 702 ? 9.014 21.087 -10.008 1.00 73.75 702 VAL A N 1
ATOM 5409 C CA . VAL A 1 702 ? 9.598 19.754 -10.236 1.00 73.75 702 VAL A CA 1
ATOM 5410 C C . VAL A 1 702 ? 9.339 19.290 -11.661 1.00 73.75 702 VAL A C 1
ATOM 5412 O O . VAL A 1 702 ? 10.261 18.817 -12.320 1.00 73.75 702 VAL A O 1
ATOM 5415 N N . LEU A 1 703 ? 8.106 19.440 -12.150 1.00 64.00 703 LEU A N 1
ATOM 5416 C CA . LEU A 1 703 ? 7.757 19.094 -13.526 1.00 64.00 703 LEU A CA 1
ATOM 5417 C C . LEU A 1 703 ? 8.575 19.927 -14.522 1.00 64.00 703 LEU A C 1
ATOM 5419 O O . LEU A 1 703 ? 9.200 19.355 -15.413 1.00 64.00 703 LEU A O 1
ATOM 5423 N N . ARG A 1 704 ? 8.691 21.244 -14.302 1.00 73.19 704 ARG A N 1
ATOM 5424 C CA . ARG A 1 704 ? 9.535 22.134 -15.118 1.00 73.19 704 ARG A CA 1
ATOM 5425 C C . ARG A 1 704 ? 11.009 21.708 -15.123 1.00 73.19 704 ARG A C 1
ATOM 5427 O O . ARG A 1 704 ? 11.626 21.648 -16.182 1.00 73.19 704 ARG A O 1
ATOM 5434 N N . LEU A 1 705 ? 11.592 21.399 -13.963 1.00 69.56 705 LEU A N 1
ATOM 5435 C CA . LEU A 1 705 ? 13.003 20.999 -13.847 1.00 69.56 705 LEU A CA 1
ATOM 5436 C C . LEU A 1 705 ? 13.270 19.601 -14.418 1.00 69.56 705 LEU A C 1
ATOM 5438 O O . LEU A 1 705 ? 14.334 19.362 -14.991 1.00 69.56 705 LEU A O 1
ATOM 5442 N N . ARG A 1 706 ? 12.316 18.676 -14.270 1.00 63.41 706 ARG A N 1
ATOM 5443 C CA . ARG A 1 706 ? 12.389 17.329 -14.846 1.00 63.41 706 ARG A CA 1
ATOM 5444 C C . ARG A 1 706 ? 12.356 17.396 -16.367 1.00 63.41 706 ARG A C 1
ATOM 5446 O O . ARG A 1 706 ? 13.133 16.690 -17.009 1.00 63.41 706 ARG A O 1
ATOM 5453 N N . ASP A 1 707 ? 11.534 18.289 -16.909 1.00 53.81 707 ASP A N 1
ATOM 5454 C CA . ASP A 1 707 ? 11.525 18.621 -18.330 1.00 53.81 707 ASP A CA 1
ATOM 5455 C C . ASP A 1 707 ? 12.888 19.183 -18.774 1.00 53.81 707 ASP A C 1
ATOM 5457 O O . ASP A 1 707 ? 13.502 18.633 -19.682 1.00 53.81 707 ASP A O 1
ATOM 5461 N N . GLU A 1 708 ? 13.433 20.194 -18.088 1.00 58.28 708 GLU A N 1
ATOM 5462 C CA . GLU A 1 708 ? 14.733 20.796 -18.444 1.00 58.28 708 GLU A CA 1
ATOM 5463 C C . GLU A 1 708 ? 15.927 19.824 -18.393 1.00 58.28 708 GLU A C 1
ATOM 5465 O O . GLU A 1 708 ? 16.927 20.006 -19.095 1.00 58.28 708 GLU A O 1
ATOM 5470 N N . LEU A 1 709 ? 15.869 18.813 -17.525 1.00 58.34 709 LEU A N 1
ATOM 5471 C CA . LEU A 1 709 ? 16.932 17.824 -17.343 1.00 58.34 709 LEU A CA 1
ATOM 5472 C C . LEU A 1 709 ? 16.954 16.720 -18.378 1.00 58.34 709 LEU A C 1
ATOM 5474 O O . LEU A 1 709 ? 18.019 16.171 -18.682 1.00 58.34 709 LEU A O 1
ATOM 5478 N N . ARG A 1 710 ? 15.769 16.380 -18.875 1.00 47.12 710 ARG A N 1
ATOM 5479 C CA . ARG A 1 710 ? 15.583 15.403 -19.938 1.00 47.12 710 ARG A CA 1
ATOM 5480 C C . ARG A 1 710 ? 16.299 15.847 -21.220 1.00 47.12 710 ARG A C 1
ATOM 5482 O O . ARG A 1 710 ? 16.727 14.983 -21.978 1.00 47.12 710 ARG A O 1
ATOM 5489 N N . ASP A 1 711 ? 16.501 17.156 -21.397 1.00 40.19 711 ASP A N 1
ATOM 5490 C CA . ASP A 1 711 ? 17.067 17.752 -22.609 1.00 40.19 711 ASP A CA 1
ATOM 5491 C C . ASP A 1 711 ? 18.596 17.915 -22.623 1.00 40.19 711 ASP A C 1
ATOM 5493 O O . ASP A 1 711 ? 19.189 17.689 -23.675 1.00 40.19 711 ASP A O 1
ATOM 5497 N N . ASN A 1 712 ? 19.249 18.248 -21.497 1.00 47.56 712 ASN A N 1
ATOM 5498 C CA . ASN A 1 712 ? 20.680 18.623 -21.493 1.00 47.56 712 ASN A CA 1
ATOM 5499 C C . ASN A 1 712 ? 21.611 17.731 -20.658 1.00 47.56 712 ASN A C 1
ATOM 5501 O O . ASN A 1 712 ? 22.814 17.976 -20.631 1.00 47.56 712 ASN A O 1
ATOM 5505 N N . GLY A 1 713 ? 21.103 16.704 -19.963 1.00 48.75 713 GLY A N 1
ATOM 5506 C CA . GLY A 1 713 ? 21.952 15.763 -19.214 1.00 48.75 713 GLY A CA 1
ATOM 5507 C C . GLY A 1 713 ? 22.872 16.406 -18.160 1.00 48.75 71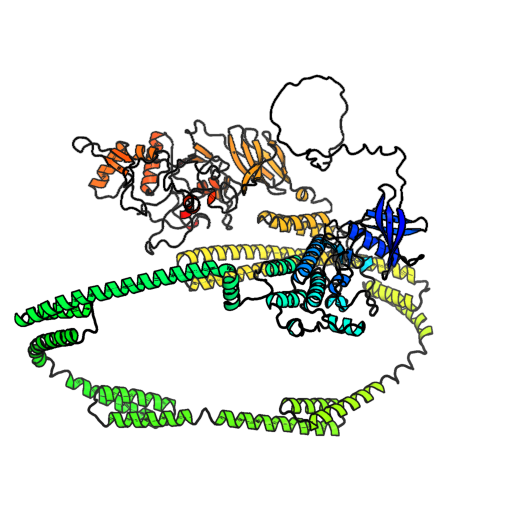3 GLY A C 1
ATOM 5508 O O . GLY A 1 713 ? 23.812 15.759 -17.703 1.00 48.75 713 GLY A O 1
ATOM 5509 N N . ASP A 1 714 ? 22.606 17.658 -17.776 1.00 59.75 714 ASP A N 1
ATOM 5510 C CA . ASP A 1 714 ? 23.470 18.476 -16.928 1.00 59.75 714 ASP A CA 1
ATOM 5511 C C . ASP A 1 714 ? 23.391 18.022 -15.465 1.00 59.75 714 ASP A C 1
ATOM 5513 O O . ASP A 1 714 ? 22.323 17.971 -14.848 1.00 59.75 714 ASP A O 1
ATOM 5517 N N . GLN A 1 715 ? 24.547 17.685 -14.899 1.00 59.03 715 GLN A N 1
ATOM 5518 C CA . GLN A 1 715 ? 24.676 17.173 -13.542 1.00 59.03 715 GLN A CA 1
ATOM 5519 C C . GLN A 1 715 ? 24.253 18.209 -12.485 1.00 59.03 715 GLN A C 1
ATOM 5521 O O . GLN A 1 715 ? 23.703 17.821 -11.454 1.00 59.03 715 GLN A O 1
ATOM 5526 N N . LEU A 1 716 ? 24.425 19.511 -12.755 1.00 60.19 716 LEU A N 1
ATOM 5527 C CA . LEU A 1 716 ? 24.038 20.585 -11.833 1.00 60.19 716 LEU A CA 1
ATOM 5528 C C . LEU A 1 716 ? 22.512 20.729 -11.753 1.00 60.19 716 LEU A C 1
ATOM 5530 O O . LEU A 1 716 ? 21.936 20.850 -10.671 1.00 60.19 716 LEU A O 1
ATOM 5534 N N . LYS A 1 717 ? 21.828 20.617 -12.895 1.00 64.62 717 LYS A N 1
ATOM 5535 C CA . LYS A 1 717 ? 20.364 20.606 -12.924 1.00 64.62 717 LYS A CA 1
ATOM 5536 C C . LYS A 1 717 ? 19.800 19.374 -12.210 1.00 64.62 717 LYS A C 1
ATOM 5538 O O . LYS A 1 717 ? 18.748 19.492 -11.590 1.00 64.62 717 LYS A O 1
ATOM 5543 N N . ARG A 1 718 ? 20.507 18.226 -12.214 1.00 69.31 718 ARG A N 1
ATOM 5544 C CA . ARG A 1 718 ? 20.077 16.986 -11.524 1.00 69.31 718 ARG A CA 1
ATOM 5545 C C . ARG A 1 718 ? 20.025 17.189 -10.022 1.00 69.31 718 ARG A C 1
ATOM 5547 O O . ARG A 1 718 ? 19.067 16.744 -9.397 1.00 69.31 718 ARG A O 1
ATOM 5554 N N . SER A 1 719 ? 21.004 17.897 -9.460 1.00 74.38 719 SER A N 1
ATOM 5555 C CA . SER A 1 719 ? 20.947 18.301 -8.054 1.00 74.38 719 SER A CA 1
ATOM 5556 C C . SER A 1 719 ? 19.805 19.276 -7.774 1.00 74.38 719 SER A C 1
ATOM 5558 O O . SER A 1 719 ? 19.132 19.123 -6.760 1.00 74.38 719 SER A O 1
ATOM 5560 N N . THR A 1 720 ? 19.522 20.223 -8.674 1.00 80.88 720 THR A N 1
ATOM 5561 C CA . THR A 1 720 ? 18.405 21.167 -8.504 1.00 80.88 720 THR A CA 1
ATOM 5562 C C . THR A 1 720 ? 17.047 20.467 -8.558 1.00 80.88 720 THR A C 1
ATOM 5564 O O . THR A 1 720 ? 16.194 20.744 -7.721 1.00 80.88 720 THR A O 1
ATOM 5567 N N . LEU A 1 721 ? 16.847 19.516 -9.479 1.00 80.06 721 LEU A N 1
ATOM 5568 C CA . LEU A 1 721 ? 15.642 18.682 -9.509 1.00 80.06 721 LEU A CA 1
ATOM 5569 C C . LEU A 1 721 ? 15.526 17.836 -8.244 1.00 80.06 721 LEU A C 1
ATOM 5571 O O . LEU A 1 721 ? 14.453 17.797 -7.659 1.00 80.06 721 LEU A O 1
ATOM 5575 N N . ALA A 1 722 ? 16.607 17.184 -7.809 1.00 77.88 722 ALA A N 1
ATOM 5576 C CA . ALA A 1 722 ? 16.586 16.394 -6.581 1.00 77.88 722 ALA A CA 1
ATOM 5577 C C . ALA A 1 722 ? 16.213 17.257 -5.361 1.00 77.88 722 ALA A C 1
ATOM 5579 O O . ALA A 1 722 ? 15.434 16.817 -4.519 1.00 77.88 722 ALA A O 1
ATOM 5580 N N . SER A 1 723 ? 16.709 18.499 -5.300 1.00 82.81 723 SER A N 1
ATOM 5581 C CA . SER A 1 723 ? 16.322 19.476 -4.276 1.00 82.81 723 SER A CA 1
ATOM 5582 C C . SER A 1 723 ? 14.843 19.848 -4.376 1.00 82.81 723 SER A C 1
ATOM 5584 O O . SER A 1 723 ? 14.140 19.783 -3.377 1.00 82.81 723 SER A O 1
ATOM 5586 N N . ALA A 1 724 ? 14.341 20.174 -5.571 1.00 83.19 724 ALA A N 1
ATOM 5587 C CA . ALA A 1 724 ? 12.937 20.529 -5.771 1.00 83.19 724 ALA A CA 1
ATOM 5588 C C . ALA A 1 724 ? 11.983 19.350 -5.492 1.00 83.19 724 ALA A C 1
ATOM 5590 O O . ALA A 1 724 ? 10.886 19.543 -4.968 1.00 83.19 724 ALA A O 1
ATOM 5591 N N . GLU A 1 725 ? 12.391 18.117 -5.812 1.00 80.94 725 GLU A N 1
ATOM 5592 C CA . GLU A 1 725 ? 11.650 16.896 -5.484 1.00 80.94 725 GLU A CA 1
ATOM 5593 C C . GLU A 1 725 ? 11.588 16.674 -3.972 1.00 80.94 725 GLU A C 1
ATOM 5595 O O . GLU A 1 725 ? 10.531 16.303 -3.455 1.00 80.94 725 GLU A O 1
ATOM 5600 N N . GLU A 1 726 ? 12.684 16.926 -3.251 1.00 86.94 726 GLU A N 1
ATOM 5601 C CA . GLU A 1 726 ? 12.676 16.865 -1.790 1.00 86.94 726 GLU A CA 1
ATOM 5602 C C . GLU A 1 726 ? 11.833 17.996 -1.189 1.00 86.94 726 GLU A C 1
ATOM 5604 O O . GLU A 1 726 ? 10.993 17.718 -0.338 1.00 86.94 726 GLU A O 1
ATOM 5609 N N . ASP A 1 727 ? 11.929 19.226 -1.696 1.00 84.56 727 ASP A N 1
ATOM 5610 C CA . ASP A 1 727 ? 11.087 20.350 -1.266 1.00 84.56 727 ASP A CA 1
ATOM 5611 C C . ASP A 1 727 ? 9.594 20.066 -1.502 1.00 84.56 727 ASP A C 1
ATOM 5613 O O . ASP A 1 727 ? 8.752 20.367 -0.653 1.00 84.56 727 ASP A O 1
ATOM 5617 N N . SER A 1 728 ? 9.242 19.428 -2.624 1.00 83.31 728 SER A N 1
ATOM 5618 C CA . SER A 1 728 ? 7.873 18.980 -2.896 1.00 83.31 728 SER A CA 1
ATOM 5619 C C . SER A 1 728 ? 7.419 17.897 -1.912 1.00 83.31 728 SER A C 1
ATOM 5621 O O . SER A 1 728 ? 6.275 17.939 -1.452 1.00 83.31 728 SER A O 1
ATOM 5623 N N . ARG A 1 729 ? 8.292 16.951 -1.540 1.00 83.44 729 ARG A N 1
ATOM 5624 C CA . ARG A 1 729 ? 7.985 15.938 -0.514 1.00 83.44 729 ARG A CA 1
ATOM 5625 C C . ARG A 1 729 ? 7.821 16.558 0.868 1.00 83.44 729 ARG A C 1
ATOM 5627 O O . ARG A 1 729 ? 6.916 16.156 1.596 1.00 83.44 729 ARG A O 1
ATOM 5634 N N . VAL A 1 730 ? 8.662 17.526 1.227 1.00 86.62 730 VAL A N 1
ATOM 5635 C CA . VAL A 1 730 ? 8.561 18.278 2.485 1.00 86.62 730 VAL A CA 1
ATOM 5636 C C . VAL A 1 730 ? 7.239 19.043 2.525 1.00 86.62 730 VAL A C 1
ATOM 5638 O O . VAL A 1 730 ? 6.469 18.859 3.461 1.00 86.62 730 VAL A O 1
ATOM 5641 N N . ALA A 1 731 ? 6.896 19.779 1.464 1.00 82.00 731 ALA A N 1
ATOM 5642 C CA . ALA A 1 731 ? 5.618 20.485 1.366 1.00 82.00 731 ALA A CA 1
ATOM 5643 C C . ALA A 1 731 ? 4.405 19.537 1.464 1.00 82.00 731 ALA A C 1
ATOM 5645 O O . ALA A 1 731 ? 3.400 19.874 2.095 1.00 82.00 731 ALA A O 1
ATOM 5646 N N . ALA A 1 732 ? 4.498 18.330 0.890 1.00 77.81 732 ALA A N 1
ATOM 5647 C CA . ALA A 1 732 ? 3.458 17.309 1.012 1.00 77.81 732 ALA A CA 1
ATOM 5648 C C . ALA A 1 732 ? 3.322 16.786 2.452 1.00 77.81 732 ALA A C 1
ATOM 5650 O O . ALA A 1 732 ? 2.201 16.667 2.951 1.00 77.81 732 ALA A O 1
ATOM 5651 N N . ARG A 1 733 ? 4.444 16.524 3.141 1.00 86.12 733 ARG A N 1
ATOM 5652 C CA . ARG A 1 733 ? 4.458 16.135 4.563 1.00 86.12 733 ARG A CA 1
ATOM 5653 C C . ARG A 1 733 ? 3.873 17.234 5.451 1.00 86.12 733 ARG A C 1
ATOM 5655 O O . ARG A 1 733 ? 3.045 16.931 6.304 1.00 86.12 733 ARG A O 1
ATOM 5662 N N . ASP A 1 734 ? 4.233 18.492 5.217 1.00 86.50 734 ASP A N 1
ATOM 5663 C CA . ASP A 1 734 ? 3.739 19.634 5.992 1.00 86.50 734 ASP A CA 1
ATOM 5664 C C . ASP A 1 734 ? 2.229 19.824 5.829 1.00 86.50 734 ASP A C 1
ATOM 5666 O O . ASP A 1 734 ? 1.515 20.074 6.805 1.00 86.50 734 ASP A O 1
ATOM 5670 N N . ARG A 1 735 ? 1.712 19.685 4.603 1.00 90.44 735 ARG A N 1
ATOM 5671 C CA . ARG A 1 735 ? 0.266 19.705 4.358 1.00 90.44 735 ARG A CA 1
ATOM 5672 C C . ARG A 1 735 ? -0.427 18.545 5.074 1.00 90.44 735 ARG A C 1
ATOM 5674 O O . ARG A 1 735 ? -1.432 18.765 5.748 1.00 90.44 735 ARG A O 1
ATOM 5681 N N . ALA A 1 736 ? 0.111 17.330 4.956 1.00 83.12 736 ALA A N 1
ATOM 5682 C CA . ALA A 1 736 ? -0.443 16.150 5.615 1.00 83.12 736 ALA A CA 1
ATOM 5683 C C . ALA A 1 736 ? -0.468 16.306 7.145 1.00 83.12 736 ALA A C 1
ATOM 5685 O O . ALA A 1 736 ? -1.460 15.949 7.774 1.00 83.12 736 ALA A O 1
ATOM 5686 N N . ALA A 1 737 ? 0.571 16.906 7.733 1.00 86.75 737 ALA A N 1
ATOM 5687 C CA . ALA A 1 737 ? 0.623 17.211 9.159 1.00 86.75 737 ALA A CA 1
ATOM 5688 C C . ALA A 1 737 ? -0.486 18.189 9.585 1.00 86.75 737 ALA A C 1
ATOM 5690 O O . ALA A 1 737 ? -1.160 17.932 10.577 1.00 86.75 737 ALA A O 1
ATOM 5691 N N . SER A 1 738 ? -0.741 19.257 8.816 1.00 88.88 738 SER A N 1
ATOM 5692 C CA . SER A 1 738 ? -1.843 20.193 9.105 1.00 88.88 738 SER A CA 1
ATOM 5693 C C . SER A 1 738 ? -3.225 19.548 8.975 1.00 88.88 738 SER A C 1
ATOM 5695 O O . SER A 1 738 ? -4.111 19.829 9.777 1.00 88.88 738 SER A O 1
ATOM 5697 N N . LEU A 1 739 ? -3.420 18.649 8.004 1.00 89.50 739 LEU A N 1
ATOM 5698 C CA . LEU A 1 739 ? -4.669 17.889 7.877 1.00 89.50 739 LEU A CA 1
ATOM 5699 C C . LEU A 1 739 ? -4.859 16.902 9.036 1.00 89.50 739 LEU A C 1
ATOM 5701 O O . LEU A 1 739 ? -5.967 16.780 9.559 1.00 89.50 739 LEU A O 1
ATOM 5705 N N . ALA A 1 740 ? -3.784 16.232 9.460 1.00 88.25 740 ALA A N 1
ATOM 5706 C CA . ALA A 1 740 ? -3.787 15.343 10.618 1.00 88.25 740 ALA A CA 1
ATOM 5707 C C . ALA A 1 740 ? -4.078 16.107 11.921 1.00 88.25 740 ALA A C 1
ATOM 5709 O O . ALA A 1 740 ? -4.840 15.634 12.763 1.00 88.25 740 ALA A O 1
ATOM 5710 N N . GLU A 1 741 ? -3.523 17.311 12.069 1.00 91.94 741 GLU A N 1
ATOM 5711 C CA . GLU A 1 741 ? -3.824 18.212 13.179 1.00 91.94 741 GLU A CA 1
ATOM 5712 C C . GLU A 1 741 ? -5.297 18.637 13.165 1.00 91.94 741 GLU A C 1
ATOM 5714 O O . GLU A 1 741 ? -5.981 18.488 14.178 1.00 91.94 741 GLU A O 1
ATOM 5719 N N . ALA A 1 742 ? -5.819 19.082 12.017 1.00 91.56 742 ALA A N 1
ATOM 5720 C CA . ALA A 1 742 ? -7.212 19.499 11.879 1.00 91.56 742 ALA A CA 1
ATOM 5721 C C . ALA A 1 742 ? -8.191 18.372 12.251 1.00 91.56 742 ALA A C 1
ATOM 5723 O O . ALA A 1 742 ? -9.061 18.566 13.102 1.00 91.56 742 ALA A O 1
ATOM 5724 N N . VAL A 1 743 ? -8.024 17.170 11.684 1.00 92.69 743 VAL A N 1
ATOM 5725 C CA . VAL A 1 743 ? -8.899 16.027 12.002 1.00 92.69 743 VAL A CA 1
ATOM 5726 C C . VAL A 1 743 ? -8.701 15.534 13.439 1.00 92.69 743 VAL A C 1
ATOM 5728 O O . VAL A 1 743 ? -9.664 15.138 14.093 1.00 92.69 743 VAL A O 1
ATOM 5731 N N . GLY A 1 744 ? -7.478 15.608 13.976 1.00 91.06 744 GLY A N 1
ATOM 5732 C CA . GLY A 1 744 ? -7.182 15.282 15.370 1.00 91.06 744 GLY A CA 1
ATOM 5733 C C . GLY A 1 744 ? -7.894 16.215 16.352 1.00 91.06 744 GLY A C 1
ATOM 5734 O O . GLY A 1 744 ? -8.485 15.752 17.328 1.00 91.06 744 GLY A O 1
ATOM 5735 N N . LEU A 1 745 ? -7.899 17.522 16.076 1.00 93.00 745 LEU A N 1
ATOM 5736 C CA . LEU A 1 745 ? -8.628 18.526 16.856 1.00 93.00 745 LEU A CA 1
ATOM 5737 C C . LEU A 1 745 ? -10.146 18.317 16.769 1.00 93.00 745 LEU A C 1
ATOM 5739 O O . LEU A 1 745 ? -10.818 18.353 17.801 1.00 93.00 745 LEU A O 1
ATOM 5743 N N . LEU A 1 746 ? -10.678 18.023 15.578 1.00 92.44 746 LEU A N 1
ATOM 5744 C CA . LEU A 1 746 ? -12.099 17.713 15.384 1.00 92.44 746 LEU A CA 1
ATOM 5745 C C . LEU A 1 746 ? -12.529 16.444 16.133 1.00 92.44 746 LEU A C 1
ATOM 5747 O O . LEU A 1 746 ? -13.557 16.450 16.807 1.00 92.44 746 LEU A O 1
ATOM 5751 N N . ASN A 1 747 ? -11.730 15.376 16.088 1.00 92.25 747 ASN A N 1
ATOM 5752 C CA . ASN A 1 747 ? -12.009 14.143 16.828 1.00 92.25 747 ASN A CA 1
ATOM 5753 C C . ASN A 1 747 ? -11.938 14.352 18.347 1.00 92.25 747 ASN A C 1
ATOM 5755 O O . ASN A 1 747 ? -12.746 13.792 19.085 1.00 92.25 747 ASN A O 1
ATOM 5759 N N . ARG A 1 748 ? -11.015 15.195 18.833 1.00 92.69 748 ARG A N 1
ATOM 5760 C CA . ARG A 1 748 ? -10.977 15.597 20.249 1.00 92.69 748 ARG A CA 1
ATOM 5761 C C . ARG A 1 748 ? -12.220 16.393 20.645 1.00 92.69 748 ARG A C 1
ATOM 5763 O O . ARG A 1 748 ? -12.767 16.141 21.714 1.00 92.69 748 ARG A O 1
ATOM 5770 N N . ALA A 1 749 ? -12.689 17.307 19.794 1.00 91.62 749 ALA A N 1
ATOM 5771 C CA . ALA A 1 749 ? -13.937 18.034 20.021 1.00 91.62 749 ALA A CA 1
ATOM 5772 C C . ALA A 1 749 ? -15.148 17.082 20.045 1.00 91.62 749 ALA A C 1
ATOM 5774 O O . ALA A 1 749 ? -15.997 17.188 20.928 1.00 91.62 749 ALA A O 1
ATOM 5775 N N . LEU A 1 750 ? -15.189 16.099 19.138 1.00 91.75 750 LEU A N 1
ATOM 5776 C CA . LEU A 1 750 ? -16.244 15.083 19.089 1.00 91.75 750 LEU A CA 1
ATOM 5777 C C . LEU A 1 750 ? -16.245 14.208 20.350 1.00 91.75 750 LEU A C 1
ATOM 5779 O O . LEU A 1 750 ? -17.306 13.919 20.891 1.00 91.75 750 LEU A O 1
ATOM 5783 N N . ALA A 1 751 ? -15.070 13.832 20.859 1.00 90.56 751 ALA A N 1
ATOM 5784 C CA . ALA A 1 751 ? -14.951 13.058 22.093 1.00 90.56 751 ALA A CA 1
ATOM 5785 C C . ALA A 1 751 ? -15.459 13.822 23.330 1.00 90.56 751 ALA A C 1
ATOM 5787 O O . ALA A 1 751 ? -15.989 13.208 24.256 1.00 90.56 751 ALA A O 1
ATOM 5788 N N . LEU A 1 752 ? -15.320 15.154 23.354 1.00 89.06 752 LEU A N 1
ATOM 5789 C CA . LEU A 1 752 ? -15.873 15.993 24.421 1.00 89.06 752 LEU A CA 1
ATOM 5790 C C . LEU A 1 752 ? -17.399 16.101 24.328 1.00 89.06 752 LEU A C 1
ATOM 5792 O O . LEU A 1 752 ? -18.073 16.090 25.362 1.00 89.06 752 LEU A O 1
ATOM 5796 N N . THR A 1 753 ? -17.933 16.211 23.108 1.00 89.06 753 THR A N 1
ATOM 5797 C CA . THR A 1 753 ? -19.364 16.411 22.847 1.00 89.06 753 THR A CA 1
ATOM 5798 C C . THR A 1 753 ? -19.829 15.660 21.582 1.00 89.06 753 THR A C 1
ATOM 5800 O O . THR A 1 753 ? -19.881 16.261 20.504 1.00 89.06 753 THR A O 1
ATOM 5803 N N . PRO A 1 754 ? -20.203 14.367 21.686 1.00 87.81 754 PRO A N 1
ATOM 5804 C CA . PRO A 1 754 ? -20.522 13.529 20.520 1.00 87.81 754 PRO A CA 1
ATOM 5805 C C . PRO A 1 754 ? -21.718 14.019 19.694 1.00 87.81 754 PRO A C 1
ATOM 5807 O O . PRO A 1 754 ? -21.700 13.955 18.466 1.00 87.81 754 PRO A O 1
ATOM 5810 N N . ASP A 1 755 ? -22.734 14.563 20.365 1.00 86.31 755 ASP A N 1
ATOM 5811 C CA . ASP A 1 755 ? -23.986 14.995 19.735 1.00 86.31 755 ASP A CA 1
ATOM 5812 C C . ASP A 1 755 ? -23.991 16.479 19.335 1.00 86.31 755 ASP A C 1
ATOM 5814 O O . ASP A 1 755 ? -25.019 16.996 18.902 1.00 86.31 755 ASP A O 1
ATOM 5818 N N . HIS A 1 756 ? -22.867 17.194 19.476 1.00 89.56 756 HIS A N 1
ATOM 5819 C CA . HIS A 1 756 ? -22.815 18.632 19.202 1.00 89.56 756 HIS A CA 1
ATOM 5820 C C . HIS A 1 756 ? -22.860 18.916 17.687 1.00 89.56 756 HIS A C 1
ATOM 5822 O O . HIS A 1 756 ? -21.890 18.602 16.982 1.00 89.56 756 HIS A O 1
ATOM 5828 N N . PRO A 1 757 ? -23.934 19.539 17.154 1.00 89.44 757 PRO A N 1
ATOM 5829 C CA . PRO A 1 757 ? -24.124 19.659 15.707 1.00 89.44 757 PRO A CA 1
ATOM 5830 C C . PRO A 1 757 ? -22.995 20.405 14.969 1.00 89.44 757 PRO A C 1
ATOM 5832 O O . PRO A 1 757 ? -22.569 19.916 13.924 1.00 89.44 757 PRO A O 1
ATOM 5835 N N . PRO A 1 758 ? -22.434 21.520 15.490 1.00 90.50 758 PRO A N 1
ATOM 5836 C CA . PRO A 1 758 ? -21.309 22.205 14.845 1.00 90.50 758 PRO A CA 1
ATOM 5837 C C . PRO A 1 758 ? -20.063 21.332 14.633 1.00 90.50 758 PRO A C 1
ATOM 5839 O O . PRO A 1 758 ? -19.401 21.452 13.605 1.00 90.50 758 PRO A O 1
ATOM 5842 N N . VAL A 1 759 ? -19.752 20.433 15.575 1.00 90.62 759 VAL A N 1
ATOM 5843 C CA . VAL A 1 759 ? -18.572 19.554 15.484 1.00 90.62 759 VAL A CA 1
ATOM 5844 C C . VAL A 1 759 ? -18.790 18.473 14.427 1.00 90.62 759 VAL A C 1
ATOM 5846 O O . VAL A 1 759 ? -17.916 18.241 13.590 1.00 90.62 759 VAL A O 1
ATOM 5849 N N . ARG A 1 760 ? -19.978 17.855 14.417 1.00 90.81 760 ARG A N 1
ATOM 5850 C CA . ARG A 1 760 ? -20.357 16.860 13.403 1.00 90.81 760 ARG A CA 1
ATOM 5851 C C . ARG A 1 760 ? -20.388 17.466 11.998 1.00 90.81 760 ARG A C 1
ATOM 5853 O O . ARG A 1 760 ? -19.803 16.895 11.083 1.00 90.81 760 ARG A O 1
ATOM 5860 N N . ALA A 1 761 ? -20.960 18.662 11.848 1.00 89.50 761 ALA A N 1
ATOM 5861 C CA . ALA A 1 761 ? -20.982 19.382 10.576 1.00 89.50 761 ALA A CA 1
ATOM 5862 C C . ALA A 1 761 ? -19.569 19.708 10.057 1.00 89.50 761 ALA A C 1
ATOM 5864 O O . ALA A 1 761 ? -19.308 19.571 8.863 1.00 89.50 761 ALA A O 1
ATOM 5865 N N . ALA A 1 762 ? -18.637 20.093 10.935 1.00 89.81 762 ALA A N 1
ATOM 5866 C CA . ALA A 1 762 ? -17.253 20.357 10.543 1.00 89.81 762 ALA A CA 1
ATOM 5867 C C . ALA A 1 762 ? -16.484 19.085 10.151 1.00 89.81 762 ALA A C 1
ATOM 5869 O O . ALA A 1 762 ? -15.718 19.114 9.190 1.00 89.81 762 ALA A O 1
ATOM 5870 N N . LEU A 1 763 ? -16.719 17.958 10.834 1.00 91.94 763 LEU A N 1
ATOM 5871 C CA . LEU A 1 763 ? -16.188 16.653 10.423 1.00 91.94 763 LEU A CA 1
ATOM 5872 C C . LEU A 1 763 ? -16.743 16.217 9.065 1.00 91.94 763 LEU A C 1
ATOM 5874 O O . LEU A 1 763 ? -15.976 15.794 8.203 1.00 91.94 763 LEU A O 1
ATOM 5878 N N . ALA A 1 764 ? -18.053 16.359 8.849 1.00 89.88 764 ALA A N 1
ATOM 5879 C CA . ALA A 1 764 ? -18.673 16.066 7.562 1.00 89.88 764 ALA A CA 1
ATOM 5880 C C . ALA A 1 764 ? -18.062 16.928 6.445 1.00 89.88 764 ALA A C 1
ATOM 5882 O O . ALA A 1 764 ? -17.652 16.394 5.417 1.00 89.88 764 ALA A O 1
ATOM 5883 N N . ALA A 1 765 ? -17.914 18.238 6.669 1.00 88.69 765 ALA A N 1
ATOM 5884 C CA . ALA A 1 765 ? -17.287 19.150 5.713 1.00 88.69 765 ALA A CA 1
ATOM 5885 C C . ALA A 1 765 ? -15.822 18.782 5.414 1.00 88.69 765 ALA A C 1
ATOM 5887 O O . ALA A 1 765 ? -15.426 18.754 4.249 1.00 88.69 765 ALA A O 1
ATOM 5888 N N . PHE A 1 766 ? -15.034 18.436 6.439 1.00 91.69 766 PHE A N 1
ATOM 5889 C CA . PHE A 1 766 ? -13.646 17.992 6.276 1.00 91.69 766 PHE A CA 1
ATOM 5890 C C . PHE A 1 766 ? -13.544 16.751 5.376 1.00 91.69 766 PHE A C 1
ATOM 5892 O O . PHE A 1 766 ? -12.721 16.703 4.460 1.00 91.69 766 PHE A O 1
ATOM 5899 N N . TRP A 1 767 ? -14.393 15.749 5.611 1.00 92.25 767 TRP A N 1
ATOM 5900 C CA . TRP A 1 767 ? -14.387 14.521 4.818 1.00 92.25 767 TRP A CA 1
ATOM 5901 C C . TRP A 1 767 ? -14.960 14.712 3.412 1.00 92.25 767 TRP A C 1
ATOM 5903 O O . TRP A 1 767 ? -14.496 14.051 2.489 1.00 92.25 767 TRP A O 1
ATOM 5913 N N . ILE A 1 768 ? -15.893 15.647 3.212 1.00 87.88 768 ILE A N 1
ATOM 5914 C CA . ILE A 1 768 ? -16.378 16.031 1.876 1.00 87.88 768 ILE A CA 1
ATOM 5915 C C . ILE A 1 768 ? -15.268 16.676 1.042 1.00 87.88 768 ILE A C 1
ATOM 5917 O O . ILE A 1 768 ? -15.142 16.362 -0.140 1.00 87.88 768 ILE A O 1
ATOM 5921 N N . ASP A 1 769 ? -14.433 17.527 1.639 1.00 86.56 769 ASP A N 1
ATOM 5922 C CA . ASP A 1 769 ? -13.281 18.111 0.942 1.00 86.56 769 ASP A CA 1
ATOM 5923 C C . ASP A 1 769 ? -12.264 17.027 0.533 1.00 86.56 769 ASP A C 1
ATOM 5925 O O . ASP A 1 769 ? -11.793 16.992 -0.605 1.00 86.56 769 ASP A O 1
ATOM 5929 N N . ARG A 1 770 ? -11.995 16.056 1.419 1.00 89.56 770 ARG A N 1
ATOM 5930 C CA . ARG A 1 770 ? -11.131 14.900 1.105 1.00 89.56 770 ARG A CA 1
ATOM 5931 C C . ARG A 1 770 ? -11.740 13.970 0.057 1.00 89.56 770 ARG A C 1
ATOM 5933 O O . ARG A 1 770 ? -11.005 13.439 -0.772 1.00 89.56 770 ARG A O 1
ATOM 5940 N N . LEU A 1 771 ? -13.060 13.799 0.068 1.00 86.81 771 LEU A N 1
ATOM 5941 C CA . LEU A 1 771 ? -13.794 13.065 -0.959 1.00 86.81 771 LEU A CA 1
ATOM 5942 C C . LEU A 1 771 ? -13.614 13.731 -2.326 1.00 86.81 771 LEU A C 1
ATOM 5944 O O . LEU A 1 771 ? -13.228 13.058 -3.277 1.00 86.81 771 LEU A O 1
ATOM 5948 N N . ALA A 1 772 ? -13.842 15.043 -2.417 1.00 80.81 772 ALA A N 1
ATOM 5949 C CA . ALA A 1 772 ? -13.671 15.794 -3.658 1.00 80.81 772 ALA A CA 1
ATOM 5950 C C . ALA A 1 772 ? -12.222 15.732 -4.173 1.00 80.81 772 ALA A C 1
ATOM 5952 O O . ALA A 1 772 ? -11.995 15.550 -5.369 1.00 80.81 772 ALA A O 1
ATOM 5953 N N . GLU A 1 773 ? -11.235 15.824 -3.277 1.00 77.94 773 GLU A N 1
ATOM 5954 C CA . GLU A 1 773 ? -9.820 15.692 -3.632 1.00 77.94 773 GLU A CA 1
ATOM 5955 C C . GLU A 1 773 ? -9.485 14.292 -4.160 1.00 77.94 773 GLU A C 1
ATOM 5957 O O . GLU A 1 773 ? -8.914 14.172 -5.244 1.00 77.94 773 GLU A O 1
ATOM 5962 N N . ALA A 1 774 ? -9.882 13.237 -3.445 1.00 77.81 774 ALA A N 1
ATOM 5963 C CA . ALA A 1 774 ? -9.664 11.856 -3.866 1.00 77.81 774 ALA A CA 1
ATOM 5964 C C . ALA A 1 774 ? -10.344 11.543 -5.212 1.00 77.81 774 ALA A C 1
ATOM 5966 O O . ALA A 1 774 ? -9.752 10.892 -6.074 1.00 77.81 774 ALA A O 1
ATOM 5967 N N . GLU A 1 775 ? -11.556 12.065 -5.435 1.00 76.12 775 GLU A N 1
ATOM 5968 C CA . GLU A 1 775 ? -12.260 11.962 -6.716 1.00 76.12 775 GLU A CA 1
ATOM 5969 C C . GLU A 1 775 ? -11.506 12.688 -7.844 1.00 76.12 775 GLU A C 1
ATOM 5971 O O . GLU A 1 775 ? -11.415 12.148 -8.946 1.00 76.12 775 GLU A O 1
ATOM 5976 N N . SER A 1 776 ? -10.922 13.862 -7.576 1.00 68.19 776 SER A N 1
ATOM 5977 C CA . SER A 1 776 ? -10.183 14.643 -8.583 1.00 68.19 776 SER A CA 1
ATOM 5978 C C . SER A 1 776 ? -8.913 13.949 -9.092 1.00 68.19 776 SER A C 1
ATOM 5980 O O . SER A 1 776 ? -8.581 14.064 -10.269 1.00 68.19 776 SER A O 1
ATOM 5982 N N . ILE A 1 777 ? -8.237 13.179 -8.232 1.00 65.50 777 ILE A N 1
ATOM 5983 C CA . ILE A 1 777 ? -7.033 12.407 -8.587 1.00 65.50 777 ILE A CA 1
ATOM 5984 C C . ILE A 1 777 ? -7.351 10.976 -9.052 1.00 65.50 777 ILE A C 1
ATOM 5986 O O . ILE A 1 777 ? -6.445 10.232 -9.423 1.00 65.50 777 ILE A O 1
ATOM 5990 N N . GLY A 1 778 ? -8.629 10.577 -9.037 1.00 64.12 778 GLY A N 1
ATOM 5991 C CA . GLY A 1 778 ? -9.078 9.241 -9.437 1.00 64.12 778 GLY A CA 1
ATOM 5992 C C . GLY A 1 778 ? -8.793 8.128 -8.419 1.00 64.12 778 GLY A C 1
ATOM 5993 O O . GLY A 1 778 ? -8.835 6.952 -8.788 1.00 64.12 778 GLY A O 1
ATOM 5994 N N . ASP A 1 779 ? -8.526 8.459 -7.152 1.00 72.00 779 ASP A N 1
ATOM 5995 C CA . ASP A 1 779 ? -8.328 7.474 -6.084 1.00 72.00 779 ASP A CA 1
ATOM 5996 C C . ASP A 1 779 ? -9.681 7.000 -5.538 1.00 72.00 779 ASP A C 1
ATOM 5998 O O . ASP A 1 779 ? -10.279 7.583 -4.629 1.00 72.00 779 ASP A O 1
ATOM 6002 N N . LEU A 1 780 ? -10.176 5.907 -6.121 1.00 74.56 780 LEU A N 1
ATOM 6003 C CA . LEU A 1 780 ? -11.467 5.320 -5.766 1.00 74.56 780 LEU A CA 1
ATOM 6004 C C . LEU A 1 780 ? -11.516 4.812 -4.318 1.00 74.56 780 LEU A C 1
ATOM 6006 O O . LEU A 1 780 ? -12.584 4.847 -3.706 1.00 74.56 780 LEU A O 1
ATOM 6010 N N . ALA A 1 781 ? -10.392 4.345 -3.766 1.00 66.38 781 ALA A N 1
ATOM 6011 C CA . ALA A 1 781 ? -10.345 3.791 -2.416 1.00 66.38 781 ALA A CA 1
ATOM 6012 C C . ALA A 1 781 ? -10.396 4.908 -1.368 1.00 66.38 781 ALA A C 1
ATOM 6014 O O . ALA A 1 781 ? -11.212 4.853 -0.444 1.00 66.38 781 ALA A O 1
ATOM 6015 N N . ALA A 1 782 ? -9.584 5.954 -1.552 1.00 71.50 782 ALA A N 1
ATOM 6016 C CA . ALA A 1 782 ? -9.616 7.130 -0.690 1.00 71.50 782 ALA A CA 1
ATOM 6017 C C . ALA A 1 782 ? -10.964 7.863 -0.782 1.00 71.50 782 ALA A C 1
ATOM 6019 O O . ALA A 1 782 ? -11.503 8.278 0.245 1.00 71.50 782 ALA A O 1
ATOM 6020 N N . ALA A 1 783 ? -11.555 7.949 -1.981 1.00 78.25 783 ALA A N 1
ATOM 6021 C CA . ALA A 1 783 ? -12.882 8.528 -2.171 1.00 78.25 783 ALA A CA 1
ATOM 6022 C C . ALA A 1 783 ? -13.957 7.728 -1.417 1.00 78.25 783 ALA A C 1
ATOM 6024 O O . ALA A 1 783 ? -14.728 8.306 -0.658 1.00 78.25 783 ALA A O 1
ATOM 6025 N N . ALA A 1 784 ? -13.983 6.397 -1.541 1.00 76.56 784 ALA A N 1
ATOM 6026 C CA . ALA A 1 784 ? -14.956 5.569 -0.824 1.00 76.56 784 ALA A CA 1
ATOM 6027 C C . ALA A 1 784 ? -14.828 5.697 0.707 1.00 76.56 784 ALA A C 1
ATOM 6029 O O . ALA A 1 784 ? -15.837 5.807 1.408 1.00 76.56 784 ALA A O 1
ATOM 6030 N N . ALA A 1 785 ? -13.596 5.734 1.227 1.00 81.31 785 ALA A N 1
ATOM 6031 C CA . ALA A 1 785 ? -13.341 5.916 2.654 1.00 81.31 785 ALA A CA 1
ATOM 6032 C C . ALA A 1 785 ? -13.807 7.294 3.153 1.00 81.31 785 ALA A C 1
ATOM 6034 O O . ALA A 1 785 ? -14.497 7.382 4.172 1.00 81.31 785 ALA A O 1
ATOM 6035 N N . ALA A 1 786 ? -13.482 8.362 2.420 1.00 86.12 786 ALA A N 1
ATOM 6036 C CA . ALA A 1 786 ? -13.911 9.717 2.749 1.00 86.12 786 ALA A CA 1
ATOM 6037 C C . ALA A 1 786 ? -15.439 9.874 2.661 1.00 86.12 786 ALA A C 1
ATOM 6039 O O . ALA A 1 786 ? -16.039 10.501 3.531 1.00 86.12 786 ALA A O 1
ATOM 6040 N N . GLU A 1 787 ? -16.092 9.245 1.677 1.00 86.94 787 GLU A N 1
ATOM 6041 C CA . GLU A 1 787 ? -17.553 9.245 1.544 1.00 86.94 787 GLU A CA 1
ATOM 6042 C C . GLU A 1 787 ? -18.241 8.563 2.736 1.00 86.94 787 GLU A C 1
ATOM 6044 O O . GLU A 1 787 ? -19.225 9.087 3.261 1.00 86.94 787 GLU A O 1
ATOM 6049 N N . ALA A 1 788 ? -17.719 7.424 3.198 1.00 85.56 788 ALA A N 1
ATOM 6050 C CA . ALA A 1 788 ? -18.254 6.725 4.366 1.00 85.56 788 ALA A CA 1
ATOM 6051 C C . ALA A 1 788 ? -18.135 7.570 5.644 1.00 85.56 788 ALA A C 1
ATOM 6053 O O . ALA A 1 788 ? -19.093 7.667 6.413 1.00 85.56 788 ALA A O 1
ATOM 6054 N N . GLN A 1 789 ? -16.988 8.226 5.846 1.00 91.56 789 GLN A N 1
ATOM 6055 C CA . GLN A 1 789 ? -16.792 9.125 6.984 1.00 91.56 789 GLN A CA 1
ATOM 6056 C C . GLN A 1 789 ? -17.710 10.347 6.896 1.00 91.56 789 GLN A C 1
ATOM 6058 O O . GLN A 1 789 ? -18.380 10.679 7.870 1.00 91.56 789 GLN A O 1
ATOM 6063 N N . ALA A 1 790 ? -17.821 10.978 5.726 1.00 87.75 790 ALA A N 1
ATOM 6064 C CA . ALA A 1 790 ? -18.720 12.109 5.532 1.00 87.75 790 ALA A CA 1
ATOM 6065 C C . ALA A 1 790 ? -20.184 11.743 5.842 1.00 87.75 790 ALA A C 1
ATOM 6067 O O . ALA A 1 790 ? -20.852 12.486 6.557 1.00 87.75 790 ALA A O 1
ATOM 6068 N N . LYS A 1 791 ? -20.659 10.568 5.397 1.00 87.12 791 LYS A N 1
ATOM 6069 C CA . LYS A 1 791 ? -22.010 10.059 5.710 1.00 87.12 791 LYS A CA 1
ATOM 6070 C C . LYS A 1 791 ? -22.232 9.797 7.201 1.00 87.12 791 LYS A C 1
ATOM 6072 O O . LYS A 1 791 ? -23.339 10.005 7.682 1.00 87.12 791 LYS A O 1
ATOM 6077 N N . ALA A 1 792 ? -21.211 9.354 7.937 1.00 87.75 792 ALA A N 1
ATOM 6078 C CA . ALA A 1 792 ? -21.333 9.084 9.372 1.00 87.75 792 ALA A CA 1
ATOM 6079 C C . ALA A 1 792 ? -21.585 10.363 10.198 1.00 87.75 792 ALA A C 1
ATOM 6081 O O . ALA A 1 792 ? -22.292 10.337 11.212 1.00 87.75 792 ALA A O 1
ATOM 6082 N N . TYR A 1 793 ? -21.024 11.495 9.764 1.00 87.81 793 TYR A N 1
ATOM 6083 C CA . TYR A 1 793 ? -21.119 12.764 10.489 1.00 87.81 793 TYR A CA 1
ATOM 6084 C C . TYR A 1 793 ? -22.135 13.754 9.904 1.00 87.81 793 TYR A C 1
ATOM 6086 O O . TYR A 1 793 ? -22.432 14.740 10.575 1.00 87.81 793 TYR A O 1
ATOM 6094 N N . ASP A 1 794 ? -22.681 13.504 8.709 1.00 84.06 794 ASP A N 1
ATOM 6095 C CA . ASP A 1 794 ? -23.667 14.385 8.072 1.00 84.06 794 ASP A CA 1
ATOM 6096 C C . ASP A 1 794 ? -24.960 14.502 8.900 1.00 84.06 794 ASP A C 1
ATOM 6098 O O . ASP A 1 794 ? -25.484 13.525 9.441 1.00 84.06 794 ASP A O 1
ATOM 6102 N N . ASP A 1 795 ? -25.477 15.727 8.988 1.00 80.75 795 ASP A N 1
ATOM 6103 C CA . ASP A 1 795 ? -26.746 16.080 9.635 1.00 80.75 795 ASP A CA 1
ATOM 6104 C C . ASP A 1 795 ? -27.887 16.264 8.613 1.00 80.75 795 ASP A C 1
ATOM 6106 O O . ASP A 1 795 ? -28.969 16.745 8.952 1.00 80.75 795 ASP A O 1
ATOM 6110 N N . GLY A 1 796 ? -27.645 15.880 7.355 1.00 76.94 796 GLY A N 1
ATOM 6111 C CA . GLY A 1 796 ? -28.563 15.998 6.226 1.00 76.94 796 GLY A CA 1
ATOM 6112 C C . GLY A 1 796 ? -28.334 17.244 5.368 1.00 76.94 796 GLY A C 1
ATOM 6113 O O . GLY A 1 796 ? -28.902 17.336 4.277 1.00 76.94 796 GLY A O 1
ATOM 6114 N N . ARG A 1 797 ? -27.486 18.193 5.794 1.00 75.62 797 ARG A N 1
ATOM 6115 C CA . ARG A 1 797 ? -27.164 19.396 5.000 1.00 75.62 797 ARG A CA 1
ATOM 6116 C C . ARG A 1 797 ? -26.385 19.073 3.729 1.00 75.62 797 ARG A C 1
ATOM 6118 O O . ARG A 1 797 ? -26.458 19.840 2.771 1.00 75.62 797 ARG A O 1
ATOM 6125 N N . GLN A 1 798 ? -25.656 17.958 3.707 1.00 74.25 798 GLN A N 1
ATOM 6126 C CA . GLN A 1 798 ? -24.789 17.570 2.594 1.00 74.25 798 GLN A CA 1
ATOM 6127 C C . GLN A 1 798 ? -25.354 16.402 1.772 1.00 74.25 798 GLN A C 1
ATOM 6129 O O . GLN A 1 798 ? -24.677 15.887 0.880 1.00 74.25 798 GLN A O 1
ATOM 6134 N N . ALA A 1 799 ? -26.612 16.010 2.006 1.00 72.50 799 ALA A N 1
ATOM 6135 C CA . ALA A 1 799 ? -27.249 14.861 1.362 1.00 72.50 799 ALA A CA 1
ATOM 6136 C C . ALA A 1 799 ? -27.191 14.909 -0.179 1.00 72.50 799 ALA A C 1
ATOM 6138 O O . ALA A 1 799 ? -26.944 13.889 -0.820 1.00 72.50 799 ALA A O 1
ATOM 6139 N N . GLN A 1 800 ? -27.343 16.094 -0.788 1.00 67.25 800 GLN A N 1
ATOM 6140 C CA . GLN A 1 800 ? -27.250 16.260 -2.246 1.00 67.25 800 GLN A CA 1
ATOM 6141 C C . GLN A 1 800 ? -25.827 16.037 -2.781 1.00 67.25 800 GLN A C 1
ATOM 6143 O O . GLN A 1 800 ? -25.652 15.459 -3.854 1.00 67.25 800 GLN A O 1
ATOM 6148 N N . LEU A 1 801 ? -24.805 16.465 -2.034 1.00 72.00 801 LEU A N 1
ATOM 6149 C CA . LEU A 1 801 ? -23.411 16.205 -2.381 1.00 72.00 801 LEU A CA 1
ATOM 6150 C C . LEU A 1 801 ? -23.098 14.719 -2.193 1.00 72.00 801 LEU A C 1
ATOM 6152 O O . LEU A 1 801 ? -22.550 14.100 -3.099 1.00 72.00 801 LEU A O 1
ATOM 6156 N N . LEU A 1 802 ? -23.528 14.101 -1.092 1.00 78.88 802 LEU A N 1
ATOM 6157 C CA . LEU A 1 802 ? -23.291 12.683 -0.794 1.00 78.88 802 LEU A CA 1
ATOM 6158 C C . LEU A 1 802 ? -24.050 11.713 -1.711 1.00 78.88 802 LEU A C 1
ATOM 6160 O O . LEU A 1 802 ? -23.557 10.611 -1.942 1.00 78.88 802 LEU A O 1
ATOM 6164 N N . ALA A 1 803 ? -25.167 12.135 -2.311 1.00 76.00 803 ALA A N 1
ATOM 6165 C CA . ALA A 1 803 ? -25.879 11.373 -3.341 1.00 76.00 803 ALA A CA 1
ATOM 6166 C C . ALA A 1 803 ? -25.045 11.143 -4.616 1.00 76.00 803 ALA A C 1
ATOM 6168 O O . ALA A 1 803 ? -25.380 10.286 -5.429 1.00 76.00 803 ALA A O 1
ATOM 6169 N N . GLY A 1 804 ? -23.953 11.895 -4.804 1.00 77.50 804 GLY A N 1
ATOM 6170 C CA . GLY A 1 804 ? -23.030 11.681 -5.918 1.00 77.50 804 GLY A CA 1
ATOM 6171 C C . GLY A 1 804 ? -23.589 12.125 -7.257 1.00 77.50 804 GLY A C 1
ATOM 6172 O O . GLY A 1 804 ? -23.178 11.601 -8.285 1.00 77.50 804 GLY A O 1
ATOM 6173 N N . THR A 1 805 ? -24.520 13.075 -7.254 1.00 84.56 805 THR A N 1
ATOM 6174 C CA . THR A 1 805 ? -25.170 13.576 -8.464 1.00 84.56 805 THR A CA 1
ATOM 6175 C C . THR A 1 805 ? -24.521 14.858 -8.977 1.00 84.56 805 THR A C 1
ATOM 6177 O O . THR A 1 805 ? -24.054 15.685 -8.191 1.00 84.56 805 THR A O 1
ATOM 6180 N N . ALA A 1 806 ? -24.551 15.048 -10.288 1.00 86.00 806 ALA A N 1
ATOM 6181 C CA . ALA A 1 806 ? -24.252 16.278 -11.003 1.00 86.00 806 ALA A CA 1
ATOM 6182 C C . ALA A 1 806 ? -25.525 16.792 -11.695 1.00 86.00 806 ALA A C 1
ATOM 6184 O O . ALA A 1 806 ? -26.456 16.024 -11.958 1.00 86.00 806 ALA A O 1
ATOM 6185 N N . ARG A 1 807 ? -25.565 18.090 -11.998 1.00 88.62 807 ARG A N 1
ATOM 6186 C CA . ARG A 1 807 ? -26.641 18.702 -12.790 1.00 88.62 807 ARG A CA 1
ATOM 6187 C C . ARG A 1 807 ? -26.148 18.923 -14.208 1.00 88.62 807 ARG A C 1
ATOM 6189 O O . ARG A 1 807 ? -25.026 19.389 -14.401 1.00 88.62 807 ARG A O 1
ATOM 6196 N N . ILE A 1 808 ? -26.984 18.606 -15.186 1.00 90.12 808 ILE A N 1
ATOM 6197 C CA . ILE A 1 808 ? -26.717 18.901 -16.588 1.00 90.12 808 ILE A CA 1
ATOM 6198 C C . ILE A 1 808 ? -27.865 19.717 -17.168 1.00 90.12 808 ILE A C 1
ATOM 6200 O O . ILE A 1 808 ? -29.033 19.385 -16.966 1.00 90.12 808 ILE A O 1
ATOM 6204 N N . VAL A 1 809 ? -27.530 20.785 -17.886 1.00 91.25 809 VAL A N 1
ATOM 6205 C CA . VAL A 1 809 ? -28.502 21.654 -18.552 1.00 91.25 809 VAL A CA 1
ATOM 6206 C C . VAL A 1 809 ? -28.250 21.596 -20.050 1.00 91.25 809 VAL A C 1
ATOM 6208 O O . VAL A 1 809 ? -27.166 21.954 -20.519 1.00 91.25 809 VAL A O 1
ATOM 6211 N N . ASN A 1 810 ? -29.247 21.150 -20.813 1.00 90.50 810 ASN A N 1
ATOM 6212 C CA . ASN A 1 810 ? -29.142 21.119 -22.266 1.00 90.50 810 ASN A CA 1
ATOM 6213 C C . ASN A 1 810 ? -29.442 22.508 -22.854 1.00 90.50 810 ASN A C 1
ATOM 6215 O O . ASN A 1 810 ? -30.594 22.942 -22.897 1.00 90.50 810 ASN A O 1
ATOM 6219 N N . ARG A 1 811 ? -28.408 23.197 -23.344 1.00 88.69 811 ARG A N 1
ATOM 6220 C CA . ARG A 1 811 ? -28.509 24.483 -24.056 1.00 88.69 811 ARG A CA 1
ATOM 6221 C C . ARG A 1 811 ? -28.385 24.327 -25.578 1.00 88.69 811 ARG A C 1
ATOM 6223 O O . ARG A 1 811 ? -28.295 25.324 -26.289 1.00 88.69 811 ARG A O 1
ATOM 6230 N N . CYS A 1 812 ? -28.361 23.096 -26.083 1.00 83.56 812 CYS A N 1
ATOM 6231 C CA . CYS A 1 812 ? -28.273 22.806 -27.510 1.00 83.56 812 CYS A CA 1
ATOM 6232 C C . CYS A 1 812 ? -29.614 23.069 -28.215 1.00 83.56 812 CYS A C 1
ATOM 6234 O O . CYS A 1 812 ? -30.668 22.975 -27.585 1.00 83.56 812 CYS A O 1
ATOM 6236 N N . PRO A 1 813 ? -29.608 23.319 -29.537 1.00 81.38 813 PRO A N 1
ATOM 6237 C CA . PRO A 1 813 ? -30.835 23.475 -30.324 1.00 81.38 813 PRO A CA 1
ATOM 6238 C C . PRO A 1 813 ? -31.631 22.167 -30.486 1.00 81.38 813 PRO A C 1
ATOM 6240 O O . PRO A 1 813 ? -32.776 22.196 -30.934 1.00 81.38 813 PRO A O 1
ATOM 6243 N N . THR A 1 814 ? -31.047 21.022 -30.123 1.00 84.75 814 THR A N 1
ATOM 6244 C CA . THR A 1 814 ? -31.670 19.694 -30.185 1.00 84.75 814 THR A CA 1
ATOM 6245 C C . THR A 1 814 ? -31.569 18.966 -28.840 1.00 84.75 814 THR A C 1
ATOM 6247 O O . THR A 1 814 ? -30.649 19.241 -28.062 1.00 84.75 814 THR A O 1
ATOM 6250 N N . PRO A 1 815 ? -32.458 17.997 -28.553 1.00 87.75 815 PRO A N 1
ATOM 6251 C CA . PRO A 1 815 ? -32.270 17.056 -27.453 1.00 87.75 815 PRO A CA 1
ATOM 6252 C C . PRO A 1 815 ? -30.891 16.386 -27.494 1.00 87.75 815 PRO A C 1
ATOM 6254 O O . PRO A 1 815 ? -30.361 16.103 -28.574 1.00 87.75 815 PRO A O 1
ATOM 6257 N N . ILE A 1 816 ? -30.326 16.124 -26.315 1.00 91.31 816 ILE A N 1
ATOM 6258 C CA . ILE A 1 816 ? -29.067 15.387 -26.160 1.00 91.31 816 ILE A CA 1
ATOM 6259 C C . ILE A 1 816 ? -29.327 14.045 -25.485 1.00 91.31 816 ILE A C 1
ATOM 6261 O O . ILE A 1 816 ? -30.192 13.926 -24.618 1.00 91.31 816 ILE A O 1
ATOM 6265 N N . ARG A 1 817 ? -28.555 13.033 -25.869 1.00 92.69 817 ARG A N 1
ATOM 6266 C CA . ARG A 1 817 ? -28.552 11.702 -25.262 1.00 92.69 817 ARG A CA 1
ATOM 6267 C C . ARG A 1 817 ? -27.267 11.494 -24.486 1.00 92.69 817 ARG A C 1
ATOM 6269 O O . ARG A 1 817 ? -26.190 11.760 -25.008 1.00 92.69 817 ARG A O 1
ATOM 6276 N N . LEU A 1 818 ? -27.387 11.002 -23.263 1.00 92.06 818 LEU A N 1
ATOM 6277 C CA . LEU A 1 818 ? -26.287 10.766 -22.339 1.00 92.06 818 LEU A CA 1
ATOM 6278 C C . LEU A 1 818 ? -26.188 9.275 -22.048 1.00 92.06 818 LEU A C 1
ATOM 6280 O O . LEU A 1 818 ? -27.186 8.640 -21.711 1.00 92.06 818 LEU A O 1
ATOM 6284 N N . GLN A 1 819 ? -24.985 8.722 -22.158 1.00 92.94 819 GLN A N 1
ATOM 6285 C CA . GLN A 1 819 ? -24.713 7.325 -21.833 1.00 92.94 819 GLN A CA 1
ATOM 6286 C C . GLN A 1 819 ? -23.427 7.218 -21.015 1.00 92.94 819 GLN A C 1
ATOM 6288 O O . GLN A 1 819 ? -22.413 7.807 -21.383 1.00 92.94 819 GLN A O 1
ATOM 6293 N N . ALA A 1 820 ? -23.460 6.488 -19.900 1.00 89.75 820 ALA A N 1
ATOM 6294 C CA . ALA A 1 820 ? -22.309 6.373 -19.007 1.00 89.75 820 ALA A CA 1
ATOM 6295 C C . ALA A 1 820 ? -21.156 5.627 -19.691 1.00 89.75 820 ALA A C 1
ATOM 6297 O O . ALA A 1 820 ? -21.358 4.576 -20.293 1.00 89.75 820 ALA A O 1
ATOM 6298 N N . ILE A 1 821 ? -19.934 6.134 -19.581 1.00 88.19 821 ILE A N 1
ATOM 6299 C CA . ILE A 1 821 ? -18.734 5.469 -20.088 1.00 88.19 821 ILE A CA 1
ATOM 6300 C C . ILE A 1 821 ? -18.119 4.686 -18.935 1.00 88.19 821 ILE A C 1
ATOM 6302 O O . ILE A 1 821 ? -17.760 5.264 -17.909 1.00 88.19 821 ILE A O 1
ATOM 6306 N N . SER A 1 822 ? -17.994 3.372 -19.099 1.00 83.62 822 SER A N 1
ATOM 6307 C CA . SER A 1 822 ? -17.370 2.503 -18.104 1.00 83.62 822 SER A CA 1
ATOM 6308 C C . SER A 1 822 ? -16.321 1.600 -18.734 1.00 83.62 822 SER A C 1
ATOM 6310 O O . SER A 1 822 ? -16.294 1.371 -19.947 1.00 83.62 822 SER A O 1
ATOM 6312 N N . ARG A 1 823 ? -15.422 1.102 -17.885 1.00 81.06 823 ARG A N 1
ATOM 6313 C CA . ARG A 1 823 ? -14.350 0.214 -18.311 1.00 81.06 823 ARG A CA 1
ATOM 6314 C C . ARG A 1 823 ? -14.899 -1.190 -18.541 1.00 81.06 823 ARG A C 1
ATOM 6316 O O . ARG A 1 823 ? -15.440 -1.810 -17.628 1.00 81.06 823 ARG A O 1
ATOM 6323 N N . THR A 1 824 ? -14.732 -1.699 -19.753 1.00 78.12 824 THR A N 1
ATOM 6324 C CA . THR A 1 824 ? -15.180 -3.037 -20.154 1.00 78.12 824 THR A CA 1
ATOM 6325 C C . THR A 1 824 ? -14.236 -4.137 -19.655 1.00 78.12 824 THR A C 1
ATOM 6327 O O . THR A 1 824 ? -13.112 -3.872 -19.220 1.00 78.12 824 THR A O 1
ATOM 6330 N N . ALA A 1 825 ? -14.655 -5.404 -19.783 1.00 71.06 825 ALA A N 1
ATOM 6331 C CA . ALA A 1 825 ? -13.810 -6.573 -19.504 1.00 71.06 825 ALA A CA 1
ATOM 6332 C C . ALA A 1 825 ? -12.510 -6.591 -20.336 1.00 71.06 825 ALA A C 1
ATOM 6334 O O . ALA A 1 825 ? -11.483 -7.077 -19.868 1.00 71.06 825 ALA A O 1
ATOM 6335 N N . ASN A 1 826 ? -12.527 -5.977 -21.525 1.00 70.25 826 ASN A N 1
ATOM 6336 C CA . ASN A 1 826 ? -11.355 -5.825 -22.389 1.00 70.25 826 ASN A CA 1
ATOM 6337 C C . ASN A 1 826 ? -10.460 -4.643 -21.976 1.00 70.25 826 ASN A C 1
ATOM 6339 O O . ASN A 1 826 ? -9.532 -4.298 -22.696 1.00 70.25 826 ASN A O 1
ATOM 6343 N N . ARG A 1 827 ? -10.705 -4.042 -20.802 1.00 74.12 827 ARG A N 1
ATOM 6344 C CA . ARG A 1 827 ? -9.940 -2.937 -20.200 1.00 74.12 827 ARG A CA 1
ATOM 6345 C C . ARG A 1 827 ? -10.027 -1.605 -20.954 1.00 74.12 827 ARG A C 1
ATOM 6347 O O . ARG A 1 827 ? -9.255 -0.708 -20.609 1.00 74.12 827 ARG A O 1
ATOM 6354 N N . THR A 1 828 ? -10.977 -1.470 -21.879 1.00 78.75 828 THR A N 1
ATOM 6355 C CA . THR A 1 828 ? -11.243 -0.274 -22.694 1.00 78.75 828 THR A CA 1
ATOM 6356 C C . THR A 1 828 ? -12.473 0.478 -22.188 1.00 78.75 828 THR A C 1
ATOM 6358 O O . THR A 1 828 ? -13.424 -0.144 -21.711 1.00 78.75 828 THR A O 1
ATOM 6361 N N . ASP A 1 829 ? -12.468 1.803 -22.291 1.00 82.69 829 ASP A N 1
ATOM 6362 C CA . ASP A 1 829 ? -13.602 2.657 -21.925 1.00 82.69 829 ASP A CA 1
ATOM 6363 C C . ASP A 1 829 ? -14.642 2.673 -23.058 1.00 82.69 829 ASP A C 1
ATOM 6365 O O . ASP A 1 829 ? -14.343 3.102 -24.173 1.00 82.69 829 ASP A O 1
ATOM 6369 N N . ALA A 1 830 ? -15.872 2.229 -22.779 1.00 82.19 830 ALA A N 1
ATOM 6370 C CA . ALA A 1 830 ? -16.961 2.194 -23.757 1.00 82.19 830 ALA A CA 1
ATOM 6371 C C . ALA A 1 830 ? -18.297 2.678 -23.159 1.00 82.19 830 ALA A C 1
ATOM 6373 O O . ALA A 1 830 ? -18.502 2.577 -21.944 1.00 82.19 830 ALA A O 1
ATOM 6374 N N . PRO A 1 831 ? -19.228 3.192 -23.988 1.00 85.69 831 PRO A N 1
ATOM 6375 C CA . PRO A 1 831 ? -20.576 3.521 -23.539 1.00 85.69 831 PRO A CA 1
ATOM 6376 C C . PRO A 1 831 ? -21.297 2.284 -22.988 1.00 85.69 831 PRO A C 1
ATOM 6378 O O . PRO A 1 831 ? -21.243 1.197 -23.560 1.00 85.69 831 PRO A O 1
ATOM 6381 N N . SER A 1 832 ? -21.976 2.457 -21.862 1.00 83.44 832 SER A N 1
ATOM 6382 C CA . SER A 1 832 ? -22.586 1.404 -21.059 1.00 83.44 832 SER A CA 1
ATOM 6383 C C . SER A 1 832 ? -23.835 1.926 -20.347 1.00 83.44 832 SER A C 1
ATOM 6385 O O . SER A 1 832 ? -23.962 3.121 -20.076 1.00 83.44 832 SER A O 1
ATOM 6387 N N . GLY A 1 833 ? -24.763 1.026 -20.029 1.00 83.69 833 GLY A N 1
ATOM 6388 C CA . GLY A 1 833 ? -25.984 1.384 -19.308 1.00 83.69 833 GLY A CA 1
ATOM 6389 C C . GLY A 1 833 ? -27.045 2.099 -20.164 1.00 83.69 833 GLY A C 1
ATOM 6390 O O . GLY A 1 833 ? -26.924 2.157 -21.395 1.00 83.69 833 GLY A O 1
ATOM 6391 N N . PRO A 1 834 ? -28.120 2.589 -19.515 1.00 86.56 834 PRO A N 1
ATOM 6392 C CA . PRO A 1 834 ? -29.267 3.191 -20.187 1.00 86.56 834 PRO A CA 1
ATOM 6393 C C . PRO A 1 834 ? -28.920 4.547 -20.810 1.00 86.56 834 PRO A C 1
ATOM 6395 O O . PRO A 1 834 ? -28.088 5.294 -20.297 1.00 86.56 834 PRO A O 1
ATOM 6398 N N . VAL A 1 835 ? -29.599 4.868 -21.912 1.00 90.44 835 VAL A N 1
ATOM 6399 C CA . VAL A 1 835 ? -29.502 6.175 -22.568 1.00 90.44 835 VAL A CA 1
ATOM 6400 C C . VAL A 1 835 ? -30.495 7.131 -21.914 1.00 90.44 835 VAL A C 1
ATOM 6402 O O . VAL A 1 835 ? -31.691 6.851 -21.874 1.00 90.44 835 VAL A O 1
ATOM 6405 N N . ILE A 1 836 ? -29.997 8.260 -21.418 1.00 90.88 836 ILE A N 1
ATOM 6406 C CA . ILE A 1 836 ? -30.795 9.316 -20.789 1.00 90.88 836 ILE A CA 1
ATOM 6407 C C . ILE A 1 836 ? -30.962 10.448 -21.801 1.00 90.88 836 ILE A C 1
ATOM 6409 O O . ILE A 1 836 ? -29.974 11.025 -22.248 1.00 90.88 836 ILE A O 1
ATOM 6413 N N . GLU A 1 837 ? -32.197 10.772 -22.173 1.00 92.00 837 GLU A N 1
ATOM 6414 C CA . GLU A 1 837 ? -32.486 11.882 -23.086 1.00 92.00 837 GLU A CA 1
ATOM 6415 C C . GLU A 1 837 ? -32.830 13.154 -22.298 1.00 92.00 837 GLU A C 1
ATOM 6417 O O . GLU A 1 837 ? -33.664 13.127 -21.394 1.00 92.00 837 GLU A O 1
ATOM 6422 N N . VAL A 1 838 ? -32.181 14.272 -22.634 1.00 90.56 838 VAL A N 1
ATOM 6423 C CA . VAL A 1 838 ? -32.403 15.585 -22.014 1.00 90.56 838 VAL A CA 1
ATOM 6424 C C . VAL A 1 838 ? -32.924 16.550 -23.077 1.00 90.56 838 VAL A C 1
ATOM 6426 O O . VAL A 1 838 ? -32.218 16.894 -24.030 1.00 90.56 838 VAL A O 1
ATOM 6429 N N . ALA A 1 839 ? -34.177 16.980 -22.921 1.00 90.12 839 ALA A N 1
ATOM 6430 C CA . ALA A 1 839 ? -34.844 17.900 -23.841 1.00 90.12 839 ALA A CA 1
ATOM 6431 C C . ALA A 1 839 ? -34.178 19.289 -23.868 1.00 90.12 839 ALA A C 1
ATOM 6433 O O . ALA A 1 839 ? -33.452 19.666 -22.950 1.00 90.12 839 ALA A O 1
ATOM 6434 N N . VAL A 1 840 ? -34.429 20.062 -24.927 1.00 88.19 840 VAL A N 1
ATOM 6435 C CA . VAL A 1 840 ? -33.894 21.426 -25.086 1.00 88.19 840 VAL A CA 1
ATOM 6436 C C . VAL A 1 840 ? -34.346 22.316 -23.927 1.00 88.19 840 VAL A C 1
ATOM 6438 O O . VAL A 1 840 ? -35.537 22.397 -23.633 1.00 88.19 840 VAL A O 1
ATOM 6441 N N . GLY A 1 841 ? -33.398 22.980 -23.266 1.00 85.94 841 GLY A N 1
ATOM 6442 C CA . GLY A 1 841 ? -33.650 23.851 -22.116 1.00 85.94 841 GLY A CA 1
ATOM 6443 C C . GLY A 1 841 ? -33.969 23.122 -20.807 1.00 85.94 841 GLY A C 1
ATOM 6444 O O . GLY A 1 841 ? -34.146 23.792 -19.791 1.00 85.94 841 GLY A O 1
ATOM 6445 N N . ALA A 1 842 ? -34.036 21.786 -20.806 1.00 87.81 842 ALA A N 1
ATOM 6446 C CA . ALA A 1 842 ? -34.307 20.999 -19.609 1.00 87.81 842 ALA A CA 1
ATOM 6447 C C . ALA A 1 842 ? -33.042 20.779 -18.764 1.00 87.81 842 ALA A C 1
ATOM 6449 O O . ALA A 1 842 ? -31.921 20.705 -19.278 1.00 87.81 842 ALA A O 1
ATOM 6450 N N . GLU A 1 843 ? -33.255 20.637 -17.457 1.00 88.94 843 GLU A N 1
ATOM 6451 C CA . GLU A 1 843 ? -32.242 20.240 -16.481 1.00 88.94 843 GLU A CA 1
ATOM 6452 C C . GLU A 1 843 ? -32.462 18.776 -16.081 1.00 88.94 843 GLU A C 1
ATOM 6454 O O . GLU A 1 843 ? -33.594 18.356 -15.835 1.00 88.94 843 GLU A O 1
ATOM 6459 N N . ALA A 1 844 ? -31.380 18.002 -16.002 1.00 87.75 844 ALA A N 1
ATOM 6460 C CA . ALA A 1 844 ? -31.396 16.633 -15.504 1.00 87.75 844 ALA A CA 1
ATOM 6461 C C . ALA A 1 844 ? -30.367 16.442 -14.380 1.00 87.75 844 ALA A C 1
ATOM 6463 O O . ALA A 1 844 ? -29.255 16.972 -14.428 1.00 87.75 844 ALA A O 1
ATOM 6464 N N . VAL A 1 845 ? -30.741 15.653 -13.371 1.00 88.06 845 VAL A N 1
ATOM 6465 C CA . VAL A 1 845 ? -29.861 15.247 -12.267 1.00 88.06 845 VAL A CA 1
ATOM 6466 C C . VAL A 1 845 ? -29.366 13.836 -12.551 1.00 88.06 845 VAL A C 1
ATOM 6468 O O . VAL A 1 845 ? -30.161 12.905 -12.657 1.00 88.06 845 VAL A O 1
ATOM 6471 N N . ILE A 1 846 ? -28.055 13.685 -12.709 1.00 87.50 846 ILE A N 1
ATOM 6472 C CA . ILE A 1 846 ? -27.423 12.456 -13.201 1.00 87.50 846 ILE A CA 1
ATOM 6473 C C . ILE A 1 846 ? -26.291 12.066 -12.252 1.00 87.50 846 ILE A C 1
ATOM 6475 O O . ILE A 1 846 ? -25.663 12.931 -11.649 1.00 87.50 846 ILE A O 1
ATOM 6479 N N . GLY A 1 847 ? -26.026 10.770 -12.081 1.00 85.19 847 GLY A N 1
ATOM 6480 C CA . GLY A 1 847 ? -24.886 10.313 -11.282 1.00 85.19 847 GLY A CA 1
ATOM 6481 C C . GLY A 1 847 ? -23.561 10.852 -11.832 1.00 85.19 847 GLY A C 1
ATOM 6482 O O . GLY A 1 847 ? -23.398 10.989 -13.042 1.00 85.19 847 GLY A O 1
ATOM 6483 N N . ARG A 1 848 ? -22.598 11.149 -10.963 1.00 86.12 848 ARG A N 1
ATOM 6484 C CA . ARG A 1 848 ? -21.242 11.551 -11.363 1.00 86.12 848 ARG A CA 1
ATOM 6485 C C . ARG A 1 848 ? -20.584 10.484 -12.243 1.00 86.12 848 ARG A C 1
ATOM 6487 O O . ARG A 1 848 ? -20.890 9.299 -12.126 1.00 86.12 848 ARG A O 1
ATOM 6494 N N . GLY A 1 849 ? -19.638 10.896 -13.076 1.00 84.50 849 GLY A N 1
ATOM 6495 C CA . GLY A 1 849 ? -18.872 9.985 -13.926 1.00 84.50 849 GLY A CA 1
ATOM 6496 C C . GLY A 1 849 ? -18.632 10.534 -15.325 1.00 84.50 849 GLY A C 1
ATOM 6497 O O . GLY A 1 849 ? -18.980 11.671 -15.633 1.00 84.50 849 GLY A O 1
ATOM 6498 N N . ARG A 1 850 ? -18.010 9.717 -16.176 1.00 87.88 850 ARG A N 1
ATOM 6499 C CA . ARG A 1 850 ? -17.797 10.040 -17.590 1.00 87.88 850 ARG A CA 1
ATOM 6500 C C . ARG A 1 850 ? -19.039 9.664 -18.385 1.00 87.88 850 ARG A C 1
ATOM 6502 O O . ARG A 1 850 ? -19.545 8.554 -18.233 1.00 87.88 850 ARG A O 1
ATOM 6509 N N . TYR A 1 851 ? -19.506 10.560 -19.241 1.00 90.56 851 TYR A N 1
ATOM 6510 C CA . TYR A 1 851 ? -20.664 10.331 -20.099 1.00 90.56 851 TYR A CA 1
ATOM 6511 C C . TYR A 1 851 ? -20.327 10.662 -21.542 1.00 90.56 851 TYR A C 1
ATOM 6513 O O . TYR A 1 851 ? -19.692 11.674 -21.824 1.00 90.56 851 TYR A O 1
ATOM 6521 N N . LEU A 1 852 ? -20.793 9.818 -22.456 1.00 90.88 852 LEU A N 1
ATOM 6522 C CA . LEU A 1 852 ? -20.871 10.135 -23.868 1.00 90.88 852 LEU A CA 1
ATOM 6523 C C . LEU A 1 852 ? -22.153 10.927 -24.093 1.00 90.88 852 LEU A C 1
ATOM 6525 O O . LEU A 1 852 ? -23.249 10.430 -23.830 1.00 90.88 852 LEU A O 1
ATOM 6529 N N . VAL A 1 853 ? -22.006 12.139 -24.604 1.00 90.00 853 VAL A N 1
ATOM 6530 C CA . VAL A 1 853 ? -23.104 12.984 -25.047 1.00 90.00 853 VAL A CA 1
ATOM 6531 C C . VAL A 1 853 ? -23.232 12.858 -26.559 1.00 90.00 853 VAL A C 1
ATOM 6533 O O . VAL A 1 853 ? -22.250 13.002 -27.286 1.00 90.00 853 VAL A O 1
ATOM 6536 N N . THR A 1 854 ? -24.438 12.576 -27.040 1.00 88.75 854 THR A N 1
ATOM 6537 C CA . THR A 1 854 ? -24.765 12.502 -28.468 1.00 88.75 854 THR A CA 1
ATOM 6538 C C . THR A 1 854 ? -25.941 13.422 -28.769 1.00 88.75 854 THR A C 1
ATOM 6540 O O . THR A 1 854 ? -27.029 13.227 -28.227 1.00 88.75 854 THR A O 1
ATOM 6543 N N . ALA A 1 855 ? -25.739 14.418 -29.627 1.00 83.12 855 ALA A N 1
ATOM 6544 C CA . ALA A 1 855 ? -26.824 15.237 -30.160 1.00 83.12 855 ALA A CA 1
ATOM 6545 C C . ALA A 1 855 ? -27.560 14.508 -31.302 1.00 83.12 855 ALA A C 1
ATOM 6547 O O . ALA A 1 855 ? -27.025 13.575 -31.909 1.00 83.12 855 ALA A O 1
ATOM 6548 N N . LEU A 1 856 ? -28.806 14.905 -31.591 1.00 72.75 856 LEU A N 1
ATOM 6549 C CA . LEU A 1 856 ? -29.629 14.267 -32.635 1.00 72.75 856 LEU A CA 1
ATOM 6550 C C . LEU A 1 856 ? -29.058 14.419 -34.052 1.00 72.75 856 LEU A C 1
ATOM 6552 O O . LEU A 1 856 ? -29.333 13.580 -34.906 1.00 72.75 856 LEU A O 1
ATOM 6556 N N . ASP A 1 857 ? -28.259 15.454 -34.297 1.00 71.88 857 ASP A N 1
ATOM 6557 C CA . ASP A 1 857 ? -27.528 15.669 -35.549 1.00 71.88 857 ASP A CA 1
ATOM 6558 C C . ASP A 1 857 ? -26.263 14.792 -35.668 1.00 71.88 857 ASP A C 1
ATOM 6560 O O . ASP A 1 857 ? -25.563 14.844 -36.677 1.00 71.88 857 ASP A O 1
ATOM 6564 N N . GLY A 1 858 ? -25.992 13.936 -34.676 1.00 76.25 858 GLY A N 1
ATOM 6565 C CA . GLY A 1 858 ? -24.922 12.941 -34.698 1.00 76.25 858 GLY A CA 1
ATOM 6566 C C . GLY A 1 858 ? -23.606 13.402 -34.074 1.00 76.25 858 GLY A C 1
ATOM 6567 O O . GLY A 1 858 ? -22.671 12.601 -34.015 1.00 76.25 858 GLY A O 1
ATOM 6568 N N . VAL A 1 859 ? -23.522 14.640 -33.569 1.00 82.75 859 VAL A N 1
ATOM 6569 C CA . VAL A 1 859 ? -22.327 15.151 -32.878 1.00 82.75 859 VAL A CA 1
ATOM 6570 C C . VAL A 1 859 ? -22.127 14.409 -31.558 1.00 82.75 859 VAL A C 1
ATOM 6572 O O . VAL A 1 859 ? -23.045 14.317 -30.740 1.00 82.75 859 VAL A O 1
ATOM 6575 N N . ARG A 1 860 ? -20.916 13.882 -31.346 1.00 86.19 860 ARG A N 1
ATOM 6576 C CA . ARG A 1 860 ? -20.539 13.111 -30.154 1.00 86.19 860 ARG A CA 1
ATOM 6577 C C . ARG A 1 860 ? -19.399 13.782 -29.408 1.00 86.19 860 ARG A C 1
ATOM 6579 O O . ARG A 1 860 ? -18.424 14.202 -30.024 1.00 86.19 860 ARG A O 1
ATOM 6586 N N . PHE A 1 861 ? -19.486 13.828 -28.085 1.00 87.31 861 PHE A N 1
ATOM 6587 C CA . PHE A 1 861 ? -18.367 14.222 -27.230 1.00 87.31 861 PHE A CA 1
ATOM 6588 C C . PHE A 1 861 ? -18.482 13.588 -25.844 1.00 87.31 861 PHE A C 1
ATOM 6590 O O . PHE A 1 861 ? -19.576 13.232 -25.413 1.00 87.31 861 PHE A O 1
ATOM 6597 N N . ALA A 1 862 ? -17.361 13.416 -25.151 1.00 88.25 862 ALA A N 1
ATOM 6598 C CA . ALA A 1 862 ? -17.355 12.942 -23.777 1.00 88.25 862 ALA A CA 1
ATOM 6599 C C . ALA A 1 862 ? -17.286 14.116 -22.796 1.00 88.25 862 ALA A C 1
ATOM 6601 O O . ALA A 1 862 ? -16.616 15.118 -23.038 1.00 88.25 862 ALA A O 1
ATOM 6602 N N . ILE A 1 863 ? -17.974 13.971 -21.668 1.00 86.81 863 ILE A N 1
ATOM 6603 C CA . ILE A 1 863 ? -17.970 14.934 -20.569 1.00 86.81 863 ILE A CA 1
ATOM 6604 C C . ILE A 1 863 ? -17.726 14.215 -19.244 1.00 86.81 863 ILE A C 1
ATOM 6606 O O . ILE A 1 863 ? -18.252 13.125 -19.006 1.00 86.81 863 ILE A O 1
ATOM 6610 N N . LEU A 1 864 ? -16.938 14.833 -18.364 1.00 85.94 864 LEU A N 1
ATOM 6611 C CA . LEU A 1 864 ? -16.764 14.388 -16.985 1.00 85.94 864 LEU A CA 1
ATOM 6612 C C . LEU A 1 864 ? -17.726 15.159 -16.071 1.00 85.94 864 LEU A C 1
ATOM 6614 O O . LEU A 1 864 ? -17.530 16.344 -15.804 1.00 85.94 864 LEU A O 1
ATOM 6618 N N . LEU A 1 865 ? -18.755 14.474 -15.573 1.00 86.38 865 LEU A N 1
ATOM 6619 C CA . LEU A 1 865 ? -19.710 15.026 -14.619 1.00 86.38 865 LEU A CA 1
ATOM 6620 C C . LEU A 1 865 ? -19.186 14.869 -13.189 1.00 86.38 865 LEU A C 1
ATOM 6622 O O . LEU A 1 865 ? -19.118 13.766 -12.643 1.00 86.38 865 LEU A O 1
ATOM 6626 N N . GLU A 1 866 ? -18.829 15.996 -12.587 1.00 82.12 866 GLU A N 1
ATOM 6627 C CA . GLU A 1 866 ? -18.327 16.096 -11.214 1.00 82.12 866 GLU A CA 1
ATOM 6628 C C . GLU A 1 866 ? -19.471 16.304 -10.208 1.00 82.12 866 GLU A C 1
ATOM 6630 O O . GLU A 1 866 ? -20.443 17.016 -10.477 1.00 82.12 866 GLU A O 1
ATOM 6635 N N . ARG A 1 867 ? -19.338 15.696 -9.025 1.00 84.19 867 ARG A N 1
ATOM 6636 C CA . ARG A 1 867 ? -20.314 15.756 -7.928 1.00 84.19 867 ARG A CA 1
ATOM 6637 C C . ARG A 1 867 ? -20.666 17.205 -7.571 1.00 84.19 867 ARG A C 1
ATOM 6639 O O . ARG A 1 867 ? -19.786 18.040 -7.385 1.00 84.19 867 ARG A O 1
ATOM 6646 N N . GLY A 1 868 ? -21.961 17.502 -7.469 1.00 78.25 868 GLY A N 1
ATOM 6647 C CA . GLY A 1 868 ? -22.478 18.811 -7.057 1.00 78.25 868 GLY A CA 1
ATOM 6648 C C . GLY A 1 868 ? -22.263 19.952 -8.057 1.00 78.25 868 GLY A C 1
ATOM 6649 O O . GLY A 1 868 ? -22.723 21.062 -7.796 1.00 78.25 868 GLY A O 1
ATOM 6650 N N . ARG A 1 869 ? -21.603 19.713 -9.199 1.00 82.88 869 ARG A N 1
ATOM 6651 C CA . ARG A 1 869 ? -21.412 20.730 -10.238 1.00 82.88 869 ARG A CA 1
ATOM 6652 C C . ARG A 1 869 ? -22.562 20.736 -11.237 1.00 82.88 869 ARG A C 1
ATOM 6654 O O . ARG A 1 869 ? -23.180 19.705 -11.508 1.00 82.88 869 ARG A O 1
ATOM 6661 N N . SER A 1 870 ? -22.825 21.925 -11.774 1.00 85.88 870 SER A N 1
ATOM 6662 C CA . SER A 1 870 ? -23.731 22.129 -12.900 1.00 85.88 870 SER A CA 1
ATOM 6663 C C . SER A 1 870 ? -22.921 22.254 -14.183 1.00 85.88 870 SER A C 1
ATOM 6665 O O . SER A 1 870 ? -21.974 23.038 -14.235 1.00 85.88 870 SER A O 1
ATOM 6667 N N . HIS A 1 871 ? -23.289 21.476 -15.196 1.00 86.06 871 HIS A N 1
ATOM 6668 C CA . HIS A 1 871 ? -22.642 21.445 -16.502 1.00 86.06 871 HIS A CA 1
ATOM 6669 C C . HIS A 1 871 ? -23.637 21.899 -17.563 1.00 86.06 871 HIS A C 1
ATOM 6671 O O . HIS A 1 871 ? -24.649 21.240 -17.805 1.00 86.06 871 HIS A O 1
ATOM 6677 N N . GLU A 1 872 ? -23.356 23.028 -18.204 1.00 87.56 872 GLU A N 1
ATOM 6678 C CA . GLU A 1 872 ? -24.135 23.473 -19.356 1.00 87.56 872 GLU A CA 1
ATOM 6679 C C . GLU A 1 872 ? -23.554 22.863 -20.631 1.00 87.56 872 GLU A C 1
ATOM 6681 O O . GLU A 1 872 ? -22.375 23.034 -20.938 1.00 87.56 872 GLU A O 1
ATOM 6686 N N . VAL A 1 873 ? -24.390 22.145 -21.383 1.00 84.56 873 VAL A N 1
ATOM 6687 C CA . VAL A 1 873 ? -23.995 21.558 -22.664 1.00 84.56 873 VAL A CA 1
ATOM 6688 C C . VAL A 1 873 ? -24.466 22.461 -23.789 1.00 84.56 873 VAL A C 1
ATOM 6690 O O . VAL A 1 873 ? -25.665 22.557 -24.059 1.00 84.56 873 VAL A O 1
ATOM 6693 N N . ILE A 1 874 ? -23.504 23.101 -24.449 1.00 82.62 874 ILE A N 1
ATOM 6694 C CA . ILE A 1 874 ? -23.714 23.946 -25.622 1.00 82.62 874 ILE A CA 1
ATOM 6695 C C . ILE A 1 874 ? -22.950 23.307 -26.776 1.00 82.62 874 ILE A C 1
ATOM 6697 O O . ILE A 1 874 ? -21.723 23.373 -26.822 1.00 82.62 874 ILE A O 1
ATOM 6701 N N . LEU A 1 875 ? -23.674 22.682 -27.702 1.00 76.62 875 LEU A N 1
ATOM 6702 C CA . LEU A 1 875 ? -23.093 22.146 -28.922 1.00 76.62 875 LEU A CA 1
ATOM 6703 C C . LEU A 1 875 ? -23.397 23.050 -30.118 1.00 76.62 875 LEU A C 1
ATOM 6705 O O . LEU A 1 875 ? -24.556 23.429 -30.316 1.00 76.62 875 LEU A O 1
ATOM 6709 N N . PRO A 1 876 ? -22.381 23.380 -30.932 1.00 72.00 876 PRO A N 1
ATOM 6710 C CA . PRO A 1 876 ? -22.606 23.978 -32.239 1.00 72.00 876 PRO A CA 1
ATOM 6711 C C . PRO A 1 876 ? -23.339 22.991 -33.158 1.00 72.00 876 PRO A C 1
ATOM 6713 O O . PRO A 1 876 ? -23.144 21.780 -33.057 1.00 72.00 876 PRO A O 1
ATOM 6716 N N . ALA A 1 877 ? -24.167 23.515 -34.064 1.00 71.56 877 ALA A N 1
ATOM 6717 C CA . ALA A 1 877 ? -24.852 22.701 -35.064 1.00 71.56 877 ALA A CA 1
ATOM 6718 C C . ALA A 1 877 ? -23.846 22.036 -36.014 1.00 71.56 877 ALA A C 1
ATOM 6720 O O . ALA A 1 877 ? -22.845 22.656 -36.388 1.00 71.56 877 ALA A O 1
ATOM 6721 N N . LEU A 1 878 ? -24.138 20.803 -36.440 1.00 77.44 878 LEU A N 1
ATOM 6722 C CA . LEU A 1 878 ? -23.329 20.108 -37.438 1.00 77.44 878 LEU A CA 1
ATOM 6723 C C . LEU A 1 878 ? -23.168 20.964 -38.717 1.00 77.44 878 LEU A C 1
ATOM 6725 O O . LEU A 1 878 ? -24.174 21.353 -39.323 1.00 77.44 878 LEU A O 1
ATOM 6729 N N . PRO A 1 879 ? -21.930 21.236 -39.175 1.00 76.25 879 PRO A N 1
ATOM 6730 C CA . PRO A 1 879 ? -21.702 21.961 -40.420 1.00 76.25 879 PRO A CA 1
ATOM 6731 C C . PRO A 1 879 ? -22.338 21.242 -41.617 1.00 76.25 879 PRO A C 1
ATOM 6733 O O . PRO A 1 879 ? -22.217 20.023 -41.760 1.00 76.25 879 PRO A O 1
ATOM 6736 N N . GLN A 1 880 ? -22.996 21.986 -42.512 1.00 74.88 880 GLN A N 1
ATOM 6737 C CA . GLN A 1 880 ? -23.605 21.392 -43.704 1.00 74.88 880 GLN A CA 1
ATOM 6738 C C . GLN A 1 880 ? -22.542 20.896 -44.693 1.00 74.88 880 GLN A C 1
ATOM 6740 O O . GLN A 1 880 ? -21.532 21.553 -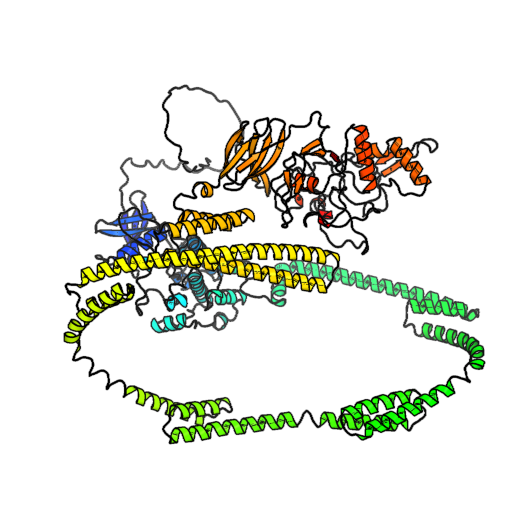44.946 1.00 74.88 880 GLN A O 1
ATOM 6745 N N . GLY A 1 881 ? -22.802 19.726 -45.281 1.00 70.50 881 GLY A N 1
ATOM 6746 C CA . GLY A 1 881 ? -21.956 19.142 -46.315 1.00 70.50 881 GLY A CA 1
ATOM 6747 C C . GLY A 1 881 ? -20.583 18.719 -45.805 1.00 70.50 881 GLY A C 1
ATOM 6748 O O . GLY A 1 881 ? -19.596 19.071 -46.431 1.00 70.50 881 GLY A O 1
ATOM 6749 N N . LEU A 1 882 ? -20.475 17.998 -44.686 1.00 75.19 882 LEU A N 1
ATOM 6750 C CA . LEU A 1 882 ? -19.194 17.403 -44.281 1.00 75.19 882 LEU A CA 1
ATOM 6751 C C . LEU A 1 882 ? -18.646 16.481 -45.393 1.00 75.19 882 LEU A C 1
ATOM 6753 O O . LEU A 1 882 ? -19.412 15.704 -45.969 1.00 75.19 882 LEU A O 1
ATOM 6757 N N . PRO A 1 883 ? -17.342 16.557 -45.722 1.00 69.94 883 PRO A N 1
ATOM 6758 C CA . PRO A 1 883 ? -16.743 15.678 -46.717 1.00 69.94 883 PRO A CA 1
ATOM 6759 C C . PRO A 1 883 ? -16.775 14.222 -46.226 1.00 69.94 883 PRO A C 1
ATOM 6761 O O . PRO A 1 883 ? -16.743 13.959 -45.022 1.00 69.94 883 PRO A O 1
ATOM 6764 N N . GLY A 1 884 ? -16.869 13.267 -47.157 1.00 65.31 884 GLY A N 1
ATOM 6765 C CA . GLY A 1 884 ? -16.991 11.845 -46.825 1.00 65.31 884 GLY A CA 1
ATOM 6766 C C . GLY A 1 884 ? -15.857 11.374 -45.909 1.00 65.31 884 GLY A C 1
ATOM 6767 O O . GLY A 1 884 ? -14.688 11.548 -46.241 1.00 65.31 884 GLY A O 1
ATOM 6768 N N . MET A 1 885 ? -16.223 10.775 -44.768 1.00 70.25 885 MET A N 1
ATOM 6769 C CA . MET A 1 885 ? -15.325 10.339 -43.685 1.00 70.25 885 MET A CA 1
ATOM 6770 C C . MET A 1 885 ? -14.604 11.454 -42.897 1.00 70.25 885 MET A C 1
ATOM 6772 O O . MET A 1 885 ? -13.554 11.201 -42.310 1.00 70.25 885 MET A O 1
ATOM 6776 N N . ALA A 1 886 ? -15.143 12.673 -42.829 1.00 84.50 886 ALA A N 1
ATOM 6777 C CA . ALA A 1 886 ? -14.715 13.677 -41.850 1.00 84.50 886 ALA A CA 1
ATOM 6778 C C . ALA A 1 886 ? -15.631 13.702 -40.615 1.00 84.50 886 ALA A C 1
ATOM 6780 O O . ALA A 1 886 ? -16.831 13.446 -40.706 1.00 84.50 886 ALA A O 1
ATOM 6781 N N . VAL A 1 887 ? -15.054 14.032 -39.462 1.00 88.50 887 VAL A N 1
ATOM 6782 C CA . VAL A 1 887 ? -15.717 14.105 -38.159 1.00 88.50 887 VAL A CA 1
ATOM 6783 C C . VAL A 1 887 ? -15.701 15.547 -37.678 1.00 88.50 887 VAL A C 1
ATOM 6785 O O . VAL A 1 887 ? -14.665 16.210 -37.700 1.00 88.50 887 VAL A O 1
ATOM 6788 N N . PHE A 1 888 ? -16.852 16.036 -37.227 1.00 89.44 888 PHE A N 1
ATOM 6789 C CA . PHE A 1 888 ? -16.942 17.330 -36.566 1.00 89.44 888 PHE A CA 1
ATOM 6790 C C . PHE A 1 888 ? -16.645 17.187 -35.073 1.00 89.44 888 PHE A C 1
ATOM 6792 O O . PHE A 1 888 ? -17.250 16.364 -34.385 1.00 89.44 888 PHE A O 1
ATOM 6799 N N . ILE A 1 889 ? -15.719 18.003 -34.582 1.00 89.69 889 ILE A N 1
ATOM 6800 C CA . ILE A 1 889 ? -15.304 18.049 -33.187 1.00 89.69 889 ILE A CA 1
ATOM 6801 C C . ILE A 1 889 ? -15.784 19.388 -32.617 1.00 89.69 889 ILE A C 1
ATOM 6803 O O . ILE A 1 889 ? -15.333 20.442 -33.071 1.00 89.69 889 ILE A O 1
ATOM 6807 N N . PRO A 1 890 ? -16.691 19.381 -31.622 1.00 85.75 890 PRO A N 1
ATOM 6808 C CA . PRO A 1 890 ? -17.363 20.596 -31.160 1.00 85.75 890 PRO A CA 1
ATOM 6809 C C . PRO A 1 890 ? -16.452 21.576 -30.405 1.00 85.75 890 PRO A C 1
ATOM 6811 O O . PRO A 1 890 ? -16.880 22.689 -30.118 1.00 85.75 890 PRO A O 1
ATOM 6814 N N . GLY A 1 891 ? -15.205 21.197 -30.104 1.00 84.75 891 GLY A N 1
ATOM 6815 C CA . GLY A 1 891 ? -14.306 21.987 -29.265 1.00 84.75 891 GLY A CA 1
ATOM 6816 C C . GLY A 1 891 ? -14.762 22.023 -27.803 1.00 84.75 891 GLY A C 1
ATOM 6817 O O . GLY A 1 891 ? -15.785 21.449 -27.430 1.00 84.75 891 GLY A O 1
ATOM 6818 N N . GLY A 1 892 ? -13.976 22.666 -26.949 1.00 84.06 892 GLY A N 1
ATOM 6819 C CA . GLY A 1 892 ? -14.217 22.702 -25.512 1.00 84.06 892 GLY A CA 1
ATOM 6820 C C . GLY A 1 892 ? -12.957 23.028 -24.728 1.00 84.06 892 GLY A C 1
ATOM 6821 O O . GLY A 1 892 ? -11.959 23.480 -25.286 1.00 84.06 892 GLY A O 1
ATOM 6822 N N . ILE A 1 893 ? -13.015 22.805 -23.419 1.00 81.94 893 ILE A N 1
ATOM 6823 C CA . ILE A 1 893 ? -11.875 23.009 -22.530 1.00 81.94 893 ILE A CA 1
ATOM 6824 C C . ILE A 1 893 ? -11.029 21.733 -22.533 1.00 81.94 893 ILE A C 1
ATOM 6826 O O . ILE A 1 893 ? -11.489 20.678 -22.095 1.00 81.94 893 ILE A O 1
ATOM 6830 N N . LEU A 1 894 ? -9.803 21.826 -23.043 1.00 77.44 894 LEU A N 1
ATOM 6831 C CA . LEU A 1 894 ? -8.791 20.785 -22.917 1.00 77.44 894 LEU A CA 1
ATOM 6832 C C . LEU A 1 894 ? -8.200 20.845 -21.504 1.00 77.44 894 LEU A C 1
ATOM 6834 O O . LEU A 1 894 ? -7.618 21.864 -21.131 1.00 77.44 894 LEU A O 1
ATOM 6838 N N . ARG A 1 895 ? -8.355 19.758 -20.739 1.00 69.56 895 ARG A N 1
ATOM 6839 C CA . ARG A 1 895 ? -7.810 19.631 -19.381 1.00 69.56 895 ARG A CA 1
ATOM 6840 C C . ARG A 1 895 ? -6.416 19.011 -19.437 1.00 69.56 895 ARG A C 1
ATOM 6842 O O . ARG A 1 895 ? -6.256 17.888 -19.928 1.00 69.56 895 ARG A O 1
ATOM 6849 N N . GLU A 1 896 ? -5.426 19.722 -18.910 1.00 62.06 896 GLU A N 1
ATOM 6850 C CA . GLU A 1 896 ? -4.032 19.273 -18.916 1.00 62.06 896 GLU A CA 1
ATOM 6851 C C . GLU A 1 896 ? -3.697 18.482 -17.644 1.00 62.06 896 GLU A C 1
ATOM 6853 O O . GLU A 1 896 ? -3.885 18.943 -16.519 1.00 62.06 896 GLU A O 1
ATOM 6858 N N . ALA A 1 897 ? -3.192 17.257 -17.811 1.00 51.12 897 ALA A N 1
ATOM 6859 C CA . ALA A 1 897 ? -2.943 16.331 -16.700 1.00 51.12 897 ALA A CA 1
ATOM 6860 C C . ALA A 1 897 ? -1.687 16.667 -15.864 1.00 51.12 897 ALA A C 1
ATOM 6862 O O . ALA A 1 897 ? -1.454 16.045 -14.829 1.00 51.12 897 ALA A O 1
ATOM 6863 N N . ASP A 1 898 ? -0.862 17.621 -16.306 1.00 49.59 898 ASP A N 1
ATOM 6864 C CA . ASP A 1 898 ? 0.424 17.999 -15.703 1.00 49.59 898 ASP A CA 1
ATOM 6865 C C . ASP A 1 898 ? 0.394 19.367 -14.990 1.00 49.59 898 ASP A C 1
ATOM 6867 O O . ASP A 1 898 ? 1.442 19.933 -14.682 1.00 49.59 898 ASP A O 1
ATOM 6871 N N . GLY A 1 899 ? -0.801 19.894 -14.695 1.00 48.31 899 GLY A N 1
ATOM 6872 C CA . GLY A 1 899 ? -0.975 21.144 -13.946 1.00 48.31 899 GLY A CA 1
ATOM 6873 C C . GLY A 1 899 ? -0.780 22.420 -14.772 1.00 48.31 899 GLY A C 1
ATOM 6874 O O . GLY A 1 899 ? -0.722 23.512 -14.202 1.00 48.31 899 GLY A O 1
ATOM 6875 N N . ARG A 1 900 ? -0.682 22.307 -16.102 1.00 55.00 900 ARG A N 1
ATOM 6876 C CA . ARG A 1 900 ? -0.755 23.450 -17.023 1.00 55.00 900 ARG A CA 1
ATOM 6877 C C . ARG A 1 900 ? -2.167 24.049 -17.051 1.00 55.00 900 ARG A C 1
ATOM 6879 O O . ARG A 1 900 ? -3.129 23.348 -16.744 1.00 55.00 900 ARG A O 1
ATOM 6886 N N . PRO A 1 901 ? -2.306 25.344 -17.394 1.00 56.41 901 PRO A N 1
ATOM 6887 C CA . PRO A 1 901 ? -3.616 25.966 -17.509 1.00 56.41 901 PRO A CA 1
ATOM 6888 C C . PRO A 1 901 ? -4.434 25.308 -18.620 1.00 56.41 901 PRO A C 1
ATOM 6890 O O . PRO A 1 901 ? -3.913 25.020 -19.696 1.00 56.41 901 PRO A O 1
ATOM 6893 N N . ASP A 1 902 ? -5.724 25.132 -18.352 1.00 71.00 902 ASP A N 1
ATOM 6894 C CA . ASP A 1 902 ? -6.691 24.618 -19.314 1.00 71.00 902 ASP A CA 1
ATOM 6895 C C . ASP A 1 902 ? -6.691 25.443 -20.616 1.00 71.00 902 ASP A C 1
ATOM 6897 O O . ASP A 1 902 ? -6.669 26.680 -20.596 1.00 71.00 902 ASP A O 1
ATOM 6901 N N . VAL A 1 903 ? -6.756 24.759 -21.762 1.00 77.06 903 VAL A N 1
ATOM 6902 C CA . VAL A 1 903 ? -6.713 25.390 -23.090 1.00 77.06 903 VAL A CA 1
ATOM 6903 C C . VAL A 1 903 ? -8.093 25.348 -23.738 1.00 77.06 903 VAL A C 1
ATOM 6905 O O . VAL A 1 903 ? -8.699 24.289 -23.883 1.00 77.06 903 VAL A O 1
ATOM 6908 N N . GLN A 1 904 ? -8.597 26.500 -24.181 1.00 85.81 904 GLN A N 1
ATOM 6909 C CA . GLN A 1 904 ? -9.847 26.563 -24.936 1.00 85.81 904 GLN A CA 1
ATOM 6910 C C . GLN A 1 904 ? -9.611 26.163 -26.399 1.00 85.81 904 GLN A C 1
ATOM 6912 O O . GLN A 1 904 ? -8.991 26.902 -27.163 1.00 85.81 904 GLN A O 1
ATOM 6917 N N . VAL A 1 905 ? -10.182 25.033 -26.809 1.00 86.50 905 VAL A N 1
ATOM 6918 C CA . VAL A 1 905 ? -10.159 24.538 -28.189 1.00 86.50 905 VAL A CA 1
ATOM 6919 C C . VAL A 1 905 ? -11.450 24.956 -28.890 1.00 86.50 905 VAL A C 1
ATOM 6921 O O . VAL A 1 905 ? -12.551 24.742 -28.377 1.00 86.50 905 VAL A O 1
ATOM 6924 N N . LYS A 1 906 ? -11.331 25.601 -30.054 1.00 88.88 906 LYS A N 1
ATOM 6925 C CA . LYS A 1 906 ? -12.486 25.989 -30.885 1.00 88.88 906 LYS A CA 1
ATOM 6926 C C . LYS A 1 906 ? -13.056 24.767 -31.620 1.00 88.88 906 LYS A C 1
ATOM 6928 O O . LYS A 1 906 ? -12.332 23.793 -31.773 1.00 88.88 906 LYS A O 1
ATOM 6933 N N . PRO A 1 907 ? -14.311 24.794 -32.098 1.00 89.62 907 PRO A N 1
ATOM 6934 C CA . PRO A 1 907 ? -14.832 23.731 -32.954 1.00 89.62 907 PRO A CA 1
ATOM 6935 C C . PRO A 1 907 ? -14.029 23.601 -34.258 1.00 89.62 907 PRO A C 1
ATOM 6937 O O . PRO A 1 907 ? -13.655 24.608 -34.866 1.00 89.62 907 PRO A O 1
ATOM 6940 N N . PHE A 1 908 ? -13.793 22.371 -34.712 1.00 90.81 908 PHE A N 1
ATOM 6941 C CA . PHE A 1 908 ? -13.082 22.076 -35.960 1.00 90.81 908 PHE A CA 1
ATOM 6942 C C . PHE A 1 908 ? -13.575 20.763 -36.582 1.00 90.81 908 PHE A C 1
ATOM 6944 O O . PHE A 1 908 ? -14.220 19.943 -35.936 1.00 90.81 908 PHE A O 1
ATOM 6951 N N . VAL A 1 909 ? -13.291 20.558 -37.862 1.00 90.50 909 VAL A N 1
ATOM 6952 C CA . VAL A 1 909 ? -13.533 19.306 -38.582 1.00 90.50 909 VAL A CA 1
ATOM 6953 C C . VAL A 1 909 ? -12.200 18.604 -38.779 1.00 90.50 909 VAL A C 1
ATOM 6955 O O . VAL A 1 909 ? -11.235 19.236 -39.198 1.00 90.50 909 VAL A O 1
ATOM 6958 N N . MET A 1 910 ? -12.148 17.303 -38.509 1.00 89.50 910 MET A N 1
ATOM 6959 C CA . MET A 1 910 ? -10.961 16.463 -38.667 1.00 89.50 910 MET A CA 1
ATOM 6960 C C . MET A 1 910 ? -11.268 15.270 -39.572 1.00 89.50 910 MET A C 1
ATOM 6962 O O . MET A 1 910 ? -12.343 14.680 -39.491 1.00 89.50 910 MET A O 1
ATOM 6966 N N . ALA A 1 911 ? -10.329 14.886 -40.435 1.00 87.31 911 ALA A N 1
ATOM 6967 C CA . ALA A 1 911 ? -10.443 13.635 -41.185 1.00 87.31 911 ALA A CA 1
ATOM 6968 C C . ALA A 1 911 ? -10.496 12.427 -40.221 1.00 87.31 911 ALA A C 1
ATOM 6970 O O . ALA A 1 911 ? -9.663 12.325 -39.321 1.00 87.31 911 ALA A O 1
ATOM 6971 N N . ALA A 1 912 ? -11.453 11.506 -40.402 1.00 84.44 912 ALA A N 1
ATOM 6972 C CA . ALA A 1 912 ? -11.646 10.363 -39.495 1.00 84.44 912 ALA A CA 1
ATOM 6973 C C . ALA A 1 912 ? -10.482 9.364 -39.521 1.00 84.44 912 ALA A C 1
ATOM 6975 O O . ALA A 1 912 ? -10.285 8.632 -38.556 1.00 84.44 912 ALA A O 1
ATOM 6976 N N . ARG A 1 913 ? -9.733 9.324 -40.628 1.00 80.31 913 ARG A N 1
ATOM 6977 C CA . ARG A 1 913 ? -8.552 8.481 -40.835 1.00 80.31 913 ARG A CA 1
ATOM 6978 C C . ARG A 1 913 ? -7.378 9.316 -41.330 1.00 80.31 913 ARG A C 1
ATOM 6980 O O . ARG A 1 913 ? -7.542 10.452 -41.774 1.00 80.31 913 ARG A O 1
ATOM 6987 N N . GLU A 1 914 ? -6.200 8.723 -41.275 1.00 79.38 914 GLU A N 1
ATOM 6988 C CA . GLU A 1 914 ? -4.986 9.286 -41.857 1.00 79.38 914 GLU A CA 1
ATOM 6989 C C . GLU A 1 914 ? -5.044 9.300 -43.387 1.00 79.38 914 GLU A C 1
ATOM 6991 O O . GLU A 1 914 ? -5.756 8.513 -44.015 1.00 79.38 914 GLU A O 1
ATOM 6996 N N . THR A 1 915 ? -4.266 10.205 -43.975 1.00 80.75 915 THR A N 1
ATOM 6997 C CA . THR A 1 915 ? -4.057 10.302 -45.418 1.00 80.75 915 THR A CA 1
ATOM 6998 C C . THR A 1 915 ? -3.461 9.001 -45.917 1.00 80.75 915 THR A C 1
ATOM 7000 O O . THR A 1 915 ? -2.428 8.545 -45.423 1.00 80.75 915 THR A O 1
ATOM 7003 N N . THR A 1 916 ? -4.108 8.416 -46.913 1.00 81.12 916 THR A N 1
ATOM 7004 C CA . THR A 1 916 ? -3.692 7.132 -47.470 1.00 81.12 916 THR A CA 1
ATOM 7005 C C . THR A 1 916 ? -2.591 7.294 -48.520 1.00 81.12 916 THR A C 1
ATOM 7007 O O . THR A 1 916 ? -2.466 8.340 -49.163 1.00 81.12 916 THR A O 1
ATOM 7010 N N . CYS A 1 917 ? -1.809 6.242 -48.754 1.00 77.69 917 CYS A N 1
ATOM 7011 C CA . CYS A 1 917 ? -0.820 6.181 -49.823 1.00 77.69 917 CYS A CA 1
ATOM 7012 C C . CYS A 1 917 ? -1.455 6.430 -51.199 1.00 77.69 917 CYS A C 1
ATOM 7014 O O . CYS A 1 917 ? -0.834 7.060 -52.049 1.00 77.69 917 CYS A O 1
ATOM 7016 N N . GLY A 1 918 ? -2.696 5.989 -51.420 1.00 81.62 918 GLY A N 1
ATOM 7017 C CA . GLY A 1 918 ? -3.451 6.261 -52.644 1.00 81.62 918 GLY A CA 1
ATOM 7018 C C . GLY A 1 918 ? -3.799 7.742 -52.823 1.00 81.62 918 GLY A C 1
ATOM 7019 O O . GLY A 1 918 ? -3.610 8.292 -53.907 1.00 81.62 918 GLY A O 1
ATOM 7020 N N . GLU A 1 919 ? -4.251 8.416 -51.763 1.00 85.38 919 GLU A N 1
ATOM 7021 C CA . GLU A 1 919 ? -4.503 9.866 -51.792 1.00 85.38 919 GLU A CA 1
ATOM 7022 C C . GLU A 1 919 ? -3.213 10.665 -51.994 1.00 85.38 919 GLU A C 1
ATOM 7024 O O . GLU A 1 919 ? -3.188 11.639 -52.749 1.00 85.38 919 GLU A O 1
ATOM 7029 N N . TRP A 1 920 ? -2.123 10.217 -51.375 1.00 83.38 920 TRP A N 1
ATOM 7030 C CA . TRP A 1 920 ? -0.804 10.804 -51.563 1.00 83.38 920 TRP A CA 1
ATOM 7031 C C . TRP A 1 920 ? -0.268 10.599 -52.988 1.00 83.38 920 TRP A C 1
ATOM 7033 O O . TRP A 1 920 ? 0.294 11.514 -53.588 1.00 83.38 920 TRP A O 1
ATOM 7043 N N . LEU A 1 921 ? -0.493 9.421 -53.577 1.00 82.94 921 LEU A N 1
ATOM 7044 C CA . LEU A 1 921 ? -0.133 9.119 -54.963 1.00 82.94 921 LEU A CA 1
ATOM 7045 C C . LEU A 1 921 ? -0.868 10.030 -55.955 1.00 82.94 921 LEU A C 1
ATOM 7047 O O . LEU A 1 921 ? -0.286 10.431 -56.965 1.00 82.94 921 LEU A O 1
ATOM 7051 N N . ALA A 1 922 ? -2.129 10.370 -55.669 1.00 86.62 922 ALA A N 1
ATOM 7052 C CA . ALA A 1 922 ? -2.893 11.330 -56.461 1.00 86.62 922 ALA A CA 1
ATOM 7053 C C . ALA A 1 922 ? -2.286 12.741 -56.382 1.00 86.62 922 ALA A C 1
ATOM 7055 O O . ALA A 1 922 ? -2.144 13.396 -57.410 1.00 86.62 922 ALA A O 1
ATOM 7056 N N . PHE A 1 923 ? -1.857 13.173 -55.192 1.00 86.31 923 PHE A N 1
ATOM 7057 C CA . PHE A 1 923 ? -1.138 14.437 -55.009 1.00 86.31 923 PHE A CA 1
ATOM 7058 C C . PHE A 1 923 ? 0.178 14.481 -55.795 1.00 86.31 923 PHE A C 1
ATOM 7060 O O . PHE A 1 923 ? 0.421 15.439 -56.527 1.00 86.31 923 PHE A O 1
ATOM 7067 N N . LEU A 1 924 ? 1.008 13.437 -55.700 1.00 80.19 924 LEU A N 1
ATOM 7068 C CA . LEU A 1 924 ? 2.296 13.376 -56.403 1.00 80.19 924 LEU A CA 1
ATOM 7069 C C . LEU A 1 924 ? 2.152 13.386 -57.932 1.00 80.19 924 LEU A C 1
ATOM 7071 O O . LEU A 1 924 ? 3.062 13.831 -58.629 1.00 80.19 924 LEU A O 1
ATOM 7075 N N . ASN A 1 925 ? 1.027 12.892 -58.452 1.00 84.75 925 ASN A N 1
ATOM 7076 C CA . ASN A 1 925 ? 0.737 12.835 -59.884 1.00 84.75 925 ASN A CA 1
ATOM 7077 C C . ASN A 1 925 ? -0.113 14.009 -60.396 1.00 84.75 925 ASN A C 1
ATOM 7079 O O . ASN A 1 925 ? -0.454 14.039 -61.580 1.00 84.75 925 ASN A O 1
ATOM 7083 N N . ASP A 1 926 ? -0.443 14.986 -59.548 1.00 84.81 926 ASP A N 1
ATOM 7084 C CA . ASP A 1 926 ? -1.137 16.194 -59.984 1.00 84.81 926 ASP A CA 1
ATOM 7085 C C . ASP A 1 926 ? -0.234 17.025 -60.921 1.00 84.81 926 ASP A C 1
ATOM 7087 O O . ASP A 1 926 ? 0.917 17.305 -60.570 1.00 84.81 926 ASP A O 1
ATOM 7091 N N . PRO A 1 927 ? -0.720 17.465 -62.100 1.00 81.50 927 PRO A N 1
ATOM 7092 C CA . PRO A 1 927 ? 0.104 18.178 -63.076 1.00 81.50 927 PRO A CA 1
ATOM 7093 C C . PRO A 1 927 ? 0.813 19.425 -62.526 1.00 81.50 927 PRO A C 1
ATOM 7095 O O . PRO A 1 927 ? 1.946 19.710 -62.918 1.00 81.50 927 PRO A O 1
ATOM 7098 N N . ALA A 1 928 ? 0.182 20.163 -61.606 1.00 77.62 928 ALA A N 1
ATOM 7099 C CA . ALA A 1 928 ? 0.779 21.352 -61.004 1.00 77.62 928 ALA A CA 1
ATOM 7100 C C . ALA A 1 928 ? 1.864 20.991 -59.976 1.00 77.62 928 ALA A C 1
ATOM 7102 O O . ALA A 1 928 ? 2.860 21.707 -59.844 1.00 77.62 928 ALA A O 1
ATOM 7103 N N . VAL A 1 929 ? 1.694 19.871 -59.268 1.00 78.00 929 VAL A N 1
ATOM 7104 C CA . VAL A 1 929 ? 2.682 19.342 -58.315 1.00 78.00 929 VAL A CA 1
ATOM 7105 C C . VAL A 1 929 ? 3.894 18.785 -59.059 1.00 78.00 929 VAL A C 1
ATOM 7107 O O . VAL A 1 929 ? 5.024 19.125 -58.709 1.00 78.00 929 VAL A O 1
ATOM 7110 N N . VAL A 1 930 ? 3.677 18.030 -60.140 1.00 75.94 930 VAL A N 1
ATOM 7111 C CA . VAL A 1 930 ? 4.746 17.507 -61.010 1.00 75.94 930 VAL A CA 1
ATOM 7112 C C . VAL A 1 930 ? 5.563 18.644 -61.629 1.00 75.94 930 VAL A C 1
ATOM 7114 O O . VAL A 1 930 ? 6.791 18.599 -61.595 1.00 75.94 930 VAL A O 1
ATOM 7117 N N . ALA A 1 931 ? 4.918 19.705 -62.125 1.00 74.62 931 ALA A N 1
ATOM 7118 C CA . ALA A 1 931 ? 5.624 20.861 -62.683 1.00 74.62 931 ALA A CA 1
ATOM 7119 C C . ALA A 1 931 ? 6.488 21.586 -61.633 1.00 74.62 931 ALA A C 1
ATOM 7121 O O . ALA A 1 931 ? 7.620 21.984 -61.915 1.00 74.62 931 ALA A O 1
ATOM 7122 N N . ARG A 1 932 ? 5.981 21.729 -60.399 1.00 71.94 932 ARG A N 1
ATOM 7123 C CA . ARG A 1 932 ? 6.734 22.315 -59.278 1.00 71.94 932 ARG A CA 1
ATOM 7124 C C . ARG A 1 932 ? 7.914 21.433 -58.863 1.00 71.94 932 ARG A C 1
ATOM 7126 O O . ARG A 1 932 ? 8.985 21.960 -58.577 1.00 71.94 932 ARG A O 1
ATOM 7133 N N . TYR A 1 933 ? 7.724 20.116 -58.852 1.00 71.12 933 TYR A N 1
ATOM 7134 C CA . TYR A 1 933 ? 8.776 19.142 -58.575 1.00 71.12 933 TYR A CA 1
ATOM 7135 C C . TYR A 1 933 ? 9.915 19.218 -59.597 1.00 71.12 933 TYR A C 1
ATOM 7137 O O . TYR A 1 933 ? 11.081 19.341 -59.224 1.00 71.12 933 TYR A O 1
ATOM 7145 N N . GLU A 1 934 ? 9.579 19.214 -60.888 1.00 70.69 934 GLU A N 1
ATOM 7146 C CA . GLU A 1 934 ? 10.560 19.305 -61.974 1.00 70.69 934 GLU A CA 1
ATOM 7147 C C . GLU A 1 934 ? 11.329 20.636 -61.936 1.00 70.69 934 GLU A C 1
ATOM 7149 O O . GLU A 1 934 ? 12.551 20.648 -62.100 1.00 70.69 934 GLU A O 1
ATOM 7154 N N . ALA A 1 935 ? 10.643 21.745 -61.639 1.00 70.06 935 ALA A N 1
ATOM 7155 C CA . ALA A 1 935 ? 11.274 23.053 -61.472 1.00 70.06 935 ALA A CA 1
ATOM 7156 C C . ALA A 1 935 ? 12.234 23.105 -60.269 1.00 70.06 935 ALA A C 1
ATOM 7158 O O . ALA A 1 935 ? 13.304 23.705 -60.367 1.00 70.06 935 ALA A O 1
ATOM 7159 N N . ALA A 1 936 ? 11.884 22.468 -59.149 1.00 65.12 936 ALA A N 1
ATOM 7160 C CA . ALA A 1 936 ? 12.716 22.447 -57.950 1.00 65.12 936 ALA A CA 1
ATOM 7161 C C . ALA A 1 936 ? 13.973 21.574 -58.102 1.00 65.12 936 ALA A C 1
ATOM 7163 O O . ALA A 1 936 ? 15.064 21.997 -57.714 1.00 65.12 936 ALA A O 1
ATOM 7164 N N . ILE A 1 937 ? 13.851 20.403 -58.743 1.00 64.50 937 ILE A N 1
ATOM 7165 C CA . ILE A 1 937 ? 15.005 19.557 -59.095 1.00 64.50 937 ILE A CA 1
ATOM 7166 C C . ILE A 1 937 ? 15.965 20.305 -60.019 1.00 64.50 937 ILE A C 1
ATOM 7168 O O . ILE A 1 937 ? 17.178 20.257 -59.814 1.00 64.50 937 ILE A O 1
ATOM 7172 N N . ALA A 1 938 ? 15.441 21.032 -61.011 1.00 63.84 938 ALA A N 1
ATOM 7173 C CA . ALA A 1 938 ? 16.260 21.832 -61.920 1.00 63.84 938 ALA A CA 1
ATOM 7174 C C . ALA A 1 938 ? 17.045 22.946 -61.199 1.00 63.84 938 ALA A C 1
ATOM 7176 O O . ALA A 1 938 ? 18.089 23.374 -61.684 1.00 63.84 938 ALA A O 1
ATOM 7177 N N . GLN A 1 939 ? 16.572 23.389 -60.030 1.00 62.94 939 GLN A N 1
ATOM 7178 C CA . GLN A 1 939 ? 17.227 24.384 -59.175 1.00 62.94 939 GLN A CA 1
ATOM 7179 C C . GLN A 1 939 ? 18.139 23.759 -58.104 1.00 62.94 939 GLN A C 1
ATOM 7181 O O . GLN A 1 939 ? 18.648 24.472 -57.241 1.00 62.94 939 GLN A O 1
ATOM 7186 N N . GLY A 1 940 ? 18.352 22.437 -58.129 1.00 49.22 940 GLY A N 1
ATOM 7187 C CA . GLY A 1 940 ? 19.159 21.729 -57.132 1.00 49.22 940 GLY A CA 1
ATOM 7188 C C . GLY A 1 940 ? 18.528 21.691 -55.736 1.00 49.22 940 GLY A C 1
ATOM 7189 O O . GLY A 1 940 ? 19.214 21.373 -54.765 1.00 49.22 940 GLY A O 1
ATOM 7190 N N . GLN A 1 941 ? 17.238 22.015 -55.616 1.00 51.41 941 GLN A N 1
ATOM 7191 C CA . GLN A 1 941 ? 16.508 21.942 -54.357 1.00 51.41 941 GLN A CA 1
ATOM 7192 C C . GLN A 1 941 ? 15.930 20.534 -54.180 1.00 51.41 941 GLN A C 1
ATOM 7194 O O . GLN A 1 941 ? 15.257 20.000 -55.062 1.00 51.41 941 GLN A O 1
ATOM 7199 N N . LEU A 1 942 ? 16.168 19.932 -53.013 1.00 48.75 942 LEU A N 1
ATOM 7200 C CA . LEU A 1 942 ? 15.491 18.708 -52.585 1.00 48.75 942 LEU A CA 1
ATOM 7201 C C . LEU A 1 942 ? 14.057 19.071 -52.184 1.00 48.75 942 LEU A C 1
ATOM 7203 O O . LEU A 1 942 ? 13.776 19.339 -51.023 1.00 48.75 942 LEU A O 1
ATOM 7207 N N . ILE A 1 943 ? 13.160 19.144 -53.162 1.00 50.25 943 ILE A N 1
ATOM 7208 C CA . ILE A 1 943 ? 11.726 19.338 -52.931 1.00 50.25 943 ILE A CA 1
ATOM 7209 C C . ILE A 1 943 ? 11.003 18.101 -53.468 1.00 50.25 943 ILE A C 1
ATOM 7211 O O . ILE A 1 943 ? 11.269 17.680 -54.591 1.00 50.25 943 ILE A O 1
ATOM 7215 N N . LEU A 1 944 ? 10.111 17.534 -52.647 1.00 54.44 944 LEU A N 1
ATOM 7216 C CA . LEU A 1 944 ? 9.221 16.393 -52.921 1.00 54.44 944 LEU A CA 1
ATOM 7217 C C . LEU A 1 944 ? 9.935 15.064 -53.238 1.00 54.44 944 LEU A C 1
ATOM 7219 O O . LEU A 1 944 ? 9.633 14.391 -54.224 1.00 54.44 944 LEU A O 1
ATOM 7223 N N . ALA A 1 945 ? 10.889 14.658 -52.399 1.00 51.03 945 ALA A N 1
ATOM 7224 C CA . ALA A 1 945 ? 11.458 13.311 -52.453 1.00 51.03 945 ALA A CA 1
ATOM 7225 C C . ALA A 1 945 ? 10.883 12.453 -51.312 1.00 51.03 945 ALA A C 1
ATOM 7227 O O . ALA A 1 945 ? 11.368 12.558 -50.184 1.00 51.03 945 ALA A O 1
ATOM 7228 N N . PRO A 1 946 ? 9.891 11.582 -51.572 1.00 53.34 946 PRO A N 1
ATOM 7229 C CA . PRO A 1 946 ? 9.473 10.597 -50.587 1.00 53.34 946 PRO A CA 1
ATOM 7230 C C . PRO A 1 946 ? 10.631 9.610 -50.393 1.00 53.34 946 PRO A C 1
ATOM 7232 O O . PRO A 1 946 ? 11.124 9.020 -51.363 1.00 53.34 946 PRO A O 1
ATOM 7235 N N . ARG A 1 947 ? 11.132 9.455 -49.168 1.00 53.06 947 ARG A N 1
ATOM 7236 C CA . ARG A 1 947 ? 12.277 8.576 -48.893 1.00 53.06 947 ARG A CA 1
ATOM 7237 C C . ARG A 1 947 ? 12.036 7.738 -47.642 1.00 53.06 947 ARG A C 1
ATOM 7239 O O . ARG A 1 947 ? 11.679 8.254 -46.594 1.00 53.06 947 ARG A O 1
ATOM 7246 N N . THR A 1 948 ? 11.987 6.423 -47.862 1.00 43.69 948 THR A N 1
ATOM 7247 C CA . THR A 1 948 ? 13.023 5.415 -47.534 1.00 43.69 948 THR A CA 1
ATOM 7248 C C . THR A 1 948 ? 12.942 5.010 -46.077 1.00 43.69 948 THR A C 1
ATOM 7250 O O . THR A 1 948 ? 13.305 5.772 -45.187 1.00 43.69 948 THR A O 1
ATOM 7253 N N . SER A 1 949 ? 12.429 3.797 -45.888 1.00 38.44 949 SER A N 1
ATOM 7254 C CA . SER A 1 949 ? 12.411 3.026 -44.649 1.00 38.44 949 SER A CA 1
ATOM 7255 C C . SER A 1 949 ? 13.685 3.225 -43.805 1.00 38.44 949 SER A C 1
ATOM 7257 O O . SER A 1 949 ? 14.776 3.293 -44.371 1.00 38.44 949 SER A O 1
ATOM 7259 N N . PRO A 1 950 ? 13.608 3.211 -42.458 1.00 35.97 950 PRO A N 1
ATOM 7260 C CA . PRO A 1 950 ? 14.804 3.249 -41.612 1.00 35.97 950 PRO A CA 1
ATOM 7261 C C . PRO A 1 950 ? 15.699 2.021 -41.789 1.00 35.97 950 PRO A C 1
ATOM 7263 O O . PRO A 1 950 ? 16.844 2.015 -41.339 1.00 35.97 950 PRO A O 1
ATOM 7266 N N . PHE A 1 951 ? 15.171 0.981 -42.432 1.00 37.56 951 PHE A N 1
ATOM 7267 C CA . PHE A 1 951 ? 15.823 -0.304 -42.612 1.00 37.56 951 PHE A CA 1
ATOM 7268 C C . PHE A 1 951 ? 16.312 -0.532 -44.044 1.00 37.56 951 PHE A C 1
ATOM 7270 O O . PHE A 1 951 ? 17.051 -1.488 -44.262 1.00 37.56 951 PHE A O 1
ATOM 7277 N N . ASP A 1 952 ? 15.939 0.329 -45.001 1.00 40.47 952 ASP A N 1
ATOM 7278 C CA . ASP A 1 952 ? 16.279 0.125 -46.407 1.00 40.47 952 ASP A CA 1
ATOM 7279 C C . ASP A 1 952 ? 16.552 1.436 -47.157 1.00 40.47 952 ASP A C 1
ATOM 7281 O O . ASP A 1 952 ? 15.856 2.437 -46.991 1.00 40.47 952 ASP A O 1
ATOM 7285 N N . LYS A 1 953 ? 17.587 1.437 -48.000 1.00 39.81 953 LYS A N 1
ATOM 7286 C CA . LYS A 1 953 ? 18.075 2.642 -48.701 1.00 39.81 953 LYS A CA 1
ATOM 7287 C C . LYS A 1 953 ? 17.193 3.052 -49.890 1.00 39.81 953 LYS A C 1
ATOM 7289 O O . LYS A 1 953 ? 17.450 4.105 -50.486 1.00 39.81 953 LYS A O 1
ATOM 7294 N N . ASP A 1 954 ? 16.155 2.270 -50.188 1.00 49.03 954 ASP A N 1
ATOM 7295 C CA . ASP A 1 954 ? 15.298 2.395 -51.368 1.00 49.03 954 ASP A CA 1
ATOM 7296 C C . ASP A 1 954 ? 13.909 2.984 -51.043 1.00 49.03 954 ASP A C 1
ATOM 7298 O O . ASP A 1 954 ? 13.307 2.724 -49.998 1.00 49.03 954 ASP A O 1
ATOM 7302 N N . SER A 1 955 ? 13.418 3.876 -51.912 1.00 54.06 955 SER A N 1
ATOM 7303 C CA . SER A 1 955 ? 12.115 4.537 -51.742 1.00 54.06 955 SER A CA 1
ATOM 7304 C C . SER A 1 955 ? 10.982 3.593 -52.151 1.00 54.06 955 SER A C 1
ATOM 7306 O O . SER A 1 955 ? 11.068 2.966 -53.204 1.00 54.06 955 SER A O 1
ATOM 7308 N N . LEU A 1 956 ? 9.891 3.551 -51.370 1.00 57.19 956 LEU A N 1
ATOM 7309 C CA . LEU A 1 956 ? 8.643 2.837 -51.715 1.00 57.19 956 LEU A CA 1
ATOM 7310 C C . LEU A 1 956 ? 7.918 3.448 -52.934 1.00 57.19 956 LEU A C 1
ATOM 7312 O O . LEU A 1 956 ? 6.892 2.942 -53.387 1.00 57.19 956 LEU A O 1
ATOM 7316 N N . TRP A 1 957 ? 8.424 4.570 -53.446 1.00 67.25 957 TRP A N 1
ATOM 7317 C CA . TRP A 1 957 ? 7.824 5.342 -54.521 1.00 67.25 957 TRP A CA 1
ATOM 7318 C C . TRP A 1 957 ? 8.813 5.431 -55.678 1.00 67.25 957 TRP A C 1
ATOM 7320 O O . TRP A 1 957 ? 9.907 5.985 -55.539 1.00 67.25 957 TRP A O 1
ATOM 7330 N N . ARG A 1 958 ? 8.432 4.916 -56.848 1.00 64.94 958 ARG A N 1
ATOM 7331 C CA . ARG A 1 958 ? 9.248 5.006 -58.066 1.00 64.94 958 ARG A CA 1
ATOM 7332 C C . ARG A 1 958 ? 8.568 5.916 -59.071 1.00 64.94 958 ARG A C 1
ATOM 7334 O O . ARG A 1 958 ? 7.368 5.816 -59.298 1.00 64.94 958 ARG A O 1
ATOM 7341 N N . ARG A 1 959 ? 9.333 6.792 -59.724 1.00 66.50 959 ARG A N 1
ATOM 7342 C CA . ARG A 1 959 ? 8.837 7.535 -60.887 1.00 66.50 959 ARG A CA 1
ATOM 7343 C C . ARG A 1 959 ? 9.124 6.727 -62.147 1.00 66.50 959 ARG A C 1
ATOM 7345 O O . ARG A 1 959 ? 10.284 6.551 -62.513 1.00 66.50 959 ARG A O 1
ATOM 7352 N N . ARG A 1 960 ? 8.080 6.244 -62.821 1.00 69.19 960 ARG A N 1
ATOM 7353 C CA . ARG A 1 960 ? 8.219 5.592 -64.130 1.00 69.19 960 ARG A CA 1
ATOM 7354 C C . ARG A 1 960 ? 8.352 6.669 -65.202 1.00 69.19 960 ARG A C 1
ATOM 7356 O O . ARG A 1 960 ? 7.563 7.611 -65.243 1.00 69.19 960 ARG A O 1
ATOM 7363 N N . ALA A 1 961 ? 9.367 6.552 -66.055 1.00 59.22 961 ALA A N 1
ATOM 7364 C CA . ALA A 1 961 ? 9.565 7.488 -67.156 1.00 59.22 961 ALA A CA 1
ATOM 7365 C C . ALA A 1 961 ? 8.418 7.370 -68.174 1.00 59.22 961 ALA A C 1
ATOM 7367 O O . ALA A 1 961 ? 8.039 6.265 -68.563 1.00 59.22 961 ALA A O 1
ATOM 7368 N N . GLY A 1 962 ? 7.879 8.511 -68.607 1.00 59.03 962 GLY A N 1
ATOM 7369 C CA . GLY A 1 962 ? 6.925 8.568 -69.713 1.00 59.03 962 GLY A CA 1
ATOM 7370 C C . GLY A 1 962 ? 7.603 8.297 -71.060 1.00 59.03 962 GLY A C 1
ATOM 7371 O O . GLY A 1 962 ? 8.832 8.344 -71.185 1.00 59.03 962 GLY A O 1
ATOM 7372 N N . PHE A 1 963 ? 6.802 8.020 -72.089 1.00 45.12 963 PHE A N 1
ATOM 7373 C CA . PHE A 1 963 ? 7.295 7.805 -73.451 1.00 45.12 963 PHE A CA 1
ATOM 7374 C C . PHE A 1 963 ? 8.109 9.032 -73.920 1.00 45.12 963 PHE A C 1
ATOM 7376 O O . PHE A 1 963 ? 7.646 10.164 -73.804 1.00 45.12 963 PHE A O 1
ATOM 7383 N N . LEU A 1 964 ? 9.339 8.815 -74.412 1.00 45.34 964 LEU A N 1
ATOM 7384 C CA . LEU A 1 964 ? 10.317 9.856 -74.802 1.00 45.34 964 LEU A CA 1
ATOM 7385 C C . LEU A 1 964 ? 10.841 10.757 -73.659 1.00 45.34 964 LEU A C 1
ATOM 7387 O O . LEU A 1 964 ? 11.372 11.837 -73.916 1.00 45.34 964 LEU A O 1
ATOM 7391 N N . GLY A 1 965 ? 10.727 10.332 -72.397 1.00 54.19 965 GLY A N 1
ATOM 7392 C CA . GLY A 1 965 ? 11.308 11.054 -71.257 1.00 54.19 965 GLY A CA 1
ATOM 7393 C C . GLY A 1 965 ? 10.527 12.296 -70.812 1.00 54.19 965 GLY A C 1
ATOM 7394 O O . GLY A 1 965 ? 10.989 13.013 -69.927 1.00 54.19 965 GLY A O 1
ATOM 7395 N N . ARG A 1 966 ? 9.334 12.544 -71.374 1.00 49.69 966 ARG A N 1
ATOM 7396 C CA . ARG A 1 966 ? 8.387 13.573 -70.908 1.00 49.69 966 ARG A CA 1
ATOM 7397 C C . ARG A 1 966 ? 7.202 12.922 -70.189 1.00 49.69 966 ARG A C 1
ATOM 7399 O O . ARG A 1 966 ? 6.669 11.928 -70.670 1.00 49.69 966 ARG A O 1
ATOM 7406 N N . GLY A 1 967 ? 6.778 13.500 -69.061 1.00 58.62 967 GLY A N 1
ATOM 7407 C CA . GLY A 1 967 ? 5.533 13.120 -68.375 1.00 58.62 967 GLY A CA 1
ATOM 7408 C C . GLY A 1 967 ? 5.590 11.805 -67.587 1.00 58.62 967 GLY A C 1
ATOM 7409 O O . GLY A 1 967 ? 4.701 10.973 -67.725 1.00 58.62 967 GLY A O 1
ATOM 7410 N N . GLY A 1 968 ? 6.635 11.587 -66.782 1.00 65.00 968 GLY A N 1
ATOM 7411 C CA . GLY A 1 968 ? 6.696 10.422 -65.892 1.00 65.00 968 GLY A CA 1
ATOM 7412 C C . GLY A 1 968 ? 5.753 10.541 -64.691 1.00 65.00 968 GLY A C 1
ATOM 7413 O O . GLY A 1 968 ? 5.674 11.616 -64.091 1.00 65.00 968 GLY A O 1
ATOM 7414 N N . SER A 1 969 ? 5.093 9.442 -64.321 1.00 72.50 969 SER A N 1
ATOM 7415 C CA . SER A 1 969 ? 4.192 9.346 -63.165 1.00 72.50 969 SER A CA 1
ATOM 7416 C C . SER A 1 969 ? 4.847 8.587 -62.010 1.00 72.50 969 SER A C 1
ATOM 7418 O O . SER A 1 969 ? 5.626 7.650 -62.214 1.00 72.50 969 SER A O 1
ATOM 7420 N N . PHE A 1 970 ? 4.521 8.972 -60.785 1.00 76.69 970 PHE A N 1
ATOM 7421 C CA . PHE A 1 970 ? 4.861 8.214 -59.589 1.00 76.69 970 PHE A CA 1
ATOM 7422 C C . PHE A 1 970 ? 3.983 6.964 -59.485 1.00 76.69 970 PHE A C 1
ATOM 7424 O O . PHE A 1 970 ? 2.792 7.009 -59.802 1.00 76.69 970 PHE A O 1
ATOM 7431 N N . VAL A 1 971 ? 4.578 5.860 -59.037 1.00 74.19 971 VAL A N 1
ATOM 7432 C CA . VAL A 1 971 ? 3.920 4.599 -58.679 1.00 74.19 971 VAL A CA 1
ATOM 7433 C C . VAL A 1 971 ? 4.386 4.148 -57.295 1.00 74.19 971 VAL A C 1
ATOM 7435 O O . VAL A 1 971 ? 5.511 4.442 -56.885 1.00 74.19 971 VAL A O 1
ATOM 7438 N N . LEU A 1 972 ? 3.509 3.445 -56.583 1.00 73.00 972 LEU A N 1
ATOM 7439 C CA . LEU A 1 972 ? 3.771 2.861 -55.271 1.00 73.00 972 LEU A CA 1
ATOM 7440 C C . LEU A 1 972 ? 4.204 1.393 -55.457 1.00 73.00 972 LEU A C 1
ATOM 7442 O O . LEU A 1 972 ? 3.387 0.566 -55.855 1.00 73.00 972 LEU A O 1
ATOM 7446 N N . GLU A 1 973 ? 5.479 1.080 -55.211 1.00 67.62 973 GLU A N 1
ATOM 7447 C CA . GLU A 1 973 ? 6.076 -0.252 -55.419 1.00 67.62 973 GLU A CA 1
ATOM 7448 C C . GLU A 1 973 ? 7.092 -0.568 -54.316 1.00 67.62 973 GLU A C 1
ATOM 7450 O O . GLU A 1 973 ? 7.987 0.236 -54.049 1.00 67.62 973 GLU A O 1
ATOM 7455 N N . ALA A 1 974 ? 7.008 -1.757 -53.712 1.00 62.03 974 ALA A N 1
ATOM 7456 C CA . ALA A 1 974 ? 7.997 -2.203 -52.734 1.00 62.03 974 ALA A CA 1
ATOM 7457 C C . ALA A 1 974 ? 9.374 -2.487 -53.376 1.00 62.03 974 ALA A C 1
ATOM 7459 O O . ALA A 1 974 ? 9.524 -2.592 -54.601 1.00 62.03 974 ALA A O 1
ATOM 7460 N N . VAL A 1 975 ? 10.409 -2.612 -52.538 1.00 56.69 975 VAL A N 1
ATOM 7461 C CA . VAL A 1 975 ? 11.800 -2.854 -52.973 1.00 56.69 975 VAL A CA 1
ATOM 7462 C C . VAL A 1 975 ? 11.932 -4.202 -53.692 1.00 56.69 975 VAL A C 1
ATOM 7464 O O . VAL A 1 975 ? 12.596 -4.287 -54.725 1.00 56.69 975 VAL A O 1
ATOM 7467 N N . ASP A 1 976 ? 11.206 -5.214 -53.216 1.00 57.69 976 ASP A N 1
ATOM 7468 C CA . ASP A 1 976 ? 11.122 -6.567 -53.778 1.00 57.69 976 ASP A CA 1
ATOM 7469 C C . ASP A 1 976 ? 10.127 -6.708 -54.951 1.00 57.69 976 ASP A C 1
ATOM 7471 O O . ASP A 1 976 ? 9.986 -7.791 -55.518 1.00 57.69 976 ASP A O 1
ATOM 7475 N N . GLY A 1 977 ? 9.450 -5.620 -55.340 1.00 57.34 977 GLY A N 1
ATOM 7476 C CA . GLY A 1 977 ? 8.447 -5.609 -56.407 1.00 57.34 977 GLY A CA 1
ATOM 7477 C C . GLY A 1 977 ? 7.038 -6.033 -55.975 1.00 57.34 977 GLY A C 1
ATOM 7478 O O . GLY A 1 977 ? 6.159 -6.130 -56.833 1.00 57.34 977 GLY A O 1
ATOM 7479 N N . SER A 1 978 ? 6.794 -6.264 -54.681 1.00 61.81 978 SER A N 1
ATOM 7480 C CA . SER A 1 978 ? 5.448 -6.515 -54.157 1.00 61.81 978 SER A CA 1
ATOM 7481 C C . SER A 1 978 ? 4.563 -5.255 -54.178 1.00 61.81 978 SER A C 1
ATOM 7483 O O . SER A 1 978 ? 5.036 -4.111 -54.150 1.00 61.81 978 SER A O 1
ATOM 7485 N N . GLN A 1 979 ? 3.246 -5.464 -54.285 1.00 60.91 979 GLN A N 1
ATOM 7486 C CA . GLN A 1 979 ? 2.259 -4.387 -54.348 1.00 60.91 979 GLN A CA 1
ATOM 7487 C C . GLN A 1 979 ? 1.871 -3.939 -52.934 1.00 60.91 979 GLN A C 1
ATOM 7489 O O . GLN A 1 979 ? 1.422 -4.744 -52.122 1.00 60.91 979 GLN A O 1
ATOM 7494 N N . ILE A 1 980 ? 2.014 -2.644 -52.657 1.00 66.06 980 ILE A N 1
ATOM 7495 C CA . ILE A 1 980 ? 1.615 -2.028 -51.387 1.00 66.06 980 ILE A CA 1
ATOM 7496 C C . ILE A 1 980 ? 0.137 -1.635 -51.479 1.00 66.06 980 ILE A C 1
ATOM 7498 O O . ILE A 1 980 ? -0.275 -1.028 -52.471 1.00 66.06 980 ILE A O 1
ATOM 7502 N N . ASP A 1 981 ? -0.654 -1.949 -50.451 1.00 70.94 981 ASP A N 1
ATOM 7503 C CA . ASP A 1 981 ? -2.067 -1.564 -50.386 1.00 70.94 981 ASP A CA 1
ATOM 7504 C C . ASP A 1 981 ? -2.214 -0.022 -50.343 1.00 70.94 981 ASP A C 1
ATOM 7506 O O . ASP A 1 981 ? -1.771 0.613 -49.376 1.00 70.94 981 ASP A O 1
ATOM 7510 N N . PRO A 1 982 ? -2.852 0.609 -51.355 1.00 75.75 982 PRO A N 1
ATOM 7511 C CA . PRO A 1 982 ? -3.056 2.055 -51.398 1.00 75.75 982 PRO A CA 1
ATOM 7512 C C . PRO A 1 982 ? -3.876 2.611 -50.230 1.00 75.75 982 PRO A C 1
ATOM 7514 O O . PRO A 1 982 ? -3.801 3.812 -49.980 1.00 75.75 982 PRO A O 1
ATOM 7517 N N . ALA A 1 983 ? -4.659 1.784 -49.531 1.00 74.44 983 ALA A N 1
ATOM 7518 C CA . ALA A 1 983 ? -5.475 2.200 -48.390 1.00 74.44 983 ALA A CA 1
ATOM 7519 C C . ALA A 1 983 ? -4.668 2.417 -47.099 1.00 74.44 983 ALA A C 1
ATOM 7521 O O . ALA A 1 983 ? -5.207 2.916 -46.108 1.00 74.44 983 ALA A O 1
ATOM 7522 N N . CYS A 1 984 ? -3.389 2.051 -47.092 1.00 70.62 984 CYS A N 1
ATOM 7523 C CA . CYS A 1 984 ? -2.524 2.226 -45.935 1.00 70.62 984 CYS A CA 1
ATOM 7524 C C . CYS A 1 984 ? -2.135 3.689 -45.724 1.00 70.62 984 CYS A C 1
ATOM 7526 O O . CYS A 1 984 ? -2.072 4.440 -46.698 1.00 70.62 984 CYS A O 1
ATOM 7528 N N . PRO A 1 985 ? -1.854 4.111 -44.481 1.00 72.50 985 PRO A N 1
ATOM 7529 C CA . PRO A 1 985 ? -1.440 5.478 -44.205 1.00 72.50 985 PRO A CA 1
ATOM 7530 C C . PRO A 1 985 ? -0.092 5.797 -44.858 1.00 72.50 985 PRO A C 1
ATOM 7532 O O . PRO A 1 985 ? 0.832 4.980 -44.843 1.00 72.50 985 PRO A O 1
ATOM 7535 N N . VAL A 1 986 ? 0.025 7.005 -45.413 1.00 72.00 986 VAL A N 1
ATOM 7536 C CA . VAL A 1 986 ? 1.303 7.522 -45.910 1.00 72.00 986 VAL A CA 1
ATOM 7537 C C . VAL A 1 986 ? 2.257 7.762 -44.741 1.00 72.00 986 VAL A C 1
ATOM 7539 O O . VAL A 1 986 ? 1.870 8.333 -43.724 1.00 72.00 986 VAL A O 1
ATOM 7542 N N . SER A 1 987 ? 3.513 7.352 -44.881 1.00 66.00 987 SER A N 1
ATOM 7543 C CA . SER A 1 987 ? 4.565 7.581 -43.889 1.00 66.00 987 SER A CA 1
ATOM 7544 C C . SER A 1 987 ? 5.865 8.028 -44.551 1.00 66.00 987 SER A C 1
ATOM 7546 O O . SER A 1 987 ? 6.004 7.936 -45.774 1.00 66.00 987 SER A O 1
ATOM 7548 N N . GLY A 1 988 ? 6.826 8.532 -43.769 1.00 60.12 988 GLY A N 1
ATOM 7549 C CA . GLY A 1 988 ? 8.129 8.911 -44.327 1.00 60.12 988 GLY A CA 1
ATOM 7550 C C . GLY A 1 988 ? 8.079 10.198 -45.153 1.00 60.12 988 GLY A C 1
ATOM 7551 O O . GLY A 1 988 ? 8.640 10.236 -46.247 1.00 60.12 988 GLY A O 1
ATOM 7552 N N . ILE A 1 989 ? 7.377 11.233 -44.682 1.00 64.62 989 ILE A N 1
ATOM 7553 C CA . ILE A 1 989 ? 7.212 12.501 -45.414 1.00 64.62 989 ILE A CA 1
ATOM 7554 C C . ILE A 1 989 ? 7.676 13.709 -44.588 1.00 64.62 989 ILE A C 1
ATOM 7556 O O . ILE A 1 989 ? 7.722 13.653 -43.357 1.00 64.62 989 ILE A O 1
ATOM 7560 N N . SER A 1 990 ? 8.057 14.800 -45.259 1.00 64.69 990 SER A N 1
ATOM 7561 C CA . SER A 1 990 ? 8.503 16.028 -44.588 1.00 64.69 990 SER A CA 1
ATOM 7562 C C . SER A 1 990 ? 7.330 16.927 -44.175 1.00 64.69 990 SER A C 1
ATOM 7564 O O . SER A 1 990 ? 6.231 16.840 -44.730 1.00 64.69 990 SER A O 1
ATOM 7566 N N . HIS A 1 991 ? 7.574 17.834 -43.222 1.00 66.81 991 HIS A N 1
ATOM 7567 C CA . HIS A 1 991 ? 6.615 18.877 -42.840 1.00 66.81 991 HIS A CA 1
ATOM 7568 C C . HIS A 1 991 ? 6.164 19.713 -44.050 1.00 66.81 991 HIS A C 1
ATOM 7570 O O . HIS A 1 991 ? 4.970 19.934 -44.249 1.00 66.81 991 HIS A O 1
ATOM 7576 N N . ASP A 1 992 ? 7.112 20.150 -44.880 1.00 68.81 992 ASP A N 1
ATOM 7577 C CA . ASP A 1 992 ? 6.821 21.017 -46.023 1.00 68.81 992 ASP A CA 1
ATOM 7578 C C . ASP A 1 992 ? 5.991 20.290 -47.092 1.00 68.81 992 ASP A C 1
ATOM 7580 O O . ASP A 1 992 ? 5.108 20.897 -47.706 1.00 68.81 992 ASP A O 1
ATOM 7584 N N . ASP A 1 993 ? 6.198 18.979 -47.257 1.00 72.62 993 ASP A N 1
ATOM 7585 C CA . ASP A 1 993 ? 5.366 18.141 -48.124 1.00 72.62 993 ASP A CA 1
ATOM 7586 C C . ASP A 1 993 ? 3.950 17.973 -47.555 1.00 72.62 993 ASP A C 1
ATOM 7588 O O . ASP A 1 993 ? 2.977 18.053 -48.304 1.00 72.62 993 ASP A O 1
ATOM 7592 N N . ALA A 1 994 ? 3.803 17.794 -46.237 1.00 75.81 994 ALA A N 1
ATOM 7593 C CA . ALA A 1 994 ? 2.497 17.714 -45.580 1.00 75.81 994 ALA A CA 1
ATOM 7594 C C . ALA A 1 994 ? 1.702 19.028 -45.720 1.00 75.81 994 ALA A C 1
ATOM 7596 O O . ALA A 1 994 ? 0.503 19.004 -46.012 1.00 75.81 994 ALA A O 1
ATOM 7597 N N . VAL A 1 995 ? 2.370 20.183 -45.591 1.00 76.19 995 VAL A N 1
ATOM 7598 C CA . VAL A 1 995 ? 1.776 21.509 -45.848 1.00 76.19 995 VAL A CA 1
ATOM 7599 C C . VAL A 1 995 ? 1.373 21.651 -47.317 1.00 76.19 995 VAL A C 1
ATOM 7601 O O . VAL A 1 995 ? 0.275 22.125 -47.620 1.00 76.19 995 VAL A O 1
ATOM 7604 N N . ALA A 1 996 ? 2.233 21.226 -48.246 1.00 78.12 996 ALA A N 1
ATOM 7605 C CA . ALA A 1 996 ? 1.936 21.270 -49.675 1.00 78.12 996 ALA A CA 1
ATOM 7606 C C . ALA A 1 996 ? 0.745 20.369 -50.046 1.00 78.12 996 ALA A C 1
ATOM 7608 O O . ALA A 1 996 ? -0.106 20.786 -50.837 1.00 78.12 996 ALA A O 1
ATOM 7609 N N . TYR A 1 997 ? 0.653 19.182 -49.442 1.00 83.25 997 TYR A N 1
ATOM 7610 C CA . TYR A 1 997 ? -0.478 18.272 -49.589 1.00 83.25 997 TYR A CA 1
ATOM 7611 C C . TYR A 1 997 ? -1.772 18.882 -49.046 1.00 83.25 997 TYR A C 1
ATOM 7613 O O . TYR A 1 997 ? -2.777 18.883 -49.754 1.00 83.25 997 TYR A O 1
ATOM 7621 N N . ALA A 1 998 ? -1.750 19.471 -47.845 1.00 84.75 998 ALA A N 1
ATOM 7622 C CA . ALA A 1 998 ? -2.911 20.151 -47.271 1.00 84.75 998 ALA A CA 1
ATOM 7623 C C . ALA A 1 998 ? -3.423 21.269 -48.196 1.00 84.75 998 ALA A C 1
ATOM 7625 O O . ALA A 1 998 ? -4.612 21.324 -48.502 1.00 84.75 998 ALA A O 1
ATOM 7626 N N . ALA A 1 999 ? -2.519 22.098 -48.732 1.00 85.44 999 ALA A N 1
ATOM 7627 C CA . ALA A 1 999 ? -2.864 23.163 -49.673 1.00 85.44 999 ALA A CA 1
ATOM 7628 C C . ALA A 1 999 ? -3.394 22.634 -51.020 1.00 85.44 999 ALA A C 1
ATOM 7630 O O . ALA A 1 999 ? -4.280 23.240 -51.625 1.00 85.44 999 ALA A O 1
ATOM 7631 N N . TRP A 1 1000 ? -2.863 21.512 -51.516 1.00 88.12 1000 TRP A N 1
ATOM 7632 C CA . TRP A 1 1000 ? -3.394 20.855 -52.710 1.00 88.12 1000 TRP A CA 1
ATOM 7633 C C . TRP A 1 1000 ? -4.793 20.296 -52.455 1.00 88.12 1000 TRP A C 1
ATOM 7635 O O . TRP A 1 1000 ? -5.715 20.613 -53.207 1.00 88.12 1000 TRP A O 1
ATOM 7645 N N . ARG A 1 1001 ? -4.977 19.545 -51.365 1.00 87.50 1001 ARG A N 1
ATOM 7646 C CA . ARG A 1 1001 ? -6.266 18.960 -50.990 1.00 87.50 1001 ARG A CA 1
ATOM 7647 C C . ARG A 1 1001 ? -7.312 20.038 -50.732 1.00 87.50 1001 ARG A C 1
ATOM 7649 O O . ARG A 1 1001 ? -8.462 19.875 -51.122 1.00 87.50 1001 ARG A O 1
ATOM 7656 N N . ALA A 1 1002 ? -6.900 21.175 -50.170 1.00 88.19 1002 ALA A N 1
ATOM 7657 C CA . ALA A 1 1002 ? -7.754 22.338 -49.979 1.00 88.19 1002 ALA A CA 1
ATOM 7658 C C . ALA A 1 1002 ? -8.361 22.859 -51.291 1.00 88.19 1002 ALA A C 1
ATOM 7660 O O . ALA A 1 1002 ? -9.550 23.175 -51.352 1.00 88.19 1002 ALA A O 1
ATOM 7661 N N . ARG A 1 1003 ? -7.563 22.897 -52.366 1.00 87.44 1003 ARG A N 1
ATOM 7662 C CA . ARG A 1 1003 ? -8.035 23.289 -53.703 1.00 87.44 1003 ARG A CA 1
ATOM 7663 C C . ARG A 1 1003 ? -8.946 22.243 -54.338 1.00 87.44 1003 ARG A C 1
ATOM 7665 O O . ARG A 1 1003 ? -9.917 22.630 -54.975 1.00 87.44 1003 ARG A O 1
ATOM 7672 N N . GLN A 1 1004 ? -8.636 20.957 -54.170 1.00 84.88 1004 GLN A N 1
ATOM 7673 C CA . GLN A 1 1004 ? -9.438 19.864 -54.734 1.00 84.88 1004 GLN A CA 1
ATOM 7674 C C . GLN A 1 1004 ? -10.825 19.786 -54.090 1.00 84.88 1004 GLN A C 1
ATOM 7676 O O . GLN A 1 1004 ? -11.833 19.702 -54.784 1.00 84.88 1004 GLN A O 1
ATOM 7681 N N . ASP A 1 1005 ? -10.875 19.877 -52.761 1.00 83.94 1005 ASP A N 1
ATOM 7682 C CA . ASP A 1 1005 ? -12.114 19.708 -51.999 1.00 83.94 1005 ASP A CA 1
ATOM 7683 C C . ASP A 1 1005 ? -12.907 21.021 -51.852 1.00 83.94 1005 ASP A C 1
ATOM 7685 O O . ASP A 1 1005 ? -14.030 21.009 -51.343 1.00 83.94 1005 ASP A O 1
ATOM 7689 N N . GLY A 1 1006 ? -12.326 22.162 -52.247 1.00 84.06 1006 GLY A N 1
ATOM 7690 C CA . GLY A 1 1006 ? -12.911 23.493 -52.053 1.00 84.06 1006 GLY A CA 1
ATOM 7691 C C . GLY A 1 1006 ? -13.028 23.900 -50.579 1.00 84.06 1006 GLY A C 1
ATOM 7692 O O . GLY A 1 1006 ? -13.935 24.647 -50.215 1.00 84.06 1006 GLY A O 1
ATOM 7693 N N . ARG A 1 1007 ? -12.147 23.384 -49.713 1.00 84.31 1007 ARG A N 1
ATOM 7694 C CA . ARG A 1 1007 ? -12.172 23.586 -48.252 1.00 84.31 1007 ARG A CA 1
ATOM 7695 C C . ARG A 1 1007 ? -10.814 24.041 -47.747 1.00 84.31 1007 ARG A C 1
ATOM 7697 O O . ARG A 1 1007 ? -9.811 23.608 -48.293 1.00 84.31 1007 ARG A O 1
ATOM 7704 N N . PRO A 1 1008 ? -10.728 24.846 -46.681 1.00 89.06 1008 PRO A N 1
ATOM 7705 C CA . PRO A 1 1008 ? -9.450 25.335 -46.172 1.00 89.06 1008 PRO A CA 1
ATOM 7706 C C . PRO A 1 1008 ? -8.729 24.278 -45.312 1.00 89.06 1008 PRO A C 1
ATOM 7708 O O . PRO A 1 1008 ? -8.481 24.499 -44.128 1.00 89.06 1008 PRO A O 1
ATOM 7711 N N . TRP A 1 1009 ? -8.412 23.113 -45.889 1.00 88.75 1009 TRP A N 1
ATOM 7712 C CA . TRP A 1 1009 ? -7.667 22.057 -45.202 1.00 88.75 1009 TRP A CA 1
ATOM 7713 C C . TRP A 1 1009 ? -6.287 22.546 -44.748 1.00 88.75 1009 TRP A C 1
ATOM 7715 O O . TRP A 1 1009 ? -5.529 23.141 -45.515 1.00 88.75 1009 TRP A O 1
ATOM 7725 N N . ARG A 1 1010 ? -5.956 22.234 -43.497 1.00 88.44 1010 ARG A N 1
ATOM 7726 C CA . ARG A 1 1010 ? -4.670 22.494 -42.847 1.00 88.44 1010 ARG A CA 1
ATOM 7727 C C . ARG A 1 1010 ? -4.268 21.316 -41.963 1.00 88.44 1010 ARG A C 1
ATOM 7729 O O . ARG A 1 1010 ? -5.019 20.358 -41.798 1.00 88.44 1010 ARG A O 1
ATOM 7736 N N . LEU A 1 1011 ? -3.076 21.395 -41.390 1.00 81.94 1011 LEU A N 1
ATOM 7737 C CA . LEU A 1 1011 ? -2.592 20.434 -40.400 1.00 81.94 1011 LEU A CA 1
ATOM 7738 C C . LEU A 1 1011 ? -3.169 20.788 -39.009 1.00 81.94 1011 LEU A C 1
ATOM 7740 O O . LEU A 1 1011 ? -3.408 21.975 -38.751 1.00 81.94 1011 LEU A O 1
ATOM 7744 N N . PRO A 1 1012 ? -3.441 19.796 -38.137 1.00 79.44 1012 PRO A N 1
ATOM 7745 C CA . PRO A 1 1012 ? -3.978 20.044 -36.800 1.00 79.44 1012 PRO A CA 1
ATOM 7746 C C . PRO A 1 1012 ? -2.968 20.739 -35.895 1.00 79.44 1012 PRO A C 1
ATOM 7748 O O . PRO A 1 1012 ? -1.762 20.518 -36.017 1.00 79.44 1012 PRO A O 1
ATOM 7751 N N . GLU A 1 1013 ? -3.485 21.539 -34.965 1.00 77.31 1013 GLU A N 1
ATOM 7752 C CA . GLU A 1 1013 ? -2.742 21.995 -33.791 1.00 77.31 1013 GLU A CA 1
ATOM 7753 C C . GLU A 1 1013 ? -2.666 20.888 -32.726 1.00 77.31 1013 GLU A C 1
ATOM 7755 O O . GLU A 1 1013 ? -3.423 19.912 -32.743 1.00 77.31 1013 GLU A O 1
ATOM 7760 N N . VAL A 1 1014 ? -1.760 21.051 -31.759 1.00 71.62 1014 VAL A N 1
ATOM 7761 C CA . VAL A 1 1014 ? -1.555 20.077 -30.669 1.00 71.62 1014 VAL A CA 1
ATOM 7762 C C . VAL A 1 1014 ? -2.808 19.946 -29.826 1.00 71.62 1014 VAL A C 1
ATOM 7764 O O . VAL A 1 1014 ? -3.270 18.837 -29.568 1.00 71.62 1014 VAL A O 1
ATOM 7767 N N . ALA A 1 1015 ? -3.384 21.088 -29.451 1.00 76.19 1015 ALA A N 1
ATOM 7768 C CA . ALA A 1 1015 ? -4.580 21.133 -28.633 1.00 76.19 1015 ALA A CA 1
ATOM 7769 C C . ALA A 1 1015 ? -5.776 20.489 -29.353 1.00 76.19 1015 ALA A C 1
ATOM 7771 O O . ALA A 1 1015 ? -6.546 19.771 -28.726 1.00 76.19 1015 ALA A O 1
ATOM 7772 N N . GLU A 1 1016 ? -5.905 20.671 -30.672 1.00 82.88 1016 GLU A N 1
ATOM 7773 C CA . GLU A 1 1016 ? -6.955 20.038 -31.482 1.00 82.88 1016 GLU A CA 1
ATOM 7774 C C . GLU A 1 1016 ? -6.788 18.517 -31.537 1.00 82.88 1016 GLU A C 1
ATOM 7776 O O . GLU A 1 1016 ? -7.740 17.771 -31.313 1.00 82.88 1016 GLU A O 1
ATOM 7781 N N . TRP A 1 1017 ? -5.568 18.041 -31.782 1.00 79.31 1017 TRP A N 1
ATOM 7782 C CA . TRP A 1 1017 ? -5.272 16.612 -31.816 1.00 79.31 1017 TRP A CA 1
ATOM 7783 C C . TRP A 1 1017 ? -5.485 15.950 -30.448 1.00 79.31 1017 TRP A C 1
ATOM 7785 O O . TRP A 1 1017 ? -6.162 14.926 -30.350 1.00 79.31 1017 TRP A O 1
ATOM 7795 N N . GLN A 1 1018 ? -4.979 16.563 -29.376 1.00 77.31 1018 GLN A N 1
ATOM 7796 C CA . GLN A 1 1018 ? -5.140 16.062 -28.013 1.00 77.31 1018 GLN A CA 1
ATOM 7797 C C . GLN A 1 1018 ? -6.612 16.083 -27.604 1.00 77.31 1018 GLN A C 1
ATOM 7799 O O . GLN A 1 1018 ? -7.121 15.096 -27.079 1.00 77.31 1018 GLN A O 1
ATOM 7804 N N . PHE A 1 1019 ? -7.341 17.154 -27.911 1.00 83.94 1019 PHE A N 1
ATOM 7805 C CA . PHE A 1 1019 ? -8.772 17.223 -27.640 1.00 83.94 1019 PHE A CA 1
ATOM 7806 C C . PHE A 1 1019 ? -9.553 16.149 -28.409 1.00 83.94 1019 PHE A C 1
ATOM 7808 O O . PHE A 1 1019 ? -10.482 15.568 -27.853 1.00 83.94 1019 PHE A O 1
ATOM 7815 N N . ALA A 1 1020 ? -9.152 15.813 -29.640 1.00 84.69 1020 ALA A N 1
ATOM 7816 C CA . ALA A 1 1020 ? -9.740 14.710 -30.402 1.00 84.69 1020 ALA A CA 1
ATOM 7817 C C . ALA A 1 1020 ? -9.506 13.333 -29.749 1.00 84.69 1020 ALA A C 1
ATOM 7819 O O . ALA A 1 1020 ? -10.365 12.460 -29.861 1.00 84.69 1020 ALA A O 1
ATOM 7820 N N . VAL A 1 1021 ? -8.377 13.143 -29.054 1.00 80.50 1021 VAL A N 1
ATOM 7821 C CA . VAL A 1 1021 ? -8.075 11.938 -28.256 1.00 80.50 1021 VAL A CA 1
ATOM 7822 C C . VAL A 1 1021 ? -8.911 11.894 -26.984 1.00 80.50 1021 VAL A C 1
ATOM 7824 O O . VAL A 1 1021 ? -9.569 10.890 -26.707 1.00 80.50 1021 VAL A O 1
ATOM 7827 N N . GLN A 1 1022 ? -8.868 12.975 -26.201 1.00 81.44 1022 GLN A N 1
ATOM 7828 C CA . GLN A 1 1022 ? -9.534 13.032 -24.903 1.00 81.44 1022 GLN A CA 1
ATOM 7829 C C . GLN A 1 1022 ? -11.057 13.044 -25.054 1.00 81.44 1022 GLN A C 1
ATOM 7831 O O . GLN A 1 1022 ? -11.810 12.639 -24.177 1.00 81.44 1022 GLN A O 1
ATOM 7836 N N . GLY A 1 1023 ? -11.525 13.602 -26.160 1.00 79.44 1023 GLY A N 1
ATOM 7837 C CA . GLY A 1 1023 ? -12.924 13.797 -26.443 1.00 79.44 1023 GLY A CA 1
ATOM 7838 C C . GLY A 1 1023 ? -13.679 14.696 -25.464 1.00 79.44 1023 GLY A C 1
ATOM 7839 O O . GLY A 1 1023 ? -14.905 14.699 -25.534 1.00 79.44 1023 GLY A O 1
ATOM 7840 N N . GLY A 1 1024 ? -12.978 15.439 -24.599 1.00 78.00 1024 GLY A N 1
ATOM 7841 C CA . GLY A 1 1024 ? -13.538 16.397 -23.638 1.00 78.00 1024 GLY A CA 1
ATOM 7842 C C . GLY A 1 1024 ? -13.624 15.921 -22.179 1.00 78.00 1024 GLY A C 1
ATOM 7843 O O . GLY A 1 1024 ? -13.913 16.736 -21.306 1.00 78.00 1024 GLY A O 1
ATOM 7844 N N . ASP A 1 1025 ? -13.340 14.646 -21.872 1.00 78.31 1025 ASP A N 1
ATOM 7845 C CA . ASP A 1 1025 ? -13.449 14.091 -20.505 1.00 78.31 1025 ASP A CA 1
ATOM 7846 C C . ASP A 1 1025 ? -12.107 13.813 -19.802 1.00 78.31 1025 ASP A C 1
ATOM 7848 O O . ASP A 1 1025 ? -12.080 13.223 -18.716 1.00 78.31 1025 ASP A O 1
ATOM 7852 N N . GLY A 1 1026 ? -10.996 14.242 -20.409 1.00 75.06 1026 GLY A N 1
ATOM 7853 C CA . GLY A 1 1026 ? -9.652 14.137 -19.836 1.00 75.06 1026 GLY A CA 1
ATOM 7854 C C . GLY A 1 1026 ? -9.012 12.746 -19.911 1.00 75.06 1026 GLY A C 1
ATOM 7855 O O . GLY A 1 1026 ? -8.008 12.509 -19.239 1.00 75.06 1026 GLY A O 1
ATOM 7856 N N . ARG A 1 1027 ? -9.564 11.789 -20.675 1.00 76.88 1027 ARG A N 1
ATOM 7857 C CA . ARG A 1 1027 ? -8.904 10.484 -20.895 1.00 76.88 1027 ARG A CA 1
ATOM 7858 C C . ARG A 1 1027 ? -7.552 10.647 -21.596 1.00 76.88 1027 ARG A C 1
ATOM 7860 O O . ARG A 1 1027 ? -7.391 11.508 -22.448 1.00 76.88 1027 ARG A O 1
ATOM 7867 N N . SER A 1 1028 ? -6.595 9.778 -21.287 1.00 71.62 1028 SER A N 1
ATOM 7868 C CA . SER A 1 1028 ? -5.239 9.864 -21.856 1.00 71.62 1028 SER A CA 1
ATOM 7869 C C . SER A 1 1028 ? -5.123 9.230 -23.247 1.00 71.62 1028 SER A C 1
ATOM 7871 O O . SER A 1 1028 ? -4.290 9.650 -24.043 1.00 71.62 1028 SER A O 1
ATOM 7873 N N . TYR A 1 1029 ? -5.957 8.233 -23.546 1.00 76.69 1029 TYR A N 1
ATOM 7874 C CA . TYR A 1 1029 ? -6.010 7.517 -24.819 1.00 76.69 1029 TYR A CA 1
ATOM 7875 C C . TYR A 1 1029 ? -7.463 7.369 -25.278 1.00 76.69 1029 TYR A C 1
ATOM 7877 O O . TYR A 1 1029 ? -8.370 7.432 -24.441 1.00 76.69 1029 TYR A O 1
ATOM 7885 N N . PRO A 1 1030 ? -7.713 7.088 -26.571 1.00 80.19 1030 PRO A N 1
ATOM 7886 C CA . PRO A 1 1030 ? -9.073 6.896 -27.079 1.00 80.19 1030 PRO A CA 1
ATOM 7887 C C . PRO A 1 1030 ? -9.863 5.835 -26.293 1.00 80.19 1030 PRO A C 1
ATOM 7889 O O . PRO A 1 1030 ? -11.034 6.038 -25.964 1.00 80.19 1030 PRO A O 1
ATOM 7892 N N . TRP A 1 1031 ? -9.175 4.765 -25.876 1.00 80.81 1031 TRP A N 1
ATOM 7893 C CA . TRP A 1 1031 ? -9.712 3.653 -25.085 1.00 80.81 1031 TRP A CA 1
ATOM 7894 C C . TRP A 1 1031 ? -9.622 3.825 -23.558 1.00 80.81 1031 TRP A C 1
ATOM 7896 O O . TRP A 1 1031 ? -9.868 2.862 -22.830 1.00 80.81 1031 TRP A O 1
ATOM 7906 N N . GLY A 1 1032 ? -9.260 5.003 -23.045 1.00 78.69 1032 GLY A N 1
ATOM 7907 C CA . GLY A 1 1032 ? -9.266 5.312 -21.610 1.00 78.69 1032 GLY A CA 1
ATOM 7908 C C . GLY A 1 1032 ? -7.929 5.823 -21.071 1.00 78.69 1032 GLY A C 1
ATOM 7909 O O . GLY A 1 1032 ? -7.062 6.270 -21.810 1.00 78.69 1032 GLY A O 1
ATOM 7910 N N . SER A 1 1033 ? -7.745 5.784 -19.750 1.00 72.94 1033 SER A N 1
ATOM 7911 C CA . SER A 1 1033 ? -6.548 6.343 -19.085 1.00 72.94 1033 SER A CA 1
ATOM 7912 C C . SER A 1 1033 ? -5.389 5.345 -18.927 1.00 72.94 1033 SER A C 1
ATOM 7914 O O . SER A 1 1033 ? -4.361 5.685 -18.352 1.00 72.94 1033 SER A O 1
ATOM 7916 N N . ALA A 1 1034 ? -5.544 4.100 -19.391 1.00 66.94 1034 ALA A N 1
ATOM 7917 C CA . ALA A 1 1034 ? -4.539 3.055 -19.221 1.00 66.94 1034 ALA A CA 1
ATOM 7918 C C . ALA A 1 1034 ? -3.636 2.908 -20.449 1.00 66.94 1034 ALA A C 1
ATOM 7920 O O . ALA A 1 1034 ? -4.098 2.810 -21.587 1.00 66.94 1034 ALA A O 1
ATOM 7921 N N . GLU A 1 1035 ? -2.339 2.821 -20.179 1.00 65.88 1035 GLU A N 1
ATOM 7922 C CA . GLU A 1 1035 ? -1.307 2.654 -21.187 1.00 65.88 1035 GLU A CA 1
ATOM 7923 C C . GLU A 1 1035 ? -1.207 1.176 -21.627 1.00 65.88 1035 GLU A C 1
ATOM 7925 O O . GLU A 1 1035 ? -0.563 0.367 -20.963 1.00 65.88 1035 GLU A O 1
ATOM 7930 N N . ASP A 1 1036 ? -1.837 0.811 -22.750 1.00 67.38 1036 ASP A N 1
ATOM 7931 C CA . ASP A 1 1036 ? -1.719 -0.527 -23.357 1.00 67.38 1036 ASP A CA 1
ATOM 7932 C C . ASP A 1 1036 ? -1.437 -0.405 -24.860 1.00 67.38 1036 ASP A C 1
ATOM 7934 O O . ASP A 1 1036 ? -2.244 0.109 -25.631 1.00 67.38 1036 ASP A O 1
ATOM 7938 N N . LEU A 1 1037 ? -0.240 -0.837 -25.259 1.00 65.00 1037 LEU A N 1
ATOM 7939 C CA . LEU A 1 1037 ? 0.281 -0.713 -26.622 1.00 65.00 1037 LEU A CA 1
ATOM 7940 C C . LEU A 1 1037 ? -0.354 -1.687 -27.616 1.00 65.00 1037 LEU A C 1
ATOM 7942 O O . LEU A 1 1037 ? -0.119 -1.553 -28.815 1.00 65.00 1037 LEU A O 1
ATOM 7946 N N . LEU A 1 1038 ? -1.122 -2.671 -27.141 1.00 66.69 1038 LEU A N 1
ATOM 7947 C CA . LEU A 1 1038 ? -1.781 -3.658 -27.997 1.00 66.69 1038 LEU A CA 1
ATOM 7948 C C . LEU A 1 1038 ? -3.058 -3.121 -28.653 1.00 66.69 1038 LEU A C 1
ATOM 7950 O O . LEU A 1 1038 ? -3.538 -3.711 -29.617 1.00 66.69 1038 LEU A O 1
ATOM 7954 N N . PHE A 1 1039 ? -3.608 -2.014 -28.148 1.00 68.69 1039 PHE A N 1
ATOM 7955 C CA . PHE A 1 1039 ? -4.835 -1.416 -28.675 1.00 68.69 1039 PHE A CA 1
ATOM 7956 C C . PHE A 1 1039 ? -4.613 -0.461 -29.842 1.00 68.69 1039 PHE A C 1
ATOM 7958 O O . PHE A 1 1039 ? -5.594 0.023 -30.395 1.00 68.69 1039 PHE A O 1
ATOM 7965 N N . CYS A 1 1040 ? -3.362 -0.223 -30.238 1.00 68.69 1040 CYS A N 1
ATOM 7966 C CA . CYS A 1 1040 ? -3.008 0.672 -31.329 1.00 68.69 1040 CYS A CA 1
ATOM 7967 C C . CYS A 1 1040 ? -1.843 0.132 -32.172 1.00 68.69 1040 CYS A C 1
ATOM 7969 O O . CYS A 1 1040 ? -1.172 -0.827 -31.783 1.00 68.69 1040 CYS A O 1
ATOM 7971 N N . GLY A 1 1041 ? -1.596 0.764 -33.324 1.00 62.38 1041 GLY A N 1
ATOM 7972 C CA . GLY A 1 1041 ? -0.557 0.409 -34.303 1.00 62.38 1041 GLY A CA 1
ATOM 7973 C C . GLY A 1 1041 ? 0.893 0.598 -33.846 1.00 62.38 1041 GLY A C 1
ATOM 7974 O O . GLY A 1 1041 ? 1.659 1.298 -34.494 1.00 62.38 1041 GLY A O 1
ATOM 7975 N N . SER A 1 1042 ? 1.295 -0.038 -32.744 1.00 56.78 1042 SER A N 1
ATOM 7976 C CA . SER A 1 1042 ? 2.629 0.089 -32.153 1.00 56.78 1042 SER A CA 1
ATOM 7977 C C . SER A 1 1042 ? 3.589 -1.037 -32.554 1.00 56.78 1042 SER A C 1
ATOM 7979 O O . SER A 1 1042 ? 3.175 -2.165 -32.820 1.00 56.78 1042 SER A O 1
ATOM 7981 N N . ALA A 1 1043 ? 4.902 -0.786 -32.469 1.00 52.19 1043 ALA A N 1
ATOM 7982 C CA . ALA A 1 1043 ? 5.934 -1.819 -32.643 1.00 52.19 1043 ALA A CA 1
ATOM 7983 C C . ALA A 1 1043 ? 5.728 -3.060 -31.743 1.00 52.19 1043 ALA A C 1
ATOM 7985 O O . ALA A 1 1043 ? 6.050 -4.174 -32.146 1.00 52.19 1043 ALA A O 1
ATOM 7986 N N . ALA A 1 1044 ? 5.159 -2.889 -30.543 1.00 50.81 1044 ALA A N 1
ATOM 7987 C CA . ALA A 1 1044 ? 4.859 -3.990 -29.625 1.00 50.81 1044 ALA A CA 1
ATOM 7988 C C . ALA A 1 1044 ? 3.666 -4.848 -30.086 1.00 50.81 1044 ALA A C 1
ATOM 7990 O O . ALA A 1 1044 ? 3.686 -6.065 -29.899 1.00 50.81 1044 ALA A O 1
ATOM 7991 N N . ALA A 1 1045 ? 2.652 -4.236 -30.708 1.00 56.75 1045 ALA A N 1
ATOM 7992 C CA . ALA A 1 1045 ? 1.564 -4.955 -31.370 1.00 56.75 1045 ALA A CA 1
ATOM 7993 C C . ALA A 1 1045 ? 2.058 -5.654 -32.652 1.00 56.75 1045 ALA A C 1
ATOM 7995 O O . ALA A 1 1045 ? 1.692 -6.798 -32.920 1.00 56.75 1045 ALA A O 1
ATOM 7996 N N . LEU A 1 1046 ? 2.953 -4.994 -33.395 1.00 54.47 1046 LEU A N 1
ATOM 7997 C CA . LEU A 1 1046 ? 3.540 -5.487 -34.645 1.00 54.47 1046 LEU A CA 1
ATOM 7998 C C . LEU A 1 1046 ? 4.506 -6.667 -34.437 1.00 54.47 1046 LEU A C 1
ATOM 8000 O O . LEU A 1 1046 ? 4.533 -7.570 -35.260 1.00 54.47 1046 LEU A O 1
ATOM 8004 N N . ALA A 1 1047 ? 5.234 -6.739 -33.315 1.00 48.88 1047 ALA A N 1
ATOM 8005 C CA . ALA A 1 1047 ? 6.168 -7.836 -33.013 1.00 48.88 1047 ALA A CA 1
ATOM 8006 C C . ALA A 1 1047 ? 5.514 -9.230 -32.859 1.00 48.88 1047 ALA A C 1
ATOM 8008 O O . ALA A 1 1047 ? 6.219 -10.230 -32.729 1.00 48.88 1047 ALA A O 1
ATOM 8009 N N . ARG A 1 1048 ? 4.176 -9.312 -32.835 1.00 45.81 1048 ARG A N 1
ATOM 8010 C CA . ARG A 1 1048 ? 3.401 -10.566 -32.767 1.00 45.81 1048 ARG A CA 1
ATOM 8011 C C . ARG A 1 1048 ? 2.695 -10.926 -34.082 1.00 45.81 1048 ARG A C 1
ATOM 8013 O O . ARG A 1 1048 ? 1.970 -11.915 -34.111 1.00 45.81 1048 ARG A O 1
ATOM 8020 N N . SER A 1 1049 ? 2.881 -10.129 -35.133 1.00 45.06 1049 SER A N 1
ATOM 8021 C CA . SER A 1 1049 ? 2.263 -10.284 -36.453 1.00 45.06 1049 SER A CA 1
ATOM 8022 C C . SER A 1 1049 ? 3.363 -10.511 -37.492 1.00 45.06 1049 SER A C 1
ATOM 8024 O O . SER A 1 1049 ? 4.276 -9.699 -37.587 1.00 45.06 1049 SER A O 1
ATOM 8026 N N . GLU A 1 1050 ? 3.291 -11.598 -38.266 1.00 40.94 1050 GLU A N 1
ATOM 8027 C CA . GLU A 1 1050 ? 4.241 -11.872 -39.365 1.00 40.94 1050 GLU A CA 1
ATOM 8028 C C . GLU A 1 1050 ? 4.094 -10.881 -40.537 1.00 40.94 1050 GLU A C 1
ATOM 8030 O O . GLU A 1 1050 ? 5.015 -10.729 -41.337 1.00 40.94 1050 GLU A O 1
ATOM 8035 N N . ASP A 1 1051 ? 2.984 -10.138 -40.590 1.00 41.75 1051 ASP A N 1
ATOM 8036 C CA . ASP A 1 1051 ? 2.750 -9.083 -41.576 1.00 41.75 1051 ASP A CA 1
ATOM 8037 C C . ASP A 1 1051 ? 3.423 -7.780 -41.130 1.00 41.75 1051 ASP A C 1
ATOM 8039 O O . ASP A 1 1051 ? 2.839 -6.944 -40.430 1.00 41.75 1051 ASP A O 1
ATOM 8043 N N . LEU A 1 1052 ? 4.688 -7.629 -41.507 1.00 40.62 1052 LEU A N 1
ATOM 8044 C CA . LEU A 1 1052 ? 5.410 -6.375 -41.384 1.00 40.62 1052 LEU A CA 1
ATOM 8045 C C . LEU A 1 1052 ? 4.943 -5.409 -42.483 1.00 40.62 1052 LEU A C 1
ATOM 8047 O O . LEU A 1 1052 ? 5.041 -5.713 -43.668 1.00 40.62 1052 LEU A O 1
ATOM 8051 N N . ILE A 1 1053 ? 4.595 -4.190 -42.058 1.00 45.81 1053 ILE A N 1
ATOM 8052 C CA . ILE A 1 1053 ? 4.299 -3.011 -42.888 1.00 45.81 1053 ILE A CA 1
ATOM 8053 C C . ILE A 1 1053 ? 2.868 -3.042 -43.467 1.00 45.81 1053 ILE A C 1
ATOM 8055 O O . ILE A 1 1053 ? 2.348 -4.076 -43.854 1.00 45.81 1053 ILE A O 1
ATOM 8059 N N . VAL A 1 1054 ? 2.241 -1.862 -43.526 1.00 51.09 1054 VAL A N 1
ATOM 8060 C CA . VAL A 1 1054 ? 1.010 -1.548 -44.270 1.00 51.09 1054 VAL A CA 1
ATOM 8061 C C . VAL A 1 1054 ? -0.281 -2.261 -43.829 1.00 51.09 1054 VAL A C 1
ATOM 8063 O O . VAL A 1 1054 ? -0.651 -3.331 -44.299 1.00 51.09 1054 VAL A O 1
ATOM 8066 N N . SER A 1 1055 ? -1.056 -1.585 -42.977 1.00 51.22 1055 SER A N 1
ATOM 8067 C CA . SER A 1 1055 ? -2.485 -1.867 -42.824 1.00 51.22 1055 SER A CA 1
ATOM 8068 C C . SER A 1 1055 ? -3.336 -0.649 -43.135 1.00 51.22 1055 SER A C 1
ATOM 8070 O O . SER A 1 1055 ? -3.013 0.446 -42.676 1.00 51.22 1055 SER A O 1
ATOM 8072 N N . ALA A 1 1056 ? -4.446 -0.849 -43.848 1.00 55.03 1056 ALA A N 1
ATOM 8073 C CA . ALA A 1 1056 ? -5.469 0.172 -44.043 1.00 55.03 1056 ALA A CA 1
ATOM 8074 C C . ALA A 1 1056 ? -5.932 0.768 -42.697 1.00 55.03 1056 ALA A C 1
ATOM 8076 O O . ALA A 1 1056 ? -6.045 0.043 -41.702 1.00 55.03 1056 ALA A O 1
ATOM 8077 N N . GLY A 1 1057 ? -6.192 2.082 -42.665 1.00 52.72 1057 GLY A N 1
ATOM 8078 C CA . GLY A 1 1057 ? -6.693 2.765 -41.463 1.00 52.72 1057 GLY A CA 1
ATOM 8079 C C . GLY A 1 1057 ? -7.948 2.081 -40.901 1.00 52.72 1057 GLY A C 1
ATOM 8080 O O . GLY A 1 1057 ? -8.828 1.682 -41.668 1.00 52.72 1057 GLY A O 1
ATOM 8081 N N . GLY A 1 1058 ? -8.017 1.918 -39.576 1.00 55.97 1058 GLY A N 1
ATOM 8082 C CA . GLY A 1 1058 ? -9.088 1.192 -38.879 1.00 55.97 1058 GLY A CA 1
ATOM 8083 C C . GLY A 1 1058 ? -8.803 -0.283 -38.541 1.00 55.97 1058 GLY A C 1
ATOM 8084 O O . GLY A 1 1058 ? -9.707 -0.973 -38.065 1.00 55.97 1058 GLY A O 1
ATOM 8085 N N . ARG A 1 1059 ? -7.570 -0.789 -38.727 1.00 60.94 1059 ARG A N 1
ATOM 8086 C CA . ARG A 1 1059 ? -7.168 -2.154 -38.296 1.00 60.94 1059 ARG A CA 1
ATOM 8087 C C . ARG A 1 1059 ? -7.136 -2.327 -36.770 1.00 60.94 1059 ARG A C 1
ATOM 8089 O O . ARG A 1 1059 ? -7.206 -3.462 -36.299 1.00 60.94 1059 ARG A O 1
ATOM 8096 N N . PHE A 1 1060 ? -7.089 -1.233 -36.005 1.00 66.50 1060 PHE A N 1
ATOM 8097 C CA . PHE A 1 1060 ? -7.238 -1.226 -34.547 1.00 66.50 1060 PHE A CA 1
ATOM 8098 C C . PHE A 1 1060 ? -8.572 -0.571 -34.153 1.00 66.50 1060 PHE A C 1
ATOM 8100 O O . PHE A 1 1060 ? -8.593 0.598 -33.780 1.00 66.50 1060 PHE A O 1
ATOM 8107 N N . PRO A 1 1061 ? -9.705 -1.305 -34.163 1.00 67.31 1061 PRO A N 1
ATOM 8108 C CA . PRO A 1 1061 ? -11.024 -0.745 -33.839 1.00 67.31 1061 PRO A CA 1
ATOM 8109 C C . PRO A 1 1061 ? -11.118 -0.113 -32.443 1.00 67.31 1061 PRO A C 1
ATOM 8111 O O . PRO A 1 1061 ? -12.045 0.636 -32.158 1.00 67.31 1061 PRO A O 1
ATOM 8114 N N . THR A 1 1062 ? -10.184 -0.464 -31.556 1.00 75.50 1062 THR A N 1
ATOM 8115 C CA . THR A 1 1062 ? -10.092 0.059 -30.188 1.00 75.50 1062 THR A CA 1
ATOM 8116 C C . THR A 1 1062 ? -9.390 1.421 -30.126 1.00 75.50 1062 THR A C 1
ATOM 8118 O O . THR A 1 1062 ? -9.659 2.196 -29.211 1.00 75.50 1062 THR A O 1
ATOM 8121 N N . ASP A 1 1063 ? -8.556 1.755 -31.114 1.00 77.69 1063 ASP A N 1
ATOM 8122 C CA . ASP A 1 1063 ? -7.938 3.073 -31.284 1.00 77.69 1063 ASP A CA 1
ATOM 8123 C C . ASP A 1 1063 ? -8.891 4.029 -32.010 1.00 77.69 1063 ASP A C 1
ATOM 8125 O O . ASP A 1 1063 ? -8.601 4.554 -33.079 1.00 77.69 1063 ASP A O 1
ATOM 8129 N N . CYS A 1 1064 ? -10.089 4.205 -31.461 1.00 83.62 1064 CYS A N 1
ATOM 8130 C CA . CYS A 1 1064 ? -11.101 5.102 -31.999 1.00 83.62 1064 CYS A CA 1
ATOM 8131 C C . CYS A 1 1064 ? -11.577 6.029 -30.887 1.00 83.62 1064 CYS A C 1
ATOM 8133 O O . CYS A 1 1064 ? -12.041 5.561 -29.845 1.00 83.62 1064 CYS A O 1
ATOM 8135 N N . SER A 1 1065 ? -11.475 7.344 -31.088 1.00 85.62 1065 SER A N 1
ATOM 8136 C CA . SER A 1 1065 ? -12.012 8.295 -30.116 1.00 85.62 1065 SER A CA 1
ATOM 8137 C C . SER A 1 1065 ? -13.532 8.233 -30.068 1.00 85.62 1065 SER A C 1
ATOM 8139 O O . SER A 1 1065 ? -14.198 7.736 -30.981 1.00 85.62 1065 SER A O 1
ATOM 8141 N N . VAL A 1 1066 ? -14.107 8.792 -29.004 1.00 84.69 1066 VAL A N 1
ATOM 8142 C CA . VAL A 1 1066 ? -15.566 8.863 -28.824 1.00 84.69 1066 VAL A CA 1
ATOM 8143 C C . VAL A 1 1066 ? -16.264 9.695 -29.908 1.00 84.69 1066 VAL A C 1
ATOM 8145 O O . VAL A 1 1066 ? -17.453 9.503 -30.160 1.00 84.69 1066 VAL A O 1
ATOM 8148 N N . GLN A 1 1067 ? -15.519 10.582 -30.573 1.00 85.62 1067 GLN A N 1
ATOM 8149 C CA . GLN A 1 1067 ? -15.951 11.362 -31.732 1.00 85.62 1067 GLN A CA 1
ATOM 8150 C C . GLN A 1 1067 ? -15.983 10.532 -33.026 1.00 85.62 1067 GLN A C 1
ATOM 8152 O O . GLN A 1 1067 ? -16.610 10.955 -33.991 1.00 85.62 1067 GLN A O 1
ATOM 8157 N N . GLY A 1 1068 ? -15.343 9.359 -33.065 1.00 83.81 1068 GLY A N 1
ATOM 8158 C CA . GLY A 1 1068 ? -15.251 8.520 -34.265 1.00 83.81 1068 GLY A CA 1
ATOM 8159 C C . GLY A 1 1068 ? -13.994 8.759 -35.103 1.00 83.81 1068 GLY A C 1
ATOM 8160 O O . GLY A 1 1068 ? -14.023 8.548 -36.314 1.00 83.81 1068 GLY A O 1
ATOM 8161 N N . VAL A 1 1069 ? -12.909 9.234 -34.484 1.00 84.75 1069 VAL A N 1
ATOM 8162 C CA . VAL A 1 1069 ? -11.619 9.423 -35.155 1.00 84.75 1069 VAL A CA 1
ATOM 8163 C C . VAL A 1 1069 ? -10.716 8.230 -34.850 1.00 84.75 1069 VAL A C 1
ATOM 8165 O O . VAL A 1 1069 ? -10.457 7.938 -33.684 1.00 84.75 1069 VAL A O 1
ATOM 8168 N N . PHE A 1 1070 ? -10.236 7.556 -35.892 1.00 81.44 1070 PHE A N 1
ATOM 8169 C CA . PHE A 1 1070 ? -9.433 6.340 -35.790 1.00 81.44 1070 PHE A CA 1
ATOM 8170 C C . PHE A 1 1070 ? -7.937 6.629 -35.666 1.00 81.44 1070 PHE A C 1
ATOM 8172 O O . PHE A 1 1070 ? -7.456 7.713 -36.020 1.00 81.44 1070 PHE A O 1
ATOM 8179 N N . ASP A 1 1071 ? -7.209 5.622 -35.192 1.00 74.25 1071 ASP A N 1
ATOM 8180 C CA . ASP A 1 1071 ? -5.753 5.524 -35.186 1.00 74.25 1071 ASP A CA 1
ATOM 8181 C C . ASP A 1 1071 ? -5.097 6.775 -34.571 1.00 74.25 1071 ASP A C 1
ATOM 8183 O O . ASP A 1 1071 ? -4.160 7.351 -35.117 1.00 74.25 1071 ASP A O 1
ATOM 8187 N N . LEU A 1 1072 ? -5.668 7.282 -33.473 1.00 74.31 1072 LEU A N 1
ATOM 8188 C CA . LEU A 1 1072 ? -5.186 8.486 -32.796 1.00 74.31 1072 LEU A CA 1
ATOM 8189 C C . LEU A 1 1072 ? -4.025 8.185 -31.845 1.00 74.31 1072 LEU A C 1
ATOM 8191 O O . LEU A 1 1072 ? -3.257 9.080 -31.527 1.00 74.31 1072 LEU A O 1
ATOM 8195 N N . ALA A 1 1073 ? -3.868 6.953 -31.374 1.00 67.69 1073 ALA A N 1
ATOM 8196 C CA . ALA A 1 1073 ? -2.779 6.575 -30.479 1.00 67.69 1073 ALA A CA 1
ATOM 8197 C C . ALA A 1 1073 ? -1.751 5.635 -31.133 1.00 67.69 1073 ALA A C 1
ATOM 8199 O O . ALA A 1 1073 ? -0.721 5.356 -30.518 1.00 67.69 1073 ALA A O 1
ATOM 8200 N N . GLY A 1 1074 ? -2.001 5.150 -32.354 1.00 55.78 1074 GLY A N 1
ATOM 8201 C CA . GLY A 1 1074 ? -1.173 4.204 -33.112 1.00 55.78 1074 GLY A CA 1
ATOM 8202 C C . GLY A 1 1074 ? 0.272 4.626 -33.307 1.00 55.78 1074 GLY A C 1
ATOM 8203 O O . GLY A 1 1074 ? 1.160 3.787 -33.211 1.00 55.78 1074 GLY A O 1
ATOM 8204 N N . SER A 1 1075 ? 0.563 5.918 -33.424 1.00 52.94 1075 SER A N 1
ATOM 8205 C CA . SER A 1 1075 ? 1.923 6.421 -33.657 1.00 52.94 1075 SER A CA 1
ATOM 8206 C C . SER A 1 1075 ? 2.871 6.287 -32.436 1.00 52.94 1075 SER A C 1
ATOM 8208 O O . SER A 1 1075 ? 3.851 7.019 -32.328 1.00 52.94 1075 SER A O 1
ATOM 8210 N N . ARG A 1 1076 ? 2.620 5.389 -31.461 1.00 44.25 1076 ARG A N 1
ATOM 8211 C CA . ARG A 1 1076 ? 3.262 5.412 -30.126 1.00 44.25 1076 ARG A CA 1
ATOM 8212 C C . ARG A 1 1076 ? 4.656 4.804 -29.974 1.00 44.25 1076 ARG A C 1
ATOM 8214 O O . ARG A 1 1076 ? 5.335 5.196 -29.028 1.00 44.25 1076 ARG A O 1
ATOM 8221 N N . SER A 1 1077 ? 5.145 3.904 -30.837 1.00 38.97 1077 SER A N 1
ATOM 8222 C CA . SER A 1 1077 ? 6.552 3.435 -30.703 1.00 38.97 1077 SER A CA 1
ATOM 8223 C C . SER A 1 1077 ? 7.559 4.561 -30.936 1.00 38.97 1077 SER A C 1
ATOM 8225 O O . SER A 1 1077 ? 8.676 4.547 -30.431 1.00 38.97 1077 SER A O 1
ATOM 8227 N N . GLU A 1 1078 ? 7.113 5.570 -31.662 1.00 41.41 1078 GLU A N 1
ATOM 8228 C CA . GLU A 1 1078 ? 7.799 6.809 -31.914 1.00 41.41 1078 GLU A CA 1
ATOM 8229 C C . GLU A 1 1078 ? 7.741 7.742 -30.688 1.00 41.41 1078 GLU A C 1
ATOM 8231 O O . GLU A 1 1078 ? 8.755 8.337 -30.329 1.00 41.41 1078 GLU A O 1
ATOM 8236 N N . PHE A 1 1079 ? 6.624 7.826 -29.963 1.00 38.16 1079 PHE A N 1
ATOM 8237 C CA . PHE A 1 1079 ? 6.321 8.878 -28.979 1.00 38.16 1079 PHE A CA 1
ATOM 8238 C C . PHE A 1 1079 ? 7.133 8.985 -27.672 1.00 38.16 1079 PHE A C 1
ATOM 8240 O O . PHE A 1 1079 ? 7.032 10.043 -27.061 1.00 38.16 1079 PHE A O 1
ATOM 8247 N N . CYS A 1 1080 ? 7.958 8.023 -27.228 1.00 37.38 1080 CYS A N 1
ATOM 8248 C CA . CYS A 1 1080 ? 8.772 8.213 -25.998 1.00 37.38 1080 CYS A CA 1
ATOM 8249 C C . CYS A 1 1080 ? 10.050 7.354 -25.845 1.00 37.38 1080 CYS A C 1
ATOM 8251 O O . CYS A 1 1080 ? 10.711 7.455 -24.809 1.00 37.38 1080 CYS A O 1
ATOM 8253 N N . ALA A 1 1081 ? 10.444 6.524 -26.817 1.00 31.14 1081 ALA A N 1
ATOM 8254 C CA . ALA A 1 1081 ? 11.665 5.723 -26.691 1.00 31.14 1081 ALA A CA 1
ATOM 8255 C C . ALA A 1 1081 ? 12.923 6.585 -26.916 1.00 31.14 1081 ALA A C 1
ATOM 8257 O O . ALA A 1 1081 ? 13.203 7.032 -28.026 1.00 31.14 1081 ALA A O 1
ATOM 8258 N N . GLY A 1 1082 ? 13.680 6.827 -25.843 1.00 38.00 1082 GLY A N 1
ATOM 8259 C CA . GLY A 1 1082 ? 15.041 7.348 -25.925 1.00 38.00 1082 GLY A CA 1
ATOM 8260 C C . GLY A 1 1082 ? 16.004 6.322 -26.535 1.00 38.00 1082 GLY A C 1
ATOM 8261 O O . GLY A 1 1082 ? 15.826 5.120 -26.356 1.00 38.00 1082 GLY A O 1
ATOM 8262 N N . ALA A 1 1083 ? 17.044 6.844 -27.193 1.00 32.38 1083 ALA A N 1
ATOM 8263 C CA . ALA A 1 1083 ? 18.154 6.151 -27.858 1.00 32.38 1083 ALA A CA 1
ATOM 8264 C C . ALA A 1 1083 ? 17.866 5.557 -29.253 1.00 32.38 1083 ALA A C 1
ATOM 8266 O O . ALA A 1 1083 ? 17.891 4.347 -29.456 1.00 32.38 1083 ALA A O 1
ATOM 8267 N N . SER A 1 1084 ? 17.755 6.422 -30.263 1.00 34.56 1084 SER A N 1
ATOM 8268 C CA . SER A 1 1084 ? 18.332 6.108 -31.577 1.00 34.56 1084 SER A CA 1
ATOM 8269 C C . SER A 1 1084 ? 19.625 6.907 -31.734 1.00 34.56 1084 SER A C 1
ATOM 8271 O O . SER A 1 1084 ? 19.610 8.117 -31.531 1.00 34.56 1084 SER A O 1
ATOM 8273 N N . ASN A 1 1085 ? 20.728 6.238 -32.082 1.00 35.09 1085 ASN A N 1
ATOM 8274 C CA . ASN A 1 1085 ? 22.084 6.778 -32.300 1.00 35.09 1085 ASN A CA 1
ATOM 8275 C C . ASN A 1 1085 ? 22.193 7.737 -33.509 1.00 35.09 1085 ASN A C 1
ATOM 8277 O O . ASN A 1 1085 ? 23.123 7.648 -34.309 1.00 35.09 1085 ASN A O 1
ATOM 8281 N N . VAL A 1 1086 ? 21.238 8.639 -33.682 1.00 37.12 1086 VAL A N 1
ATOM 8282 C CA . VAL A 1 1086 ? 21.231 9.640 -34.743 1.00 37.12 1086 VAL A CA 1
ATOM 8283 C C . VAL A 1 1086 ? 21.579 10.956 -34.057 1.00 37.12 1086 VAL A C 1
ATOM 8285 O O . VAL A 1 1086 ? 20.761 11.436 -33.295 1.00 37.12 1086 VAL A O 1
ATOM 8288 N N . SER A 1 1087 ? 22.837 11.387 -34.234 1.00 34.09 1087 SER A N 1
ATOM 8289 C CA . SER A 1 1087 ? 23.574 12.568 -33.721 1.00 34.09 1087 SER A CA 1
ATOM 8290 C C . SER A 1 1087 ? 22.906 13.531 -32.706 1.00 34.09 1087 SER A C 1
ATOM 8292 O O . SER A 1 1087 ? 21.718 13.817 -32.742 1.00 34.09 1087 SER A O 1
ATOM 8294 N N . ALA A 1 1088 ? 23.724 14.126 -31.829 1.00 33.81 1088 ALA A N 1
ATOM 8295 C CA . ALA A 1 1088 ? 23.298 15.043 -30.760 1.00 33.81 1088 ALA A CA 1
ATOM 8296 C C . ALA A 1 1088 ? 22.461 16.267 -31.211 1.00 33.81 1088 ALA A C 1
ATOM 8298 O O . ALA A 1 1088 ? 21.812 16.883 -30.370 1.00 33.81 1088 ALA A O 1
ATOM 8299 N N . ASP A 1 1089 ? 22.423 16.569 -32.513 1.00 32.34 1089 ASP A N 1
ATOM 8300 C CA . ASP A 1 1089 ? 21.721 17.717 -33.100 1.00 32.34 1089 ASP A CA 1
ATOM 8301 C C . ASP A 1 1089 ? 20.406 17.334 -33.819 1.00 32.34 1089 ASP A C 1
ATOM 8303 O O . ASP A 1 1089 ? 19.802 18.169 -34.489 1.00 32.34 1089 ASP A O 1
ATOM 8307 N N . LEU A 1 1090 ? 19.964 16.071 -33.741 1.00 39.53 1090 LEU A N 1
ATOM 8308 C CA . LEU A 1 1090 ? 18.891 15.519 -34.580 1.00 39.53 1090 LEU A CA 1
ATOM 8309 C C . LEU A 1 1090 ? 17.741 14.955 -33.730 1.00 39.53 1090 LEU A C 1
ATOM 8311 O O . LEU A 1 1090 ? 17.933 14.017 -32.959 1.00 39.53 1090 LEU A O 1
ATOM 8315 N N . ARG A 1 1091 ? 16.518 15.490 -33.881 1.00 39.50 1091 ARG A N 1
ATOM 8316 C CA . ARG A 1 1091 ? 15.323 15.008 -33.154 1.00 39.50 1091 ARG A CA 1
ATOM 8317 C C . ARG A 1 1091 ? 14.090 14.887 -34.082 1.00 39.50 1091 ARG A C 1
ATOM 8319 O O . ARG A 1 1091 ? 13.828 15.805 -34.857 1.00 39.50 1091 ARG A O 1
ATOM 8326 N N . PRO A 1 1092 ? 13.350 13.756 -34.066 1.00 39.81 1092 PRO A N 1
ATOM 8327 C CA . PRO A 1 1092 ? 12.186 13.529 -34.933 1.00 39.81 1092 PRO A CA 1
ATOM 8328 C C . PRO A 1 1092 ? 10.876 14.125 -34.375 1.00 39.81 1092 PRO A C 1
ATOM 8330 O O . PRO A 1 1092 ? 10.596 13.991 -33.183 1.00 39.81 1092 PRO A O 1
ATOM 8333 N N . LEU A 1 1093 ? 10.045 14.690 -35.263 1.00 38.38 1093 LEU A N 1
ATOM 8334 C CA . LEU A 1 1093 ? 8.701 15.232 -35.009 1.00 38.38 1093 LEU A CA 1
ATOM 8335 C C . LEU A 1 1093 ? 7.678 14.097 -35.073 1.00 38.38 1093 LEU A C 1
ATOM 8337 O O . LEU A 1 1093 ? 7.379 13.633 -36.168 1.00 38.38 1093 LEU A O 1
ATOM 8341 N N . LEU A 1 1094 ? 7.177 13.608 -33.935 1.00 44.09 1094 LEU A N 1
ATOM 8342 C CA . LEU A 1 1094 ? 6.251 12.466 -33.933 1.00 44.09 1094 LEU A CA 1
ATOM 8343 C C . LEU A 1 1094 ? 4.961 12.824 -33.196 1.00 44.09 1094 LEU A C 1
ATOM 8345 O O . LEU A 1 1094 ? 5.007 13.409 -32.113 1.00 44.09 1094 LEU A O 1
ATOM 8349 N N . GLY A 1 1095 ? 3.845 12.466 -33.831 1.00 44.12 1095 GLY A N 1
ATOM 8350 C CA . GLY A 1 1095 ? 2.501 12.913 -33.495 1.00 44.12 1095 GLY A CA 1
ATOM 8351 C C . GLY A 1 1095 ? 1.935 13.839 -34.538 1.00 44.12 1095 GLY A C 1
ATOM 8352 O O . GLY A 1 1095 ? 2.478 14.914 -34.729 1.00 44.12 1095 GLY A O 1
ATOM 8353 N N . GLY A 1 1096 ? 0.850 13.435 -35.197 1.00 47.56 1096 GLY A N 1
ATOM 8354 C CA . GLY A 1 1096 ? 0.297 14.075 -36.398 1.00 47.56 1096 GLY A CA 1
ATOM 8355 C C . GLY A 1 1096 ? -0.122 15.556 -36.314 1.00 47.56 1096 GLY A C 1
ATOM 8356 O O . GLY A 1 1096 ? -0.780 16.022 -37.241 1.00 47.56 1096 GLY A O 1
ATOM 8357 N N . SER A 1 1097 ? 0.235 16.305 -35.263 1.00 52.25 1097 SER A N 1
ATOM 8358 C CA . SER A 1 1097 ? 0.261 17.774 -35.266 1.00 52.25 1097 SER A CA 1
ATOM 8359 C C . SER A 1 1097 ? 1.550 18.256 -35.931 1.00 52.25 1097 SER A C 1
ATOM 8361 O O . SER A 1 1097 ? 2.618 18.294 -35.327 1.00 52.25 1097 SER A O 1
ATOM 8363 N N . TYR A 1 1098 ? 1.446 18.620 -37.205 1.00 52.12 1098 TYR A N 1
ATOM 8364 C CA . TYR A 1 1098 ? 2.555 19.199 -37.966 1.00 52.12 1098 TYR A CA 1
ATOM 8365 C C . TYR A 1 1098 ? 2.621 20.730 -37.829 1.00 52.12 1098 TYR A C 1
ATOM 8367 O O . TYR A 1 1098 ? 3.557 21.341 -38.324 1.00 52.12 1098 TYR A O 1
ATOM 8375 N N . HIS A 1 1099 ? 1.629 21.375 -37.205 1.00 53.22 1099 HIS A N 1
ATOM 8376 C CA . HIS A 1 1099 ? 1.469 22.831 -37.269 1.00 53.22 1099 HIS A CA 1
ATOM 8377 C C . HIS A 1 1099 ? 2.267 23.607 -36.201 1.00 53.22 1099 HIS A C 1
ATOM 8379 O O . HIS A 1 1099 ? 2.724 24.721 -36.461 1.00 53.22 1099 HIS A O 1
ATOM 8385 N N . GLU A 1 1100 ? 2.447 23.052 -34.997 1.00 53.69 1100 GLU A N 1
ATOM 8386 C CA . GLU A 1 1100 ? 3.038 23.773 -33.860 1.00 53.69 1100 GLU A CA 1
ATOM 8387 C C . GLU A 1 1100 ? 4.466 23.292 -33.567 1.00 53.69 1100 GLU A C 1
ATOM 8389 O O . GLU A 1 1100 ? 4.711 22.121 -33.303 1.00 53.69 1100 GLU A O 1
ATOM 8394 N N . LEU A 1 1101 ? 5.426 24.218 -33.627 1.00 48.78 1101 LEU A N 1
ATOM 8395 C CA . LEU A 1 1101 ? 6.864 23.931 -33.515 1.00 48.78 1101 LEU A CA 1
ATOM 8396 C C . LEU A 1 1101 ? 7.439 24.267 -32.129 1.00 48.78 1101 LEU A C 1
ATOM 8398 O O . LEU A 1 1101 ? 8.643 24.138 -31.933 1.00 48.78 1101 LEU A O 1
ATOM 8402 N N . GLN A 1 1102 ? 6.608 24.752 -31.196 1.00 45.91 1102 GLN A N 1
ATOM 8403 C CA . GLN A 1 1102 ? 7.015 25.178 -29.852 1.00 45.91 1102 GLN A CA 1
ATOM 8404 C C . GLN A 1 1102 ? 6.922 24.003 -28.863 1.00 45.91 1102 GLN A C 1
ATOM 8406 O O . GLN A 1 1102 ? 5.814 23.655 -28.451 1.00 45.91 1102 GLN A O 1
ATOM 8411 N N . PRO A 1 1103 ? 8.049 23.407 -28.429 1.00 44.03 1103 PRO A N 1
ATOM 8412 C CA . PRO A 1 1103 ? 8.056 22.187 -27.612 1.00 44.03 1103 PRO A CA 1
ATOM 8413 C C . PRO A 1 1103 ? 7.381 22.359 -26.238 1.00 44.03 1103 PRO A C 1
ATOM 8415 O O . PRO A 1 1103 ? 6.889 21.404 -25.637 1.00 44.03 1103 PRO A O 1
ATOM 8418 N N . GLU A 1 1104 ? 7.340 23.587 -25.725 1.00 42.22 1104 GLU A N 1
ATOM 8419 C CA . GLU A 1 1104 ? 6.840 23.940 -24.390 1.00 42.22 1104 GLU A CA 1
ATOM 8420 C C . GLU A 1 1104 ? 5.322 23.772 -24.231 1.00 42.22 1104 GLU A C 1
ATOM 8422 O O . GLU A 1 1104 ? 4.847 23.611 -23.110 1.00 42.22 1104 GLU A O 1
ATOM 8427 N N . ARG A 1 1105 ? 4.556 23.767 -25.330 1.00 43.66 1105 ARG A N 1
ATOM 8428 C CA . ARG A 1 1105 ? 3.083 23.672 -25.313 1.00 43.66 1105 ARG A CA 1
ATOM 8429 C C . ARG A 1 1105 ? 2.538 22.247 -25.361 1.00 43.66 1105 ARG A C 1
ATOM 8431 O O . ARG A 1 1105 ? 1.362 22.041 -25.108 1.00 43.66 1105 ARG A O 1
ATOM 8438 N N . PHE A 1 1106 ? 3.396 21.260 -25.591 1.00 42.28 1106 PHE A N 1
ATOM 8439 C CA . PHE A 1 1106 ? 3.039 19.842 -25.590 1.00 42.28 1106 PHE A CA 1
ATOM 8440 C C . PHE A 1 1106 ? 3.137 19.279 -24.172 1.00 42.28 1106 PHE A C 1
ATOM 8442 O O . PHE A 1 1106 ? 4.179 19.457 -23.524 1.00 42.28 1106 PHE A O 1
ATOM 8449 N N . THR A 1 1107 ? 2.087 18.634 -23.653 1.00 40.94 1107 THR A N 1
ATOM 8450 C CA . THR A 1 1107 ? 2.181 17.939 -22.358 1.00 40.94 1107 THR A CA 1
ATOM 8451 C C . THR A 1 1107 ? 3.208 16.819 -22.427 1.00 40.94 1107 THR A C 1
ATOM 8453 O O . THR A 1 1107 ? 3.526 16.301 -23.498 1.00 40.94 1107 THR A O 1
ATOM 8456 N N . SER A 1 1108 ? 3.754 16.430 -21.273 1.00 36.84 1108 SER A N 1
ATOM 8457 C CA . SER A 1 1108 ? 4.790 15.382 -21.149 1.00 36.84 1108 SER A CA 1
ATOM 8458 C C . SER A 1 1108 ? 4.425 14.029 -21.794 1.00 36.84 1108 SER A C 1
ATOM 8460 O O . SER A 1 1108 ? 5.299 13.181 -21.988 1.00 36.84 1108 SER A O 1
ATOM 8462 N N . TRP A 1 1109 ? 3.160 13.863 -22.186 1.00 41.03 1109 TRP A N 1
ATOM 8463 C CA . TRP A 1 1109 ? 2.589 12.704 -22.859 1.00 41.03 1109 TRP A CA 1
ATOM 8464 C C . TRP A 1 1109 ? 2.664 12.769 -24.402 1.00 41.03 1109 TRP A C 1
ATOM 8466 O O . TRP A 1 1109 ? 2.494 11.732 -25.040 1.00 41.03 1109 TRP A O 1
ATOM 8476 N N . SER A 1 1110 ? 2.975 13.924 -25.018 1.00 42.31 1110 SER A N 1
ATOM 8477 C CA . SER A 1 1110 ? 2.961 14.124 -26.485 1.00 42.31 1110 SER A CA 1
ATOM 8478 C C . SER A 1 1110 ? 4.170 14.886 -27.086 1.00 42.31 1110 SER A C 1
ATOM 8480 O O . SER A 1 1110 ? 4.009 15.612 -28.062 1.00 42.31 1110 SER A O 1
ATOM 8482 N N . ARG A 1 1111 ? 5.394 14.599 -26.597 1.00 44.22 1111 ARG A N 1
ATOM 8483 C CA . ARG A 1 1111 ? 6.732 14.840 -27.229 1.00 44.22 1111 ARG A CA 1
ATOM 8484 C C . ARG A 1 1111 ? 7.363 16.259 -27.187 1.00 44.22 1111 ARG A C 1
ATOM 8486 O O . ARG A 1 1111 ? 6.671 17.245 -26.982 1.00 44.22 1111 ARG A O 1
ATOM 8493 N N . ARG A 1 1112 ? 8.696 16.347 -27.430 1.00 35.50 1112 ARG A N 1
ATOM 8494 C CA . ARG A 1 1112 ? 9.471 17.579 -27.745 1.00 35.50 1112 ARG A CA 1
ATOM 8495 C C . ARG A 1 1112 ? 10.549 17.407 -28.849 1.00 35.50 1112 ARG A C 1
ATOM 8497 O O . ARG A 1 1112 ? 11.180 16.354 -28.931 1.00 35.50 1112 ARG A O 1
ATOM 8504 N N . ASP A 1 1113 ? 10.744 18.512 -29.588 1.00 35.75 1113 ASP A N 1
ATOM 8505 C CA . ASP A 1 1113 ? 11.711 18.933 -30.638 1.00 35.75 1113 ASP A CA 1
ATOM 8506 C C . ASP A 1 1113 ? 11.504 18.578 -32.127 1.00 35.75 1113 ASP A C 1
ATOM 8508 O O . ASP A 1 1113 ? 11.296 17.428 -32.509 1.00 35.75 1113 ASP A O 1
ATOM 8512 N N . VAL A 1 1114 ? 11.640 19.619 -32.972 1.00 37.19 1114 VAL A N 1
ATOM 8513 C CA . VAL A 1 1114 ? 11.442 19.628 -34.434 1.00 37.19 1114 VAL A CA 1
ATOM 8514 C C . VAL A 1 1114 ? 12.659 20.223 -35.163 1.00 37.19 1114 VAL A C 1
ATOM 8516 O O . VAL A 1 1114 ? 12.972 21.394 -34.955 1.00 37.19 1114 VAL A O 1
ATOM 8519 N N . ASP A 1 1115 ? 13.277 19.486 -36.098 1.00 38.16 1115 ASP A N 1
ATOM 8520 C CA . ASP A 1 1115 ? 14.102 20.071 -37.178 1.00 38.16 1115 ASP A CA 1
ATOM 8521 C C . ASP A 1 1115 ? 13.335 19.998 -38.512 1.00 38.16 1115 ASP A C 1
ATOM 8523 O O . ASP A 1 1115 ? 12.905 18.929 -38.939 1.00 38.16 1115 ASP A O 1
ATOM 8527 N N . ARG A 1 1116 ? 13.183 21.146 -39.186 1.00 38.41 1116 ARG A N 1
ATOM 8528 C CA . ARG A 1 1116 ? 12.453 21.312 -40.457 1.00 38.41 1116 ARG A CA 1
ATOM 8529 C C . ARG A 1 1116 ? 13.118 20.636 -41.668 1.00 38.41 1116 ARG A C 1
ATOM 8531 O O . ARG A 1 1116 ? 12.518 20.602 -42.735 1.00 38.41 1116 ARG A O 1
ATOM 8538 N N . ARG A 1 1117 ? 14.363 20.159 -41.551 1.00 36.62 1117 ARG A N 1
ATOM 8539 C CA . ARG A 1 1117 ? 15.199 19.730 -42.693 1.00 36.62 1117 ARG A CA 1
ATOM 8540 C C . ARG A 1 1117 ? 15.198 18.219 -42.981 1.00 36.62 1117 ARG A C 1
ATOM 8542 O O . ARG A 1 1117 ? 15.959 17.791 -43.845 1.00 36.62 1117 ARG A O 1
ATOM 8549 N N . LEU A 1 1118 ? 14.388 17.404 -42.293 1.00 36.06 1118 LEU A N 1
ATOM 8550 C CA . LEU A 1 1118 ? 14.412 15.934 -42.410 1.00 36.06 1118 LEU A CA 1
ATOM 8551 C C . LEU A 1 1118 ? 13.056 15.294 -42.756 1.00 36.06 1118 LEU A C 1
ATOM 8553 O O . LEU A 1 1118 ? 11.989 15.845 -42.503 1.00 36.06 1118 LEU A O 1
ATOM 8557 N N . VAL A 1 1119 ? 13.134 14.095 -43.345 1.00 41.00 1119 VAL A N 1
ATOM 8558 C CA . VAL A 1 1119 ? 12.008 13.204 -43.665 1.00 41.00 1119 VAL A CA 1
ATOM 8559 C C . VAL A 1 1119 ? 11.700 12.347 -42.430 1.00 41.00 1119 VAL A C 1
ATOM 8561 O O . VAL A 1 1119 ? 12.602 11.692 -41.905 1.00 41.00 1119 VAL A O 1
ATOM 8564 N N . HIS A 1 1120 ? 10.460 12.379 -41.931 1.00 41.94 1120 HIS A N 1
ATOM 8565 C CA . HIS A 1 1120 ? 10.083 11.779 -40.643 1.00 41.94 1120 HIS A CA 1
ATOM 8566 C C . HIS A 1 1120 ? 9.341 10.446 -40.809 1.00 41.94 1120 HIS A C 1
ATOM 8568 O O . HIS A 1 1120 ? 8.466 10.327 -41.662 1.00 41.94 1120 HIS A O 1
ATOM 8574 N N . TYR A 1 1121 ? 9.625 9.464 -39.944 1.00 43.16 1121 TYR A N 1
ATOM 8575 C CA . TYR A 1 1121 ? 8.996 8.129 -39.935 1.00 43.16 1121 TYR A CA 1
ATOM 8576 C C . TYR A 1 1121 ? 7.553 8.097 -39.390 1.00 43.16 1121 TYR A C 1
ATOM 8578 O O . TYR A 1 1121 ? 7.046 7.033 -39.049 1.00 43.16 1121 TYR A O 1
ATOM 8586 N N . SER A 1 1122 ? 6.857 9.237 -39.385 1.00 44.59 1122 SER A N 1
ATOM 8587 C CA . SER A 1 1122 ? 5.477 9.340 -38.912 1.00 44.59 1122 SER A CA 1
ATOM 8588 C C . SER A 1 1122 ? 4.554 8.417 -39.701 1.00 44.59 1122 SER A C 1
ATOM 8590 O O . SER A 1 1122 ? 4.533 8.474 -40.931 1.00 44.59 1122 SER A O 1
ATOM 8592 N N . TRP A 1 1123 ? 3.743 7.630 -39.007 1.00 51.31 1123 TRP A N 1
ATOM 8593 C CA . TRP A 1 1123 ? 2.610 6.934 -39.605 1.00 51.31 1123 TRP A CA 1
ATOM 8594 C C . TRP A 1 1123 ? 1.478 7.969 -39.737 1.00 51.31 1123 TRP A C 1
ATOM 8596 O O . TRP A 1 1123 ? 0.938 8.391 -38.722 1.00 51.31 1123 TRP A O 1
ATOM 8606 N N . GLY A 1 1124 ? 1.223 8.452 -40.961 1.00 59.50 1124 GLY A N 1
ATOM 8607 C CA . GLY A 1 1124 ? 0.016 9.192 -41.351 1.00 59.50 1124 GLY A CA 1
ATOM 8608 C C . GLY A 1 1124 ? 0.001 10.723 -41.203 1.00 59.50 1124 GLY A C 1
ATOM 8609 O O . GLY A 1 1124 ? 0.230 11.281 -40.134 1.00 59.50 1124 GLY A O 1
ATOM 8610 N N . VAL A 1 1125 ? -0.405 11.429 -42.271 1.00 72.75 1125 VAL A N 1
ATOM 8611 C CA . VAL A 1 1125 ? -0.828 12.850 -42.215 1.00 72.75 1125 VAL A CA 1
ATOM 8612 C C . VAL A 1 1125 ? -2.315 12.953 -41.951 1.00 72.75 1125 VAL A C 1
ATOM 8614 O O . VAL A 1 1125 ? -3.105 12.304 -42.635 1.00 72.75 1125 VAL A O 1
ATOM 8617 N N . ARG A 1 1126 ? -2.729 13.849 -41.054 1.00 81.25 1126 ARG A N 1
ATOM 8618 C CA . ARG A 1 1126 ? -4.144 14.169 -40.840 1.00 81.25 1126 ARG A CA 1
ATOM 8619 C C . ARG A 1 1126 ? -4.434 15.624 -41.165 1.00 81.25 1126 ARG A C 1
ATOM 8621 O O . ARG A 1 1126 ? -3.616 16.499 -40.898 1.00 81.25 1126 ARG A O 1
ATOM 8628 N N . LEU A 1 1127 ? -5.606 15.864 -41.744 1.00 86.00 1127 LEU A N 1
ATOM 8629 C CA . LEU A 1 1127 ? -6.068 17.198 -42.106 1.00 86.00 1127 LEU A CA 1
ATOM 8630 C C . LEU A 1 1127 ? -7.227 17.625 -41.209 1.00 86.00 1127 LEU A C 1
ATOM 8632 O O . LEU A 1 1127 ? -8.083 16.813 -40.842 1.00 86.00 1127 LEU A O 1
ATOM 8636 N N . VAL A 1 1128 ? -7.256 18.915 -40.897 1.00 89.19 1128 VAL A N 1
ATOM 8637 C CA . VAL A 1 1128 ? -8.354 19.588 -40.207 1.00 89.19 1128 VAL A CA 1
ATOM 8638 C C . VAL A 1 1128 ? -8.721 20.889 -40.908 1.00 89.19 1128 VAL A C 1
ATOM 8640 O O . VAL A 1 1128 ? -7.931 21.435 -41.675 1.00 89.19 1128 VAL A O 1
ATOM 8643 N N . TYR A 1 1129 ? -9.904 21.418 -40.629 1.00 89.31 1129 TYR A N 1
ATOM 8644 C CA . TYR A 1 1129 ? -10.251 22.802 -40.938 1.00 89.31 1129 TYR A CA 1
ATOM 8645 C C . TYR A 1 1129 ? -11.268 23.326 -39.927 1.00 89.31 1129 TYR A C 1
ATOM 8647 O O . TYR A 1 1129 ? -11.994 22.556 -39.303 1.00 89.31 1129 TYR A O 1
ATOM 8655 N N . SER A 1 1130 ? -11.339 24.643 -39.768 1.00 85.56 1130 SER A N 1
ATOM 8656 C CA . SER A 1 1130 ? -12.379 25.278 -38.958 1.00 85.56 1130 SER A CA 1
ATOM 8657 C C . SER A 1 1130 ? -13.611 25.525 -39.844 1.00 85.56 1130 SER A C 1
ATOM 8659 O O . SER A 1 1130 ? -13.441 26.146 -40.896 1.00 85.56 1130 SER A O 1
ATOM 8661 N N . PRO A 1 1131 ? -14.789 24.970 -39.500 1.00 73.56 1131 PRO A N 1
ATOM 8662 C CA . PRO A 1 1131 ? -15.996 25.050 -40.321 1.00 73.56 1131 PRO A CA 1
ATOM 8663 C C . PRO A 1 1131 ? -16.671 26.420 -40.325 1.00 73.56 1131 PRO A C 1
ATOM 8665 O O . PRO A 1 1131 ? -16.391 27.237 -39.416 1.00 73.56 1131 PRO A O 1
#

pLDDT: mean 72.03, std 18.41, range [22.55, 97.56]

Radius of gyration: 46.47 Å; chains: 1; bounding box: 137×75×140 Å

Secondary structure (DSSP, 8-state):
----PPPP-------------------------------------------SPP--SEEEEEEEEE-SSEEEEEEEEGGGTEEEEEEEES-SS--HHHHHHHHHHHHHHHT---TTBPPEEEEEE-TTS-EEEEEEPP-EEEHHHHHTT--SSTTPPPP-HHHHHHHHHHHHHHHHHHHHTTEE-S---GGGEEEETTS-EEE---TT-EE-SS-----SSS----TTHHHHTT-STT---S-GGGS-HHHHTT-TTT-SHHHHHHHHHHHHHHHHHTS-SS--S-HHHHHHHHHTT----GGGSGGGTT--HHHHHHHHHHT-SSGGGS-SSHHHHHHHHHHHHTT---TTS---HHHHHHHHHHHHHHHHHHHHHHHHHHHHHHHHHHHHHHHHHHHHHHHHHHHHHHHHHTT-HHHHHHHHHHHHHH-TT-HHHHHHHHHHHHHHHHHHHHHHTTTSTTTHHHHHHHHHHHHHHHHHHHGGG-SHHHHHHHHHHHHHHHHHSTT-HHHHHHHHHHHHHHHHHHHHHSSSHHHHHHHHHHHHHHHHHHHHHHHHHHTT-HHHHHHHHHHHHHHS--HHHHHHHHHHHHHHHHHHHHHHHHSSSSTTTTHHHHHHHHHHHHHHHHHHHHHTT-HHHHHHHHHHHHHH-TT-TTHHHHHHHHHHHHHHHHHHHHHHHHHHHHHHHHHHHHHHHHHHHHHHHHHHHHHHHHHH--HHHHHHHHHHHHHHHHHHHHHHHHHHHHHHHHHHHHHH-TT-HHHHHHHHHHHHHHHHHHHHTT-HHHHHHHHHHHHHH--STTHHHHTTEEEEEE-SSS-EEEEEEEE-TTS-EEEEEEEEEE-TT-EEEEESEEEEEEETTS-EEEEEE-TT-EEEE-PPPPPTTPPTTEEEE--EEEPPTTSPPPEEEPPEEEESSPPBHHHHHHHHT-HHHHHHHHHHHHTT---S-----TT-SS-SEEEEPPGGGSS-EEEE--TTSPPPPTTSBPEEE-HHHHHHHHHHHHHHHTS--BPPPHHHHHHHHHTTTT-SBTTBSS--GGGTT-HHHHTT-S--S---TTS-TTSB-TTS-BSSSGGGGTSS-----S-TT-----SS--S---GGGS-TTS-----TTS-EEEE----EE--